Protein AF-A0A3B9GUR7-F1 (afdb_monomer_lite)

InterPro domains:
  IPR000014 PAS domain [PS50112] (629-669)
  IPR000014 PAS domain [SM00091] (631-698)
  IPR000014 PAS domain [cd00130] (640-742)
  IPR001734 Sodium/solute symporter [PS50283] (45-454)
  IPR003661 Signal transduction histidine kinase, dimerisation/phosphoacceptor domain [PF00512] (791-852)
  IPR003661 Signal transduction histidine kinase, dimerisation/phosphoacceptor domain [SM00388] (790-852)
  IPR003661 Signal transduction histidine kinase, dimerisation/phosphoacceptor domain [cd00082] (788-848)
  IPR035965 PAS domain superfamily [SSF55785] (627-743)
  IPR036097 Signal transduction histidine kinase, dimerisation/phosphoacceptor domain superfamily [SSF47384] (773-853)
  IPR038377 Sodium/glucose symporter superfamily [G3DSA:1.20.1730.10] (34-518)

Sequence (862 aa):
MPVWLIVGATGLYVFGLFAIAWRGDRRALDPSAKRSPYTYALALAVYCTSWTFFGAVGTSATSGWDYLAIYLGPALVFLFLPDLIRRIGDVAQRESISSLSDFLSARYGKSRGVGALAALAAVAGSLPYIALQLKSVGMSFQALAYGAENAGTRPASQTVLFTALAMGVFAILFGARQSDATRRNAGLMQVLALEAIIKLVALVAVAALSLSLITAPDIDIPAQATAPFANSGVSQRLVVMTILSMCAIICLPRQFHVAVIERRDRREVQTARIVFVAYLALTSAVVIPITIAGLSTLEAGVSPDLFVLDLPLARGDGLLALFVFLGGFSAATGMVIVSSVALSTMVTNDLIVPAVMQTGRFSSLSGNSGARLTMIRRAVIIVIVLGAYGYYRLAGTGEALAQIGLLSFAAAAQFAPALIGAVYWRSGRRAGVMWGLALGMGLWAYTLFLPAILQHDRMAAAVPGWLDPYALFGAPFDDSLIHGVVWSLGANIAAYVTLSLRSRERLRDKVQSSVFVGDPEPLGHTETGTSDPVASVTPNGLKTLASRFLNPEAVEHAFADFERVSGVPASGDGAADWQLVQRTERLLASALGASSARVVLASAIGGNQVALRDVLSMLDHKTQAERFDRHMLQSMLENISQGISVVDADQRLVAWNTAYLDLFHYPNELVTVGTPVAKLIEYNFKSGWIDGDPAEETQRRVAHMRAGHQHTYERRNPDGRYLRIVGNPTPGGGYVTTFTDITEDKLRERALIEANETLETRVRERTHDLEEMAQDLDLARRDAEGANASKTRFLAAASHDLLQPLNAARLFLGSIRADEQGQGLVLRADKAIQSADELIRGLLDISRLDHGSIAPKPVQLP

pLDDT: mean 80.62, std 14.64, range [26.64, 98.31]

Secondary structure (DSSP, 8-state):
--HHHHHHHHHHHHHHHHHHHHHHHHHTT-TT-PPPHHHHHHHGGGGS-HIIIIIHHHHHHHHGGGGGHHHHHHHHHHHH-HHHHHHHHHHHHHTT--SHHHHHHHHTTS-HHHHHHHHHHHHHHHHHHHHHHHHHHHHHHHHHHH-GGGTTSS-HHHHHHHHHHHHHHHHHHHHSS---TTS--HHHHHHHHHHHHHHHHHHHHHHHHHHHHHT-TT----HHHHGGGS--S--HHHHHHHHHHHHHHHHSHHHHIIIIIS---HHHHHHHHHHHHHHHHHHHHTHHHHHHHHHHHSPTTS-GGGHHHHHHHHTT-HHHHHHHHHHHHHHH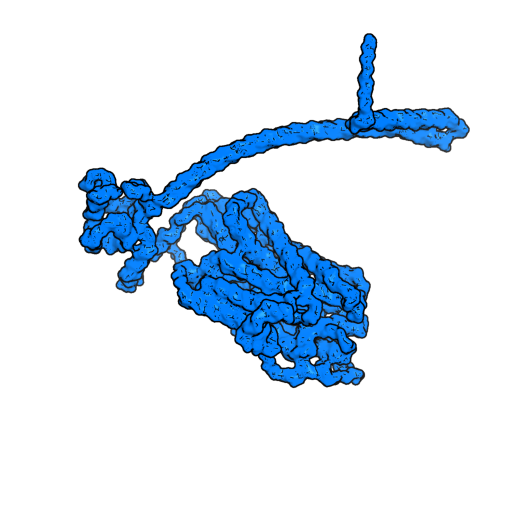HHHHHHHHHHHHHHHIIIIIHHHHHHTSGGGGG-S-HHHHHHHHHHHHHHHHHHHHHHHHHHS-S-S-HHHHHHHHHHHHHTTHHHHHHHHH-TT--HHHHHHHHHHHHHHHIIIIIHHHHH-HHHHHHHS-GGG-TTSGGG---S-HHHHHHHHHHHHHHHHHHHHHHHSPPPHHHHHHHHHHHS----------S-----TT--HHHHHHHHHHHS-HHHHHHHHHHHHHHH----SSSSPPPHHHHHHHHHHHHHHH-HHHHHHHHHHHH-SS-STTHHHHHTT-SSSS-TTS-HHHHHHHHHT-SSEEEEE-TT-BEEEE-HHHHHHHT--TTT--TT-BHHHHHHHHHHTTSS-S-HHHHHHHHHHHHHTT--EEEEEE-TTS-EEEEEEEE-TTS-EEEEEEE-HHHHHHHHHHHHHHHHHHHHHHHHHHHHHHHHHHHHHHHHHHHHHHHHHHHHHHHHHHHHHHHHHHHHHHHHHHTT-S--HHHHHHHHHHHHHHHHHHHHHHHHHHHHTT-S--------

Foldseek 3Di:
DALVVLVVVLVVLVVVLVVLLVVQLVLLVDPPDDDDLLLLLLLLCLLCFLCLQQVLLLCCLPQNPLSLLLLLLQLCCLQPVLVLLVLLQVLCVVLLPQFLLLSLCLLFLVDLLSLQLLLVLLLLLCLLVLLLLLLSLLQLSLCLNPNQVCSPPDDSLVSSVVVLVVLLVVLLVQQLPFLFLVRQSRSLSNSSSVLSVLLLVLLVVLLVLLVCQVPDPPFDQDPSLCVSNPDPDDDPSSVLSNLLSNLCCCQNGLNVCSSRVSDDDPVSSVVSSPSNSVSSVSSSVSSSSLSSSCVRPPDPPRRSSCSSQNSCVVVVNSVSNSSSSSSNNSSSSSNLSSNLNSSLQSCQQSPVLVVCVVVVCPVVLFDPVQVVSSVSSSVSSSVSSVSSSVLSVQLDDPDRSVLSNLLSSLSSSLSVLSSSCSQAPLLFHNQLSSQLNVQLSVLSCQQRVCCSRVPQVNVCVVDDVCSRSQQPNNNHDPDSSVSSSCRNNVSSNVSRVPVSVVDDDDPSSNVSSCSRHPDPPPPDPPPDDDPDFLPDADLVNLLVLLVSNGPNVSSVVLLVVCCVVVVAHSDDDDGHGVVNLVSSLSSQCSSNNNSSSCVSSCVSSDDDDPPPVVVVVVPPDDDDPPPVDPVVVQVVQQPDLWWKWKAALQQFTADTYVNVCVVQVDDPVQDDGRRRVLSVQLVCVVVQFDDDDSPVVSVVVVVCQQVQDWDWDWDQGPVRWIWIWTKGADDRRMIMIIIDGCRVVVVVVVVVVVVVVVVVVVVVVVVVVVVVVVVVVVVVVVVVVVVVVVVVVVVVVLVVVLVVLQVQLVVLVVCCVPDPPNPVSNVSSVVSVVVSVVSVVVVVVVVCVVVVVDDDDDDDDD

Organism: NCBI:txid81029

Radius of gyration: 38.37 Å; chains: 1; bounding box: 128×82×112 Å

Structure (mmCIF, N/CA/C/O backbone):
data_AF-A0A3B9GUR7-F1
#
_entry.id   AF-A0A3B9GUR7-F1
#
loop_
_atom_site.group_PDB
_atom_site.id
_atom_site.type_symbol
_atom_site.label_atom_id
_atom_site.label_alt_id
_atom_site.label_comp_id
_atom_site.label_asym_id
_atom_site.label_entity_id
_atom_site.label_seq_id
_atom_site.pdbx_PDB_ins_code
_atom_site.Cartn_x
_atom_site.Cartn_y
_atom_site.Cartn_z
_atom_site.occupancy
_atom_site.B_iso_or_equiv
_atom_site.auth_seq_id
_atom_site.auth_comp_id
_atom_site.auth_asym_id
_atom_site.auth_atom_id
_atom_site.pdbx_PDB_model_num
ATOM 1 N N . MET A 1 1 ? 28.828 8.031 -16.435 1.00 80.94 1 MET A N 1
ATOM 2 C CA . MET A 1 1 ? 28.854 9.440 -15.957 1.00 80.94 1 MET A CA 1
ATOM 3 C C . MET A 1 1 ? 29.557 9.534 -14.604 1.00 80.94 1 MET A C 1
ATOM 5 O O . MET A 1 1 ? 29.543 8.548 -13.875 1.00 80.94 1 MET A O 1
ATOM 9 N N . PRO A 1 2 ? 30.147 10.686 -14.223 1.00 84.94 2 PRO A N 1
ATOM 10 C CA . PRO A 1 2 ? 30.765 10.847 -12.906 1.00 84.94 2 PRO A CA 1
ATOM 11 C C . PRO A 1 2 ? 29.753 10.655 -11.766 1.00 84.94 2 PRO A C 1
ATOM 13 O O . PRO A 1 2 ? 28.699 11.287 -11.754 1.00 84.94 2 PRO A O 1
ATOM 16 N N . VAL A 1 3 ? 30.090 9.824 -10.775 1.00 84.06 3 VAL A N 1
ATOM 17 C CA . VAL A 1 3 ? 29.189 9.482 -9.654 1.00 84.06 3 VAL A CA 1
ATOM 18 C C . VAL A 1 3 ? 28.733 10.716 -8.866 1.00 84.06 3 VAL A C 1
ATOM 20 O O . VAL A 1 3 ? 27.566 10.807 -8.491 1.00 84.06 3 VAL A O 1
ATOM 23 N N . TRP A 1 4 ? 29.621 11.693 -8.652 1.00 85.00 4 TRP A N 1
ATOM 24 C CA . TRP A 1 4 ? 29.292 12.919 -7.915 1.00 85.00 4 TRP A CA 1
ATOM 25 C C . TRP A 1 4 ? 28.188 13.739 -8.597 1.00 85.00 4 TRP A C 1
ATOM 27 O O . TRP A 1 4 ? 27.375 14.348 -7.906 1.00 85.00 4 TRP A O 1
ATOM 37 N N . LEU A 1 5 ? 28.114 13.713 -9.934 1.00 89.00 5 LEU A N 1
ATOM 38 C CA . LEU A 1 5 ? 27.081 14.412 -10.696 1.00 89.00 5 LEU A CA 1
ATOM 39 C C . LEU A 1 5 ? 25.718 13.741 -10.494 1.00 89.00 5 LEU A C 1
ATOM 41 O O . LEU A 1 5 ? 24.729 14.424 -10.247 1.00 89.00 5 LEU A O 1
ATOM 45 N N . ILE A 1 6 ? 25.681 12.406 -10.535 1.00 87.25 6 ILE A N 1
ATOM 46 C CA . ILE A 1 6 ? 24.463 11.613 -10.309 1.00 87.25 6 ILE A CA 1
ATOM 47 C C . ILE A 1 6 ? 23.930 11.865 -8.894 1.00 87.25 6 ILE A C 1
ATOM 49 O O . ILE A 1 6 ? 22.749 12.167 -8.706 1.00 87.25 6 ILE A O 1
ATOM 53 N N . VAL A 1 7 ? 24.810 11.788 -7.890 1.00 85.50 7 VAL A N 1
ATOM 54 C CA . VAL A 1 7 ? 24.458 12.029 -6.483 1.00 85.50 7 VAL A CA 1
ATOM 55 C C . VAL A 1 7 ? 24.017 13.479 -6.269 1.00 85.50 7 VAL A C 1
ATOM 57 O O . VAL A 1 7 ? 22.994 13.707 -5.627 1.00 85.50 7 VAL A O 1
ATOM 60 N N . GLY A 1 8 ? 24.732 14.452 -6.841 1.00 88.62 8 GLY A N 1
ATOM 61 C CA . GLY A 1 8 ? 24.388 15.873 -6.755 1.00 88.62 8 GLY A CA 1
ATOM 62 C C . GLY A 1 8 ? 23.029 16.193 -7.380 1.00 88.62 8 GLY A C 1
ATOM 63 O O . GLY A 1 8 ? 22.201 16.845 -6.745 1.00 88.62 8 GLY A O 1
ATOM 64 N N . ALA A 1 9 ? 22.756 15.672 -8.580 1.00 90.81 9 ALA A N 1
ATOM 65 C CA . ALA A 1 9 ? 21.471 15.838 -9.259 1.00 90.81 9 ALA A CA 1
ATOM 66 C C . ALA A 1 9 ? 20.320 15.193 -8.474 1.00 90.81 9 ALA A C 1
ATOM 68 O O . ALA A 1 9 ? 19.271 15.811 -8.291 1.00 90.81 9 ALA A O 1
ATOM 69 N N . THR A 1 10 ? 20.532 13.984 -7.943 1.00 88.19 10 THR A N 1
ATOM 70 C CA . THR A 1 10 ? 19.542 13.288 -7.105 1.00 88.19 10 THR A CA 1
ATOM 71 C C . THR A 1 10 ? 19.272 14.055 -5.809 1.00 88.19 10 THR A C 1
ATOM 73 O O . THR A 1 10 ? 18.120 14.225 -5.416 1.00 88.19 10 THR A O 1
ATOM 76 N N . GLY A 1 11 ? 20.318 14.567 -5.154 1.00 86.62 11 GLY A N 1
ATOM 77 C CA . GLY A 1 11 ? 20.194 15.375 -3.941 1.00 86.62 11 GLY A CA 1
ATOM 78 C C . GLY A 1 11 ? 19.422 16.673 -4.180 1.00 86.62 11 GLY A C 1
ATOM 79 O O . GLY A 1 11 ? 18.498 16.982 -3.426 1.00 86.62 11 GLY A O 1
ATOM 80 N N . LEU A 1 12 ? 19.741 17.393 -5.261 1.00 91.00 12 LEU A N 1
ATOM 81 C CA . LEU A 1 12 ? 19.026 18.607 -5.665 1.00 91.00 12 LEU A CA 1
ATOM 82 C C . LEU A 1 12 ? 17.552 18.314 -5.970 1.00 91.00 12 LEU A C 1
ATOM 84 O O . LEU A 1 12 ? 16.667 19.043 -5.519 1.00 91.00 12 LEU A O 1
ATOM 88 N N . TYR A 1 13 ? 17.290 17.223 -6.689 1.00 90.19 13 TYR A N 1
ATOM 89 C CA . TYR A 1 13 ? 15.943 16.768 -7.005 1.00 90.19 13 TYR A CA 1
ATOM 90 C C . TYR A 1 13 ? 15.122 16.501 -5.736 1.00 90.19 13 TYR A C 1
ATOM 92 O O . TYR A 1 13 ? 14.041 17.068 -5.561 1.00 90.19 13 TYR A O 1
ATOM 100 N N . VAL A 1 14 ? 15.655 15.703 -4.807 1.00 85.12 14 VAL A N 1
ATOM 101 C CA . VAL A 1 14 ? 14.957 15.369 -3.558 1.00 85.12 14 VAL A CA 1
ATOM 102 C C . VAL A 1 14 ? 14.766 16.598 -2.667 1.00 85.12 14 VAL A C 1
ATOM 104 O O . VAL A 1 14 ? 13.697 16.766 -2.074 1.00 85.12 14 VAL A O 1
ATOM 107 N N . PHE A 1 15 ? 15.751 17.497 -2.602 1.00 86.56 15 PHE A N 1
ATOM 108 C CA . PHE A 1 15 ? 15.602 18.773 -1.900 1.00 86.56 15 PHE A CA 1
ATOM 109 C C . PHE A 1 15 ? 14.461 19.615 -2.492 1.00 86.56 15 PHE A C 1
ATOM 111 O O . PHE A 1 15 ? 13.651 20.170 -1.748 1.00 86.56 15 PHE A O 1
ATOM 118 N N . GLY A 1 16 ? 14.339 19.648 -3.822 1.00 88.50 16 GLY A N 1
ATOM 119 C CA . GLY A 1 16 ? 13.226 20.288 -4.522 1.00 88.50 16 GLY A CA 1
ATOM 120 C C . GLY A 1 16 ? 11.867 19.694 -4.142 1.00 88.50 16 GLY A C 1
ATOM 121 O O . GLY A 1 16 ? 10.950 20.440 -3.790 1.00 88.50 16 GLY A O 1
ATOM 122 N N . LEU A 1 17 ? 11.742 18.361 -4.123 1.00 86.12 17 LEU A N 1
ATOM 123 C CA . LEU A 1 17 ? 10.515 17.690 -3.669 1.00 86.12 17 LEU A CA 1
ATOM 124 C C . LEU A 1 17 ? 10.175 18.047 -2.217 1.00 86.12 17 LEU A C 1
ATOM 126 O O . LEU A 1 17 ? 9.017 18.317 -1.896 1.00 86.12 17 LEU A O 1
ATOM 130 N N . PHE A 1 18 ? 11.182 18.104 -1.342 1.00 82.81 18 PHE A N 1
ATOM 131 C CA . PHE A 1 18 ? 10.995 18.477 0.057 1.00 82.81 18 PHE A CA 1
ATOM 132 C C . PHE A 1 18 ? 10.510 19.928 0.208 1.00 82.81 18 PHE A C 1
ATOM 134 O O . PHE A 1 18 ? 9.570 20.196 0.961 1.00 82.81 18 PHE A O 1
ATOM 141 N N . ALA A 1 19 ? 11.093 20.862 -0.547 1.00 85.31 19 ALA A N 1
ATOM 142 C CA . ALA A 1 19 ? 10.666 22.259 -0.558 1.00 85.31 19 ALA A CA 1
ATOM 143 C C . ALA A 1 19 ? 9.209 22.415 -1.030 1.00 85.31 19 ALA A C 1
ATOM 145 O O . ALA A 1 19 ? 8.455 23.221 -0.476 1.00 85.31 19 ALA A O 1
ATOM 146 N N . ILE A 1 20 ? 8.791 21.620 -2.021 1.00 86.62 20 ILE A N 1
ATOM 147 C CA . ILE A 1 20 ? 7.409 21.594 -2.516 1.00 86.62 20 ILE A CA 1
ATOM 148 C C . ILE A 1 20 ? 6.466 21.025 -1.461 1.00 86.62 20 ILE A C 1
ATOM 150 O O . ILE A 1 20 ? 5.449 21.655 -1.175 1.00 86.62 20 ILE A O 1
ATOM 154 N N . ALA A 1 21 ? 6.814 19.896 -0.838 1.00 81.94 21 ALA A N 1
ATOM 155 C CA . ALA A 1 21 ? 6.000 19.311 0.222 1.00 81.94 21 ALA A CA 1
ATOM 156 C C . ALA A 1 21 ? 5.795 20.289 1.384 1.00 81.94 21 ALA A C 1
ATOM 158 O O . ALA A 1 21 ? 4.664 20.549 1.788 1.00 81.94 21 ALA A O 1
ATOM 159 N N . TRP A 1 22 ? 6.875 20.917 1.854 1.00 80.69 22 TRP A N 1
ATOM 160 C CA . TRP A 1 22 ? 6.820 21.909 2.926 1.00 80.69 22 TRP A CA 1
ATOM 161 C C . TRP A 1 22 ? 5.952 23.125 2.571 1.00 80.69 22 TRP A C 1
ATOM 163 O O . TRP A 1 22 ? 5.171 23.609 3.394 1.00 80.69 22 TRP A O 1
ATOM 173 N N . ARG A 1 23 ? 6.038 23.610 1.326 1.00 82.44 23 ARG A N 1
ATOM 174 C CA . ARG A 1 23 ? 5.194 24.710 0.837 1.00 82.44 23 ARG A CA 1
ATOM 175 C C . ARG A 1 23 ? 3.724 24.295 0.725 1.00 82.44 23 ARG A C 1
ATOM 177 O O . ARG A 1 23 ? 2.844 25.095 1.048 1.00 82.44 23 ARG A O 1
ATOM 184 N N . GLY A 1 24 ? 3.465 23.070 0.274 1.00 77.88 24 GLY A N 1
ATOM 185 C CA . GLY A 1 24 ? 2.130 22.487 0.172 1.00 77.88 24 GLY A CA 1
ATOM 186 C C . GLY A 1 24 ? 1.454 22.343 1.532 1.00 77.88 24 GLY A C 1
ATOM 187 O O . GLY A 1 24 ? 0.295 22.730 1.679 1.00 77.88 24 GLY A O 1
ATOM 188 N N . ASP A 1 25 ? 2.199 21.885 2.537 1.00 75.94 25 ASP A N 1
ATOM 189 C CA . ASP A 1 25 ? 1.722 21.760 3.917 1.00 75.94 25 ASP A CA 1
ATOM 190 C C . ASP A 1 25 ? 1.432 23.125 4.549 1.00 75.94 25 ASP A C 1
ATOM 192 O O . ASP A 1 25 ? 0.389 23.300 5.174 1.00 75.94 25 ASP A O 1
ATOM 196 N N . ARG A 1 26 ? 2.282 24.137 4.322 1.00 74.06 26 ARG A N 1
ATOM 197 C CA . ARG A 1 26 ? 2.011 25.508 4.793 1.00 74.06 26 ARG A CA 1
ATOM 198 C C . ARG A 1 26 ? 0.746 26.104 4.180 1.00 74.06 26 ARG A C 1
ATOM 200 O O . ARG A 1 26 ? -0.053 26.695 4.894 1.00 74.06 26 ARG A O 1
ATOM 207 N N . ARG A 1 27 ? 0.535 25.928 2.871 1.00 71.19 27 ARG A N 1
ATOM 208 C CA . ARG A 1 27 ? -0.689 26.393 2.189 1.00 71.19 27 ARG A CA 1
ATOM 209 C C . ARG A 1 27 ? -1.939 25.633 2.625 1.00 71.19 27 ARG A C 1
ATOM 211 O O . ARG A 1 27 ? -3.037 26.152 2.488 1.00 71.19 27 ARG A O 1
ATOM 218 N N . ALA A 1 28 ? -1.794 24.410 3.130 1.00 65.50 28 ALA A N 1
ATOM 219 C CA . ALA A 1 28 ? -2.912 23.616 3.628 1.00 65.50 28 ALA A CA 1
ATOM 220 C C . ALA A 1 28 ? -3.520 24.149 4.930 1.00 65.50 28 ALA A C 1
ATOM 222 O O . ALA A 1 28 ? -4.625 23.734 5.268 1.00 65.50 28 ALA A O 1
ATOM 223 N N . LEU A 1 29 ? -2.804 25.028 5.636 1.00 63.16 29 LEU A N 1
ATOM 224 C CA . LEU A 1 29 ? -3.285 25.706 6.839 1.00 63.16 29 LEU A CA 1
ATOM 225 C C . LEU A 1 29 ? -4.258 26.846 6.516 1.00 63.16 29 LEU A C 1
ATOM 227 O O . LEU A 1 29 ? -4.947 27.312 7.414 1.00 63.16 29 LEU A O 1
ATOM 231 N N . ASP A 1 30 ? -4.323 27.281 5.255 1.00 62.50 30 ASP A N 1
ATOM 232 C CA . ASP A 1 30 ? -5.261 28.300 4.796 1.00 62.50 30 ASP A CA 1
ATOM 233 C C . ASP A 1 30 ? -6.603 27.647 4.393 1.00 62.50 30 ASP A C 1
ATOM 235 O O . ASP A 1 30 ? -6.651 26.906 3.401 1.00 62.50 30 ASP A O 1
ATOM 239 N N . PRO A 1 31 ? -7.711 27.912 5.118 1.00 57.47 31 PRO A N 1
ATOM 240 C CA . PRO A 1 31 ? -9.028 27.347 4.815 1.00 57.47 31 PRO A CA 1
ATOM 241 C C . PRO A 1 31 ? -9.588 27.782 3.452 1.00 57.47 31 PRO A C 1
ATOM 243 O O . PRO A 1 31 ? -10.479 27.122 2.918 1.00 57.47 31 PRO A O 1
ATOM 246 N N . SER A 1 32 ? -9.088 28.885 2.882 1.00 56.00 32 SER A N 1
ATOM 247 C CA . SER A 1 32 ? -9.552 29.445 1.607 1.00 56.00 32 SER A CA 1
ATOM 248 C C . SER A 1 32 ? -8.882 28.813 0.378 1.00 56.00 32 SER A C 1
ATOM 250 O O . SER A 1 32 ? -9.346 28.989 -0.755 1.00 56.00 32 SER A O 1
ATOM 252 N N . ALA A 1 33 ? -7.816 28.029 0.579 1.00 60.00 33 ALA A N 1
ATOM 253 C CA . ALA A 1 33 ? -7.033 27.438 -0.497 1.00 60.00 33 ALA A CA 1
ATOM 254 C C . ALA A 1 33 ? -7.803 26.314 -1.220 1.00 60.00 33 ALA A C 1
ATOM 256 O O . ALA A 1 33 ? -7.748 25.135 -0.851 1.00 60.00 33 ALA A O 1
ATOM 257 N N . LYS A 1 34 ? -8.494 26.665 -2.312 1.00 63.50 34 LYS A N 1
ATOM 258 C CA . LYS A 1 34 ? -9.098 25.691 -3.235 1.00 63.50 34 LYS A CA 1
ATOM 259 C C . LYS A 1 34 ? -8.005 24.823 -3.862 1.00 63.50 34 LYS A C 1
ATOM 261 O O . LYS A 1 34 ? -7.084 25.332 -4.501 1.00 63.50 34 LYS A O 1
ATOM 266 N N . ARG A 1 35 ? -8.112 23.501 -3.708 1.00 69.12 35 ARG A N 1
ATOM 267 C CA . ARG A 1 35 ? -7.222 22.550 -4.388 1.00 69.12 35 ARG A CA 1
ATOM 268 C C . ARG A 1 35 ? -7.790 22.128 -5.727 1.00 69.12 35 ARG A C 1
ATOM 270 O O . ARG A 1 35 ? -8.990 21.928 -5.877 1.00 69.12 35 ARG A O 1
ATOM 277 N N . SER A 1 36 ? -6.887 21.982 -6.685 1.00 82.75 36 SER A N 1
ATOM 278 C CA . SER A 1 36 ? -7.204 21.528 -8.027 1.00 82.75 36 SER A CA 1
ATOM 279 C C . SER A 1 36 ? -7.484 20.016 -8.030 1.00 82.75 36 SER A C 1
ATOM 281 O O . SER A 1 36 ? -6.634 19.260 -7.550 1.00 82.75 36 SER A O 1
ATOM 283 N N . PRO A 1 37 ? -8.607 19.542 -8.604 1.00 88.31 37 PRO A N 1
ATOM 284 C CA . PRO A 1 37 ? -8.900 18.108 -8.712 1.00 88.31 37 PRO A CA 1
ATOM 285 C C . PRO A 1 37 ? -7.887 17.366 -9.603 1.00 88.31 37 PRO A C 1
ATOM 287 O O . PRO A 1 37 ? -7.710 16.156 -9.480 1.00 88.31 37 PRO A O 1
ATOM 290 N N . TYR A 1 38 ? -7.158 18.097 -10.453 1.00 92.06 38 TYR A N 1
ATOM 291 C CA . TYR A 1 38 ? -6.068 17.560 -11.265 1.00 92.06 38 TYR A CA 1
ATOM 292 C C . TYR A 1 38 ? -4.886 17.067 -10.421 1.00 92.06 38 TYR A C 1
ATOM 294 O O . TYR A 1 38 ? -4.224 16.112 -10.811 1.00 92.06 38 TYR A O 1
ATOM 302 N N . THR A 1 39 ? -4.630 17.668 -9.251 1.00 91.56 39 THR A N 1
ATOM 303 C CA . THR A 1 39 ? -3.558 17.204 -8.355 1.00 91.56 39 THR A CA 1
ATOM 304 C C . THR A 1 39 ? -3.851 15.797 -7.846 1.00 91.56 39 THR A C 1
ATOM 306 O O . THR A 1 39 ? -2.965 14.952 -7.872 1.00 91.56 39 THR A O 1
ATOM 309 N N . TYR A 1 40 ? -5.095 15.522 -7.443 1.00 92.31 40 TYR A N 1
ATOM 310 C CA . TYR A 1 40 ? -5.516 14.174 -7.057 1.00 92.31 40 TYR A CA 1
ATOM 311 C C . TYR A 1 40 ? -5.401 13.197 -8.234 1.00 92.31 40 TYR A C 1
ATOM 313 O O . TYR A 1 40 ? -4.798 12.135 -8.097 1.00 92.31 40 TYR A O 1
ATOM 321 N N . ALA A 1 41 ? -5.913 13.587 -9.407 1.00 94.75 41 ALA A N 1
ATOM 322 C CA . ALA A 1 41 ? -5.879 12.743 -10.598 1.00 94.75 41 ALA A CA 1
ATOM 323 C C . ALA A 1 41 ? -4.452 12.354 -11.025 1.00 94.75 41 ALA A C 1
ATOM 325 O O . ALA A 1 41 ? -4.213 11.205 -11.382 1.00 94.75 41 ALA A O 1
ATOM 326 N N . LEU A 1 42 ? -3.500 13.290 -10.955 1.00 95.56 42 LEU A N 1
ATOM 327 C CA . LEU A 1 42 ? -2.089 13.023 -11.244 1.00 95.56 42 LEU A CA 1
ATOM 328 C C . LEU A 1 42 ? -1.399 12.253 -10.114 1.00 95.56 42 LEU A C 1
ATOM 330 O O . LEU A 1 42 ? -0.563 11.401 -10.388 1.00 95.56 42 LEU A O 1
ATOM 334 N N . ALA A 1 43 ? -1.754 12.493 -8.851 1.00 93.56 43 ALA A N 1
ATOM 335 C CA . ALA A 1 43 ? -1.181 11.756 -7.725 1.00 93.56 43 ALA A CA 1
ATOM 336 C C . ALA A 1 43 ? -1.525 10.254 -7.757 1.00 93.56 43 ALA A C 1
ATOM 338 O O . ALA A 1 43 ? -0.720 9.442 -7.300 1.00 93.56 43 ALA A O 1
ATOM 339 N N . LEU A 1 44 ? -2.659 9.860 -8.356 1.00 95.31 44 LEU A N 1
ATOM 340 C CA . LEU A 1 44 ? -2.985 8.448 -8.624 1.00 95.31 44 LEU A CA 1
ATOM 341 C C . LEU A 1 44 ? -1.933 7.748 -9.502 1.00 95.31 44 LEU A C 1
ATOM 343 O O . LEU A 1 44 ? -1.746 6.537 -9.392 1.00 95.31 44 LEU A O 1
ATOM 347 N N . ALA A 1 45 ? -1.163 8.495 -10.301 1.00 95.19 45 ALA A N 1
ATOM 348 C CA . ALA A 1 45 ? -0.035 7.957 -11.057 1.00 95.19 45 ALA A CA 1
ATOM 349 C C . ALA A 1 45 ? 1.153 7.521 -10.185 1.00 95.19 45 ALA A C 1
ATOM 351 O O . ALA A 1 45 ? 2.122 6.983 -10.710 1.00 95.19 45 ALA A O 1
ATOM 352 N N . VAL A 1 46 ? 1.062 7.606 -8.852 1.00 93.62 46 VAL A N 1
ATOM 353 C CA . VAL A 1 46 ? 1.899 6.790 -7.953 1.00 93.62 46 VAL A CA 1
ATOM 354 C C . VAL A 1 46 ? 1.702 5.279 -8.182 1.00 93.62 46 VAL A C 1
ATOM 356 O O . VAL A 1 46 ? 2.523 4.473 -7.749 1.00 93.62 46 VAL A O 1
ATOM 359 N N . TYR A 1 47 ? 0.627 4.868 -8.869 1.00 95.19 47 TYR A N 1
ATOM 360 C CA . TYR A 1 47 ? 0.487 3.525 -9.442 1.00 95.19 47 TYR A CA 1
ATOM 361 C C . TYR A 1 47 ? 1.559 3.212 -10.491 1.00 95.19 47 TYR A C 1
ATOM 363 O O . TYR A 1 47 ? 2.037 2.082 -10.553 1.00 95.19 47 TYR A O 1
ATOM 371 N N . CYS A 1 48 ? 1.968 4.211 -11.276 1.00 94.12 48 CYS A N 1
ATOM 372 C CA . CYS A 1 48 ? 3.013 4.079 -12.279 1.00 94.12 48 CYS A CA 1
ATOM 373 C C . CYS A 1 48 ? 4.390 4.173 -11.604 1.00 94.12 48 CYS A C 1
ATOM 375 O O . CYS A 1 48 ? 4.975 5.250 -11.445 1.00 94.12 48 CYS A O 1
ATOM 377 N N . THR A 1 49 ? 4.868 3.025 -11.125 1.00 93.75 49 THR A N 1
ATOM 378 C CA . THR A 1 49 ? 6.130 2.899 -10.384 1.00 93.75 49 THR A CA 1
ATOM 379 C C . THR A 1 49 ? 7.302 2.600 -11.315 1.00 93.75 49 THR A C 1
ATOM 381 O O . THR A 1 49 ? 7.162 2.604 -12.541 1.00 93.75 49 THR A O 1
ATOM 384 N N . SER A 1 50 ? 8.479 2.304 -10.755 1.00 91.38 50 SER A N 1
ATOM 385 C CA . SER A 1 50 ? 9.644 1.937 -11.562 1.00 91.38 50 SER A CA 1
ATOM 386 C C . SER A 1 50 ? 9.393 0.705 -12.444 1.00 91.38 50 SER A C 1
ATOM 388 O O . SER A 1 50 ? 10.052 0.536 -13.462 1.00 91.38 50 SER A O 1
ATOM 390 N N . TRP A 1 51 ? 8.392 -0.120 -12.114 1.00 90.62 51 TRP A N 1
ATOM 391 C CA . TRP A 1 51 ? 7.957 -1.225 -12.964 1.00 90.62 51 TRP A CA 1
ATOM 392 C C . TRP A 1 51 ? 7.305 -0.732 -14.261 1.00 90.62 51 TRP A C 1
ATOM 394 O O . TRP A 1 51 ? 7.744 -1.125 -15.332 1.00 90.62 51 TRP A O 1
ATOM 404 N N . THR A 1 52 ? 6.331 0.180 -14.207 1.00 91.75 52 THR A N 1
ATOM 405 C CA . THR A 1 52 ? 5.745 0.767 -15.431 1.00 91.75 52 THR A CA 1
ATOM 406 C C . THR A 1 52 ? 6.737 1.625 -16.213 1.00 91.75 52 THR A C 1
ATOM 408 O O . THR A 1 52 ? 6.513 1.907 -17.381 1.00 91.75 52 THR A O 1
ATOM 411 N N . PHE A 1 53 ? 7.808 2.078 -15.557 1.00 92.94 53 PHE A N 1
ATOM 412 C CA . PHE A 1 53 ? 8.839 2.893 -16.185 1.00 92.94 53 PHE A CA 1
ATOM 413 C C . PHE A 1 53 ? 9.875 2.023 -16.912 1.00 92.94 53 PHE A C 1
ATOM 415 O O . PHE A 1 53 ? 10.116 2.238 -18.088 1.00 92.94 53 PHE A O 1
ATOM 422 N N . PHE A 1 54 ? 10.444 1.020 -16.235 1.00 91.75 54 PHE A N 1
ATOM 423 C CA . PHE A 1 54 ? 11.495 0.138 -16.761 1.00 91.75 54 PHE A CA 1
ATOM 424 C C . PHE A 1 54 ? 10.948 -1.225 -17.204 1.00 91.75 54 PHE A C 1
ATOM 426 O O . PHE A 1 54 ? 11.041 -1.605 -18.367 1.00 91.75 54 PHE A O 1
ATOM 433 N N . GLY A 1 55 ? 10.306 -1.956 -16.291 1.00 90.56 55 GLY A N 1
ATOM 434 C CA . GLY A 1 55 ? 9.885 -3.338 -16.546 1.00 90.56 55 GLY A CA 1
ATOM 435 C C . GLY A 1 55 ? 8.722 -3.508 -17.534 1.00 90.56 55 GLY A C 1
ATOM 436 O O . GLY A 1 55 ? 8.533 -4.606 -18.052 1.00 90.56 55 GLY A O 1
ATOM 437 N N . ALA A 1 56 ? 7.948 -2.461 -17.838 1.00 93.25 56 ALA A N 1
ATOM 438 C CA . ALA A 1 56 ? 6.962 -2.501 -18.922 1.00 93.25 56 ALA A CA 1
ATOM 439 C C . ALA A 1 56 ? 7.644 -2.673 -20.287 1.00 93.25 56 ALA A C 1
ATOM 441 O O . ALA A 1 56 ? 7.171 -3.455 -21.107 1.00 93.25 56 ALA A O 1
ATOM 442 N N . VAL A 1 57 ? 8.792 -2.018 -20.492 1.00 93.81 57 VAL A N 1
ATOM 443 C CA . VAL A 1 57 ? 9.597 -2.159 -21.713 1.00 93.81 57 VAL A CA 1
ATOM 444 C C . VAL A 1 57 ? 10.195 -3.558 -21.809 1.00 93.81 57 VAL A C 1
ATOM 446 O O . VAL A 1 57 ? 10.132 -4.160 -22.879 1.00 93.81 57 VAL A O 1
ATOM 449 N N . GLY A 1 58 ? 10.675 -4.128 -20.699 1.00 91.38 58 GLY A N 1
ATOM 450 C CA . GLY A 1 58 ? 11.178 -5.501 -20.705 1.00 91.38 58 GLY A CA 1
ATOM 451 C C . GLY A 1 58 ? 10.092 -6.566 -20.869 1.00 91.38 58 GLY A C 1
ATOM 452 O O . GLY A 1 58 ? 10.290 -7.546 -21.587 1.00 91.38 58 GLY A O 1
ATOM 453 N N . THR A 1 59 ? 8.901 -6.352 -20.300 1.00 91.25 59 THR A N 1
ATOM 454 C CA . THR A 1 59 ? 7.734 -7.224 -20.553 1.00 91.25 59 THR A CA 1
ATOM 455 C C . THR A 1 59 ? 7.313 -7.146 -22.019 1.00 91.25 59 THR A C 1
ATOM 457 O O . THR A 1 59 ? 7.053 -8.171 -22.634 1.00 91.25 59 THR A O 1
ATOM 460 N N . SER A 1 60 ? 7.309 -5.943 -22.594 1.00 93.44 60 SER A N 1
ATOM 461 C CA . SER A 1 60 ? 7.006 -5.702 -24.007 1.00 93.44 60 SER A CA 1
ATOM 462 C C . SER A 1 60 ? 8.016 -6.390 -24.938 1.00 93.44 60 SER A C 1
ATOM 464 O O . SER A 1 60 ? 7.635 -7.057 -25.895 1.00 93.44 60 SER A O 1
ATOM 466 N N . ALA A 1 61 ? 9.310 -6.326 -24.608 1.00 92.12 61 ALA A N 1
ATOM 467 C CA . ALA A 1 61 ? 10.369 -6.969 -25.385 1.00 92.12 61 ALA A CA 1
ATOM 468 C C . ALA A 1 61 ? 10.320 -8.506 -25.342 1.00 92.12 61 ALA A C 1
ATOM 470 O O . ALA A 1 61 ? 10.677 -9.158 -26.318 1.00 92.12 61 ALA A O 1
ATOM 471 N N . THR A 1 62 ? 9.899 -9.089 -24.216 1.00 88.50 62 THR A N 1
ATOM 472 C CA . THR A 1 62 ? 9.908 -10.550 -24.007 1.00 88.50 62 THR A CA 1
ATOM 473 C C . THR A 1 62 ? 8.575 -11.220 -24.329 1.00 88.50 62 THR A C 1
ATOM 475 O O . THR A 1 62 ? 8.560 -12.346 -24.812 1.00 88.50 62 THR A O 1
ATOM 478 N N . SER A 1 63 ? 7.461 -10.544 -24.045 1.00 87.75 63 SER A N 1
ATOM 479 C CA . SER A 1 63 ? 6.100 -11.103 -24.065 1.00 87.75 63 SER A CA 1
ATOM 480 C C . SER A 1 63 ? 5.123 -10.266 -24.904 1.00 87.75 63 SER A C 1
ATOM 482 O O . SER A 1 63 ? 3.911 -10.464 -24.822 1.00 87.75 63 SER A O 1
ATOM 484 N N . GLY A 1 64 ? 5.620 -9.311 -25.699 1.00 91.25 64 GLY A N 1
ATOM 485 C CA . GLY A 1 64 ? 4.797 -8.525 -26.615 1.00 91.25 64 GLY A CA 1
ATOM 486 C C . GLY A 1 64 ? 3.694 -7.765 -25.889 1.00 91.25 64 GLY A C 1
ATOM 487 O O . GLY A 1 64 ? 3.955 -7.043 -24.933 1.00 91.25 64 GLY A O 1
ATOM 488 N N . TRP A 1 65 ? 2.444 -7.957 -26.314 1.00 92.38 65 TRP A N 1
ATOM 489 C CA . TRP A 1 65 ? 1.265 -7.227 -25.827 1.00 92.38 65 TRP A CA 1
ATOM 490 C C . TRP A 1 65 ? 0.923 -7.425 -24.340 1.00 92.38 65 TRP A C 1
ATOM 492 O O . TRP A 1 65 ? 0.164 -6.622 -23.792 1.00 92.38 65 TRP A O 1
ATOM 502 N N . ASP A 1 66 ? 1.501 -8.417 -23.655 1.00 91.00 66 ASP A N 1
ATOM 503 C CA . ASP A 1 66 ? 1.233 -8.706 -22.236 1.00 91.00 66 ASP A CA 1
ATOM 504 C C . ASP A 1 66 ? 1.534 -7.517 -21.303 1.00 91.00 66 ASP A C 1
ATOM 506 O O . ASP A 1 66 ? 0.902 -7.366 -20.252 1.00 91.00 66 ASP A O 1
ATOM 510 N N . TYR A 1 67 ? 2.446 -6.619 -21.698 1.00 92.56 67 TYR A N 1
ATOM 511 C CA . TYR A 1 67 ? 2.754 -5.405 -20.934 1.00 92.56 67 TYR A CA 1
ATOM 512 C C . TYR A 1 67 ? 1.532 -4.487 -20.760 1.00 92.56 67 TYR A C 1
ATOM 514 O O . TYR A 1 67 ? 1.455 -3.746 -19.780 1.00 92.56 67 TYR A O 1
ATOM 522 N N . LEU A 1 68 ? 0.559 -4.537 -21.679 1.00 94.75 68 LEU A N 1
ATOM 523 C CA . LEU A 1 68 ? -0.604 -3.653 -21.672 1.00 94.75 68 LEU A CA 1
ATOM 524 C C . LEU A 1 68 ? -1.496 -3.882 -20.444 1.00 94.75 68 LEU A C 1
ATOM 526 O O . LEU A 1 68 ? -2.132 -2.939 -19.971 1.00 94.75 68 LEU A O 1
ATOM 530 N N . ALA A 1 69 ? -1.507 -5.098 -19.884 1.00 94.25 69 ALA A N 1
ATOM 531 C CA . ALA A 1 69 ? -2.343 -5.462 -18.739 1.00 94.25 69 ALA A CA 1
ATOM 532 C C . ALA A 1 69 ? -2.171 -4.527 -17.531 1.00 94.25 69 ALA A C 1
ATOM 534 O O . ALA A 1 69 ? -3.157 -4.213 -16.855 1.00 94.25 69 ALA A O 1
ATOM 535 N N . ILE A 1 70 ? -0.944 -4.048 -17.279 1.00 93.69 70 ILE A N 1
ATOM 536 C CA . ILE A 1 70 ? -0.651 -3.170 -16.137 1.00 93.69 70 ILE A CA 1
ATOM 537 C C . ILE A 1 70 ? -1.294 -1.784 -16.282 1.00 93.69 70 ILE A C 1
ATOM 539 O O . ILE A 1 70 ? -1.620 -1.151 -15.285 1.00 93.69 70 ILE A O 1
ATOM 543 N N . TYR A 1 71 ? -1.539 -1.321 -17.510 1.00 96.50 71 TYR A N 1
ATOM 544 C CA . TYR A 1 71 ? -2.231 -0.055 -17.779 1.00 96.50 71 TYR A CA 1
ATOM 545 C C . TYR A 1 71 ? -3.734 -0.267 -17.978 1.00 96.50 71 TYR A C 1
ATOM 547 O O . TYR A 1 71 ? -4.549 0.526 -17.500 1.00 96.50 71 TYR A O 1
ATOM 555 N N . LEU A 1 72 ? -4.104 -1.361 -18.650 1.00 96.12 72 LEU A N 1
ATOM 556 C CA . LEU A 1 72 ? -5.483 -1.684 -18.993 1.00 96.12 72 LEU A CA 1
ATOM 557 C C . LEU A 1 72 ? -6.335 -1.932 -17.748 1.00 96.12 72 LEU A C 1
ATOM 559 O O . LEU A 1 72 ? -7.424 -1.375 -17.647 1.00 96.12 72 LEU A O 1
ATOM 563 N N . GLY A 1 73 ? -5.848 -2.705 -16.773 1.00 96.56 73 GLY A N 1
ATOM 564 C CA . GLY A 1 73 ? -6.615 -3.013 -15.560 1.00 96.56 73 GLY A CA 1
ATOM 565 C C . GLY A 1 73 ? -7.092 -1.757 -14.808 1.00 96.56 73 GLY A C 1
ATOM 566 O O . GLY A 1 73 ? -8.298 -1.573 -14.629 1.00 96.56 73 GLY A O 1
ATOM 567 N N . PRO A 1 74 ? -6.190 -0.843 -14.410 1.00 96.88 74 PRO A N 1
ATOM 568 C CA . PRO A 1 74 ? -6.571 0.422 -13.793 1.00 96.88 74 PRO A CA 1
ATOM 569 C C . PRO A 1 74 ? -7.492 1.272 -14.675 1.00 96.88 74 PRO A C 1
ATOM 571 O O . PRO A 1 74 ? -8.467 1.831 -14.170 1.00 96.88 74 PRO A O 1
ATOM 574 N N . ALA A 1 75 ? -7.235 1.336 -15.986 1.00 97.50 75 ALA A N 1
ATOM 575 C CA . ALA A 1 75 ? -8.089 2.078 -16.908 1.00 97.50 75 ALA A CA 1
ATOM 576 C C . ALA A 1 75 ? -9.529 1.535 -16.914 1.00 97.50 75 ALA A C 1
ATOM 578 O O . ALA A 1 75 ? -10.478 2.312 -16.803 1.00 97.50 75 ALA A O 1
ATOM 579 N N . LEU A 1 76 ? -9.704 0.210 -16.943 1.00 97.31 76 LEU A N 1
ATOM 580 C CA . LEU A 1 76 ? -11.017 -0.435 -16.879 1.00 97.31 76 LEU A CA 1
ATOM 581 C C . LEU A 1 76 ? -11.753 -0.116 -15.573 1.00 97.31 76 LEU A C 1
ATOM 583 O O . LEU A 1 76 ? -12.948 0.181 -15.600 1.00 97.31 76 LEU A O 1
ATOM 587 N N . VAL A 1 77 ? -11.053 -0.113 -14.435 1.00 96.88 77 VAL A N 1
ATOM 588 C CA . VAL A 1 77 ? -11.656 0.231 -13.137 1.00 96.88 77 VAL A CA 1
ATOM 589 C C . VAL A 1 77 ? -12.200 1.662 -13.140 1.00 96.88 77 VAL A C 1
ATOM 591 O O . VAL A 1 77 ? -13.343 1.884 -12.744 1.00 96.88 77 VAL A O 1
ATOM 594 N N . PHE A 1 78 ? -11.427 2.640 -13.614 1.00 95.06 78 PHE A N 1
ATOM 595 C CA . PHE A 1 78 ? -11.873 4.037 -13.629 1.00 95.06 78 PHE A CA 1
ATOM 596 C C . PHE A 1 78 ? -12.945 4.316 -14.694 1.00 95.06 78 PHE A C 1
ATOM 598 O O . PHE A 1 78 ? -13.830 5.145 -14.470 1.00 95.06 78 PHE A O 1
ATOM 605 N N . LEU A 1 79 ? -12.903 3.623 -15.836 1.00 95.44 79 LEU A N 1
ATOM 606 C CA . LEU A 1 79 ? -13.879 3.797 -16.913 1.00 95.44 79 LEU A CA 1
ATOM 607 C C . LEU A 1 79 ? -15.227 3.133 -16.616 1.00 95.44 79 LEU A C 1
ATOM 609 O O . LEU A 1 79 ? -16.257 3.768 -16.870 1.00 95.44 79 LEU A O 1
ATOM 613 N N . PHE A 1 80 ? -15.213 1.902 -16.087 1.00 96.00 80 PHE A N 1
ATOM 614 C CA . PHE A 1 80 ? -16.389 1.027 -15.975 1.00 96.00 80 PHE A CA 1
ATOM 615 C C . PHE A 1 80 ? -16.823 0.712 -14.539 1.00 96.00 80 PHE A C 1
ATOM 617 O O . PHE A 1 80 ? -17.983 0.369 -14.328 1.00 96.00 80 PHE A O 1
ATOM 624 N N . LEU A 1 81 ? -15.948 0.867 -13.540 1.00 94.56 81 LEU A N 1
ATOM 625 C CA . LEU A 1 81 ? -16.269 0.646 -12.121 1.00 94.56 81 LEU A CA 1
ATOM 626 C C . LEU A 1 81 ? -16.148 1.922 -11.248 1.00 94.56 81 LEU A C 1
ATOM 628 O O . LEU A 1 81 ? -15.746 1.820 -10.082 1.00 94.56 81 LEU A O 1
ATOM 632 N N . PRO A 1 82 ? -16.520 3.134 -11.724 1.00 90.69 82 PRO A N 1
ATOM 633 C CA . PRO A 1 82 ? -16.357 4.356 -10.931 1.00 90.69 82 PRO A CA 1
ATOM 634 C C . PRO A 1 82 ? -17.219 4.355 -9.659 1.00 90.69 82 PRO A C 1
ATOM 636 O O . PRO A 1 82 ? -16.838 4.952 -8.650 1.00 90.69 82 PRO A O 1
ATOM 639 N N . ASP A 1 83 ? -18.358 3.656 -9.671 1.00 90.56 83 ASP A N 1
ATOM 640 C CA . ASP A 1 83 ? -19.231 3.536 -8.502 1.00 90.56 83 ASP A CA 1
ATOM 641 C C . ASP A 1 83 ? -18.598 2.752 -7.355 1.00 90.56 83 ASP A C 1
ATOM 643 O O . ASP A 1 83 ? -18.824 3.102 -6.196 1.00 90.56 83 ASP A O 1
ATOM 647 N N . LEU A 1 84 ? -17.772 1.743 -7.649 1.00 92.00 84 LEU A N 1
ATOM 648 C CA . LEU A 1 84 ? -17.051 0.989 -6.623 1.00 92.00 84 LEU A CA 1
ATOM 649 C C . LEU A 1 84 ? -16.088 1.919 -5.872 1.00 92.00 84 LEU A C 1
ATOM 651 O O . LEU A 1 84 ? -16.152 2.009 -4.646 1.00 92.00 84 LEU A O 1
ATOM 655 N N . ILE A 1 85 ? -15.259 2.678 -6.601 1.00 91.50 85 ILE A N 1
ATOM 656 C CA . ILE A 1 85 ? -14.320 3.649 -6.010 1.00 91.50 85 ILE A CA 1
ATOM 657 C C . ILE A 1 85 ? -15.084 4.717 -5.218 1.00 91.50 85 ILE A C 1
ATOM 659 O O . ILE A 1 85 ? -14.712 5.061 -4.091 1.00 91.50 85 ILE A O 1
ATOM 663 N N . ARG A 1 86 ? -16.184 5.232 -5.785 1.00 89.50 86 ARG A N 1
ATOM 664 C CA . ARG A 1 86 ? -17.018 6.248 -5.136 1.00 89.50 86 ARG A CA 1
ATOM 665 C C . ARG A 1 86 ? -17.580 5.746 -3.810 1.00 89.50 86 ARG A C 1
ATOM 667 O O . ARG A 1 86 ? -17.438 6.453 -2.814 1.00 89.50 86 ARG A O 1
ATOM 674 N N . ARG A 1 87 ? -18.179 4.550 -3.792 1.00 90.19 87 ARG A N 1
ATOM 675 C CA . ARG A 1 87 ? -18.785 3.944 -2.597 1.00 90.19 87 ARG A CA 1
ATOM 676 C C . ARG A 1 87 ? -17.742 3.634 -1.524 1.00 90.19 87 ARG A C 1
ATOM 678 O O . ARG A 1 87 ? -17.958 4.010 -0.377 1.00 90.19 87 ARG A O 1
ATOM 685 N N . ILE A 1 88 ? -16.600 3.036 -1.889 1.00 92.12 88 ILE A N 1
ATOM 686 C CA . ILE A 1 88 ? -15.501 2.782 -0.939 1.00 92.12 88 ILE A CA 1
ATOM 687 C C . ILE A 1 88 ? -15.052 4.097 -0.287 1.00 92.12 88 ILE A C 1
ATOM 689 O O . ILE A 1 88 ? -14.964 4.172 0.936 1.00 92.12 88 ILE A O 1
ATOM 693 N N . GLY A 1 89 ? -14.821 5.149 -1.081 1.00 87.88 89 GLY A N 1
ATOM 694 C CA . GLY A 1 89 ? -14.410 6.452 -0.551 1.00 87.88 89 GLY A CA 1
ATOM 695 C C . GLY A 1 89 ? -15.482 7.166 0.271 1.00 87.88 89 GLY A C 1
ATOM 696 O O . GLY A 1 89 ? -15.150 7.774 1.285 1.00 87.88 89 GLY A O 1
ATOM 697 N N . ASP A 1 90 ? -16.760 7.072 -0.115 1.00 85.69 90 ASP A N 1
ATOM 698 C CA . ASP A 1 90 ? -17.869 7.654 0.656 1.00 85.69 90 ASP A CA 1
ATOM 699 C C . ASP A 1 90 ? -17.947 6.995 2.043 1.00 85.69 90 ASP A C 1
ATOM 701 O O . ASP A 1 90 ? -18.060 7.688 3.054 1.00 85.69 90 ASP A O 1
ATOM 705 N N . VAL A 1 91 ? -17.825 5.666 2.106 1.00 84.56 91 VAL A N 1
ATOM 706 C CA . VAL A 1 91 ? -17.823 4.919 3.371 1.00 84.56 91 VAL A CA 1
ATOM 707 C C . VAL A 1 91 ? -16.578 5.226 4.199 1.00 84.56 91 VAL A C 1
ATOM 709 O O . VAL A 1 91 ? -16.698 5.496 5.392 1.00 84.56 91 VAL A O 1
ATOM 712 N N . ALA A 1 92 ? -15.393 5.243 3.583 1.00 84.44 92 ALA A N 1
ATOM 713 C CA . ALA A 1 92 ? -14.148 5.528 4.288 1.00 84.44 92 ALA A CA 1
ATOM 714 C C . ALA A 1 92 ? -14.163 6.911 4.959 1.00 84.44 92 ALA A C 1
ATOM 716 O O . ALA A 1 92 ? -13.751 7.043 6.110 1.00 84.44 92 ALA A O 1
ATOM 717 N N . GLN A 1 93 ? -14.706 7.926 4.279 1.00 78.62 93 GLN A N 1
ATOM 718 C CA . GLN A 1 93 ? -14.863 9.269 4.841 1.00 78.62 93 GLN A CA 1
ATOM 719 C C . GLN A 1 93 ? -15.904 9.312 5.972 1.00 78.62 93 GLN A C 1
ATOM 721 O O . GLN A 1 93 ? -15.655 9.952 6.994 1.00 78.62 93 GLN A O 1
ATOM 726 N N . ARG A 1 94 ? -17.050 8.633 5.816 1.00 76.56 94 ARG A N 1
ATOM 727 C CA . ARG A 1 94 ? -18.127 8.599 6.827 1.00 76.56 94 ARG A CA 1
ATOM 728 C C . ARG A 1 94 ? -17.696 7.897 8.115 1.00 76.56 94 ARG A C 1
ATOM 730 O O . ARG A 1 94 ? -17.912 8.428 9.200 1.00 76.56 94 ARG A O 1
ATOM 737 N N . GLU A 1 95 ? -17.036 6.749 7.989 1.00 73.75 95 GLU A N 1
ATOM 738 C CA . GLU A 1 95 ? -16.594 5.924 9.122 1.00 73.75 95 GLU A CA 1
ATOM 739 C C . GLU A 1 95 ? -15.207 6.319 9.655 1.00 73.75 95 GLU A C 1
ATOM 741 O O . GLU A 1 95 ? -14.701 5.680 10.573 1.00 73.75 95 GLU A O 1
ATOM 746 N N . SER A 1 96 ? -14.599 7.390 9.125 1.00 74.25 96 SER A N 1
ATOM 747 C CA . SER A 1 96 ? -13.259 7.862 9.524 1.00 74.25 96 SER A CA 1
ATOM 748 C C . SER A 1 96 ? -12.190 6.768 9.432 1.00 74.25 96 SER A C 1
ATOM 750 O O . SER A 1 96 ? -11.324 6.648 10.298 1.00 74.25 96 SER A O 1
ATOM 752 N N . ILE A 1 97 ? -12.268 5.968 8.372 1.00 82.44 97 ILE A N 1
ATOM 753 C CA . ILE A 1 97 ? -11.326 4.888 8.102 1.00 82.44 97 ILE A CA 1
ATOM 754 C C . ILE A 1 97 ? -9.958 5.480 7.783 1.00 82.44 97 ILE A C 1
ATOM 756 O O . ILE A 1 97 ? -9.850 6.415 6.991 1.00 82.44 97 ILE A O 1
ATOM 760 N N . SER A 1 98 ? -8.917 4.906 8.383 1.00 79.81 98 SER A N 1
ATOM 761 C CA . SER A 1 98 ? -7.528 5.359 8.232 1.00 79.81 98 SER A CA 1
ATOM 762 C C . SER A 1 98 ? -6.690 4.488 7.290 1.00 79.81 98 SER A C 1
ATOM 764 O O . SER A 1 98 ? -5.672 4.939 6.765 1.00 79.81 98 SER A O 1
ATOM 766 N N . SER A 1 99 ? -7.097 3.238 7.054 1.00 89.00 99 SER A N 1
ATOM 767 C CA . SER A 1 99 ? -6.327 2.264 6.277 1.00 89.00 99 SER A CA 1
ATOM 768 C C . SER A 1 99 ? -7.206 1.166 5.662 1.00 89.00 99 SER A C 1
ATOM 770 O O . SER A 1 99 ? -8.392 1.048 5.969 1.00 89.00 99 SER A O 1
ATOM 772 N N . LEU A 1 100 ? -6.620 0.329 4.797 1.00 93.00 100 LEU A N 1
ATOM 773 C CA . LEU A 1 100 ? -7.309 -0.827 4.209 1.00 93.00 100 LEU A CA 1
ATOM 774 C C . LEU A 1 100 ? -7.707 -1.873 5.269 1.00 93.00 100 LEU A C 1
ATOM 776 O O . LEU A 1 100 ? -8.807 -2.422 5.218 1.00 93.00 100 LEU A O 1
ATOM 780 N N . SER A 1 101 ? -6.826 -2.157 6.231 1.00 92.62 101 SER A N 1
ATOM 781 C CA . SER A 1 101 ? -7.093 -3.106 7.321 1.00 92.62 101 SER A CA 1
ATOM 782 C C . SER A 1 101 ? -8.189 -2.586 8.241 1.00 92.62 101 SER A C 1
ATOM 784 O O . SER A 1 101 ? -9.079 -3.348 8.619 1.00 92.62 101 SER A O 1
ATOM 786 N N . ASP A 1 102 ? -8.183 -1.282 8.510 1.00 87.69 102 ASP A N 1
ATOM 787 C CA . ASP A 1 102 ? -9.223 -0.597 9.269 1.00 87.69 102 ASP A CA 1
ATOM 788 C C . ASP A 1 102 ? -10.571 -0.674 8.535 1.00 87.69 102 ASP A C 1
ATOM 790 O O . ASP A 1 102 ? -11.564 -1.060 9.145 1.00 87.69 102 ASP A O 1
ATOM 794 N N . PHE A 1 103 ? -10.605 -0.463 7.209 1.00 91.44 103 PHE A N 1
ATOM 795 C CA . PHE A 1 103 ? -11.821 -0.610 6.390 1.00 91.44 103 PHE A CA 1
ATOM 796 C C . PHE A 1 103 ? -12.458 -2.000 6.534 1.00 91.44 103 PHE A C 1
ATOM 798 O O . PHE A 1 103 ? -13.662 -2.131 6.783 1.00 91.44 103 PHE A O 1
ATOM 805 N N . LEU A 1 104 ? -11.646 -3.052 6.387 1.00 92.38 104 LEU A N 1
ATOM 806 C CA . LEU A 1 104 ? -12.110 -4.432 6.511 1.00 92.38 104 LEU A CA 1
ATOM 807 C C . LEU A 1 104 ? -12.527 -4.740 7.953 1.00 92.38 104 LEU A C 1
ATOM 809 O O . LEU A 1 104 ? -13.595 -5.312 8.181 1.00 92.38 104 LEU A O 1
ATOM 813 N N . SER A 1 105 ? -11.728 -4.333 8.941 1.00 88.69 105 SER A N 1
ATOM 814 C CA . SER A 1 105 ? -12.069 -4.545 10.347 1.00 88.69 105 SER A CA 1
ATOM 815 C C . SER A 1 105 ? -13.399 -3.870 10.690 1.00 88.69 105 SER A C 1
ATOM 817 O O . SER A 1 105 ? -14.254 -4.508 11.310 1.00 88.69 105 SER A O 1
ATOM 819 N N . ALA A 1 106 ? -13.603 -2.636 10.214 1.00 83.00 106 ALA A N 1
ATOM 820 C CA . ALA A 1 106 ? -14.779 -1.827 10.461 1.00 83.00 106 ALA A CA 1
ATOM 821 C C . ALA A 1 106 ? -16.024 -2.533 9.946 1.00 83.00 106 ALA A C 1
ATOM 823 O O . ALA A 1 106 ? -16.918 -2.768 10.749 1.00 83.00 106 ALA A O 1
ATOM 824 N N . ARG A 1 107 ? -16.044 -2.968 8.676 1.00 85.50 107 ARG A N 1
ATOM 825 C CA . ARG A 1 107 ? -17.179 -3.685 8.064 1.00 85.50 107 ARG A CA 1
ATOM 826 C C . ARG A 1 107 ? -17.520 -5.000 8.761 1.00 85.50 107 ARG A C 1
ATOM 828 O O . ARG A 1 107 ? -18.700 -5.330 8.902 1.00 85.50 107 ARG A O 1
ATOM 835 N N . TYR A 1 108 ? -16.505 -5.782 9.121 1.00 85.19 108 TYR A N 1
ATOM 836 C CA . TYR A 1 108 ? -16.657 -7.173 9.553 1.00 85.19 108 TYR A CA 1
ATOM 837 C C . TYR A 1 108 ? -16.573 -7.307 11.081 1.00 85.19 108 TYR A C 1
ATOM 839 O O . TYR A 1 108 ? -15.772 -8.068 11.635 1.00 85.19 108 TYR A O 1
ATOM 847 N N . GLY A 1 109 ? -17.427 -6.538 11.764 1.00 66.56 109 GLY A N 1
ATOM 848 C CA . GLY A 1 109 ? -17.674 -6.654 13.203 1.00 66.56 109 GLY A CA 1
ATOM 849 C C . GLY A 1 109 ? -16.672 -5.925 14.102 1.00 66.56 109 GLY A C 1
ATOM 850 O O . GLY A 1 109 ? -16.574 -6.262 15.287 1.00 66.56 109 GLY A O 1
ATOM 851 N N . LYS A 1 110 ? -15.915 -4.949 13.573 1.00 71.62 110 LYS A N 1
ATOM 852 C CA . LYS A 1 110 ? -14.820 -4.239 14.278 1.00 71.62 110 LYS A CA 1
ATOM 853 C C . LYS A 1 110 ? -13.834 -5.219 14.912 1.00 71.62 110 LYS A C 1
ATOM 855 O O . LYS A 1 110 ? -13.432 -5.092 16.069 1.00 71.62 110 LYS A O 1
ATOM 860 N N . SER A 1 111 ? -13.519 -6.276 14.163 1.00 77.88 111 SER A N 1
ATOM 861 C CA . SER A 1 111 ? -12.690 -7.370 14.647 1.00 77.88 111 SER A CA 1
ATOM 862 C C . SER A 1 111 ? -11.208 -7.025 14.586 1.00 77.88 111 SER A C 1
ATOM 864 O O . SER A 1 111 ? -10.644 -6.894 13.502 1.00 77.88 111 SER A O 1
ATOM 866 N N . ARG A 1 112 ? -10.557 -7.050 15.755 1.00 81.25 112 ARG A N 1
ATOM 867 C CA . ARG A 1 112 ? -9.091 -6.968 15.870 1.00 81.25 112 ARG A CA 1
ATOM 868 C C . ARG A 1 112 ? -8.376 -8.029 15.023 1.00 81.25 112 ARG A C 1
ATOM 870 O O . ARG A 1 112 ? -7.369 -7.737 14.401 1.00 81.25 112 ARG A O 1
ATOM 877 N N . GLY A 1 113 ? -8.924 -9.247 14.959 1.00 87.69 113 GLY A N 1
ATOM 878 C CA . GLY A 1 113 ? -8.338 -10.346 14.185 1.00 87.69 113 GLY A CA 1
ATOM 879 C C . GLY A 1 113 ? -8.364 -10.112 12.671 1.00 87.69 113 GLY A C 1
ATOM 880 O O . GLY A 1 113 ? -7.389 -10.425 12.000 1.00 87.69 113 GLY A O 1
ATOM 881 N N . VAL A 1 114 ? -9.443 -9.523 12.136 1.00 90.94 114 VAL A N 1
ATOM 882 C CA . VAL A 1 114 ? -9.519 -9.165 10.705 1.00 90.94 114 VAL A CA 1
ATOM 883 C C . VAL A 1 114 ? -8.512 -8.066 10.375 1.00 90.94 114 VAL A C 1
ATOM 885 O O . VAL A 1 114 ? -7.782 -8.202 9.397 1.00 90.94 114 VAL A O 1
ATOM 888 N N . GLY A 1 115 ? -8.439 -7.017 11.205 1.00 90.94 115 GLY A N 1
ATOM 889 C CA . GLY A 1 115 ? -7.468 -5.931 11.035 1.00 90.94 115 GLY A CA 1
ATOM 890 C C . GLY A 1 115 ? -6.023 -6.434 11.066 1.00 90.94 115 GLY A C 1
ATOM 891 O O . GLY A 1 115 ? -5.262 -6.163 10.140 1.00 90.94 115 GLY A O 1
ATOM 892 N N . ALA A 1 116 ? -5.666 -7.249 12.065 1.00 93.12 116 ALA A N 1
ATOM 893 C CA . ALA A 1 116 ? -4.324 -7.816 12.202 1.00 93.12 116 ALA A CA 1
ATOM 894 C C . ALA A 1 116 ? -3.943 -8.738 11.031 1.00 93.12 116 ALA A C 1
ATOM 896 O O . ALA A 1 116 ? -2.851 -8.605 10.479 1.00 93.12 116 ALA A O 1
ATOM 897 N N . LEU A 1 117 ? -4.843 -9.637 10.610 1.00 95.75 117 LEU A N 1
ATOM 898 C CA . LEU A 1 117 ? -4.602 -10.515 9.460 1.00 95.75 117 LEU A CA 1
ATOM 899 C C . LEU A 1 117 ? -4.428 -9.702 8.172 1.00 95.75 117 LEU A C 1
ATOM 901 O O . LEU A 1 117 ? -3.516 -9.976 7.395 1.00 95.75 117 LEU A O 1
ATOM 905 N N . ALA A 1 118 ? -5.259 -8.676 7.967 1.00 96.25 118 ALA A N 1
ATOM 906 C CA . ALA A 1 118 ? -5.144 -7.791 6.816 1.00 96.25 118 ALA A CA 1
ATOM 907 C C . ALA A 1 118 ? -3.837 -6.986 6.826 1.00 96.25 118 ALA A C 1
ATOM 909 O O . ALA A 1 118 ? -3.199 -6.859 5.783 1.00 96.25 118 ALA A O 1
ATOM 910 N N . ALA A 1 119 ? -3.401 -6.495 7.989 1.00 95.50 119 ALA A N 1
ATOM 911 C CA . ALA A 1 119 ? -2.129 -5.793 8.138 1.00 95.50 119 ALA A CA 1
ATOM 912 C C . ALA A 1 119 ? -0.924 -6.705 7.855 1.00 95.50 119 ALA A C 1
ATOM 914 O O . ALA A 1 119 ? -0.040 -6.322 7.090 1.00 95.50 119 ALA A O 1
ATOM 915 N N . LEU A 1 120 ? -0.905 -7.927 8.400 1.00 96.50 120 LEU A N 1
ATOM 916 C CA . LEU A 1 120 ? 0.155 -8.908 8.134 1.00 96.50 120 LEU A CA 1
ATOM 917 C C . LEU A 1 120 ? 0.207 -9.303 6.655 1.00 96.50 120 LEU A C 1
ATOM 919 O O . LEU A 1 120 ? 1.281 -9.290 6.053 1.00 96.50 120 LEU A O 1
ATOM 923 N N . ALA A 1 121 ? -0.951 -9.589 6.054 1.00 96.69 121 ALA A N 1
ATOM 924 C CA . ALA A 1 121 ? -1.056 -9.904 4.633 1.00 96.69 121 ALA A CA 1
ATOM 925 C C . ALA A 1 121 ? -0.574 -8.739 3.753 1.00 96.69 121 ALA A C 1
ATOM 927 O O . ALA A 1 121 ? 0.136 -8.955 2.773 1.00 96.69 121 ALA A O 1
ATOM 928 N N . ALA A 1 122 ? -0.905 -7.500 4.126 1.00 96.75 122 ALA A N 1
ATOM 929 C CA . ALA A 1 122 ? -0.505 -6.303 3.396 1.00 96.75 122 ALA A CA 1
ATOM 930 C C . ALA A 1 122 ? 1.008 -6.065 3.464 1.00 96.75 122 ALA A C 1
ATOM 932 O O . ALA A 1 122 ? 1.607 -5.702 2.451 1.00 96.75 122 ALA A O 1
ATOM 933 N N . VAL A 1 123 ? 1.631 -6.294 4.625 1.00 96.56 123 VAL A N 1
ATOM 934 C CA . VAL A 1 123 ? 3.092 -6.233 4.775 1.00 96.56 123 VAL A CA 1
ATOM 935 C C . VAL A 1 123 ? 3.747 -7.313 3.920 1.00 96.56 123 VAL A C 1
ATOM 937 O O . VAL A 1 123 ? 4.554 -6.973 3.057 1.00 96.56 123 VAL A O 1
ATOM 940 N N . ALA A 1 124 ? 3.357 -8.581 4.089 1.00 94.75 124 ALA A N 1
ATOM 941 C CA . ALA A 1 124 ? 3.927 -9.703 3.341 1.00 94.75 124 ALA A CA 1
ATOM 942 C C . ALA A 1 124 ? 3.798 -9.509 1.821 1.00 94.75 124 ALA A C 1
ATOM 944 O O . ALA A 1 124 ? 4.781 -9.635 1.095 1.00 94.75 124 ALA A O 1
ATOM 945 N N . GLY A 1 125 ? 2.613 -9.112 1.350 1.00 94.38 125 GLY A N 1
ATOM 946 C CA . GLY A 1 125 ? 2.346 -8.852 -0.062 1.00 94.38 125 GLY A CA 1
ATOM 947 C C . GLY A 1 125 ? 3.047 -7.614 -0.625 1.00 94.38 125 GLY A C 1
ATOM 948 O O . GLY A 1 125 ? 3.246 -7.534 -1.830 1.00 94.38 125 GLY A O 1
ATOM 949 N N . SER A 1 126 ? 3.444 -6.648 0.210 1.00 94.50 126 SER A N 1
ATOM 950 C CA . SER A 1 126 ? 4.139 -5.435 -0.250 1.00 94.50 126 SER A CA 1
ATOM 951 C C . SER A 1 126 ? 5.663 -5.572 -0.269 1.00 94.50 126 SER A C 1
ATOM 953 O O . SER A 1 126 ? 6.324 -4.774 -0.936 1.00 94.50 126 SER A O 1
ATOM 955 N N . LEU A 1 127 ? 6.233 -6.558 0.439 1.00 93.00 127 LEU A N 1
ATOM 956 C CA . LEU A 1 127 ? 7.684 -6.767 0.521 1.00 93.00 127 LEU A CA 1
ATOM 957 C C . LEU A 1 127 ? 8.342 -6.989 -0.854 1.00 93.00 127 LEU A C 1
ATOM 959 O O . LEU A 1 127 ? 9.278 -6.239 -1.152 1.00 93.00 127 LEU A O 1
ATOM 963 N N . PRO A 1 128 ? 7.861 -7.909 -1.724 1.00 91.88 128 PRO A N 1
ATOM 964 C CA . PRO A 1 128 ? 8.455 -8.095 -3.050 1.00 91.88 128 PRO A CA 1
ATOM 965 C C . PRO A 1 128 ? 8.371 -6.816 -3.885 1.00 91.88 128 PRO A C 1
ATOM 967 O O . PRO A 1 128 ? 9.319 -6.441 -4.571 1.00 91.88 128 PRO A O 1
ATOM 970 N N . TYR A 1 129 ? 7.269 -6.075 -3.764 1.00 92.00 129 TYR A N 1
ATOM 971 C CA . TYR A 1 129 ? 7.079 -4.841 -4.513 1.00 92.00 129 TYR A CA 1
ATOM 972 C C . TYR A 1 129 ? 8.039 -3.722 -4.095 1.00 92.00 129 TYR A C 1
ATOM 974 O O . TYR A 1 129 ? 8.497 -2.955 -4.941 1.00 92.00 129 TYR A O 1
ATOM 982 N N . ILE A 1 130 ? 8.337 -3.590 -2.798 1.00 93.06 130 ILE A N 1
ATOM 983 C CA . ILE A 1 130 ? 9.344 -2.636 -2.308 1.00 93.06 130 ILE A CA 1
ATOM 984 C C . ILE A 1 130 ? 10.732 -3.092 -2.760 1.00 93.06 130 ILE A C 1
ATOM 986 O O . ILE A 1 130 ? 11.483 -2.280 -3.298 1.00 93.06 130 ILE A O 1
ATOM 990 N N . ALA A 1 131 ? 11.038 -4.387 -2.634 1.00 90.81 131 ALA A N 1
ATOM 991 C CA . ALA A 1 131 ? 12.298 -4.980 -3.081 1.00 90.81 131 ALA A CA 1
ATOM 992 C C . ALA A 1 131 ? 12.565 -4.708 -4.569 1.00 90.81 131 ALA A C 1
ATOM 994 O O . ALA A 1 131 ? 13.676 -4.337 -4.950 1.00 90.81 131 ALA A O 1
ATOM 995 N N . LEU A 1 132 ? 11.519 -4.793 -5.394 1.00 90.19 132 LEU A N 1
ATOM 996 C CA . LEU A 1 132 ? 11.557 -4.446 -6.808 1.00 90.19 132 LEU A CA 1
ATOM 997 C C . LEU A 1 132 ? 12.023 -3.006 -7.055 1.00 90.19 132 LEU A C 1
ATOM 999 O O . LEU A 1 132 ? 12.840 -2.768 -7.943 1.00 90.19 132 LEU A O 1
ATOM 1003 N N . GLN A 1 133 ? 11.532 -2.036 -6.276 1.00 92.56 133 GLN A N 1
ATOM 1004 C CA . GLN A 1 133 ? 11.944 -0.638 -6.453 1.00 92.56 133 GLN A CA 1
ATOM 1005 C C . GLN A 1 133 ? 13.401 -0.432 -6.045 1.00 92.56 133 GLN A C 1
ATOM 1007 O O . GLN A 1 133 ? 14.125 0.297 -6.719 1.00 92.56 133 GLN A O 1
ATOM 1012 N N . LEU A 1 134 ? 13.842 -1.107 -4.977 1.00 88.56 134 LEU A N 1
ATOM 1013 C CA . LEU A 1 134 ? 15.238 -1.080 -4.538 1.00 88.56 134 LEU A CA 1
ATOM 1014 C C . LEU A 1 134 ? 16.165 -1.641 -5.629 1.00 88.56 134 LEU A C 1
ATOM 1016 O O . LEU A 1 134 ? 17.160 -1.001 -5.972 1.00 88.56 134 LEU A O 1
ATOM 1020 N N . LYS A 1 135 ? 15.800 -2.787 -6.227 1.00 85.69 135 LYS A N 1
ATOM 1021 C CA . LYS A 1 135 ? 16.513 -3.399 -7.364 1.00 85.69 135 LYS A CA 1
ATOM 1022 C C . LYS A 1 135 ? 16.561 -2.442 -8.556 1.00 85.69 135 LYS A C 1
ATOM 1024 O O . LYS A 1 135 ? 17.631 -2.201 -9.104 1.00 85.69 135 LYS A O 1
ATOM 1029 N N . SER A 1 136 ? 15.422 -1.853 -8.919 1.00 87.94 136 SER A N 1
ATOM 1030 C CA . SER A 1 136 ? 15.295 -0.937 -10.055 1.00 87.94 136 SER A CA 1
ATOM 1031 C C . SER A 1 136 ? 16.210 0.282 -9.952 1.00 87.94 136 SER A C 1
ATOM 1033 O O . SER A 1 136 ? 16.924 0.582 -10.905 1.00 87.94 136 SER A O 1
ATOM 1035 N N . VAL A 1 137 ? 16.222 0.954 -8.798 1.00 88.31 137 VAL A N 1
ATOM 1036 C CA . VAL A 1 137 ? 17.081 2.124 -8.563 1.00 88.31 137 VAL A CA 1
ATOM 1037 C C . VAL A 1 137 ? 18.554 1.730 -8.513 1.00 88.31 137 VAL A C 1
ATOM 1039 O O . VAL A 1 137 ? 19.404 2.458 -9.021 1.00 88.31 137 VAL A O 1
ATOM 1042 N N . GLY A 1 138 ? 18.868 0.573 -7.922 1.00 84.38 138 GLY A N 1
ATOM 1043 C CA . GLY A 1 138 ? 20.232 0.048 -7.907 1.00 84.38 138 GLY A CA 1
ATOM 1044 C C . GLY A 1 138 ? 20.771 -0.192 -9.318 1.00 84.38 138 GLY A C 1
ATOM 1045 O O . GLY A 1 138 ? 21.866 0.267 -9.635 1.00 84.38 138 GLY A O 1
ATOM 1046 N N . MET A 1 139 ? 19.983 -0.847 -10.176 1.00 82.88 139 MET A N 1
ATOM 1047 C CA . MET A 1 139 ? 20.372 -1.138 -11.561 1.00 82.88 139 MET A CA 1
ATOM 1048 C C . MET A 1 139 ? 20.473 0.131 -12.412 1.00 82.88 139 MET A C 1
ATOM 1050 O O . MET A 1 139 ? 21.467 0.305 -13.113 1.00 82.88 139 MET A O 1
ATOM 1054 N N . SER A 1 140 ? 19.513 1.058 -12.308 1.00 87.50 140 SER A N 1
ATOM 1055 C CA . SER A 1 140 ? 19.567 2.315 -13.068 1.00 87.50 140 SER A CA 1
ATOM 1056 C C . SER A 1 140 ? 20.757 3.189 -12.657 1.00 87.50 140 SER A C 1
ATOM 1058 O O . SER A 1 140 ? 21.383 3.829 -13.500 1.00 87.50 140 SER A O 1
ATOM 1060 N N . PHE A 1 141 ? 21.121 3.186 -11.370 1.00 87.25 141 PHE A N 1
ATOM 1061 C CA . PHE A 1 141 ? 22.309 3.884 -10.883 1.00 87.25 141 PHE A CA 1
ATOM 1062 C C . PHE A 1 141 ? 23.595 3.257 -11.428 1.00 87.25 141 PHE A C 1
ATOM 1064 O O . PHE A 1 141 ? 24.493 3.977 -11.863 1.00 87.25 141 PHE A O 1
ATOM 1071 N N . GLN A 1 142 ? 23.692 1.924 -11.420 1.00 83.00 142 GLN A N 1
ATOM 1072 C CA . GLN A 1 142 ? 24.863 1.210 -11.931 1.00 83.00 142 GLN A CA 1
ATOM 1073 C C . GLN A 1 142 ? 25.061 1.424 -13.431 1.00 83.00 142 GLN A C 1
ATOM 1075 O O . GLN A 1 142 ? 26.178 1.739 -13.840 1.00 83.00 142 GLN A O 1
ATOM 1080 N N . ALA A 1 143 ? 23.985 1.343 -14.217 1.00 83.69 143 ALA A N 1
ATOM 1081 C CA . ALA A 1 143 ? 24.015 1.620 -15.650 1.00 83.69 143 ALA A CA 1
ATOM 1082 C C . ALA A 1 143 ? 24.529 3.043 -15.942 1.00 83.69 143 ALA A C 1
ATOM 1084 O O . ALA A 1 143 ? 25.421 3.228 -16.768 1.00 83.69 143 ALA A O 1
ATOM 1085 N N . LEU A 1 144 ? 24.072 4.048 -15.185 1.00 85.75 144 LEU A N 1
ATOM 1086 C CA . LEU A 1 144 ? 24.500 5.438 -15.373 1.00 85.75 144 LEU A CA 1
ATOM 1087 C C . LEU A 1 144 ? 25.942 5.710 -14.893 1.00 85.75 144 LEU A C 1
ATOM 1089 O O . LEU A 1 144 ? 26.671 6.514 -15.489 1.00 85.75 144 LEU A O 1
ATOM 1093 N N . ALA A 1 145 ? 26.363 5.069 -13.800 1.00 83.56 145 ALA A N 1
ATOM 1094 C CA . ALA A 1 145 ? 27.677 5.270 -13.192 1.00 83.56 145 ALA A CA 1
ATOM 1095 C C . ALA A 1 145 ? 28.801 4.546 -13.948 1.00 83.56 145 ALA A C 1
ATOM 1097 O O . ALA A 1 145 ? 29.868 5.131 -14.145 1.00 83.56 145 ALA A O 1
ATOM 1098 N N . TYR A 1 146 ? 28.567 3.301 -14.371 1.00 76.19 146 TYR A N 1
ATOM 1099 C CA . TYR A 1 146 ? 29.612 2.397 -14.866 1.00 76.19 146 TYR A CA 1
ATOM 1100 C C . TYR A 1 146 ? 29.407 1.921 -16.314 1.00 76.19 146 TYR A C 1
ATOM 1102 O O . TYR A 1 146 ? 30.335 1.344 -16.877 1.00 76.19 146 TYR A O 1
ATOM 1110 N N . GLY A 1 147 ? 28.252 2.201 -16.930 1.00 67.62 147 GLY A N 1
ATOM 1111 C CA . GLY A 1 147 ? 27.885 1.695 -18.257 1.00 67.62 147 GLY A CA 1
ATOM 1112 C C . GLY A 1 147 ? 27.300 0.276 -18.211 1.00 67.62 147 GLY A C 1
ATOM 1113 O O . GLY A 1 147 ? 27.547 -0.471 -17.261 1.00 67.62 147 GLY A O 1
ATOM 1114 N N . ALA A 1 148 ? 26.515 -0.087 -19.232 1.00 56.34 148 ALA A N 1
ATOM 1115 C CA . ALA A 1 148 ? 25.773 -1.352 -19.294 1.00 56.34 148 ALA A CA 1
ATOM 1116 C C . ALA A 1 148 ? 26.683 -2.599 -19.244 1.00 56.34 148 ALA A C 1
ATOM 1118 O O . ALA A 1 148 ? 26.368 -3.552 -18.533 1.00 56.34 148 ALA A O 1
ATOM 1119 N N . GLU A 1 149 ? 27.853 -2.564 -19.894 1.00 52.31 149 GLU A N 1
ATOM 1120 C CA . GLU A 1 149 ? 28.808 -3.689 -19.940 1.00 52.31 149 GLU A CA 1
ATOM 1121 C C . GLU A 1 149 ? 29.455 -4.013 -18.580 1.00 52.31 149 GLU A C 1
ATOM 1123 O O . GLU A 1 149 ? 29.727 -5.171 -18.269 1.00 52.31 149 GLU A O 1
ATOM 1128 N N . ASN A 1 150 ? 29.668 -3.007 -17.722 1.00 50.84 150 ASN A N 1
ATOM 1129 C CA . ASN A 1 150 ? 30.349 -3.173 -16.430 1.00 50.84 150 ASN A CA 1
ATOM 1130 C C . ASN A 1 150 ? 29.390 -3.318 -15.238 1.00 50.84 150 ASN A C 1
ATOM 1132 O O . ASN A 1 150 ? 29.838 -3.511 -14.105 1.00 50.84 150 ASN A O 1
ATOM 1136 N N . ALA A 1 151 ? 28.074 -3.240 -15.455 1.00 49.62 151 ALA A N 1
ATOM 1137 C CA . ALA A 1 151 ? 27.080 -3.366 -14.389 1.00 49.62 151 ALA A CA 1
ATOM 1138 C C . ALA A 1 151 ? 27.050 -4.778 -13.756 1.00 49.62 151 ALA A C 1
ATOM 1140 O O . ALA A 1 151 ? 26.673 -4.921 -12.593 1.00 49.62 151 ALA A O 1
ATOM 1141 N N . GLY A 1 152 ? 27.507 -5.812 -14.475 1.00 47.38 152 GLY A N 1
ATOM 1142 C CA . GLY A 1 152 ? 27.514 -7.206 -14.010 1.00 47.38 152 GLY A CA 1
ATOM 1143 C C . GLY A 1 152 ? 28.663 -7.608 -13.069 1.00 47.38 152 GLY A C 1
ATOM 1144 O O . GLY A 1 152 ? 28.594 -8.676 -12.465 1.00 47.38 152 GLY A O 1
ATOM 1145 N N . THR A 1 153 ? 29.716 -6.793 -12.910 1.00 42.59 153 THR A N 1
ATOM 1146 C CA . THR A 1 153 ? 30.976 -7.217 -12.251 1.00 42.59 153 THR A CA 1
ATOM 1147 C C . THR A 1 153 ? 31.115 -6.821 -10.772 1.00 42.59 153 THR A C 1
ATOM 1149 O O . THR A 1 153 ? 32.056 -7.262 -10.109 1.00 42.59 153 THR A O 1
ATOM 1152 N N . ARG A 1 154 ? 30.185 -6.039 -10.195 1.00 48.94 154 ARG A N 1
ATOM 1153 C CA . ARG A 1 154 ? 30.168 -5.689 -8.754 1.00 48.94 154 ARG A CA 1
ATOM 1154 C C . ARG A 1 154 ? 28.949 -6.269 -8.029 1.00 48.94 154 ARG A C 1
ATOM 1156 O O . ARG A 1 154 ? 27.880 -6.351 -8.628 1.00 48.94 154 ARG A O 1
ATOM 1163 N N . PRO A 1 155 ? 29.036 -6.594 -6.720 1.00 53.22 155 PRO A N 1
ATOM 1164 C CA . PRO A 1 155 ? 27.885 -7.097 -5.979 1.00 53.22 155 PRO A CA 1
ATOM 1165 C C . PRO A 1 155 ? 26.791 -6.023 -5.900 1.00 53.22 155 PRO A C 1
ATOM 1167 O O . PRO A 1 155 ? 26.868 -5.097 -5.087 1.00 53.22 155 PRO A O 1
ATOM 1170 N N . ALA A 1 156 ? 25.734 -6.173 -6.704 1.00 62.06 156 ALA A N 1
ATOM 1171 C CA . ALA A 1 156 ? 24.568 -5.285 -6.726 1.00 62.06 156 ALA A CA 1
ATOM 1172 C C . ALA A 1 156 ? 23.936 -5.068 -5.338 1.00 62.06 156 ALA A C 1
ATOM 1174 O O . ALA A 1 156 ? 23.244 -4.083 -5.098 1.00 62.06 156 ALA A O 1
ATOM 1175 N N . SER A 1 157 ? 24.214 -5.950 -4.376 1.00 66.31 157 SER A N 1
ATOM 1176 C CA . SER A 1 157 ? 23.714 -5.847 -3.010 1.00 66.31 157 SER A CA 1
ATOM 1177 C C . SER A 1 157 ? 24.184 -4.625 -2.228 1.00 66.31 157 SER A C 1
ATOM 1179 O O . SER A 1 157 ? 23.393 -4.101 -1.451 1.00 66.31 157 SER A O 1
ATOM 1181 N N . GLN A 1 158 ? 25.425 -4.154 -2.400 1.00 73.88 158 GLN A N 1
ATOM 1182 C CA . GLN A 1 158 ? 25.903 -3.005 -1.615 1.00 73.88 158 GLN A CA 1
ATOM 1183 C C . GLN A 1 158 ? 25.216 -1.710 -2.058 1.00 73.88 158 GLN A C 1
ATOM 1185 O O . GLN A 1 158 ? 24.703 -0.972 -1.221 1.00 73.88 158 GLN A O 1
ATOM 1190 N N . THR A 1 159 ? 25.121 -1.470 -3.371 1.00 76.88 159 THR A N 1
ATOM 1191 C CA . THR A 1 159 ? 24.394 -0.318 -3.928 1.00 76.88 159 THR A CA 1
ATOM 1192 C C . THR A 1 159 ? 22.925 -0.341 -3.508 1.00 76.88 159 THR A C 1
ATOM 1194 O O . THR A 1 159 ? 22.421 0.657 -3.003 1.00 76.88 159 THR A O 1
ATOM 1197 N N . VAL A 1 160 ? 22.261 -1.497 -3.625 1.00 80.69 160 VAL A N 1
ATOM 1198 C CA . VAL A 1 160 ? 20.848 -1.648 -3.246 1.00 80.69 160 VAL A CA 1
ATOM 1199 C C . VAL A 1 160 ? 20.631 -1.445 -1.739 1.00 80.69 160 VAL A C 1
ATOM 1201 O O . VAL A 1 160 ? 19.616 -0.870 -1.352 1.00 80.69 160 VAL A O 1
ATOM 1204 N N . LEU A 1 161 ? 21.583 -1.833 -0.880 1.00 84.50 161 LEU A N 1
ATOM 1205 C CA . LEU A 1 161 ? 21.522 -1.550 0.559 1.00 84.50 161 LEU A CA 1
ATOM 1206 C C . LEU A 1 161 ? 21.578 -0.044 0.848 1.00 84.50 161 LEU A C 1
ATOM 1208 O O . LEU A 1 161 ? 20.757 0.459 1.615 1.00 84.50 161 LEU A O 1
ATOM 1212 N N . PHE A 1 162 ? 22.511 0.687 0.229 1.00 81.69 162 PHE A N 1
ATOM 1213 C CA . PHE A 1 162 ? 22.586 2.144 0.388 1.00 81.69 162 PHE A CA 1
ATOM 1214 C C . PHE A 1 162 ? 21.314 2.829 -0.109 1.00 81.69 162 PHE A C 1
ATOM 1216 O O . PHE A 1 162 ? 20.788 3.712 0.569 1.00 81.69 162 PHE A O 1
ATOM 1223 N N . THR A 1 163 ? 20.772 2.382 -1.244 1.00 79.56 163 THR A N 1
ATOM 1224 C CA . THR A 1 163 ? 19.474 2.836 -1.747 1.00 79.56 163 THR A CA 1
ATOM 1225 C C . THR A 1 163 ? 18.358 2.563 -0.739 1.00 79.56 163 THR A C 1
ATOM 1227 O O . THR A 1 163 ? 17.579 3.467 -0.448 1.00 79.56 163 THR A O 1
ATOM 1230 N N . ALA A 1 164 ? 18.297 1.364 -0.154 1.00 86.12 164 ALA A N 1
ATOM 1231 C CA . ALA A 1 164 ? 17.298 1.012 0.853 1.00 86.12 164 ALA A CA 1
ATOM 1232 C C . ALA A 1 164 ? 17.385 1.920 2.085 1.00 86.12 164 ALA A C 1
ATOM 1234 O O . ALA A 1 164 ? 16.374 2.477 2.509 1.00 86.12 164 ALA A O 1
ATOM 1235 N N . LEU A 1 165 ? 18.588 2.140 2.621 1.00 87.75 165 LEU A N 1
ATOM 1236 C CA . LEU A 1 165 ? 18.802 3.037 3.760 1.00 87.75 165 LEU A CA 1
ATOM 1237 C C . LEU A 1 165 ? 18.402 4.479 3.428 1.00 87.75 165 LEU A C 1
ATOM 1239 O O . LEU A 1 165 ? 17.669 5.099 4.199 1.00 87.75 165 LEU A O 1
ATOM 1243 N N . ALA A 1 166 ? 18.810 4.995 2.266 1.00 83.38 166 ALA A N 1
ATOM 1244 C CA . ALA A 1 166 ? 18.441 6.335 1.818 1.00 83.38 166 ALA A CA 1
ATOM 1245 C C . ALA A 1 166 ? 16.918 6.483 1.666 1.00 83.38 166 ALA A C 1
ATOM 1247 O O . ALA A 1 166 ? 16.332 7.430 2.189 1.00 83.38 166 ALA A O 1
ATOM 1248 N N . MET A 1 167 ? 16.250 5.521 1.021 1.00 83.25 167 MET A N 1
ATOM 1249 C CA . MET A 1 167 ? 14.792 5.518 0.865 1.00 83.25 167 MET A CA 1
ATOM 1250 C C . MET A 1 167 ? 14.062 5.360 2.202 1.00 83.25 167 MET A C 1
ATOM 1252 O O . MET A 1 167 ? 13.024 5.988 2.392 1.00 83.25 167 MET A O 1
ATOM 1256 N N . GLY A 1 168 ? 14.606 4.587 3.146 1.00 85.31 168 GLY A N 1
ATOM 1257 C CA . GLY A 1 168 ? 14.085 4.474 4.509 1.00 85.31 168 GLY A CA 1
ATOM 1258 C C . GLY A 1 168 ? 14.170 5.798 5.270 1.00 85.31 168 GLY A C 1
ATOM 1259 O O . GLY A 1 168 ? 13.183 6.229 5.867 1.00 85.31 168 GLY A O 1
ATOM 1260 N N . VAL A 1 169 ? 15.308 6.496 5.183 1.00 86.44 169 VAL A N 1
ATOM 1261 C CA . VAL A 1 169 ? 15.465 7.850 5.737 1.00 86.44 169 VAL A CA 1
ATOM 1262 C C . VAL A 1 169 ? 14.461 8.805 5.093 1.00 86.44 169 VAL A C 1
ATOM 1264 O O . VAL A 1 169 ? 13.747 9.500 5.812 1.00 86.44 169 VAL A O 1
ATOM 1267 N N . PHE A 1 170 ? 14.318 8.804 3.766 1.00 78.81 170 PHE A N 1
ATOM 1268 C CA . PHE A 1 170 ? 13.321 9.644 3.098 1.00 78.81 170 PHE A CA 1
ATOM 1269 C C . PHE A 1 170 ? 11.888 9.303 3.515 1.00 78.81 170 PHE A C 1
ATOM 1271 O O . PHE A 1 170 ? 11.120 10.211 3.829 1.00 78.81 170 PHE A O 1
ATOM 1278 N N . ALA A 1 171 ? 11.533 8.023 3.614 1.00 81.31 171 ALA A N 1
ATOM 1279 C CA . ALA A 1 171 ? 10.225 7.594 4.098 1.00 81.31 171 ALA A CA 1
ATOM 1280 C C . ALA A 1 171 ? 9.958 8.062 5.538 1.00 81.31 171 ALA A C 1
ATOM 1282 O O . ALA A 1 171 ? 8.842 8.466 5.845 1.00 81.31 171 ALA A O 1
ATOM 1283 N N . ILE A 1 172 ? 10.969 8.100 6.412 1.00 83.88 172 ILE A N 1
ATOM 1284 C CA . ILE A 1 172 ? 10.849 8.673 7.762 1.00 83.88 172 ILE A CA 1
ATOM 1285 C C . ILE A 1 172 ? 10.657 10.193 7.707 1.00 83.88 172 ILE A C 1
ATOM 1287 O O . ILE A 1 172 ? 9.792 10.730 8.403 1.00 83.88 172 ILE A O 1
ATOM 1291 N N . LEU A 1 173 ? 11.452 10.890 6.889 1.00 75.56 173 LEU A N 1
ATOM 1292 C CA . LEU A 1 173 ? 11.404 12.348 6.769 1.00 75.56 173 LEU A CA 1
ATOM 1293 C C . LEU A 1 173 ? 10.084 12.836 6.157 1.00 75.56 173 LEU A C 1
ATOM 1295 O O . LEU A 1 173 ? 9.615 13.898 6.541 1.00 75.56 173 LEU A O 1
ATOM 1299 N N . PHE A 1 174 ? 9.469 12.088 5.244 1.00 68.94 174 PHE A N 1
ATOM 1300 C CA . PHE A 1 174 ? 8.168 12.445 4.669 1.00 68.94 174 PHE A CA 1
ATOM 1301 C C . PHE A 1 174 ? 6.995 11.866 5.465 1.00 68.94 174 PHE A C 1
ATOM 1303 O O . PHE A 1 174 ? 5.978 12.527 5.639 1.00 68.94 174 PHE A O 1
ATOM 1310 N N . GLY A 1 175 ? 7.138 10.640 5.962 1.00 64.19 175 GLY A N 1
ATOM 1311 C CA . GLY A 1 175 ? 6.034 9.831 6.463 1.00 64.19 175 GLY A CA 1
ATOM 1312 C C . GLY A 1 175 ? 5.819 9.828 7.971 1.00 64.19 175 GLY A C 1
ATOM 1313 O O . GLY A 1 175 ? 4.702 9.622 8.433 1.00 64.19 175 GLY A O 1
ATOM 1314 N N . ALA A 1 176 ? 6.874 10.063 8.754 1.00 60.16 176 ALA A N 1
ATOM 1315 C CA . ALA A 1 176 ? 6.834 10.001 10.218 1.00 60.16 176 ALA A CA 1
ATOM 1316 C C . ALA A 1 176 ? 7.127 11.359 10.880 1.00 60.16 176 ALA A C 1
ATOM 1318 O O . ALA A 1 176 ? 7.594 11.421 12.025 1.00 60.16 176 ALA A O 1
ATOM 1319 N N . ARG A 1 177 ? 6.913 12.457 10.142 1.00 55.91 177 ARG A N 1
ATOM 1320 C CA . ARG A 1 177 ? 7.075 13.829 10.645 1.00 55.91 177 ARG A CA 1
ATOM 1321 C C . ARG A 1 177 ? 5.817 14.425 11.269 1.00 55.91 177 ARG A C 1
ATOM 1323 O O . ARG A 1 177 ? 5.955 15.405 11.987 1.00 55.91 177 ARG A O 1
ATOM 1330 N N . GLN A 1 178 ? 4.631 13.862 11.044 1.00 52.59 178 GLN A N 1
ATOM 1331 C CA . GLN A 1 178 ? 3.388 14.401 11.601 1.00 52.59 178 GLN A CA 1
ATOM 1332 C C . GLN A 1 178 ? 2.583 13.259 12.237 1.00 52.59 178 GLN A C 1
ATOM 1334 O O . GLN A 1 178 ? 2.058 12.391 11.548 1.00 52.59 178 GLN A O 1
ATOM 1339 N N . SER A 1 179 ? 2.516 13.238 13.571 1.00 39.75 179 SER A N 1
ATOM 1340 C CA . SER A 1 179 ? 1.601 12.384 14.351 1.00 39.75 179 SER A CA 1
ATOM 1341 C C . SER A 1 179 ? 0.132 12.799 14.202 1.00 39.75 179 SER A C 1
ATOM 1343 O O . SER A 1 179 ? -0.760 12.125 14.712 1.00 39.75 179 SER A O 1
ATOM 1345 N N . ASP A 1 180 ? -0.114 13.902 13.498 1.00 45.12 180 ASP A N 1
ATOM 1346 C CA . ASP A 1 180 ? -1.426 14.486 13.277 1.00 45.12 180 ASP A CA 1
ATOM 1347 C C . ASP A 1 180 ? -2.108 13.854 12.073 1.00 45.12 180 ASP A C 1
ATOM 1349 O O . ASP A 1 180 ? -2.020 14.337 10.947 1.00 45.12 180 ASP A O 1
ATOM 1353 N N . ALA A 1 181 ? -2.878 12.803 12.329 1.00 42.62 181 ALA A N 1
ATOM 1354 C CA . ALA A 1 181 ? -3.809 12.248 11.351 1.00 42.62 181 ALA A CA 1
ATOM 1355 C C . ALA A 1 181 ? -4.962 13.220 10.979 1.00 42.62 181 ALA A C 1
ATOM 1357 O O . ALA A 1 181 ? -5.767 12.940 10.092 1.00 42.62 181 ALA A O 1
ATOM 1358 N N . THR A 1 182 ? -5.012 14.402 11.607 1.00 38.09 182 THR A N 1
ATOM 1359 C CA . THR A 1 182 ? -5.870 15.540 11.246 1.00 38.09 182 THR A CA 1
ATOM 1360 C C . THR A 1 182 ? -5.311 16.407 10.116 1.00 38.09 182 THR A C 1
ATOM 1362 O O . THR A 1 182 ? -6.096 17.010 9.377 1.00 38.09 182 THR A O 1
ATOM 1365 N N . ARG A 1 183 ? -3.986 16.457 9.912 1.00 47.72 183 ARG A N 1
ATOM 1366 C CA . ARG A 1 183 ? -3.373 17.172 8.780 1.00 47.72 183 ARG A CA 1
ATOM 1367 C C . ARG A 1 183 ? -3.268 16.229 7.580 1.00 47.72 183 ARG A C 1
ATOM 1369 O O . ARG A 1 183 ? -2.292 15.514 7.410 1.00 47.72 183 ARG A O 1
ATOM 1376 N N . ARG A 1 184 ? -4.295 16.225 6.723 1.00 55.22 184 ARG A N 1
ATOM 1377 C CA . ARG A 1 184 ? -4.285 15.481 5.441 1.00 55.22 184 ARG A CA 1
ATOM 1378 C C . ARG A 1 184 ? -3.068 15.895 4.593 1.00 55.22 184 ARG A C 1
ATOM 1380 O O . ARG A 1 184 ? -2.864 17.103 4.426 1.00 55.22 184 ARG A O 1
ATOM 1387 N N . ASN A 1 185 ? -2.318 14.932 4.034 1.00 65.62 185 ASN A N 1
ATOM 1388 C CA . ASN A 1 185 ? -0.957 15.088 3.482 1.00 65.62 185 ASN A CA 1
ATOM 1389 C C . ASN A 1 185 ? -0.902 15.922 2.188 1.00 65.62 185 ASN A C 1
ATOM 1391 O O . ASN A 1 185 ? -0.682 15.442 1.074 1.00 65.62 185 ASN A O 1
ATOM 1395 N N . ALA A 1 186 ? -1.103 17.223 2.338 1.00 72.75 186 ALA A N 1
ATOM 1396 C CA . ALA A 1 186 ? -1.164 18.187 1.258 1.00 72.75 186 ALA A CA 1
ATOM 1397 C C . ALA A 1 186 ? 0.083 18.241 0.389 1.00 72.75 186 ALA A C 1
ATOM 1399 O O . ALA A 1 186 ? -0.016 18.204 -0.840 1.00 72.75 186 ALA A O 1
ATOM 1400 N N . GLY A 1 187 ? 1.235 18.350 1.047 1.00 79.88 187 GLY A N 1
ATOM 1401 C CA . GLY A 1 187 ? 2.532 18.395 0.409 1.00 79.88 187 GLY A CA 1
ATOM 1402 C C . GLY A 1 187 ? 2.827 17.104 -0.336 1.00 79.88 187 GLY A C 1
ATOM 1403 O O . GLY A 1 187 ? 3.277 17.158 -1.477 1.00 79.88 187 GLY A O 1
ATOM 1404 N N . LEU A 1 188 ? 2.493 15.953 0.259 1.00 83.19 188 LEU A N 1
ATOM 1405 C CA . LEU A 1 188 ? 2.693 14.646 -0.366 1.00 83.19 188 LEU A CA 1
ATOM 1406 C C . LEU A 1 188 ? 1.918 14.528 -1.683 1.00 83.19 188 LEU A C 1
ATOM 1408 O O . LEU A 1 188 ? 2.497 14.150 -2.695 1.00 83.19 188 LEU A O 1
ATOM 1412 N N . MET A 1 189 ? 0.641 14.921 -1.707 1.00 87.31 189 MET A N 1
ATOM 1413 C CA . MET A 1 189 ? -0.173 14.863 -2.929 1.00 87.31 189 MET A CA 1
ATOM 1414 C C . MET A 1 189 ? 0.369 15.768 -4.047 1.00 87.31 189 MET A C 1
ATOM 1416 O O . MET A 1 189 ? 0.322 15.396 -5.217 1.00 87.31 189 MET A O 1
ATOM 1420 N N . GLN A 1 190 ? 0.919 16.939 -3.706 1.00 88.50 190 GLN A N 1
ATOM 1421 C CA . GLN A 1 190 ? 1.564 17.823 -4.687 1.00 88.50 190 GLN A CA 1
ATOM 1422 C C . GLN A 1 190 ? 2.872 17.239 -5.226 1.00 88.50 190 GLN A C 1
ATOM 1424 O O . GLN A 1 190 ? 3.119 17.325 -6.428 1.00 88.50 190 GLN A O 1
ATOM 1429 N N . VAL A 1 191 ? 3.681 16.624 -4.358 1.00 89.19 191 VAL A N 1
ATOM 1430 C CA . VAL A 1 191 ? 4.901 15.913 -4.760 1.00 89.19 191 VAL A CA 1
ATOM 1431 C C . VAL A 1 191 ? 4.558 14.790 -5.732 1.00 89.19 191 VAL A C 1
ATOM 1433 O O . VAL A 1 191 ? 5.095 14.779 -6.833 1.00 89.19 191 VAL A O 1
ATOM 1436 N N . LEU A 1 192 ? 3.604 13.918 -5.393 1.00 91.06 192 LEU A N 1
ATOM 1437 C CA . LEU A 1 192 ? 3.199 12.803 -6.257 1.00 91.06 192 LEU A CA 1
ATOM 1438 C C . LEU A 1 192 ? 2.680 13.272 -7.624 1.00 91.06 192 LEU A C 1
ATOM 1440 O O . LEU A 1 192 ? 2.996 12.664 -8.646 1.00 91.06 192 LEU A O 1
ATOM 1444 N N . ALA A 1 193 ? 1.921 14.371 -7.662 1.00 93.62 193 ALA A N 1
ATOM 1445 C CA . ALA A 1 193 ? 1.445 14.948 -8.916 1.00 93.62 193 ALA A CA 1
ATOM 1446 C C . ALA A 1 193 ? 2.591 15.493 -9.788 1.00 93.62 193 ALA A C 1
ATOM 1448 O O . ALA A 1 193 ? 2.585 15.293 -11.001 1.00 93.62 193 ALA A O 1
ATOM 1449 N N . LEU A 1 194 ? 3.590 16.155 -9.190 1.00 93.31 194 LEU A N 1
ATOM 1450 C CA . LEU A 1 194 ? 4.777 16.607 -9.921 1.00 93.31 194 LEU A CA 1
ATOM 1451 C C . LEU A 1 194 ? 5.609 15.420 -10.420 1.00 93.31 194 LEU A C 1
ATOM 1453 O O . LEU A 1 194 ? 6.025 15.402 -11.575 1.00 93.31 194 LEU A O 1
ATOM 1457 N N . GLU A 1 195 ? 5.830 14.421 -9.566 1.00 93.31 195 GLU A N 1
ATOM 1458 C CA . GLU A 1 195 ? 6.531 13.190 -9.927 1.00 93.31 195 GLU A CA 1
ATOM 1459 C C . GLU A 1 195 ? 5.878 12.506 -11.135 1.00 93.31 195 GLU A C 1
ATOM 1461 O O . GLU A 1 195 ? 6.578 12.060 -12.041 1.00 93.31 195 GLU A O 1
ATOM 1466 N N . ALA A 1 196 ? 4.543 12.456 -11.188 1.00 95.69 196 ALA A N 1
ATOM 1467 C CA . ALA A 1 196 ? 3.803 11.909 -12.323 1.00 95.69 196 ALA A CA 1
ATOM 1468 C C . ALA A 1 196 ? 4.134 12.623 -13.642 1.00 95.69 196 ALA A C 1
ATOM 1470 O O . ALA A 1 196 ? 4.366 11.960 -14.656 1.00 95.69 196 ALA A O 1
ATOM 1471 N N . ILE A 1 197 ? 4.192 13.959 -13.620 1.00 96.00 197 ILE A N 1
ATOM 1472 C CA . ILE A 1 197 ? 4.544 14.780 -14.787 1.00 96.00 197 ILE A CA 1
ATOM 1473 C C . ILE A 1 197 ? 5.989 14.506 -15.208 1.00 96.00 197 ILE A C 1
ATOM 1475 O O . ILE A 1 197 ? 6.239 14.265 -16.384 1.00 96.00 197 ILE A O 1
ATOM 1479 N N . ILE A 1 198 ? 6.929 14.490 -14.259 1.00 95.19 198 ILE A N 1
ATOM 1480 C CA . ILE A 1 198 ? 8.352 14.245 -14.545 1.00 95.19 198 ILE A CA 1
ATOM 1481 C C . ILE A 1 198 ? 8.547 12.877 -15.205 1.00 95.19 198 ILE A C 1
ATOM 1483 O O . ILE A 1 198 ? 9.236 12.787 -16.218 1.00 95.19 198 ILE A O 1
ATOM 1487 N N . LYS A 1 199 ? 7.891 11.829 -14.688 1.00 95.12 199 LYS A N 1
ATOM 1488 C CA . LYS A 1 199 ? 7.928 10.477 -15.275 1.00 95.12 199 LYS A CA 1
ATOM 1489 C C . LYS A 1 199 ? 7.423 10.475 -16.712 1.00 95.12 199 LYS A C 1
ATOM 1491 O O . LYS A 1 199 ? 8.065 9.910 -17.592 1.00 95.12 199 LYS A O 1
ATOM 1496 N N . LEU A 1 200 ? 6.284 11.121 -16.943 1.00 96.12 200 LEU A N 1
ATOM 1497 C CA . LEU A 1 200 ? 5.661 11.160 -18.258 1.00 96.12 200 LEU A CA 1
ATOM 1498 C C . LEU A 1 200 ? 6.535 11.902 -19.271 1.00 96.12 200 LEU A C 1
ATOM 1500 O O . LEU A 1 200 ? 6.770 11.391 -20.359 1.00 96.12 200 LEU A O 1
ATOM 1504 N N . VAL A 1 201 ? 7.056 13.075 -18.902 1.00 97.31 201 VAL A N 1
ATOM 1505 C CA . VAL A 1 201 ? 7.939 13.865 -19.770 1.00 97.31 201 VAL A CA 1
ATOM 1506 C C . VAL A 1 201 ? 9.231 13.103 -20.070 1.00 97.31 201 VAL A C 1
ATOM 1508 O O . VAL A 1 201 ? 9.666 13.097 -21.217 1.00 97.31 201 VAL A O 1
ATOM 1511 N N . ALA A 1 202 ? 9.813 12.412 -19.084 1.00 96.62 202 ALA A N 1
ATOM 1512 C CA . ALA A 1 202 ? 10.994 11.577 -19.295 1.00 96.62 202 ALA A CA 1
ATOM 1513 C C . ALA A 1 202 ? 10.728 10.432 -20.286 1.00 96.62 202 ALA A C 1
ATOM 1515 O O . ALA A 1 202 ? 11.500 10.256 -21.225 1.00 96.62 202 ALA A O 1
ATOM 1516 N N . LEU A 1 203 ? 9.618 9.700 -20.135 1.00 96.25 203 LEU A N 1
ATOM 1517 C CA . LEU A 1 203 ? 9.258 8.624 -21.066 1.00 96.25 203 LEU A CA 1
ATOM 1518 C C . LEU A 1 203 ? 8.956 9.144 -22.473 1.00 96.25 203 LEU A C 1
ATOM 1520 O O . LEU A 1 203 ? 9.396 8.545 -23.448 1.00 96.25 203 LEU A O 1
ATOM 1524 N N . VAL A 1 204 ? 8.240 10.264 -22.592 1.00 97.25 204 VAL A N 1
ATOM 1525 C CA . VAL A 1 204 ? 7.945 10.885 -23.892 1.00 97.25 204 VAL A CA 1
ATOM 1526 C C . VAL A 1 204 ? 9.230 11.352 -24.578 1.00 97.25 204 VAL A C 1
ATOM 1528 O O . VAL A 1 204 ? 9.372 11.153 -25.781 1.00 97.25 204 VAL A O 1
ATOM 1531 N N . ALA A 1 205 ? 10.185 11.921 -23.836 1.00 97.12 205 ALA A N 1
ATOM 1532 C CA . ALA A 1 205 ? 11.472 12.338 -24.388 1.00 97.12 205 ALA A CA 1
ATOM 1533 C C . ALA A 1 205 ? 12.273 11.147 -24.941 1.00 97.12 205 ALA A C 1
ATOM 1535 O O . ALA A 1 205 ? 12.801 11.226 -26.050 1.00 97.12 205 ALA A O 1
ATOM 1536 N N . VAL A 1 206 ? 12.304 10.020 -24.220 1.00 96.81 206 VAL A N 1
ATOM 1537 C CA . VAL A 1 206 ? 12.948 8.793 -24.719 1.00 96.81 206 VAL A CA 1
ATOM 1538 C C . VAL A 1 206 ? 12.187 8.213 -25.898 1.00 96.81 206 VAL A C 1
ATOM 1540 O O . VAL A 1 206 ? 12.814 7.848 -26.878 1.00 96.81 206 VAL A O 1
ATOM 1543 N N . ALA A 1 207 ? 10.857 8.179 -25.867 1.00 96.75 207 ALA A N 1
ATOM 1544 C CA . ALA A 1 207 ? 10.073 7.685 -26.994 1.00 96.75 207 ALA A CA 1
ATOM 1545 C C . ALA A 1 207 ? 10.259 8.533 -28.259 1.00 96.75 207 ALA A C 1
ATOM 1547 O O . ALA A 1 207 ? 10.309 7.979 -29.353 1.00 96.75 207 ALA A O 1
ATOM 1548 N N . ALA A 1 208 ? 10.412 9.854 -28.128 1.00 96.62 208 ALA A N 1
ATOM 1549 C CA . ALA A 1 208 ? 10.753 10.730 -29.246 1.00 96.62 208 ALA A CA 1
ATOM 1550 C C . ALA A 1 208 ? 12.147 10.407 -29.810 1.00 96.62 208 ALA A C 1
ATOM 1552 O O . ALA A 1 208 ? 12.311 10.304 -31.027 1.00 96.62 208 ALA A O 1
ATOM 1553 N N . LEU A 1 209 ? 13.134 10.173 -28.934 1.00 95.56 209 LEU A N 1
ATOM 1554 C CA . LEU A 1 209 ? 14.450 9.679 -29.336 1.00 95.56 209 LEU A CA 1
ATOM 1555 C C . LEU A 1 209 ? 14.339 8.323 -30.055 1.00 95.56 209 LEU A C 1
ATOM 1557 O O . LEU A 1 209 ? 14.886 8.167 -31.144 1.00 95.56 209 LEU A O 1
ATOM 1561 N N . SER A 1 210 ? 13.611 7.364 -29.487 1.00 95.44 210 SER A N 1
ATOM 1562 C CA . SER A 1 210 ? 13.393 6.035 -30.058 1.00 95.44 210 SER A CA 1
ATOM 1563 C C . SER A 1 210 ? 12.736 6.104 -31.430 1.00 95.44 210 SER A C 1
ATOM 1565 O O . SER A 1 210 ? 13.196 5.447 -32.357 1.00 95.44 210 SER A O 1
ATOM 1567 N N . LEU A 1 211 ? 11.714 6.947 -31.595 1.00 94.19 211 LEU A N 1
ATOM 1568 C CA . LEU A 1 211 ? 11.072 7.154 -32.888 1.00 94.19 211 LEU A CA 1
ATOM 1569 C C . LEU A 1 211 ? 12.071 7.708 -33.909 1.00 94.19 211 LEU A C 1
ATOM 1571 O O . LEU A 1 211 ? 12.133 7.194 -35.016 1.00 94.19 211 LEU A O 1
ATOM 1575 N N . SER A 1 212 ? 12.910 8.675 -33.514 1.00 92.81 212 SER A N 1
ATOM 1576 C CA . SER A 1 212 ? 13.950 9.219 -34.398 1.00 92.81 212 SER A CA 1
ATOM 1577 C C . SER A 1 212 ? 14.989 8.180 -34.835 1.00 92.81 212 SER A C 1
ATOM 1579 O O . SER A 1 212 ? 15.539 8.308 -35.924 1.00 92.81 212 SER A O 1
ATOM 1581 N N . LEU A 1 213 ? 15.265 7.173 -33.996 1.00 90.06 213 LEU A N 1
ATOM 1582 C CA . LEU A 1 213 ? 16.167 6.066 -34.323 1.00 90.06 213 LEU A CA 1
ATOM 1583 C C . LEU A 1 213 ? 15.500 5.099 -35.305 1.00 90.06 213 LEU A C 1
ATOM 1585 O O . LEU A 1 213 ? 16.099 4.747 -36.310 1.00 90.06 213 LEU A O 1
ATOM 1589 N N . ILE A 1 214 ? 14.245 4.724 -35.058 1.00 90.25 214 ILE A N 1
ATOM 1590 C CA . ILE A 1 214 ? 13.518 3.758 -35.896 1.00 90.25 214 ILE A CA 1
ATOM 1591 C C . ILE A 1 214 ? 13.184 4.335 -37.280 1.00 90.25 214 ILE A C 1
ATOM 1593 O O . ILE A 1 214 ? 13.135 3.599 -38.257 1.00 90.25 214 ILE A O 1
ATOM 1597 N N . THR A 1 215 ? 12.935 5.644 -37.386 1.00 88.19 215 THR A N 1
ATOM 1598 C CA . THR A 1 215 ? 12.641 6.300 -38.672 1.00 88.19 215 THR A CA 1
ATOM 1599 C C . THR A 1 215 ? 13.893 6.751 -39.426 1.00 88.19 215 THR A C 1
ATOM 1601 O O . THR A 1 215 ? 13.766 7.399 -40.466 1.00 88.19 215 THR A O 1
ATOM 1604 N N . ALA A 1 216 ? 15.093 6.506 -38.891 1.00 86.00 216 ALA A N 1
ATOM 1605 C CA . ALA A 1 216 ? 16.331 6.882 -39.561 1.00 86.00 216 ALA A CA 1
ATOM 1606 C C . ALA A 1 216 ? 16.524 6.024 -40.829 1.00 86.00 216 ALA A C 1
ATOM 1608 O O . ALA A 1 216 ? 16.352 4.809 -40.760 1.00 86.00 216 ALA A O 1
ATOM 1609 N N . PRO A 1 217 ? 16.903 6.622 -41.974 1.00 75.19 217 PRO A N 1
ATOM 1610 C CA . PRO A 1 217 ? 16.967 5.916 -43.258 1.00 75.19 217 PRO A CA 1
ATOM 1611 C C . PRO A 1 217 ? 18.014 4.791 -43.317 1.00 75.19 217 PRO A C 1
ATOM 1613 O O . PRO A 1 217 ? 17.915 3.939 -44.191 1.00 75.19 217 PRO A O 1
ATOM 1616 N N . ASP A 1 218 ? 18.980 4.775 -42.394 1.00 74.75 218 ASP A N 1
ATOM 1617 C CA . ASP A 1 218 ? 20.090 3.813 -42.368 1.00 74.75 218 ASP A CA 1
ATOM 1618 C C . ASP A 1 218 ? 19.852 2.605 -41.435 1.00 74.75 218 ASP A C 1
ATOM 1620 O O . ASP A 1 218 ? 20.726 1.746 -41.317 1.00 74.75 218 ASP A O 1
ATOM 1624 N N . ILE A 1 219 ? 18.708 2.531 -40.739 1.00 73.19 219 ILE A N 1
ATOM 1625 C CA . ILE A 1 219 ? 18.399 1.435 -39.804 1.00 73.19 219 ILE A CA 1
ATOM 1626 C C . ILE A 1 219 ? 17.293 0.556 -40.390 1.00 73.19 219 ILE A C 1
ATOM 1628 O O . ILE A 1 219 ? 16.118 0.917 -40.375 1.00 73.19 219 ILE A O 1
ATOM 1632 N N . ASP A 1 220 ? 17.667 -0.642 -40.842 1.00 80.00 220 ASP A N 1
ATOM 1633 C CA . ASP A 1 220 ? 16.699 -1.703 -41.116 1.00 80.00 220 ASP A CA 1
ATOM 1634 C C . ASP A 1 220 ? 16.172 -2.259 -39.791 1.00 80.00 220 ASP A C 1
ATOM 1636 O O . ASP A 1 220 ? 16.936 -2.737 -38.951 1.00 80.00 220 ASP A O 1
ATOM 1640 N N . ILE A 1 221 ? 14.852 -2.211 -39.597 1.00 83.69 221 ILE A N 1
ATOM 1641 C CA . ILE A 1 221 ? 14.210 -2.788 -38.413 1.00 83.69 221 ILE A CA 1
ATOM 1642 C C . ILE A 1 221 ? 14.222 -4.314 -38.573 1.00 83.69 221 ILE A C 1
ATOM 1644 O O . ILE A 1 221 ? 13.500 -4.839 -39.428 1.00 83.69 221 ILE A O 1
ATOM 1648 N N . PRO A 1 222 ? 14.987 -5.060 -37.757 1.00 82.94 222 PRO A N 1
ATOM 1649 C CA . PRO A 1 222 ? 15.040 -6.506 -37.889 1.00 82.94 222 PRO A CA 1
ATOM 1650 C C . PRO A 1 222 ? 13.675 -7.119 -37.554 1.00 82.94 222 PRO A C 1
ATOM 1652 O O . PRO A 1 222 ? 12.969 -6.656 -36.653 1.00 82.94 222 PRO A O 1
ATOM 1655 N N . ALA A 1 223 ? 13.306 -8.210 -38.232 1.00 82.81 223 ALA A N 1
ATOM 1656 C CA . ALA A 1 223 ? 12.053 -8.922 -37.959 1.00 82.81 223 ALA A CA 1
ATOM 1657 C C . ALA A 1 223 ? 11.949 -9.358 -36.483 1.00 82.81 223 ALA A C 1
ATOM 1659 O O . ALA A 1 223 ? 10.863 -9.364 -35.908 1.00 82.81 223 ALA A O 1
ATOM 1660 N N . GLN A 1 224 ? 13.084 -9.637 -35.832 1.00 83.50 224 GLN A N 1
ATOM 1661 C CA . GLN A 1 224 ? 13.163 -9.949 -34.404 1.00 83.50 224 GLN A CA 1
ATOM 1662 C C . GLN A 1 224 ? 12.681 -8.800 -33.502 1.00 83.50 224 GLN A C 1
ATOM 1664 O O . GLN A 1 224 ? 12.119 -9.072 -32.445 1.00 83.50 224 GLN A O 1
ATOM 1669 N N . ALA A 1 225 ? 12.842 -7.533 -33.907 1.00 86.31 225 ALA A N 1
ATOM 1670 C CA . ALA A 1 225 ? 12.399 -6.383 -33.113 1.00 86.31 225 ALA A CA 1
ATOM 1671 C C . ALA A 1 225 ? 10.869 -6.221 -33.093 1.00 86.31 225 ALA A C 1
ATOM 1673 O O . ALA A 1 225 ? 10.320 -5.628 -32.165 1.00 86.31 225 ALA A O 1
ATOM 1674 N N . THR A 1 226 ? 10.171 -6.765 -34.095 1.00 88.38 226 THR A N 1
ATOM 1675 C CA . THR A 1 226 ? 8.701 -6.734 -34.185 1.00 88.38 226 THR A CA 1
ATOM 1676 C C . THR A 1 226 ? 8.049 -8.077 -33.854 1.00 88.38 226 THR A C 1
ATOM 1678 O O . THR A 1 226 ? 6.861 -8.111 -33.534 1.00 88.38 226 THR A O 1
ATOM 1681 N N . ALA A 1 227 ? 8.821 -9.169 -33.845 1.00 88.12 227 ALA A N 1
ATOM 1682 C CA . ALA A 1 227 ? 8.358 -10.522 -33.546 1.00 88.12 227 ALA A CA 1
ATOM 1683 C C . ALA A 1 227 ? 7.530 -10.653 -32.250 1.00 88.12 227 ALA A C 1
ATOM 1685 O O . ALA A 1 227 ? 6.504 -11.337 -32.303 1.00 88.12 227 ALA A O 1
ATOM 1686 N N . PRO A 1 228 ? 7.863 -9.984 -31.121 1.00 88.06 228 PRO A N 1
ATOM 1687 C CA . PRO A 1 228 ? 7.040 -10.057 -29.910 1.00 88.06 228 PRO A CA 1
ATOM 1688 C C . PRO A 1 228 ? 5.589 -9.601 -30.128 1.00 88.06 228 PRO A C 1
ATOM 1690 O O . PRO A 1 228 ? 4.678 -10.092 -29.468 1.00 88.06 228 PRO A O 1
ATOM 1693 N N . PHE A 1 229 ? 5.349 -8.695 -31.079 1.00 89.25 229 PHE A N 1
ATOM 1694 C CA . PHE A 1 229 ? 4.025 -8.138 -31.365 1.00 89.25 229 PHE A CA 1
ATOM 1695 C C . PHE A 1 229 ? 3.271 -8.877 -32.477 1.00 89.25 229 PHE A C 1
ATOM 1697 O O . PHE A 1 229 ? 2.123 -8.525 -32.756 1.00 89.25 229 PHE A O 1
ATOM 1704 N N . ALA A 1 230 ? 3.883 -9.889 -33.103 1.00 85.06 230 ALA A N 1
ATOM 1705 C CA . ALA A 1 230 ? 3.301 -10.613 -34.234 1.00 85.06 230 ALA A CA 1
ATOM 1706 C C . ALA A 1 230 ? 2.028 -11.391 -33.854 1.00 85.06 230 ALA A C 1
ATOM 1708 O O . ALA A 1 230 ? 1.103 -11.504 -34.657 1.00 85.06 230 ALA A O 1
ATOM 1709 N N . ASN A 1 231 ? 1.952 -11.887 -32.616 1.00 76.75 231 ASN A N 1
ATOM 1710 C CA . ASN A 1 231 ? 0.764 -12.551 -32.089 1.00 76.75 231 ASN A CA 1
ATOM 1711 C C . ASN A 1 231 ? -0.183 -11.519 -31.465 1.00 76.75 231 ASN A C 1
ATOM 1713 O O . ASN A 1 231 ? 0.077 -11.010 -30.380 1.00 76.75 231 ASN A O 1
ATOM 1717 N N . SER A 1 232 ? -1.307 -11.236 -32.127 1.00 70.75 232 SER A N 1
ATOM 1718 C CA . SER A 1 232 ? -2.337 -10.296 -31.650 1.00 70.75 232 SER A CA 1
ATOM 1719 C C . SER A 1 232 ? -3.434 -10.941 -30.788 1.00 70.75 232 SER A C 1
ATOM 1721 O O . SER A 1 232 ? -4.395 -10.276 -30.398 1.00 70.75 232 SER A O 1
ATOM 1723 N N . GLY A 1 233 ? -3.320 -12.240 -30.493 1.00 77.00 233 GLY A N 1
ATOM 1724 C CA . GLY A 1 233 ? -4.283 -12.966 -29.665 1.00 77.00 233 GLY A CA 1
ATOM 1725 C C . GLY A 1 233 ? -4.249 -12.534 -28.196 1.00 77.00 233 GLY A C 1
ATOM 1726 O O . GLY A 1 233 ? -3.193 -12.239 -27.643 1.00 77.00 233 GLY A O 1
ATOM 1727 N N . VAL A 1 234 ? -5.412 -12.541 -27.541 1.00 83.31 234 VAL A N 1
ATOM 1728 C CA . VAL A 1 234 ? -5.517 -12.304 -26.093 1.00 83.31 234 VAL A CA 1
ATOM 1729 C C . VAL A 1 234 ? -4.965 -13.524 -25.352 1.00 83.31 234 VAL A C 1
ATOM 1731 O O . VAL A 1 234 ? -5.602 -14.578 -25.328 1.00 83.31 234 VAL A O 1
ATOM 1734 N N . SER A 1 235 ? -3.778 -13.391 -24.757 1.00 87.88 235 SER A N 1
ATOM 1735 C CA . SER A 1 235 ? -3.150 -14.462 -23.977 1.00 87.88 235 SER A CA 1
ATOM 1736 C C . SER A 1 235 ? -3.877 -14.674 -22.637 1.00 87.88 235 SER A C 1
ATOM 1738 O O . SER A 1 235 ? -4.448 -13.745 -22.057 1.00 87.88 235 SER A O 1
ATOM 1740 N N . GLN A 1 236 ? -3.847 -15.900 -22.098 1.00 90.44 236 GLN A N 1
ATOM 1741 C CA . GLN A 1 236 ? -4.394 -16.174 -20.759 1.00 90.44 236 GLN A CA 1
ATOM 1742 C C . GLN A 1 236 ? -3.678 -15.341 -19.684 1.00 90.44 236 GLN A C 1
ATOM 1744 O O . GLN A 1 236 ? -4.311 -14.823 -18.760 1.00 90.44 236 GLN A O 1
ATOM 1749 N N . ARG A 1 237 ? -2.362 -15.159 -19.847 1.00 90.88 237 ARG A N 1
ATOM 1750 C CA . ARG A 1 237 ? -1.524 -14.341 -18.970 1.00 90.88 237 ARG A CA 1
ATOM 1751 C C . ARG A 1 237 ? -1.966 -12.878 -18.972 1.00 90.88 237 ARG A C 1
ATOM 1753 O O . ARG A 1 237 ? -2.138 -12.313 -17.893 1.00 90.88 237 ARG A O 1
ATOM 1760 N N . LEU A 1 238 ? -2.251 -12.295 -20.139 1.00 92.75 238 LEU A N 1
ATOM 1761 C CA . LEU A 1 238 ? -2.774 -10.932 -20.272 1.00 92.75 238 LEU A CA 1
ATOM 1762 C C . LEU A 1 238 ? -4.092 -10.758 -19.504 1.00 92.75 238 LEU A C 1
ATOM 1764 O O . LEU A 1 238 ? -4.262 -9.763 -18.795 1.00 92.75 238 LEU A O 1
ATOM 1768 N N . VAL A 1 239 ? -5.009 -11.729 -19.587 1.00 94.31 239 VAL A N 1
ATOM 1769 C CA . VAL A 1 239 ? -6.289 -11.691 -18.853 1.00 94.31 239 VAL A CA 1
ATOM 1770 C C . VAL A 1 239 ? -6.055 -11.713 -17.343 1.00 94.31 239 VAL A C 1
ATOM 1772 O O . VAL A 1 239 ? -6.566 -10.846 -16.628 1.00 94.31 239 VAL A O 1
ATOM 1775 N N . VAL A 1 240 ? -5.246 -12.655 -16.849 1.00 95.00 240 VAL A N 1
ATOM 1776 C CA . VAL A 1 240 ? -4.939 -12.771 -15.414 1.00 95.00 240 VAL A CA 1
ATOM 1777 C C . VAL A 1 240 ? -4.224 -11.518 -14.905 1.00 95.00 240 VAL A C 1
ATOM 1779 O O . VAL A 1 240 ? -4.636 -10.951 -13.893 1.00 95.00 240 VAL A O 1
ATOM 1782 N N . MET A 1 241 ? -3.214 -11.018 -15.624 1.00 95.00 241 MET A N 1
ATOM 1783 C CA . MET A 1 241 ? -2.509 -9.779 -15.274 1.00 95.00 241 MET A CA 1
ATOM 1784 C C . MET A 1 241 ? -3.443 -8.563 -15.275 1.00 95.00 241 MET A C 1
ATOM 1786 O O . MET A 1 241 ? -3.296 -7.685 -14.422 1.00 95.00 241 MET A O 1
ATOM 1790 N N . THR A 1 242 ? -4.420 -8.509 -16.185 1.00 96.62 242 THR A N 1
ATOM 1791 C CA . THR A 1 242 ? -5.411 -7.424 -16.229 1.00 96.62 242 THR A CA 1
ATOM 1792 C C . THR A 1 242 ? -6.295 -7.463 -14.985 1.00 96.62 242 THR A C 1
ATOM 1794 O O . THR A 1 242 ? -6.427 -6.442 -14.312 1.00 96.62 242 THR A O 1
ATOM 1797 N N . ILE A 1 243 ? -6.823 -8.636 -14.611 1.00 96.88 243 ILE A N 1
ATOM 1798 C CA . ILE A 1 243 ? -7.628 -8.817 -13.388 1.00 96.88 243 ILE A CA 1
ATOM 1799 C C . ILE A 1 243 ? -6.812 -8.445 -12.145 1.00 96.88 243 ILE A C 1
ATOM 1801 O O . ILE A 1 243 ? -7.273 -7.669 -11.305 1.00 96.88 243 ILE A O 1
ATOM 1805 N N . LEU A 1 244 ? -5.576 -8.938 -12.043 1.00 97.19 244 LEU A N 1
ATOM 1806 C CA . LEU A 1 244 ? -4.678 -8.590 -10.945 1.00 97.19 244 LEU A CA 1
ATOM 1807 C C . LEU A 1 244 ? -4.432 -7.080 -10.866 1.00 97.19 244 LEU A C 1
ATOM 1809 O O . LEU A 1 244 ? -4.448 -6.514 -9.774 1.00 97.19 244 LEU A O 1
ATOM 1813 N N . SER A 1 245 ? -4.255 -6.414 -12.007 1.00 97.06 245 SER A N 1
ATOM 1814 C CA . SER A 1 245 ? -4.027 -4.968 -12.068 1.00 97.06 245 SER A CA 1
ATOM 1815 C C . SER A 1 245 ? -5.285 -4.167 -11.705 1.00 97.06 245 SER A C 1
ATOM 1817 O O . SER A 1 245 ? -5.169 -3.155 -11.010 1.00 97.06 245 SER A O 1
ATOM 1819 N N . MET A 1 246 ? -6.483 -4.649 -12.072 1.00 97.94 246 MET A N 1
ATOM 1820 C CA . MET A 1 246 ? -7.771 -4.105 -11.605 1.00 97.94 246 MET A CA 1
ATOM 1821 C C . MET A 1 246 ? -7.900 -4.205 -10.080 1.00 97.94 246 MET A C 1
ATOM 1823 O O . MET A 1 246 ? -8.312 -3.251 -9.420 1.00 97.94 246 MET A O 1
ATOM 1827 N N . CYS A 1 247 ? -7.521 -5.342 -9.494 1.00 97.38 247 CYS A N 1
ATOM 1828 C CA . CYS A 1 247 ? -7.521 -5.495 -8.043 1.00 97.38 247 CYS A CA 1
ATOM 1829 C C . CYS A 1 247 ? -6.465 -4.598 -7.384 1.00 97.38 247 CYS A C 1
ATOM 1831 O O . CYS A 1 247 ? -6.757 -3.941 -6.385 1.00 97.38 247 CYS A O 1
ATOM 1833 N N . ALA A 1 248 ? -5.255 -4.537 -7.941 1.00 95.56 248 ALA A N 1
ATOM 1834 C CA . ALA A 1 248 ? -4.118 -3.822 -7.371 1.00 95.56 248 ALA A CA 1
ATOM 1835 C C . ALA A 1 248 ? -4.355 -2.309 -7.261 1.00 95.56 248 ALA A C 1
ATOM 1837 O O . ALA A 1 248 ? -3.997 -1.723 -6.237 1.00 95.56 248 ALA A O 1
ATOM 1838 N N . ILE A 1 249 ? -4.995 -1.678 -8.256 1.00 95.81 249 ILE A N 1
ATOM 1839 C CA . ILE A 1 249 ? -5.291 -0.233 -8.216 1.00 95.81 249 ILE A CA 1
ATOM 1840 C C . ILE A 1 249 ? -6.233 0.151 -7.060 1.00 95.81 249 ILE A C 1
ATOM 1842 O O . ILE A 1 249 ? -6.236 1.297 -6.627 1.00 95.81 249 ILE A O 1
ATOM 1846 N N . ILE A 1 250 ? -6.991 -0.803 -6.509 1.00 94.88 250 ILE A N 1
ATOM 1847 C CA . ILE A 1 250 ? -7.873 -0.570 -5.357 1.00 94.88 250 ILE A CA 1
ATOM 1848 C C . ILE A 1 250 ? -7.243 -1.107 -4.060 1.00 94.88 250 ILE A C 1
ATOM 1850 O O . ILE A 1 250 ? -7.291 -0.449 -3.024 1.00 94.88 250 ILE A O 1
ATOM 1854 N N . CYS A 1 251 ? -6.672 -2.312 -4.103 1.00 96.56 251 CYS A N 1
ATOM 1855 C CA . CYS A 1 251 ? -6.344 -3.102 -2.914 1.00 96.56 251 CYS A CA 1
ATOM 1856 C C . CYS A 1 251 ? -4.909 -2.924 -2.415 1.00 96.56 251 CYS A C 1
ATOM 1858 O O . CYS A 1 251 ? -4.604 -3.327 -1.295 1.00 96.56 251 CYS A O 1
ATOM 1860 N N . LEU A 1 252 ? -4.002 -2.350 -3.209 1.00 95.00 252 LEU A N 1
ATOM 1861 C CA . LEU A 1 252 ? -2.658 -2.067 -2.709 1.00 95.00 252 LEU A CA 1
ATOM 1862 C C . LEU A 1 252 ? -2.738 -1.018 -1.593 1.00 95.00 252 LEU A C 1
ATOM 1864 O O . LEU A 1 252 ? -3.316 0.042 -1.832 1.00 95.00 252 LEU A O 1
ATOM 1868 N N . PRO A 1 253 ? -2.100 -1.219 -0.425 1.00 93.94 253 PRO A N 1
ATOM 1869 C CA . PRO A 1 253 ? -2.181 -0.280 0.697 1.00 93.94 253 PRO A CA 1
ATOM 1870 C C . PRO A 1 253 ? -1.866 1.173 0.320 1.00 93.94 253 PRO A C 1
ATOM 1872 O O . PRO A 1 253 ? -2.586 2.087 0.716 1.00 93.94 253 PRO A O 1
ATOM 1875 N N . ARG A 1 254 ? -0.838 1.389 -0.514 1.00 92.38 254 ARG A N 1
ATOM 1876 C CA . ARG A 1 254 ? -0.506 2.723 -1.043 1.00 92.38 254 ARG A CA 1
ATOM 1877 C C . ARG A 1 254 ? -1.598 3.310 -1.939 1.00 92.38 254 ARG A C 1
ATOM 1879 O O . ARG A 1 254 ? -1.858 4.505 -1.864 1.00 92.38 254 ARG A O 1
ATOM 1886 N N . GLN A 1 255 ? -2.222 2.484 -2.781 1.00 94.94 255 GLN A N 1
ATOM 1887 C CA . GLN A 1 255 ? -3.260 2.932 -3.706 1.00 94.94 255 GLN A CA 1
ATOM 1888 C C . GLN A 1 255 ? -4.547 3.212 -2.955 1.00 94.94 255 GLN A C 1
ATOM 1890 O O . GLN A 1 255 ? -5.146 4.255 -3.162 1.00 94.94 255 GLN A O 1
ATOM 1895 N N . PHE A 1 256 ? -4.910 2.355 -2.003 1.00 94.56 256 PHE A N 1
ATOM 1896 C CA . PHE A 1 256 ? -6.022 2.605 -1.101 1.00 94.56 256 PHE A CA 1
ATOM 1897 C C . PHE A 1 256 ? -5.825 3.926 -0.345 1.00 94.56 256 PHE A C 1
ATOM 1899 O O . PHE A 1 256 ? -6.724 4.760 -0.311 1.00 94.56 256 PHE A O 1
ATOM 1906 N N . HIS A 1 257 ? -4.627 4.178 0.188 1.00 91.25 257 HIS A N 1
ATOM 1907 C CA . HIS A 1 257 ? -4.318 5.444 0.852 1.00 91.25 257 HIS A CA 1
ATOM 1908 C C . HIS A 1 257 ? -4.535 6.660 -0.071 1.00 91.25 257 HIS A C 1
ATOM 1910 O O . HIS A 1 257 ? -5.264 7.584 0.279 1.00 91.25 257 HIS A O 1
ATOM 1916 N N . VAL A 1 258 ? -3.961 6.660 -1.277 1.00 91.06 258 VAL A N 1
ATOM 1917 C CA . VAL A 1 258 ? -4.051 7.815 -2.191 1.00 91.06 258 VAL A CA 1
ATOM 1918 C C . VAL A 1 258 ? -5.437 7.955 -2.832 1.00 91.06 258 VAL A C 1
ATOM 1920 O O . VAL A 1 258 ? -5.969 9.059 -2.903 1.00 91.06 258 VAL A O 1
ATOM 1923 N N . ALA A 1 259 ? -6.055 6.857 -3.267 1.00 92.00 259 ALA A N 1
ATOM 1924 C CA . ALA A 1 259 ? -7.339 6.873 -3.962 1.00 92.00 259 ALA A CA 1
ATOM 1925 C C . ALA A 1 259 ? -8.533 7.076 -3.018 1.00 92.00 259 ALA A C 1
ATOM 1927 O O . ALA A 1 259 ? -9.512 7.714 -3.410 1.00 92.00 259 ALA A O 1
ATOM 1928 N N . VAL A 1 260 ? -8.464 6.546 -1.792 1.00 90.50 260 VAL A N 1
ATOM 1929 C CA . VAL A 1 260 ? -9.591 6.507 -0.847 1.00 90.50 260 VAL A CA 1
ATOM 1930 C C . VAL A 1 260 ? -9.395 7.493 0.303 1.00 90.50 260 VAL A C 1
ATOM 1932 O O . VAL A 1 260 ? -10.271 8.325 0.533 1.00 90.50 260 VAL A O 1
ATOM 1935 N N . ILE A 1 261 ? -8.262 7.423 1.010 1.00 86.31 261 ILE A N 1
ATOM 1936 C CA . ILE A 1 261 ? -8.037 8.186 2.254 1.00 86.31 261 ILE A CA 1
ATOM 1937 C C . ILE A 1 261 ? -7.761 9.668 1.969 1.00 86.31 261 ILE A C 1
ATOM 1939 O O . ILE A 1 261 ? -8.321 10.542 2.629 1.00 86.31 261 ILE A O 1
ATOM 1943 N N . GLU A 1 262 ? -6.946 9.968 0.955 1.00 85.56 262 GLU A N 1
ATOM 1944 C CA . GLU A 1 262 ? -6.591 11.350 0.586 1.00 85.56 262 GLU A CA 1
ATOM 1945 C C . GLU A 1 262 ? -7.673 12.068 -0.240 1.00 85.56 262 GLU A C 1
ATOM 1947 O O . GLU A 1 262 ? -7.572 13.273 -0.495 1.00 85.56 262 GLU A O 1
ATOM 1952 N N . ARG A 1 263 ? -8.740 11.355 -0.623 1.00 86.50 263 ARG A N 1
ATOM 1953 C CA . ARG A 1 263 ? -9.881 11.919 -1.350 1.00 86.50 263 ARG A CA 1
ATOM 1954 C C . ARG A 1 263 ? -10.601 12.958 -0.489 1.00 86.50 263 ARG A C 1
ATOM 1956 O O . ARG A 1 263 ? -10.888 12.727 0.689 1.00 86.50 263 ARG A O 1
ATOM 1963 N N . ARG A 1 264 ? -10.974 14.088 -1.084 1.00 76.88 264 ARG A N 1
ATOM 1964 C CA . ARG A 1 264 ? -11.696 15.189 -0.427 1.00 76.88 264 ARG A CA 1
ATOM 1965 C C . ARG A 1 264 ? -13.093 15.376 -0.979 1.00 76.88 264 ARG A C 1
ATOM 1967 O O . ARG A 1 264 ? -14.025 15.493 -0.191 1.00 76.88 264 ARG A O 1
ATOM 1974 N N . ASP A 1 265 ? -13.229 15.381 -2.298 1.00 77.94 265 ASP A N 1
ATOM 1975 C CA . ASP A 1 265 ? -14.479 15.725 -2.975 1.00 77.94 265 ASP A CA 1
ATOM 1976 C C . ASP A 1 265 ? -14.856 14.666 -4.022 1.00 77.94 265 ASP A C 1
ATOM 1978 O O . ASP A 1 265 ? -14.013 13.978 -4.598 1.00 77.94 265 ASP A O 1
ATOM 1982 N N . ARG A 1 266 ? -16.153 14.551 -4.305 1.00 78.44 266 ARG A N 1
ATOM 1983 C CA . ARG A 1 266 ? -16.700 13.679 -5.349 1.00 78.44 266 ARG A CA 1
ATOM 1984 C C . ARG A 1 266 ? -16.218 14.079 -6.745 1.00 78.44 266 ARG A C 1
ATOM 1986 O O . ARG A 1 266 ? -16.051 13.205 -7.596 1.00 78.44 266 ARG A O 1
ATOM 1993 N N . ARG A 1 267 ? -15.953 15.372 -6.975 1.00 85.38 267 ARG A N 1
ATOM 1994 C CA . ARG A 1 267 ? -15.427 15.888 -8.254 1.00 85.38 267 ARG A CA 1
ATOM 1995 C C . ARG A 1 267 ? -14.052 15.316 -8.604 1.00 85.38 267 ARG A C 1
ATOM 1997 O O . ARG A 1 267 ? -13.769 15.106 -9.777 1.00 85.38 267 ARG A O 1
ATOM 2004 N N . GLU A 1 268 ? -13.226 15.010 -7.604 1.00 88.62 268 GLU A N 1
ATOM 2005 C CA . GLU A 1 268 ? -11.874 14.480 -7.818 1.00 88.62 268 GLU A CA 1
ATOM 2006 C C . GLU A 1 268 ? -11.896 13.121 -8.532 1.00 88.62 268 GLU A C 1
ATOM 2008 O O . GLU A 1 268 ? -11.095 12.894 -9.436 1.00 88.62 268 GLU A O 1
ATOM 2013 N N . VAL A 1 269 ? -12.868 12.254 -8.217 1.00 88.00 269 VAL A N 1
ATOM 2014 C CA . VAL A 1 269 ? -13.039 10.950 -8.887 1.00 88.00 269 VAL A CA 1
ATOM 2015 C C . VAL A 1 269 ? -13.484 11.127 -10.341 1.00 88.00 269 VAL A C 1
ATOM 2017 O O . VAL A 1 269 ? -13.011 10.417 -11.227 1.00 88.00 269 VAL A O 1
ATOM 2020 N N . GLN A 1 270 ? -14.364 12.098 -10.608 1.00 89.88 270 GLN A N 1
ATOM 2021 C CA . GLN A 1 270 ? -14.830 12.394 -11.967 1.00 89.88 270 GLN A CA 1
ATOM 2022 C C . GLN A 1 270 ? -13.698 12.933 -12.846 1.00 89.88 270 GLN A C 1
ATOM 2024 O O . GLN A 1 270 ? -13.548 12.497 -13.985 1.00 89.88 270 GLN A O 1
ATOM 2029 N N . THR A 1 271 ? -12.869 13.836 -12.318 1.00 92.56 271 THR A N 1
ATOM 2030 C CA . THR A 1 271 ? -11.681 14.326 -13.032 1.00 92.56 271 THR A CA 1
ATOM 2031 C C . THR A 1 271 ? -10.650 13.214 -13.222 1.00 92.56 271 THR A C 1
ATOM 2033 O O . THR A 1 271 ? -10.116 13.059 -14.321 1.00 92.56 271 THR A O 1
ATOM 2036 N N . ALA A 1 272 ? -10.404 12.400 -12.188 1.00 93.00 272 ALA A N 1
ATOM 2037 C CA . ALA A 1 272 ? -9.483 11.269 -12.261 1.00 93.00 272 ALA A CA 1
ATOM 2038 C C . ALA A 1 272 ? -9.870 10.269 -13.352 1.00 93.00 272 ALA A C 1
ATOM 2040 O O . ALA A 1 272 ? -8.993 9.826 -14.086 1.00 93.00 272 ALA A O 1
ATOM 2041 N N . ARG A 1 273 ? -11.166 9.984 -13.537 1.00 93.94 273 ARG A N 1
ATOM 2042 C CA . ARG A 1 273 ? -11.653 9.084 -14.596 1.00 93.94 273 ARG A CA 1
ATOM 2043 C C . ARG A 1 273 ? -11.110 9.422 -15.984 1.00 93.94 273 ARG A C 1
ATOM 2045 O O . ARG A 1 273 ? -10.845 8.508 -16.750 1.00 93.94 273 ARG A O 1
ATOM 2052 N N . ILE A 1 274 ? -10.956 10.702 -16.314 1.00 94.75 274 ILE A N 1
ATOM 2053 C CA . ILE A 1 274 ? -10.453 11.122 -17.628 1.00 94.75 274 ILE A CA 1
ATOM 2054 C C . ILE A 1 274 ? -8.937 11.300 -17.578 1.00 94.75 274 ILE A C 1
ATOM 2056 O O . ILE A 1 274 ? -8.214 10.712 -18.376 1.00 94.75 274 ILE A O 1
ATOM 2060 N N . VAL A 1 275 ? -8.445 12.093 -16.625 1.00 96.81 275 VAL A N 1
ATOM 2061 C CA . VAL A 1 275 ? -7.037 12.512 -16.585 1.00 96.81 275 VAL A CA 1
ATOM 2062 C C . VAL A 1 275 ? -6.104 11.337 -16.297 1.00 96.81 275 VAL A C 1
ATOM 2064 O O . VAL A 1 275 ? -5.076 11.204 -16.954 1.00 96.81 275 VAL A O 1
ATOM 2067 N N . PHE A 1 276 ? -6.461 10.460 -15.355 1.00 96.75 276 PHE A N 1
ATOM 2068 C CA . PHE A 1 276 ? -5.634 9.301 -15.019 1.00 96.75 276 PHE A CA 1
ATOM 2069 C C . PHE A 1 276 ? -5.646 8.256 -16.141 1.00 96.75 276 PHE A C 1
ATOM 2071 O O . PHE A 1 276 ? -4.609 7.694 -16.470 1.00 96.75 276 PHE A O 1
ATOM 2078 N N . VAL A 1 277 ? -6.791 8.042 -16.795 1.00 97.25 277 VAL A N 1
ATOM 2079 C CA . VAL A 1 277 ? -6.882 7.128 -17.946 1.00 97.25 277 VAL A CA 1
ATOM 2080 C C . VAL A 1 277 ? -6.086 7.660 -19.137 1.00 97.25 277 VAL A C 1
ATOM 2082 O O . VAL A 1 277 ? -5.349 6.900 -19.759 1.00 97.25 277 VAL A O 1
ATOM 2085 N N . ALA A 1 278 ? -6.166 8.963 -19.422 1.00 97.44 278 ALA A N 1
ATOM 2086 C CA . ALA A 1 278 ? -5.352 9.596 -20.457 1.00 97.44 278 ALA A CA 1
ATOM 2087 C C . ALA A 1 278 ? -3.850 9.483 -20.149 1.00 97.44 278 ALA A C 1
ATOM 2089 O O . ALA A 1 278 ? -3.061 9.187 -21.045 1.00 97.44 278 ALA A O 1
ATOM 2090 N N . TYR A 1 279 ? -3.464 9.652 -18.879 1.00 97.75 279 TYR A N 1
ATOM 2091 C CA . TYR A 1 279 ? -2.093 9.427 -18.423 1.00 97.75 279 TYR A CA 1
ATOM 2092 C C . TYR A 1 279 ? -1.636 7.992 -18.720 1.00 97.75 279 TYR A C 1
ATOM 2094 O O . TYR A 1 279 ? -0.604 7.810 -19.361 1.00 97.75 279 TYR A O 1
ATOM 2102 N N . LEU A 1 280 ? -2.424 6.985 -18.322 1.00 97.50 280 LEU A N 1
ATOM 2103 C CA . LEU A 1 280 ? -2.110 5.570 -18.557 1.00 97.50 280 LEU A CA 1
ATOM 2104 C C . LEU A 1 280 ? -2.002 5.239 -20.049 1.00 97.50 280 LEU A C 1
ATOM 2106 O O . LEU A 1 280 ? -1.059 4.562 -20.459 1.00 97.50 280 LEU A O 1
ATOM 2110 N N . ALA A 1 281 ? -2.932 5.747 -20.861 1.00 97.25 281 ALA A N 1
ATOM 2111 C CA . ALA A 1 281 ? -2.919 5.563 -22.307 1.00 97.25 281 ALA A CA 1
ATOM 2112 C C . ALA A 1 281 ? -1.628 6.121 -22.918 1.00 97.25 281 ALA A C 1
ATOM 2114 O O . ALA A 1 281 ? -0.933 5.409 -23.644 1.00 97.25 281 ALA A O 1
ATOM 2115 N N . LEU A 1 282 ? -1.247 7.348 -22.550 1.00 96.69 282 LEU A N 1
ATOM 2116 C CA . LEU A 1 282 ? -0.026 7.972 -23.049 1.00 96.69 282 LEU A CA 1
ATOM 2117 C C . LEU A 1 282 ? 1.228 7.213 -22.593 1.00 96.69 282 LEU A C 1
ATOM 2119 O O . LEU A 1 282 ? 2.096 6.939 -23.418 1.00 96.69 282 LEU A O 1
ATOM 2123 N N . THR A 1 283 ? 1.303 6.797 -21.322 1.00 95.81 283 THR A N 1
ATOM 2124 C CA . THR A 1 283 ? 2.421 5.971 -20.832 1.00 95.81 283 THR A CA 1
ATOM 2125 C C . THR A 1 283 ? 2.489 4.597 -21.496 1.00 95.81 283 THR A C 1
ATOM 2127 O O . THR A 1 283 ? 3.578 4.071 -21.679 1.00 95.81 283 THR A O 1
ATOM 2130 N N . SER A 1 284 ? 1.354 4.006 -21.876 1.00 96.06 284 SER A N 1
ATOM 2131 C CA . SER A 1 284 ? 1.335 2.704 -22.554 1.00 96.06 284 SER A CA 1
ATOM 2132 C C . SER A 1 284 ? 1.778 2.800 -24.017 1.00 96.06 284 SER A C 1
ATOM 2134 O O . SER A 1 284 ? 2.444 1.895 -24.519 1.00 96.06 284 SER A O 1
ATOM 2136 N N . ALA A 1 285 ? 1.458 3.914 -24.684 1.00 95.94 285 ALA A N 1
ATOM 2137 C CA . ALA A 1 285 ? 1.784 4.148 -26.087 1.00 95.94 285 ALA A CA 1
ATOM 2138 C C . ALA A 1 285 ? 3.289 4.365 -26.306 1.00 95.94 285 ALA A C 1
ATOM 2140 O O . ALA A 1 285 ? 3.840 3.893 -27.296 1.00 95.94 285 ALA A O 1
ATOM 2141 N N . VAL A 1 286 ? 3.968 5.034 -25.367 1.00 96.38 286 VAL A N 1
ATOM 2142 C CA . VAL A 1 286 ? 5.416 5.305 -25.453 1.00 96.38 286 VAL A CA 1
ATOM 2143 C C . VAL A 1 286 ? 6.287 4.056 -25.289 1.00 96.38 286 VAL A C 1
ATOM 2145 O O . VAL A 1 286 ? 7.432 4.071 -25.721 1.00 96.38 286 VAL A O 1
ATOM 2148 N N . VAL A 1 287 ? 5.772 2.962 -24.718 1.00 96.50 287 VAL A N 1
ATOM 2149 C CA . VAL A 1 287 ? 6.548 1.725 -24.504 1.00 96.50 287 VAL A CA 1
ATOM 2150 C C . VAL A 1 287 ? 6.947 1.060 -25.824 1.00 96.50 287 VAL A C 1
ATOM 2152 O O . VAL A 1 287 ? 8.094 0.650 -25.969 1.00 96.50 287 VAL A O 1
ATOM 2155 N N . ILE A 1 288 ? 6.037 0.995 -26.800 1.00 94.38 288 ILE A N 1
ATOM 2156 C CA . ILE A 1 288 ? 6.256 0.305 -28.083 1.00 94.38 288 ILE A CA 1
ATOM 2157 C C . ILE A 1 288 ? 7.469 0.856 -28.850 1.00 94.38 288 ILE A C 1
ATOM 2159 O O . ILE A 1 288 ? 8.366 0.066 -29.157 1.00 94.38 288 ILE A O 1
ATOM 2163 N N . PRO A 1 289 ? 7.561 2.170 -29.153 1.00 95.56 289 PRO A N 1
ATOM 2164 C CA . PRO A 1 289 ? 8.717 2.693 -29.873 1.00 95.56 289 PRO A CA 1
ATOM 2165 C C . PRO A 1 289 ? 10.015 2.490 -29.085 1.00 95.56 289 PRO A C 1
ATOM 2167 O O . PRO A 1 289 ? 11.041 2.201 -29.687 1.00 95.56 289 PRO A O 1
ATOM 2170 N N . ILE A 1 290 ? 9.988 2.567 -27.751 1.00 96.25 290 ILE A N 1
ATOM 2171 C CA . ILE A 1 290 ? 11.181 2.310 -26.932 1.00 96.25 290 ILE A CA 1
ATOM 2172 C C . ILE A 1 290 ? 11.632 0.850 -27.063 1.00 96.25 290 ILE A C 1
ATOM 2174 O O . ILE A 1 290 ? 12.820 0.596 -27.260 1.00 96.25 290 ILE A O 1
ATOM 2178 N N . THR A 1 291 ? 10.699 -0.105 -26.998 1.00 95.31 291 THR A N 1
ATOM 2179 C CA . THR A 1 291 ? 10.992 -1.536 -27.162 1.00 95.31 291 THR A CA 1
ATOM 2180 C C . THR A 1 291 ? 11.586 -1.836 -28.535 1.00 95.31 291 THR A C 1
ATOM 2182 O O . THR A 1 291 ? 12.633 -2.475 -28.609 1.00 95.31 291 THR A O 1
ATOM 2185 N N . ILE A 1 292 ? 10.947 -1.365 -29.611 1.00 94.19 292 ILE A N 1
ATOM 2186 C CA . ILE A 1 292 ? 11.408 -1.628 -30.983 1.00 94.19 292 ILE A CA 1
ATOM 2187 C C . ILE A 1 292 ? 12.795 -1.016 -31.199 1.00 94.19 292 ILE A C 1
ATOM 2189 O O . ILE A 1 292 ? 13.680 -1.698 -31.709 1.00 94.19 292 ILE A O 1
ATOM 2193 N N . ALA A 1 293 ? 13.014 0.225 -30.747 1.00 94.25 293 ALA A N 1
ATOM 2194 C CA . ALA A 1 293 ? 14.311 0.884 -30.859 1.00 94.25 293 ALA A CA 1
ATOM 2195 C C . ALA A 1 293 ? 15.386 0.087 -30.115 1.00 94.25 293 ALA A C 1
ATOM 2197 O O . ALA A 1 293 ? 16.405 -0.250 -30.708 1.00 94.25 293 ALA A O 1
ATOM 2198 N N . GLY A 1 294 ? 15.125 -0.294 -28.859 1.00 93.44 294 GLY A N 1
ATOM 2199 C CA . GLY A 1 294 ? 16.055 -1.084 -28.051 1.00 93.44 294 GLY A CA 1
ATOM 2200 C C . GLY A 1 294 ? 16.445 -2.407 -28.709 1.00 93.44 294 GLY A C 1
ATOM 2201 O O . GLY A 1 294 ? 17.632 -2.694 -28.816 1.00 93.44 294 GLY A O 1
ATOM 2202 N N . LEU A 1 295 ? 15.473 -3.163 -29.231 1.00 92.38 295 LEU A N 1
ATOM 2203 C CA . LEU A 1 295 ? 15.731 -4.426 -29.939 1.00 92.38 295 LEU A CA 1
ATOM 2204 C C . LEU A 1 295 ? 16.442 -4.245 -31.289 1.00 92.38 295 LEU A C 1
ATOM 2206 O O . LEU A 1 295 ? 17.044 -5.193 -31.783 1.00 92.38 295 LEU A O 1
ATOM 2210 N N . SER A 1 296 ? 16.344 -3.062 -31.900 1.00 90.38 296 SER A N 1
ATOM 2211 C CA . SER A 1 296 ? 16.980 -2.767 -33.190 1.00 90.38 296 SER A CA 1
ATOM 2212 C C . SER A 1 296 ? 18.402 -2.212 -33.067 1.00 90.38 296 SER A C 1
ATOM 2214 O O . SER A 1 296 ? 19.228 -2.499 -33.926 1.00 90.38 296 SER A O 1
ATOM 2216 N N . THR A 1 297 ? 18.698 -1.423 -32.026 1.00 88.81 297 THR A N 1
ATOM 2217 C CA . THR A 1 297 ? 19.956 -0.660 -31.937 1.00 88.81 297 THR A CA 1
ATOM 2218 C C . THR A 1 297 ? 20.912 -1.133 -30.850 1.00 88.81 297 THR A C 1
ATOM 2220 O O . THR A 1 297 ? 22.096 -0.822 -30.930 1.00 88.81 297 THR A O 1
ATOM 2223 N N . LEU A 1 298 ? 20.421 -1.791 -29.795 1.00 88.62 298 LEU A N 1
ATOM 2224 C CA . LEU A 1 298 ? 21.264 -2.242 -28.684 1.00 88.62 298 LEU A CA 1
ATOM 2225 C C . LEU A 1 298 ? 21.763 -3.672 -28.928 1.00 88.62 298 LEU A C 1
ATOM 2227 O O . LEU A 1 298 ? 21.109 -4.471 -29.595 1.00 88.62 298 LEU A O 1
ATOM 2231 N N . GLU A 1 299 ? 22.932 -3.993 -28.375 1.00 81.25 299 GLU A N 1
ATOM 2232 C CA . GLU A 1 299 ? 23.561 -5.304 -28.543 1.00 81.25 299 GLU A CA 1
ATOM 2233 C C . GLU A 1 299 ? 22.798 -6.435 -27.831 1.00 81.25 299 GLU A C 1
ATOM 2235 O O . GLU A 1 299 ? 22.126 -6.244 -26.810 1.00 81.25 299 GLU A O 1
ATOM 2240 N N . ALA A 1 300 ? 22.953 -7.656 -28.351 1.00 74.06 300 ALA A N 1
ATOM 2241 C CA . ALA A 1 300 ? 22.393 -8.855 -27.742 1.00 74.06 300 ALA A CA 1
ATOM 2242 C C . ALA A 1 300 ? 23.031 -9.110 -26.363 1.00 74.06 300 ALA A C 1
ATOM 2244 O O . ALA A 1 300 ? 24.229 -9.354 -26.259 1.00 74.06 300 ALA A O 1
ATOM 2245 N N . GLY A 1 301 ? 22.219 -9.078 -25.301 1.00 72.19 301 GLY A N 1
ATOM 2246 C CA . GLY A 1 301 ? 22.662 -9.291 -23.914 1.00 72.19 301 GLY A CA 1
ATOM 2247 C C . GLY A 1 301 ? 22.372 -8.119 -22.973 1.00 72.19 301 GLY A C 1
ATOM 2248 O O . GLY A 1 301 ? 22.390 -8.304 -21.755 1.00 72.19 301 GLY A O 1
ATOM 2249 N N . VAL A 1 302 ? 22.030 -6.942 -23.508 1.00 82.38 302 VAL A N 1
ATOM 2250 C CA . VAL A 1 302 ? 21.509 -5.828 -22.702 1.00 82.38 302 VAL A CA 1
ATOM 2251 C C . VAL A 1 302 ? 20.144 -6.207 -22.131 1.00 82.38 302 VAL A C 1
ATOM 2253 O O . VAL A 1 302 ? 19.271 -6.697 -22.849 1.00 82.38 302 VAL A O 1
ATOM 2256 N N . SER A 1 303 ? 19.946 -5.977 -20.830 1.00 85.75 303 SER A N 1
ATOM 2257 C CA . SER A 1 303 ? 18.662 -6.247 -20.183 1.00 85.75 303 SER A CA 1
ATOM 2258 C C . SER A 1 303 ? 17.566 -5.359 -20.785 1.00 85.75 303 SER A C 1
ATOM 2260 O O . SER A 1 303 ? 17.672 -4.132 -20.694 1.00 85.75 303 SER A O 1
ATOM 2262 N N . PRO A 1 304 ? 16.472 -5.935 -21.319 1.00 89.50 304 PRO A N 1
ATOM 2263 C CA . PRO A 1 304 ? 15.372 -5.156 -21.891 1.00 89.50 304 PRO A CA 1
ATOM 2264 C C . PRO A 1 304 ? 14.706 -4.176 -20.917 1.00 89.50 304 PRO A C 1
ATOM 2266 O O . PRO A 1 304 ? 14.135 -3.167 -21.328 1.00 89.50 304 PRO A O 1
ATOM 2269 N N . ASP A 1 305 ? 14.812 -4.443 -19.614 1.00 90.25 305 ASP A N 1
ATOM 2270 C CA . ASP A 1 305 ? 14.321 -3.558 -18.558 1.00 90.25 305 ASP A CA 1
ATOM 2271 C C . ASP A 1 305 ? 15.058 -2.199 -18.530 1.00 90.25 305 ASP A C 1
ATOM 2273 O O . ASP A 1 305 ? 14.525 -1.218 -18.010 1.00 90.25 305 ASP A O 1
ATOM 2277 N N . LEU A 1 306 ? 16.276 -2.111 -19.081 1.00 90.38 306 LEU A N 1
ATOM 2278 C CA . LEU A 1 306 ? 17.110 -0.904 -19.067 1.00 90.38 306 LEU A CA 1
ATOM 2279 C C . LEU A 1 306 ? 17.095 -0.114 -20.380 1.00 90.38 306 LEU A C 1
ATOM 2281 O O . LEU A 1 306 ? 17.664 0.973 -20.415 1.00 90.38 306 LEU A O 1
ATOM 2285 N N . PHE A 1 307 ? 16.378 -0.555 -21.420 1.00 93.75 307 PHE A N 1
ATOM 2286 C CA . PHE A 1 307 ? 16.339 0.129 -22.726 1.00 93.75 307 PHE A CA 1
ATOM 2287 C C . PHE A 1 307 ? 15.985 1.619 -22.643 1.00 93.75 307 PHE A C 1
ATOM 2289 O O . PHE A 1 307 ? 16.553 2.429 -23.371 1.00 93.75 307 PHE A O 1
ATOM 2296 N N . VAL A 1 308 ? 15.096 2.003 -21.720 1.00 94.38 308 VAL A N 1
ATOM 2297 C CA . VAL A 1 308 ? 14.725 3.413 -21.497 1.00 94.38 308 VAL A CA 1
ATOM 2298 C C . VAL A 1 308 ? 15.949 4.272 -21.151 1.00 94.38 308 VAL A C 1
ATOM 2300 O O . VAL A 1 308 ? 16.014 5.440 -21.525 1.00 94.38 308 VAL A O 1
ATOM 2303 N N . LEU A 1 309 ? 16.914 3.697 -20.431 1.00 93.06 309 LEU A N 1
ATOM 2304 C CA . LEU A 1 309 ? 18.142 4.349 -19.989 1.00 93.06 309 LEU A CA 1
ATOM 2305 C C . LEU A 1 309 ? 19.309 4.119 -20.960 1.00 93.06 309 LEU A C 1
ATOM 2307 O O . LEU A 1 309 ? 20.091 5.037 -21.193 1.00 93.06 309 LEU A O 1
ATOM 2311 N N . ASP A 1 310 ? 19.417 2.925 -21.538 1.00 92.12 310 ASP A N 1
ATOM 2312 C CA . ASP A 1 310 ? 20.557 2.549 -22.375 1.00 92.12 310 ASP A CA 1
ATOM 2313 C C . ASP A 1 310 ? 20.495 3.168 -23.776 1.00 92.12 310 ASP A C 1
ATOM 2315 O O . ASP A 1 310 ? 21.535 3.510 -24.329 1.00 92.12 310 ASP A O 1
ATOM 2319 N N . LEU A 1 311 ? 19.303 3.420 -24.330 1.00 93.44 311 LEU A N 1
ATOM 2320 C CA . LEU A 1 311 ? 19.150 4.118 -25.614 1.00 93.44 311 LEU A CA 1
ATOM 2321 C C . LEU A 1 311 ? 19.788 5.523 -25.639 1.00 93.44 311 LEU A C 1
ATOM 2323 O O . LEU A 1 311 ? 20.596 5.792 -26.534 1.00 93.44 311 LEU A O 1
ATOM 2327 N N . PRO A 1 312 ? 19.485 6.443 -24.698 1.00 94.56 312 PRO A N 1
ATOM 2328 C CA . PRO A 1 312 ? 20.150 7.745 -24.675 1.00 94.56 312 PRO A CA 1
ATOM 2329 C C . PRO A 1 312 ? 21.647 7.634 -24.357 1.00 94.56 312 PRO A C 1
ATOM 2331 O O . PRO A 1 312 ? 22.434 8.401 -24.911 1.00 94.56 312 PRO A O 1
ATOM 2334 N N . LEU A 1 313 ? 22.066 6.660 -23.536 1.00 90.81 313 LEU A N 1
ATOM 2335 C CA . LEU A 1 313 ? 23.486 6.414 -23.257 1.00 90.81 313 LEU A CA 1
ATOM 2336 C C . LEU A 1 313 ? 24.253 5.953 -24.500 1.00 90.81 313 LEU A C 1
ATOM 2338 O O . LEU A 1 313 ? 25.334 6.478 -24.761 1.00 90.81 313 LEU A O 1
ATOM 2342 N N . ALA A 1 314 ? 23.680 5.044 -25.290 1.00 88.81 314 ALA A N 1
ATOM 2343 C CA . ALA A 1 314 ? 24.264 4.558 -26.538 1.00 88.81 314 ALA A CA 1
ATOM 2344 C C . ALA A 1 314 ? 24.425 5.679 -27.578 1.00 88.81 314 ALA A C 1
ATOM 2346 O O . ALA A 1 314 ? 25.384 5.684 -28.344 1.00 88.81 314 ALA A O 1
ATOM 2347 N N . ARG A 1 315 ? 23.537 6.683 -27.562 1.00 89.25 315 ARG A N 1
ATOM 2348 C CA . ARG A 1 315 ? 23.644 7.883 -28.412 1.00 89.25 315 ARG A CA 1
ATOM 2349 C C . ARG A 1 315 ? 24.589 8.959 -27.854 1.00 89.25 315 ARG A C 1
ATOM 2351 O O . ARG A 1 315 ? 24.792 9.987 -28.495 1.00 89.25 315 ARG A O 1
ATOM 2358 N N . GLY A 1 316 ? 25.145 8.758 -26.660 1.00 88.19 316 GLY A N 1
ATOM 2359 C CA . GLY A 1 316 ? 25.983 9.743 -25.975 1.00 88.19 316 GLY A CA 1
ATOM 2360 C C . GLY A 1 316 ? 25.213 10.923 -25.365 1.00 88.19 316 GLY A C 1
ATOM 2361 O O . GLY A 1 316 ? 25.839 11.881 -24.908 1.00 88.19 316 GLY A O 1
ATOM 2362 N N . ASP A 1 317 ? 23.877 10.871 -25.305 1.00 90.75 317 ASP A N 1
ATOM 2363 C CA . ASP A 1 317 ? 23.047 11.909 -24.682 1.00 90.75 317 ASP A CA 1
ATOM 2364 C C . ASP A 1 317 ? 22.953 11.696 -23.165 1.00 90.75 317 ASP A C 1
ATOM 2366 O O . ASP A 1 317 ? 21.975 11.194 -22.600 1.00 90.75 317 ASP A O 1
ATOM 2370 N N . GLY A 1 318 ? 24.027 12.088 -22.484 1.00 90.12 318 GLY A N 1
ATOM 2371 C CA . GLY A 1 318 ? 24.125 11.972 -21.036 1.00 90.12 318 GLY A CA 1
ATOM 2372 C C . GLY A 1 318 ? 23.080 12.799 -20.273 1.00 90.12 318 GLY A C 1
ATOM 2373 O O . GLY A 1 318 ? 22.682 12.405 -19.177 1.00 90.12 318 GLY A O 1
ATOM 2374 N N . LEU A 1 319 ? 22.616 13.926 -20.826 1.00 93.62 319 LEU A N 1
ATOM 2375 C CA . LEU A 1 319 ? 21.614 14.772 -20.168 1.00 93.62 319 LEU A CA 1
ATOM 2376 C C . LEU A 1 319 ? 20.243 14.099 -20.175 1.00 93.62 319 LEU A C 1
ATOM 2378 O O . LEU A 1 319 ? 19.592 14.043 -19.128 1.00 93.62 319 LEU A O 1
ATOM 2382 N N . LEU A 1 320 ? 19.833 13.542 -21.318 1.00 95.25 320 LEU A N 1
ATOM 2383 C CA . LEU A 1 320 ? 18.602 12.765 -21.401 1.00 95.25 320 LEU A CA 1
ATOM 2384 C C . LEU A 1 320 ? 18.686 11.513 -20.524 1.00 95.25 320 LEU A C 1
ATOM 2386 O O . LEU A 1 320 ? 17.758 11.254 -19.762 1.00 95.25 320 LEU A O 1
ATOM 2390 N N . ALA A 1 321 ? 19.813 10.792 -20.532 1.00 94.38 321 ALA A N 1
ATOM 2391 C CA . ALA A 1 321 ? 20.012 9.634 -19.657 1.00 94.38 321 ALA A CA 1
ATOM 2392 C C . ALA A 1 321 ? 19.893 9.993 -18.162 1.00 94.38 321 ALA A C 1
ATOM 2394 O O . ALA A 1 321 ? 19.229 9.287 -17.400 1.00 94.38 321 ALA A O 1
ATOM 2395 N N . LEU A 1 322 ? 20.472 11.121 -17.732 1.00 94.00 322 LEU A N 1
ATOM 2396 C CA . LEU A 1 322 ? 20.337 11.614 -16.358 1.00 94.00 322 LEU A CA 1
ATOM 2397 C C . LEU A 1 322 ? 18.885 11.996 -16.028 1.00 94.00 322 LEU A C 1
ATOM 2399 O O . LEU A 1 322 ? 18.398 11.689 -14.939 1.00 94.00 322 LEU A O 1
ATOM 2403 N N . PHE A 1 323 ? 18.177 12.639 -16.958 1.00 95.31 323 PHE A N 1
ATOM 2404 C CA . PHE A 1 323 ? 16.772 13.007 -16.776 1.00 95.31 323 PHE A CA 1
ATOM 2405 C C . PHE A 1 323 ? 15.858 11.777 -16.668 1.00 95.31 323 PHE A C 1
ATOM 2407 O O . PHE A 1 323 ? 14.996 11.711 -15.791 1.00 95.31 323 PHE A O 1
ATOM 2414 N N . VAL A 1 324 ? 16.099 10.760 -17.493 1.00 94.94 324 VAL A N 1
ATOM 2415 C CA . VAL A 1 324 ? 15.421 9.458 -17.437 1.00 94.94 324 VAL A CA 1
ATOM 2416 C C . VAL A 1 324 ? 15.698 8.742 -16.128 1.00 94.94 324 VAL A C 1
ATOM 2418 O O . VAL A 1 324 ? 14.770 8.236 -15.496 1.00 94.94 324 VAL A O 1
ATOM 2421 N N . PHE A 1 325 ? 16.957 8.733 -15.686 1.00 93.94 325 PHE A N 1
ATOM 2422 C CA . PHE A 1 325 ? 17.329 8.191 -14.387 1.00 93.94 325 PHE A CA 1
ATOM 2423 C C . PHE A 1 325 ? 16.560 8.883 -13.255 1.00 93.94 325 PHE A C 1
ATOM 2425 O O . PHE A 1 325 ? 16.017 8.192 -12.395 1.00 93.94 325 PHE A O 1
ATOM 2432 N N . LEU A 1 326 ? 16.438 10.216 -13.276 1.00 93.25 326 LEU A N 1
ATOM 2433 C CA . LEU A 1 326 ? 15.630 10.961 -12.301 1.00 93.25 326 LEU A CA 1
ATOM 2434 C C . LEU A 1 326 ? 14.138 10.595 -12.385 1.00 93.25 326 LEU A C 1
ATOM 2436 O O . LEU A 1 326 ? 13.491 10.460 -11.347 1.00 93.25 326 LEU A O 1
ATOM 2440 N N . GLY A 1 327 ? 13.596 10.375 -13.588 1.00 93.50 327 GLY A N 1
ATOM 2441 C CA . GLY A 1 327 ? 12.229 9.881 -13.794 1.00 93.50 327 GLY A CA 1
ATOM 2442 C C . GLY A 1 327 ? 11.998 8.490 -13.190 1.00 93.50 327 GLY A C 1
ATOM 2443 O O . GLY A 1 327 ? 11.042 8.286 -12.439 1.00 93.50 327 GLY A O 1
ATOM 2444 N N . GLY A 1 328 ? 12.911 7.550 -13.434 1.00 91.81 328 GLY A N 1
ATOM 2445 C CA . GLY A 1 328 ? 12.869 6.205 -12.856 1.00 91.81 328 GLY A CA 1
ATOM 2446 C C . GLY A 1 328 ? 13.085 6.191 -11.338 1.00 91.81 328 GLY A C 1
ATOM 2447 O O . GLY A 1 328 ? 12.372 5.493 -10.613 1.00 91.81 328 GLY A O 1
ATOM 2448 N N . PHE A 1 329 ? 14.012 7.015 -10.842 1.00 90.69 329 PHE A N 1
ATOM 2449 C CA . PHE A 1 329 ? 14.252 7.226 -9.413 1.00 90.69 329 PHE A CA 1
ATOM 2450 C C . PHE A 1 329 ? 12.995 7.765 -8.724 1.00 90.69 329 PHE A C 1
ATOM 2452 O O . PHE A 1 329 ? 12.544 7.182 -7.741 1.00 90.69 329 PHE A O 1
ATOM 2459 N N . SER A 1 330 ? 12.367 8.794 -9.300 1.00 90.25 330 SER A N 1
ATOM 2460 C CA . SER A 1 330 ? 11.079 9.341 -8.858 1.00 90.25 330 SER A CA 1
ATOM 2461 C C . SER A 1 330 ? 9.975 8.278 -8.806 1.00 90.25 330 SER A C 1
ATOM 2463 O O . SER A 1 330 ? 9.174 8.221 -7.869 1.00 90.25 330 SER A O 1
ATOM 2465 N N . ALA A 1 331 ? 9.928 7.389 -9.804 1.00 90.62 331 ALA A N 1
ATOM 2466 C CA . ALA A 1 331 ? 8.940 6.314 -9.872 1.00 90.62 331 ALA A CA 1
ATOM 2467 C C . ALA A 1 331 ? 9.096 5.292 -8.736 1.00 90.62 331 ALA A C 1
ATOM 2469 O O . ALA A 1 331 ? 8.096 4.763 -8.243 1.00 90.62 331 ALA A O 1
ATOM 2470 N N . ALA A 1 332 ? 10.326 5.061 -8.281 1.00 90.81 332 ALA A N 1
ATOM 2471 C CA . ALA A 1 332 ? 10.629 4.215 -7.135 1.00 90.81 332 ALA A CA 1
ATOM 2472 C C . ALA A 1 332 ? 10.418 4.928 -5.787 1.00 90.81 332 ALA A C 1
ATOM 2474 O O . ALA A 1 332 ? 9.816 4.353 -4.875 1.00 90.81 332 ALA A O 1
ATOM 2475 N N . THR A 1 333 ? 10.889 6.170 -5.633 1.00 87.62 333 THR A N 1
ATOM 2476 C CA . THR A 1 333 ? 10.858 6.891 -4.348 1.00 87.62 333 THR A CA 1
ATOM 2477 C C . THR A 1 333 ? 9.451 7.184 -3.868 1.00 87.62 333 THR A C 1
ATOM 2479 O O . THR A 1 333 ? 9.130 6.830 -2.731 1.00 87.62 333 THR A O 1
ATOM 2482 N N . GLY A 1 334 ? 8.588 7.748 -4.720 1.00 85.06 334 GLY A N 1
ATOM 2483 C CA . GLY A 1 334 ? 7.201 8.044 -4.349 1.00 85.06 334 GLY A CA 1
ATOM 2484 C C . GLY A 1 334 ? 6.451 6.790 -3.895 1.00 85.06 334 GLY A C 1
ATOM 2485 O O . GLY A 1 334 ? 5.753 6.799 -2.881 1.00 85.06 334 GLY A O 1
ATOM 2486 N N . MET A 1 335 ? 6.684 5.666 -4.583 1.00 89.31 335 MET A N 1
ATOM 2487 C CA . MET A 1 335 ? 6.115 4.362 -4.239 1.00 89.31 335 MET A CA 1
ATOM 2488 C C . MET A 1 335 ? 6.522 3.913 -2.829 1.00 89.31 335 MET A C 1
ATOM 2490 O O . MET A 1 335 ? 5.655 3.578 -2.012 1.00 89.31 335 MET A O 1
ATOM 2494 N N . VAL A 1 336 ? 7.827 3.895 -2.537 1.00 89.81 336 VAL A N 1
ATOM 2495 C CA . VAL A 1 336 ? 8.355 3.405 -1.253 1.00 89.81 336 VAL A CA 1
ATOM 2496 C C . VAL A 1 336 ? 7.933 4.310 -0.103 1.00 89.81 336 VAL A C 1
ATOM 2498 O O . VAL A 1 336 ? 7.549 3.792 0.945 1.00 89.81 336 VAL A O 1
ATOM 2501 N N . ILE A 1 337 ? 7.929 5.633 -0.297 1.00 85.50 337 ILE A N 1
ATOM 2502 C CA . ILE A 1 337 ? 7.487 6.593 0.724 1.00 85.50 337 ILE A CA 1
ATOM 2503 C C . ILE A 1 337 ? 6.023 6.329 1.094 1.00 85.50 337 ILE A C 1
ATOM 2505 O O . ILE A 1 337 ? 5.725 6.051 2.256 1.00 85.50 337 ILE A O 1
ATOM 2509 N N . VAL A 1 338 ? 5.112 6.340 0.116 1.00 88.31 338 VAL A N 1
ATOM 2510 C CA . VAL A 1 338 ? 3.670 6.181 0.375 1.00 88.31 338 VAL A CA 1
ATOM 2511 C C . VAL A 1 338 ? 3.350 4.786 0.917 1.00 88.31 338 VAL A C 1
ATOM 2513 O O . VAL A 1 338 ? 2.554 4.656 1.846 1.00 88.31 338 VAL A O 1
ATOM 2516 N N . SER A 1 339 ? 3.992 3.736 0.392 1.00 91.38 339 SER A N 1
ATOM 2517 C CA . SER A 1 339 ? 3.784 2.369 0.893 1.00 91.38 339 SER A CA 1
ATOM 2518 C C . SER A 1 339 ? 4.255 2.219 2.334 1.00 91.38 339 SER A C 1
ATOM 2520 O O . SER A 1 339 ? 3.544 1.632 3.142 1.00 91.38 339 SER A O 1
ATOM 2522 N N . SER A 1 340 ? 5.410 2.788 2.682 1.00 89.94 340 SER A N 1
ATOM 2523 C CA . SER A 1 340 ? 5.936 2.735 4.050 1.00 89.94 340 SER A CA 1
ATOM 2524 C C . SER A 1 340 ? 5.036 3.488 5.032 1.00 89.94 340 SER A C 1
ATOM 2526 O O . SER A 1 340 ? 4.814 3.019 6.148 1.00 89.94 340 SER A O 1
ATOM 2528 N N . VAL A 1 341 ? 4.452 4.618 4.620 1.00 84.69 341 VAL A N 1
ATOM 2529 C CA . VAL A 1 341 ? 3.468 5.366 5.425 1.00 84.69 341 VAL A CA 1
ATOM 2530 C C . VAL A 1 341 ? 2.189 4.565 5.637 1.00 84.69 341 VAL A C 1
ATOM 2532 O O . VAL A 1 341 ? 1.757 4.389 6.779 1.00 84.69 341 VAL A O 1
ATOM 2535 N N . ALA A 1 342 ? 1.607 4.037 4.559 1.00 89.12 342 ALA A N 1
ATOM 2536 C CA . ALA A 1 342 ? 0.378 3.256 4.634 1.00 89.12 342 ALA A CA 1
ATOM 2537 C C . ALA A 1 342 ? 0.570 2.004 5.507 1.00 89.12 342 ALA A C 1
ATOM 2539 O O . ALA A 1 342 ? -0.193 1.777 6.444 1.00 89.12 342 ALA A O 1
ATOM 2540 N N . LEU A 1 343 ? 1.636 1.236 5.263 1.00 92.81 343 LEU A N 1
ATOM 2541 C CA . LEU A 1 343 ? 1.933 0.015 6.013 1.00 92.81 343 LEU A CA 1
ATOM 2542 C C . LEU A 1 343 ? 2.304 0.298 7.469 1.00 92.81 343 LEU A C 1
ATOM 2544 O O . LEU A 1 343 ? 1.834 -0.412 8.353 1.00 92.81 343 LEU A O 1
ATOM 2548 N N . SER A 1 344 ? 3.103 1.331 7.753 1.00 90.31 344 SER A N 1
ATOM 2549 C CA . SER A 1 344 ? 3.441 1.669 9.143 1.00 90.31 344 SER A CA 1
ATOM 2550 C C . SER A 1 344 ? 2.213 2.093 9.939 1.00 90.31 344 SER A C 1
ATOM 2552 O O . SER A 1 344 ? 2.099 1.724 11.107 1.00 90.31 344 SER A O 1
ATOM 2554 N N . THR A 1 345 ? 1.261 2.782 9.306 1.00 84.50 345 THR A N 1
ATOM 2555 C CA . THR A 1 345 ? -0.029 3.120 9.919 1.00 84.50 345 THR A CA 1
ATOM 2556 C C . THR A 1 345 ? -0.847 1.861 10.206 1.00 84.50 345 THR A C 1
ATOM 2558 O O . THR A 1 345 ? -1.294 1.685 11.336 1.00 84.50 345 THR A O 1
ATOM 2561 N N . MET A 1 346 ? -0.967 0.944 9.238 1.00 89.94 346 MET A N 1
ATOM 2562 C CA . MET A 1 346 ? -1.666 -0.341 9.417 1.00 89.94 346 MET A CA 1
ATOM 2563 C C . MET A 1 346 ? -1.048 -1.177 10.543 1.00 89.94 346 MET A C 1
ATOM 2565 O O . MET A 1 346 ? -1.734 -1.591 11.469 1.00 89.94 346 MET A O 1
ATOM 2569 N N . VAL A 1 347 ? 0.270 -1.384 10.520 1.00 92.06 347 VAL A N 1
ATOM 2570 C CA . VAL A 1 347 ? 0.979 -2.170 11.543 1.00 92.06 347 VAL A CA 1
ATOM 2571 C C . VAL A 1 347 ? 0.855 -1.518 12.919 1.00 92.06 347 VAL A C 1
ATOM 2573 O O . VAL A 1 347 ? 0.630 -2.203 13.915 1.00 92.06 347 VAL A O 1
ATOM 2576 N N . THR A 1 348 ? 0.963 -0.193 12.999 1.00 86.50 348 THR A N 1
ATOM 2577 C CA . THR A 1 348 ? 0.842 0.506 14.281 1.00 86.50 348 THR A CA 1
ATOM 2578 C C . THR A 1 348 ? -0.571 0.373 14.850 1.00 86.50 348 THR A C 1
ATOM 2580 O O . THR A 1 348 ? -0.715 -0.003 16.013 1.00 86.50 348 THR A O 1
ATOM 2583 N N . ASN A 1 349 ? -1.601 0.627 14.040 1.00 82.75 349 ASN A N 1
ATOM 2584 C CA . ASN A 1 349 ? -2.991 0.703 14.497 1.00 82.75 349 ASN A CA 1
ATOM 2585 C C . ASN A 1 349 ? -3.631 -0.677 14.713 1.00 82.75 349 ASN A C 1
ATOM 2587 O O . ASN A 1 349 ? -4.415 -0.841 15.647 1.00 82.75 349 ASN A O 1
ATOM 2591 N N . ASP A 1 350 ? -3.287 -1.670 13.890 1.00 86.94 350 ASP A N 1
ATOM 2592 C CA . ASP A 1 350 ? -3.949 -2.980 13.891 1.00 86.94 350 ASP A CA 1
ATOM 2593 C C . ASP A 1 350 ? -3.141 -4.089 14.581 1.00 86.94 350 ASP A C 1
ATOM 2595 O O . ASP A 1 350 ? -3.719 -5.104 14.975 1.00 86.94 350 ASP A O 1
ATOM 2599 N N . LEU A 1 351 ? -1.826 -3.907 14.764 1.00 89.69 351 LEU A N 1
ATOM 2600 C CA . LEU A 1 351 ? -0.952 -4.903 15.396 1.00 89.69 351 LEU A CA 1
ATOM 2601 C C . LEU A 1 351 ? -0.341 -4.390 16.706 1.00 89.69 351 LEU A C 1
ATOM 2603 O O . LEU A 1 351 ? -0.555 -4.990 17.758 1.00 89.69 351 LEU A O 1
ATOM 2607 N N . ILE A 1 352 ? 0.388 -3.270 16.668 1.00 88.50 352 ILE A N 1
ATOM 2608 C CA . ILE A 1 352 ? 1.199 -2.817 17.810 1.00 88.50 352 ILE A CA 1
ATOM 2609 C C . ILE A 1 352 ? 0.333 -2.229 18.927 1.00 88.50 352 ILE A C 1
ATOM 2611 O O . ILE A 1 352 ? 0.428 -2.677 20.069 1.00 88.50 352 ILE A O 1
ATOM 2615 N N . VAL A 1 353 ? -0.520 -1.245 18.625 1.00 82.06 353 VAL A N 1
ATOM 2616 C CA . VAL A 1 353 ? -1.360 -0.582 19.639 1.00 82.06 353 VAL A CA 1
ATOM 2617 C C . VAL A 1 353 ? -2.274 -1.591 20.353 1.00 82.06 353 VAL A C 1
ATOM 2619 O O . VAL A 1 353 ? -2.237 -1.633 21.587 1.00 82.06 353 VAL A O 1
ATOM 2622 N N . PRO A 1 354 ? -3.020 -2.473 19.653 1.00 79.56 354 PRO A N 1
ATOM 2623 C CA . PRO A 1 354 ? -3.848 -3.480 20.314 1.00 79.56 354 PRO A CA 1
ATOM 2624 C C . PRO A 1 354 ? -3.052 -4.478 21.163 1.00 79.56 354 PRO A C 1
ATOM 2626 O O . PRO A 1 354 ? -3.557 -4.913 22.200 1.00 79.56 354 PRO A O 1
ATOM 2629 N N . ALA A 1 355 ? -1.832 -4.845 20.755 1.00 83.88 355 ALA A N 1
ATOM 2630 C CA . ALA A 1 355 ? -0.969 -5.739 21.528 1.00 83.88 355 ALA A CA 1
ATOM 2631 C C . ALA A 1 355 ? -0.477 -5.074 22.824 1.00 83.88 355 ALA A C 1
ATOM 2633 O O . ALA A 1 355 ? -0.550 -5.674 23.896 1.00 83.88 355 ALA A O 1
ATOM 2634 N N . VAL A 1 356 ? -0.058 -3.806 22.761 1.00 78.56 356 VAL A N 1
ATOM 2635 C CA . VAL A 1 356 ? 0.359 -3.040 23.950 1.00 78.56 356 VAL A CA 1
ATOM 2636 C C . VAL A 1 356 ? -0.808 -2.871 24.926 1.00 78.56 356 VAL A C 1
ATOM 2638 O O . VAL A 1 356 ? -0.626 -3.063 26.130 1.00 78.56 356 VAL A O 1
ATOM 2641 N N . MET A 1 357 ? -2.017 -2.598 24.423 1.00 71.62 357 MET A N 1
ATOM 2642 C CA . MET A 1 357 ? -3.224 -2.473 25.252 1.00 71.62 357 MET A CA 1
ATOM 2643 C C . MET A 1 357 ? -3.578 -3.757 26.014 1.00 71.62 357 MET A C 1
ATOM 2645 O O . MET A 1 357 ? -4.042 -3.673 27.147 1.00 71.62 357 MET A O 1
ATOM 2649 N N . GLN A 1 358 ? -3.337 -4.939 25.437 1.00 70.94 358 GLN A N 1
ATOM 2650 C CA . GLN A 1 358 ? -3.627 -6.222 26.097 1.00 70.94 358 GLN A CA 1
ATOM 2651 C C . GLN A 1 358 ? -2.700 -6.520 27.278 1.00 70.94 358 GLN A C 1
ATOM 2653 O O . GLN A 1 358 ? -3.099 -7.202 28.212 1.00 70.94 358 GLN A O 1
ATOM 2658 N N . THR A 1 359 ? -1.478 -5.988 27.265 1.00 68.69 359 THR A N 1
ATOM 2659 C CA . THR A 1 359 ? -0.480 -6.254 28.317 1.00 68.69 359 THR A CA 1
ATOM 2660 C C . THR A 1 359 ? -0.640 -5.386 29.571 1.00 68.69 359 THR A C 1
ATOM 2662 O O . THR A 1 359 ? 0.239 -5.397 30.427 1.00 68.69 359 THR A O 1
ATOM 2665 N N . GLY A 1 360 ? -1.698 -4.569 29.679 1.00 61.41 360 GLY A N 1
ATOM 2666 C CA . GLY A 1 360 ? -1.914 -3.650 30.812 1.00 61.41 360 GLY A CA 1
ATOM 2667 C C . GLY A 1 360 ? -0.916 -2.482 30.889 1.00 61.41 360 GLY A C 1
ATOM 2668 O O . GLY A 1 360 ? -1.148 -1.508 31.596 1.00 61.41 360 GLY A O 1
ATOM 2669 N N . ARG A 1 361 ? 0.155 -2.508 30.083 1.00 58.59 361 ARG A N 1
ATOM 2670 C CA . ARG A 1 361 ? 1.188 -1.464 29.971 1.00 58.59 361 ARG A CA 1
ATOM 2671 C C . ARG A 1 361 ? 0.697 -0.171 29.320 1.00 58.59 361 ARG A C 1
ATOM 2673 O O . ARG A 1 361 ? 1.477 0.767 29.179 1.00 58.59 361 ARG A O 1
ATOM 2680 N N . PHE A 1 362 ? -0.572 -0.080 28.932 1.00 58.19 362 PHE A N 1
ATOM 2681 C CA . PHE A 1 362 ? -1.117 1.135 28.330 1.00 58.19 362 PHE A CA 1
ATOM 2682 C C . PHE A 1 362 ? -1.173 2.311 29.319 1.00 58.19 362 PHE A C 1
ATOM 2684 O O . PHE A 1 362 ? -0.992 3.450 28.904 1.00 58.19 362 PHE A O 1
ATOM 2691 N N . SER A 1 363 ? -1.308 2.055 30.627 1.00 53.12 363 SER A N 1
ATOM 2692 C CA . SER A 1 363 ? -1.187 3.099 31.660 1.00 53.12 363 SER A CA 1
ATOM 2693 C C . SER A 1 363 ? 0.208 3.746 31.687 1.00 53.12 363 SER A C 1
ATOM 2695 O O . SER A 1 363 ? 0.316 4.936 31.960 1.00 53.12 363 SER A O 1
ATOM 2697 N N . SER A 1 364 ? 1.263 3.021 31.282 1.00 50.09 364 SER A N 1
ATOM 2698 C CA . SER A 1 364 ? 2.638 3.550 31.165 1.00 50.09 364 SER A CA 1
ATOM 2699 C C . SER A 1 364 ? 2.844 4.517 29.988 1.00 50.09 364 SER A C 1
ATOM 2701 O O . SER A 1 364 ? 3.911 5.126 29.854 1.00 50.09 364 SER A O 1
ATOM 2703 N N . LEU A 1 365 ? 1.840 4.676 29.114 1.00 51.31 365 LEU A N 1
ATOM 2704 C CA . LEU A 1 365 ? 1.838 5.696 28.064 1.00 51.31 365 LEU A CA 1
ATOM 2705 C C . LEU A 1 365 ? 1.458 7.085 28.598 1.00 51.31 365 LEU A C 1
ATOM 2707 O O . LEU A 1 365 ? 1.436 8.021 27.806 1.00 51.31 365 LEU A O 1
ATOM 2711 N N . SER A 1 366 ? 1.215 7.271 29.901 1.00 47.72 366 SER A N 1
ATOM 2712 C CA . SER A 1 366 ? 1.048 8.603 30.489 1.00 47.72 366 SER A CA 1
ATOM 2713 C C . SER A 1 366 ? 2.322 9.449 30.328 1.00 47.72 366 SER A C 1
ATOM 2715 O O . SER A 1 366 ? 3.376 9.120 30.871 1.00 47.72 366 SER A O 1
ATOM 2717 N N . GLY A 1 367 ? 2.210 10.535 29.558 1.00 52.88 367 GLY A N 1
ATOM 2718 C CA . GLY A 1 367 ? 3.298 11.463 29.235 1.00 52.88 367 GLY A CA 1
ATOM 2719 C C . GLY A 1 367 ? 3.989 11.144 27.902 1.00 52.88 367 GLY A C 1
ATOM 2720 O O . GLY A 1 367 ? 4.738 10.172 27.777 1.00 52.88 367 GLY A O 1
ATOM 2721 N N . ASN A 1 368 ? 3.764 12.014 26.908 1.00 62.44 368 ASN A N 1
ATOM 2722 C CA . ASN A 1 368 ? 4.393 12.004 25.580 1.00 62.44 368 ASN A CA 1
ATOM 2723 C C . ASN A 1 368 ? 4.038 10.798 24.667 1.00 62.44 368 ASN A C 1
ATOM 2725 O O . ASN A 1 368 ? 4.871 10.324 23.885 1.00 62.44 368 ASN A O 1
ATOM 2729 N N . SER A 1 369 ? 2.802 10.282 24.740 1.00 66.00 369 SER A N 1
ATOM 2730 C CA . SER A 1 369 ? 2.357 9.097 23.981 1.00 66.00 369 SER A CA 1
ATOM 2731 C C . SER A 1 369 ? 2.426 9.299 22.463 1.00 66.00 369 SER A C 1
ATOM 2733 O O . SER A 1 369 ? 2.833 8.386 21.743 1.00 66.00 369 SER A O 1
ATOM 2735 N N . GLY A 1 370 ? 2.114 10.505 21.974 1.00 66.50 370 GLY A N 1
ATOM 2736 C CA . GLY A 1 370 ? 2.240 10.862 20.553 1.00 66.50 370 GLY A CA 1
ATOM 2737 C C . GLY A 1 370 ? 3.679 10.759 20.020 1.00 66.50 370 GLY A C 1
ATOM 2738 O O . GLY A 1 370 ? 3.909 10.241 18.921 1.00 66.50 370 GLY A O 1
ATOM 2739 N N . ALA A 1 371 ? 4.677 11.152 20.822 1.00 72.31 371 ALA A N 1
ATOM 2740 C CA . ALA A 1 371 ? 6.090 11.030 20.454 1.00 72.31 371 ALA A CA 1
ATOM 2741 C C . ALA A 1 371 ? 6.538 9.559 20.381 1.00 72.31 371 ALA A C 1
ATOM 2743 O O . ALA A 1 371 ? 7.217 9.164 19.428 1.00 72.31 371 ALA A O 1
ATOM 2744 N N . ARG A 1 372 ? 6.101 8.716 21.331 1.00 76.62 372 ARG A N 1
ATOM 2745 C CA . ARG A 1 372 ? 6.378 7.267 21.291 1.00 76.62 372 ARG A CA 1
ATOM 2746 C C . ARG A 1 372 ? 5.711 6.593 20.094 1.00 76.62 372 ARG A C 1
ATOM 2748 O O . ARG A 1 372 ? 6.360 5.795 19.424 1.00 76.62 372 ARG A O 1
ATOM 2755 N N . LEU A 1 373 ? 4.465 6.948 19.776 1.00 76.44 373 LEU A N 1
ATOM 2756 C CA . LEU A 1 373 ? 3.763 6.422 18.601 1.00 76.44 373 LEU A CA 1
ATOM 2757 C C . LEU A 1 373 ? 4.496 6.779 17.300 1.00 76.44 373 LEU A C 1
ATOM 2759 O O . LEU A 1 373 ? 4.632 5.949 16.402 1.00 76.44 373 LEU A O 1
ATOM 2763 N N . THR A 1 374 ? 5.047 7.991 17.230 1.00 78.31 374 THR A N 1
ATOM 2764 C CA . THR A 1 374 ? 5.872 8.431 16.098 1.00 78.31 374 THR A CA 1
ATOM 2765 C C . THR A 1 374 ? 7.165 7.623 15.993 1.00 78.31 374 THR A C 1
ATOM 2767 O O . THR A 1 374 ? 7.519 7.176 14.903 1.00 78.31 374 THR A O 1
ATOM 2770 N N . MET A 1 375 ? 7.857 7.381 17.110 1.00 83.25 375 MET A N 1
ATOM 2771 C CA . MET A 1 375 ? 9.059 6.536 17.135 1.00 83.25 375 MET A CA 1
ATOM 2772 C C . MET A 1 375 ? 8.763 5.094 16.711 1.00 83.25 375 MET A C 1
ATOM 2774 O O . MET A 1 375 ? 9.524 4.525 15.930 1.00 83.25 375 MET A O 1
ATOM 2778 N N . ILE A 1 376 ? 7.629 4.535 17.145 1.00 85.56 376 ILE A N 1
ATOM 2779 C CA . ILE A 1 376 ? 7.159 3.214 16.709 1.00 85.56 376 ILE A CA 1
ATOM 2780 C C . ILE A 1 376 ? 6.961 3.196 15.191 1.00 85.56 376 ILE A C 1
ATOM 2782 O O . ILE A 1 376 ? 7.510 2.323 14.523 1.00 85.56 376 ILE A O 1
ATOM 2786 N N . ARG A 1 377 ? 6.259 4.184 14.619 1.00 86.44 377 ARG A N 1
ATOM 2787 C CA . ARG A 1 377 ? 6.067 4.270 13.160 1.00 86.44 377 ARG A CA 1
ATOM 2788 C C . ARG A 1 377 ? 7.402 4.337 12.411 1.00 86.44 377 ARG A C 1
ATOM 2790 O O . ARG A 1 377 ? 7.568 3.636 11.417 1.00 86.44 377 ARG A O 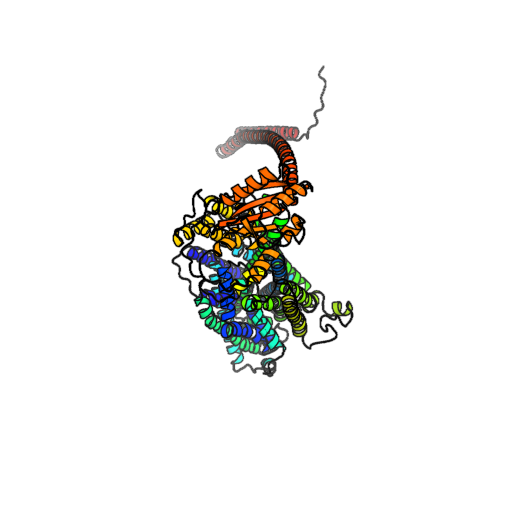1
ATOM 2797 N N . ARG A 1 378 ? 8.379 5.109 12.906 1.00 89.88 378 ARG A N 1
ATOM 2798 C CA . ARG A 1 378 ? 9.736 5.177 12.323 1.00 89.88 378 ARG A CA 1
ATOM 2799 C C . ARG A 1 378 ? 10.443 3.826 12.349 1.00 89.88 378 ARG A C 1
ATOM 2801 O O . ARG A 1 378 ? 10.992 3.417 11.331 1.00 89.88 378 ARG A O 1
ATOM 2808 N N . ALA A 1 379 ? 10.395 3.126 13.482 1.00 91.12 379 ALA A N 1
ATOM 2809 C CA . ALA A 1 379 ? 10.984 1.797 13.613 1.00 91.12 379 ALA A CA 1
ATOM 2810 C C . ALA A 1 379 ? 10.328 0.794 12.651 1.00 91.12 379 ALA A C 1
ATOM 2812 O O . ALA A 1 379 ? 11.029 0.055 11.964 1.00 91.12 379 ALA A O 1
ATOM 2813 N N . VAL A 1 380 ? 8.997 0.824 12.527 1.00 92.19 380 VAL A N 1
ATOM 2814 C CA . VAL A 1 380 ? 8.256 -0.035 11.591 1.00 92.19 380 VAL A CA 1
ATOM 2815 C C . VAL A 1 380 ? 8.660 0.228 10.138 1.00 92.19 380 VAL A C 1
ATOM 2817 O O . VAL A 1 380 ? 8.878 -0.728 9.399 1.00 92.19 380 VAL A O 1
ATOM 2820 N N . ILE A 1 381 ? 8.819 1.492 9.726 1.00 91.50 381 ILE A N 1
ATOM 2821 C CA . ILE A 1 381 ? 9.302 1.836 8.375 1.00 91.50 381 ILE A CA 1
ATOM 2822 C C . ILE A 1 381 ? 10.671 1.195 8.110 1.00 91.50 381 ILE A C 1
ATOM 2824 O O . ILE A 1 381 ? 10.857 0.564 7.071 1.00 91.50 381 ILE A O 1
ATOM 2828 N N . ILE A 1 382 ? 11.610 1.308 9.056 1.00 92.38 382 ILE A N 1
ATOM 2829 C CA . ILE A 1 382 ? 12.951 0.715 8.927 1.00 92.38 382 ILE A CA 1
ATOM 2830 C C . ILE A 1 382 ? 12.854 -0.805 8.784 1.00 92.38 382 ILE A C 1
ATOM 2832 O O . ILE A 1 382 ? 13.465 -1.370 7.881 1.00 92.38 382 ILE A O 1
ATOM 2836 N N . VAL A 1 383 ? 12.055 -1.463 9.628 1.00 94.25 383 VAL A N 1
ATOM 2837 C CA . VAL A 1 383 ? 11.864 -2.921 9.581 1.00 94.25 383 VAL A CA 1
ATOM 2838 C C . VAL A 1 383 ? 11.277 -3.366 8.241 1.00 94.25 383 VAL A C 1
ATOM 2840 O O . VAL A 1 383 ? 11.759 -4.340 7.669 1.00 94.25 383 VAL A O 1
ATOM 2843 N N . ILE A 1 384 ? 10.289 -2.649 7.698 1.00 94.00 384 ILE A N 1
ATOM 2844 C CA . ILE A 1 384 ? 9.688 -2.971 6.393 1.00 94.00 384 ILE A CA 1
ATOM 2845 C C . ILE A 1 384 ? 10.717 -2.830 5.265 1.00 94.00 384 ILE A C 1
ATOM 2847 O O . ILE A 1 384 ? 10.837 -3.723 4.427 1.00 94.00 384 ILE A O 1
ATOM 2851 N N . VAL A 1 385 ? 11.479 -1.732 5.242 1.00 92.00 385 VAL A N 1
ATOM 2852 C CA . VAL A 1 385 ? 12.488 -1.481 4.200 1.00 92.00 385 VAL A CA 1
ATOM 2853 C C . VAL A 1 385 ? 13.638 -2.491 4.280 1.00 92.00 385 VAL A C 1
ATOM 2855 O O . VAL A 1 385 ? 14.061 -3.019 3.251 1.00 92.00 385 VAL A O 1
ATOM 2858 N N . LEU A 1 386 ? 14.107 -2.824 5.487 1.00 92.25 386 LEU A N 1
ATOM 2859 C CA . LEU A 1 386 ? 15.111 -3.873 5.693 1.00 92.25 386 LEU A CA 1
ATOM 2860 C C . LEU A 1 386 ? 14.572 -5.261 5.336 1.00 92.25 386 LEU A C 1
ATOM 2862 O O . LEU A 1 386 ? 15.296 -6.051 4.735 1.00 92.25 386 LEU A O 1
ATOM 2866 N N . GLY A 1 387 ? 13.305 -5.549 5.639 1.00 93.38 387 GLY A N 1
ATOM 2867 C CA . GLY A 1 387 ? 12.636 -6.779 5.218 1.00 93.38 387 GLY A CA 1
ATOM 2868 C C . GLY A 1 387 ? 12.572 -6.904 3.695 1.00 93.38 387 GLY A C 1
ATOM 2869 O O . GLY A 1 387 ? 12.831 -7.977 3.156 1.00 93.38 387 GLY A O 1
ATOM 2870 N N . ALA A 1 388 ? 12.305 -5.804 2.986 1.00 92.06 388 ALA A N 1
ATOM 2871 C CA . ALA A 1 388 ? 12.296 -5.781 1.524 1.00 92.06 388 ALA A CA 1
ATOM 2872 C C . ALA A 1 388 ? 13.703 -5.991 0.940 1.00 92.06 388 ALA A C 1
ATOM 2874 O O . ALA A 1 388 ? 13.871 -6.724 -0.034 1.00 92.06 388 ALA A O 1
ATOM 2875 N N . TYR A 1 389 ? 14.734 -5.414 1.564 1.00 90.25 389 TYR A N 1
ATOM 2876 C CA . TYR A 1 389 ? 16.125 -5.714 1.216 1.00 90.25 389 TYR A CA 1
ATOM 2877 C C . TYR A 1 389 ? 16.487 -7.185 1.490 1.00 90.25 389 TYR A C 1
ATOM 2879 O O . TYR A 1 389 ? 17.154 -7.821 0.674 1.00 90.25 389 TYR A O 1
ATOM 2887 N N . GLY A 1 390 ? 16.011 -7.750 2.604 1.00 90.50 390 GLY A N 1
ATOM 2888 C CA . GLY A 1 390 ? 16.149 -9.170 2.925 1.00 90.50 390 GLY A CA 1
ATOM 2889 C C . GLY A 1 390 ? 15.514 -10.062 1.858 1.00 90.50 390 GLY A C 1
ATOM 2890 O O . GLY A 1 390 ? 16.166 -10.981 1.371 1.00 90.50 390 GLY A O 1
ATOM 2891 N N . TYR A 1 391 ? 14.297 -9.736 1.416 1.00 89.12 391 TYR A N 1
ATOM 2892 C CA . TYR A 1 391 ? 13.645 -10.418 0.297 1.00 89.12 391 TYR A CA 1
ATOM 2893 C C . TYR A 1 391 ? 14.482 -10.331 -0.986 1.00 89.12 391 TYR A C 1
ATOM 2895 O O . TYR A 1 391 ? 14.762 -11.356 -1.595 1.00 89.12 391 TYR A O 1
ATOM 2903 N N . TYR A 1 392 ? 14.953 -9.134 -1.360 1.00 85.81 392 TYR A N 1
ATOM 2904 C CA . TYR A 1 392 ? 15.826 -8.942 -2.527 1.00 85.81 392 TYR A CA 1
ATOM 2905 C C . TYR A 1 392 ? 17.083 -9.828 -2.480 1.00 85.81 392 TYR A C 1
ATOM 2907 O O . TYR A 1 392 ? 17.521 -10.348 -3.503 1.00 85.81 392 TYR A O 1
ATOM 2915 N N . ARG A 1 393 ? 17.666 -10.019 -1.291 1.00 85.69 393 ARG A N 1
ATOM 2916 C CA . ARG A 1 393 ? 18.842 -10.877 -1.097 1.00 85.69 393 ARG A CA 1
ATOM 2917 C C . ARG A 1 393 ? 18.529 -12.363 -1.242 1.00 85.69 393 ARG A C 1
ATOM 2919 O O . ARG A 1 393 ? 19.404 -13.104 -1.677 1.00 85.69 393 ARG A O 1
ATOM 2926 N N . LEU A 1 394 ? 17.333 -12.784 -0.841 1.00 83.75 394 LEU A N 1
ATOM 2927 C CA . LEU A 1 394 ? 16.922 -14.186 -0.820 1.00 83.75 394 LEU A CA 1
ATOM 2928 C C . LEU A 1 394 ? 16.332 -14.656 -2.157 1.00 83.75 394 LEU A C 1
ATOM 2930 O O . LEU A 1 394 ? 16.640 -15.762 -2.579 1.00 83.75 394 LEU A O 1
ATOM 2934 N N . ALA A 1 395 ? 15.549 -13.818 -2.842 1.00 73.88 395 ALA A N 1
ATOM 2935 C CA . ALA A 1 395 ? 14.849 -14.167 -4.085 1.00 73.88 395 ALA A CA 1
ATOM 2936 C C . ALA A 1 395 ? 15.760 -14.279 -5.331 1.00 73.88 395 ALA A C 1
ATOM 2938 O O . ALA A 1 395 ? 15.300 -14.594 -6.423 1.00 73.88 395 ALA A O 1
ATOM 2939 N N . GLY A 1 396 ? 17.066 -14.026 -5.192 1.00 63.91 396 GLY A N 1
ATOM 2940 C CA . GLY A 1 396 ? 18.025 -14.114 -6.296 1.00 63.91 396 GLY A CA 1
ATOM 2941 C C . GLY A 1 396 ? 17.935 -12.961 -7.309 1.00 63.91 396 GLY A C 1
ATOM 2942 O O . GLY A 1 396 ? 17.039 -12.118 -7.290 1.00 63.91 396 GLY A O 1
ATOM 2943 N N . THR A 1 397 ? 18.930 -12.870 -8.194 1.00 57.38 397 THR A N 1
ATOM 2944 C CA . THR A 1 397 ? 19.099 -11.733 -9.120 1.00 57.38 397 THR A CA 1
ATOM 2945 C C . THR A 1 397 ? 18.482 -11.948 -10.506 1.00 57.38 397 THR A C 1
ATOM 2947 O O . THR A 1 397 ? 18.279 -10.957 -11.210 1.00 57.38 397 THR A O 1
ATOM 2950 N N . GLY A 1 398 ? 18.156 -13.191 -10.882 1.00 55.97 398 GLY A N 1
ATOM 2951 C CA . GLY A 1 398 ? 17.823 -13.590 -12.258 1.00 55.97 398 GLY A CA 1
ATOM 2952 C C . GLY A 1 398 ? 16.391 -13.325 -12.739 1.00 55.97 398 GLY A C 1
ATOM 2953 O O . GLY A 1 398 ? 16.161 -13.350 -13.941 1.00 55.97 398 GLY A O 1
ATOM 2954 N N . GLU A 1 399 ? 15.432 -13.047 -11.851 1.00 62.53 399 GLU A N 1
ATOM 2955 C CA . GLU A 1 399 ? 14.050 -12.769 -12.273 1.00 62.53 399 GLU A CA 1
ATOM 2956 C C . GLU A 1 399 ? 13.891 -11.350 -12.850 1.00 62.53 399 GLU A C 1
ATOM 2958 O O . GLU A 1 399 ? 14.407 -10.365 -12.291 1.00 62.53 399 GLU A O 1
ATOM 2963 N N . ALA A 1 400 ? 13.132 -11.246 -13.949 1.00 62.66 400 ALA A N 1
ATOM 2964 C CA . ALA A 1 400 ? 12.736 -9.977 -14.560 1.00 62.66 400 ALA A CA 1
ATOM 2965 C C . ALA A 1 400 ? 11.959 -9.111 -13.554 1.00 62.66 400 ALA A C 1
ATOM 2967 O O . ALA A 1 400 ? 11.186 -9.636 -12.744 1.00 62.66 400 ALA A O 1
ATOM 2968 N N . LEU A 1 401 ? 12.106 -7.777 -13.622 1.00 70.25 401 LEU A N 1
ATOM 2969 C CA . LEU A 1 401 ? 11.415 -6.853 -12.702 1.00 70.25 401 LEU A CA 1
ATOM 2970 C C . LEU A 1 401 ? 9.902 -7.138 -12.614 1.00 70.25 401 LEU A C 1
ATOM 2972 O O . LEU A 1 401 ? 9.297 -7.043 -11.543 1.00 70.25 401 LEU A O 1
ATOM 2976 N N . ALA A 1 402 ? 9.295 -7.516 -13.737 1.00 69.44 402 ALA A N 1
ATOM 2977 C CA . ALA A 1 402 ? 7.864 -7.754 -13.826 1.00 69.44 402 ALA A CA 1
ATOM 2978 C C . ALA A 1 402 ? 7.365 -8.940 -12.989 1.00 69.44 402 ALA A C 1
ATOM 2980 O O . ALA A 1 402 ? 6.299 -8.846 -12.380 1.00 69.44 402 ALA A O 1
ATOM 2981 N N . GLN A 1 403 ? 8.130 -10.029 -12.900 1.00 81.00 403 GLN A N 1
ATOM 2982 C CA . GLN A 1 403 ? 7.716 -11.220 -12.149 1.00 81.00 403 GLN A CA 1
ATOM 2983 C C . GLN A 1 403 ? 7.620 -10.924 -10.646 1.00 81.00 403 GLN A C 1
ATOM 2985 O O . GLN A 1 403 ? 6.613 -11.241 -10.010 1.00 81.00 403 GLN A O 1
ATOM 2990 N N . ILE A 1 404 ? 8.590 -10.177 -10.109 1.00 82.44 404 ILE A N 1
ATOM 2991 C CA . ILE A 1 404 ? 8.599 -9.745 -8.704 1.00 82.44 404 ILE A CA 1
ATOM 2992 C C . ILE A 1 404 ? 7.387 -8.844 -8.393 1.00 82.44 404 ILE A C 1
ATOM 2994 O O . ILE A 1 404 ? 6.778 -8.934 -7.322 1.00 82.44 404 ILE A O 1
ATOM 2998 N N . GLY A 1 405 ? 7.009 -7.970 -9.333 1.00 85.19 405 GLY A N 1
ATOM 2999 C CA . GLY A 1 405 ? 5.843 -7.095 -9.196 1.00 85.19 405 GLY A CA 1
ATOM 3000 C C . GLY A 1 405 ? 4.521 -7.868 -9.129 1.00 85.19 405 GLY A C 1
ATOM 3001 O O . GLY A 1 405 ? 3.666 -7.569 -8.287 1.00 85.19 405 GLY A O 1
ATOM 3002 N N . LEU A 1 406 ? 4.379 -8.903 -9.962 1.00 90.31 406 LEU A N 1
ATOM 3003 C CA . LEU A 1 406 ? 3.168 -9.725 -10.073 1.00 90.31 406 LEU A CA 1
ATOM 3004 C C . LEU A 1 406 ? 2.863 -10.522 -8.802 1.00 90.31 406 LEU A C 1
ATOM 3006 O O . LEU A 1 406 ? 1.693 -10.627 -8.429 1.00 90.31 406 LEU A O 1
ATOM 3010 N N . LEU A 1 407 ? 3.890 -10.972 -8.070 1.00 92.19 407 LEU A N 1
ATOM 3011 C CA . LEU A 1 407 ? 3.738 -11.592 -6.745 1.00 92.19 407 LEU A CA 1
ATOM 3012 C C . LEU A 1 407 ? 2.931 -10.705 -5.793 1.00 92.19 407 LEU A C 1
ATOM 3014 O O . LEU A 1 407 ? 2.041 -11.167 -5.080 1.00 92.19 407 LEU A O 1
ATOM 3018 N N . SER A 1 408 ? 3.211 -9.405 -5.818 1.00 94.00 408 SER A N 1
ATOM 3019 C CA . SER A 1 408 ? 2.573 -8.440 -4.923 1.00 94.00 408 SER A CA 1
ATOM 3020 C C . SER A 1 408 ? 1.156 -8.086 -5.367 1.00 94.00 408 SER A C 1
ATOM 3022 O O . SER A 1 408 ? 0.290 -7.831 -4.532 1.00 94.00 408 SER A O 1
ATOM 3024 N N . PHE A 1 409 ? 0.890 -8.089 -6.678 1.00 96.00 409 PHE A N 1
ATOM 3025 C CA . PHE A 1 409 ? -0.465 -7.899 -7.200 1.00 96.00 409 PHE A CA 1
ATOM 3026 C C . PHE A 1 409 ? -1.355 -9.102 -6.872 1.00 96.00 409 PHE A C 1
ATOM 3028 O O . PHE A 1 409 ? -2.497 -8.906 -6.460 1.00 96.00 409 PHE A O 1
ATOM 3035 N N . ALA A 1 410 ? -0.824 -10.325 -6.965 1.00 97.00 410 ALA A N 1
ATOM 3036 C CA . ALA A 1 410 ? -1.524 -11.539 -6.548 1.00 97.00 410 ALA A CA 1
ATOM 3037 C C . ALA A 1 410 ? -1.867 -11.526 -5.047 1.00 97.00 410 ALA A C 1
ATOM 3039 O O . ALA A 1 410 ? -2.982 -11.894 -4.674 1.00 97.00 410 ALA A O 1
ATOM 3040 N N . ALA A 1 411 ? -0.961 -11.029 -4.196 1.00 97.31 411 ALA A N 1
ATOM 3041 C CA . ALA A 1 411 ? -1.235 -10.821 -2.773 1.00 97.31 411 ALA A CA 1
ATOM 3042 C C . ALA A 1 411 ? -2.306 -9.743 -2.540 1.00 97.31 411 ALA A C 1
ATOM 3044 O O . ALA A 1 411 ? -3.250 -9.947 -1.781 1.00 97.31 411 ALA A O 1
ATOM 3045 N N . ALA A 1 412 ? -2.199 -8.597 -3.221 1.00 97.00 412 ALA A N 1
ATOM 3046 C CA . ALA A 1 412 ? -3.171 -7.512 -3.097 1.00 97.00 412 ALA A CA 1
ATOM 3047 C C . ALA A 1 412 ? -4.575 -7.937 -3.561 1.00 97.00 412 ALA A C 1
ATOM 3049 O O . ALA A 1 412 ? -5.573 -7.539 -2.960 1.00 97.00 412 ALA A O 1
ATOM 3050 N N . ALA A 1 413 ? -4.665 -8.784 -4.590 1.00 97.88 413 ALA A N 1
ATOM 3051 C CA . ALA A 1 413 ? -5.929 -9.330 -5.070 1.00 97.88 413 ALA A CA 1
ATOM 3052 C C . ALA A 1 413 ? -6.674 -10.150 -4.006 1.00 97.88 413 ALA A C 1
ATOM 3054 O O . ALA A 1 413 ? -7.902 -10.201 -4.042 1.00 97.88 413 ALA A O 1
ATOM 3055 N N . GLN A 1 414 ? -5.980 -10.693 -2.998 1.00 98.31 414 GLN A N 1
ATOM 3056 C CA . GLN A 1 414 ? -6.621 -11.422 -1.898 1.00 98.31 414 GLN A CA 1
ATOM 3057 C C . GLN A 1 414 ? -7.537 -10.538 -1.036 1.00 98.31 414 GLN A C 1
ATOM 3059 O O . GLN A 1 414 ? -8.448 -11.048 -0.382 1.00 98.31 414 GLN A O 1
ATOM 3064 N N . PHE A 1 415 ? -7.360 -9.213 -1.050 1.00 98.12 415 PHE A N 1
ATOM 3065 C CA . PHE A 1 415 ? -8.273 -8.291 -0.367 1.00 98.12 415 PHE A CA 1
ATOM 3066 C C . PHE A 1 415 ? -9.545 -7.998 -1.172 1.00 98.12 415 PHE A C 1
ATOM 3068 O O . PHE A 1 415 ? -10.549 -7.585 -0.588 1.00 98.12 415 PHE A O 1
ATOM 3075 N N . ALA A 1 416 ? -9.529 -8.214 -2.492 1.00 97.19 416 ALA A N 1
ATOM 3076 C CA . ALA A 1 416 ? -10.609 -7.802 -3.383 1.00 97.19 416 ALA A CA 1
ATOM 3077 C C . ALA A 1 416 ? -11.969 -8.446 -3.045 1.00 97.19 416 ALA A C 1
ATOM 3079 O O . ALA A 1 416 ? -12.944 -7.695 -2.968 1.00 97.19 416 ALA A O 1
ATOM 3080 N N . PRO A 1 417 ? -12.081 -9.765 -2.758 1.00 97.31 417 PRO A N 1
ATOM 3081 C CA . PRO A 1 417 ? -13.369 -10.374 -2.418 1.00 97.31 417 PRO A CA 1
ATOM 3082 C C . PRO A 1 417 ? -14.012 -9.727 -1.187 1.00 97.31 417 PRO A C 1
ATOM 3084 O O . PRO A 1 417 ? -15.185 -9.351 -1.210 1.00 97.31 417 PRO A O 1
ATOM 3087 N N . ALA A 1 418 ? -13.223 -9.522 -0.129 1.00 95.94 418 ALA A N 1
ATOM 3088 C CA . ALA A 1 418 ? -13.694 -8.914 1.108 1.00 95.94 418 ALA A CA 1
ATOM 3089 C C . ALA A 1 418 ? -14.010 -7.419 0.940 1.00 95.94 418 ALA A C 1
ATOM 3091 O O . ALA A 1 418 ? -14.968 -6.933 1.541 1.00 95.94 418 ALA A O 1
ATOM 3092 N N . LEU A 1 419 ? -13.241 -6.691 0.125 1.00 95.56 419 LEU A N 1
ATOM 3093 C CA . LEU A 1 419 ? -13.440 -5.262 -0.112 1.00 95.56 419 LEU A CA 1
ATOM 3094 C C . LEU A 1 419 ? -14.673 -4.980 -0.984 1.00 95.56 419 LEU A C 1
ATOM 3096 O O . LEU A 1 419 ? -15.489 -4.128 -0.642 1.00 95.56 419 LEU A O 1
ATOM 3100 N N . ILE A 1 420 ? -14.845 -5.723 -2.079 1.00 95.06 420 ILE A N 1
ATOM 3101 C CA . ILE A 1 420 ? -16.020 -5.614 -2.957 1.00 95.06 420 ILE A CA 1
ATOM 3102 C C . ILE A 1 420 ? -17.266 -6.084 -2.201 1.00 95.06 420 ILE A C 1
ATOM 3104 O O . ILE A 1 420 ? -18.289 -5.394 -2.181 1.00 95.06 420 ILE A O 1
ATOM 3108 N N . GLY A 1 421 ? -17.164 -7.221 -1.505 1.00 93.00 421 GLY A N 1
ATOM 3109 C CA . GLY A 1 421 ? -18.240 -7.749 -0.674 1.00 93.00 421 GLY A CA 1
ATOM 3110 C C . GLY A 1 421 ? -18.636 -6.807 0.465 1.00 93.00 421 GLY A C 1
ATOM 3111 O O . GLY A 1 421 ? -19.813 -6.730 0.805 1.00 93.00 421 GLY A O 1
ATOM 3112 N N . ALA A 1 422 ? -17.706 -6.004 0.993 1.00 90.75 422 ALA A N 1
ATOM 3113 C CA . ALA A 1 422 ? -18.020 -5.026 2.032 1.00 90.75 422 ALA A CA 1
ATOM 3114 C C . ALA A 1 422 ? -19.063 -4.000 1.572 1.00 90.75 422 ALA A C 1
ATOM 3116 O O . ALA A 1 422 ? -19.908 -3.611 2.376 1.00 90.75 422 ALA A O 1
ATOM 3117 N N . VAL A 1 423 ? -19.008 -3.599 0.299 1.00 90.81 423 VAL A N 1
ATOM 3118 C CA . VAL A 1 423 ? -19.826 -2.526 -0.285 1.00 90.81 423 VAL A CA 1
ATOM 3119 C C . VAL A 1 423 ? -21.077 -3.053 -0.989 1.00 90.81 423 VAL A C 1
ATOM 3121 O O . VAL A 1 423 ? -22.114 -2.394 -0.961 1.00 90.81 423 VAL A O 1
ATOM 3124 N N . TYR A 1 424 ? -21.001 -4.226 -1.620 1.00 90.25 424 TYR A N 1
ATOM 3125 C CA . TYR A 1 424 ? -22.101 -4.762 -2.431 1.00 90.25 424 TYR A CA 1
ATOM 3126 C C . TYR A 1 424 ? -22.841 -5.936 -1.789 1.00 90.25 424 TYR A C 1
ATOM 3128 O O . TYR A 1 424 ? -23.983 -6.204 -2.157 1.00 90.25 424 TYR A O 1
ATOM 3136 N N . TRP A 1 425 ? -22.242 -6.633 -0.819 1.00 90.38 425 TRP A N 1
ATOM 3137 C CA . TRP A 1 425 ? -22.820 -7.853 -0.262 1.00 90.38 425 TRP A CA 1
ATOM 3138 C C . TRP A 1 425 ? -23.181 -7.701 1.218 1.00 90.38 425 TRP A C 1
ATOM 3140 O O . TRP A 1 425 ? -22.330 -7.679 2.110 1.00 90.38 425 TRP A O 1
ATOM 3150 N N . ARG A 1 426 ? -24.488 -7.626 1.506 1.00 82.38 426 ARG A N 1
ATOM 3151 C CA . ARG A 1 426 ? -25.002 -7.504 2.884 1.00 82.38 426 ARG A CA 1
ATOM 3152 C C . ARG A 1 426 ? -24.627 -8.713 3.742 1.00 82.38 426 ARG A C 1
ATOM 3154 O O . ARG A 1 426 ? -24.153 -8.537 4.861 1.00 82.38 426 ARG A O 1
ATOM 3161 N N . SER A 1 427 ? -24.749 -9.917 3.182 1.00 83.50 427 SER A N 1
ATOM 3162 C CA . SER A 1 427 ? -24.554 -11.190 3.889 1.00 83.50 427 SER A CA 1
ATOM 3163 C C . SER A 1 427 ? -23.091 -11.613 4.074 1.00 83.50 427 SER A C 1
ATOM 3165 O O . SER A 1 427 ? -22.850 -12.708 4.578 1.00 83.50 427 SER A O 1
ATOM 3167 N N . GLY A 1 428 ? -22.110 -10.788 3.690 1.00 86.31 428 GLY A N 1
ATOM 3168 C CA . GLY A 1 428 ? -20.698 -11.053 3.975 1.00 86.31 428 GLY A CA 1
ATOM 3169 C C . GLY A 1 428 ? -20.413 -10.991 5.480 1.00 86.31 428 GLY A C 1
ATOM 3170 O O . GLY A 1 428 ? -20.721 -9.987 6.129 1.00 86.31 428 GLY A O 1
ATOM 3171 N N . ARG A 1 429 ? -19.809 -12.048 6.044 1.00 88.19 429 ARG A N 1
ATOM 3172 C CA . ARG A 1 429 ? -19.571 -12.182 7.497 1.00 88.19 429 ARG A CA 1
ATOM 3173 C C . ARG A 1 429 ? -18.085 -12.296 7.828 1.00 88.19 429 ARG A C 1
ATOM 3175 O O . ARG A 1 429 ? -17.269 -12.731 7.016 1.00 88.19 429 ARG A O 1
ATOM 3182 N N . ARG A 1 430 ? -17.733 -11.956 9.075 1.00 89.56 430 ARG A N 1
ATOM 3183 C CA . ARG A 1 430 ? -16.348 -11.973 9.585 1.00 89.56 430 ARG A CA 1
ATOM 3184 C C . ARG A 1 430 ? -15.639 -13.312 9.370 1.00 89.56 430 ARG A C 1
ATOM 3186 O O . ARG A 1 430 ? -14.471 -13.321 8.995 1.00 89.56 430 ARG A O 1
ATOM 3193 N N . ALA A 1 431 ? -16.318 -14.428 9.643 1.00 90.88 431 ALA A N 1
ATOM 3194 C CA . ALA A 1 431 ? -15.722 -15.760 9.532 1.00 90.88 431 ALA A CA 1
ATOM 3195 C C . ALA A 1 431 ? -15.256 -16.057 8.100 1.00 90.88 431 ALA A C 1
ATOM 3197 O O . ALA A 1 431 ? -14.145 -16.548 7.921 1.00 90.88 431 ALA A O 1
ATOM 3198 N N . GLY A 1 432 ? -16.063 -15.684 7.100 1.00 93.44 432 GLY A N 1
ATOM 3199 C CA . GLY A 1 432 ? -15.693 -15.812 5.695 1.00 93.44 432 GLY A CA 1
ATOM 3200 C C . GLY A 1 432 ? -14.455 -15.004 5.344 1.00 93.44 432 GLY A C 1
ATOM 3201 O O . GLY A 1 432 ? -13.564 -15.525 4.689 1.00 93.44 432 GLY A O 1
ATOM 3202 N N . VAL A 1 433 ? -14.347 -13.764 5.823 1.00 94.88 433 VAL A N 1
ATOM 3203 C CA . VAL A 1 433 ? -13.172 -12.924 5.536 1.00 94.88 433 VAL A CA 1
ATOM 3204 C C . VAL A 1 433 ? -11.907 -13.482 6.173 1.00 94.88 433 VAL A C 1
ATOM 3206 O O . VAL A 1 433 ? -10.883 -13.548 5.505 1.00 94.88 433 VAL A O 1
ATOM 3209 N N . MET A 1 434 ? -11.960 -13.895 7.445 1.00 95.00 434 MET A N 1
ATOM 3210 C CA . MET A 1 434 ? -10.772 -14.421 8.130 1.00 95.00 434 MET A CA 1
ATOM 3211 C C . MET A 1 434 ? -10.239 -15.676 7.439 1.00 95.00 434 MET A C 1
ATOM 3213 O O . MET A 1 434 ? -9.050 -15.749 7.151 1.00 95.00 434 MET A O 1
ATOM 3217 N N . TRP A 1 435 ? -11.111 -16.643 7.150 1.00 95.81 435 TRP A N 1
ATOM 3218 C CA . TRP A 1 435 ? -10.702 -17.891 6.508 1.00 95.81 435 TRP A CA 1
ATOM 3219 C C . TRP A 1 435 ? -10.372 -17.715 5.028 1.00 95.81 435 TRP A C 1
ATOM 3221 O O . TRP A 1 435 ? -9.389 -18.287 4.575 1.00 95.81 435 TRP A O 1
ATOM 3231 N N . GLY A 1 436 ? -11.134 -16.898 4.295 1.00 97.12 436 GLY A N 1
ATOM 3232 C CA . GLY A 1 436 ? -10.841 -16.573 2.899 1.00 97.12 436 GLY A CA 1
ATOM 3233 C C . GLY A 1 436 ? -9.474 -15.922 2.744 1.00 97.12 436 GLY A C 1
ATOM 3234 O O . GLY A 1 436 ? -8.641 -16.414 1.986 1.00 97.12 436 GLY A O 1
ATOM 3235 N N . LEU A 1 437 ? -9.194 -14.886 3.539 1.00 96.94 437 LEU A N 1
ATOM 3236 C CA . LEU A 1 437 ? -7.908 -14.201 3.495 1.00 96.94 437 LEU A CA 1
ATOM 3237 C C . LEU A 1 437 ? -6.761 -15.095 3.987 1.00 96.94 437 LEU A C 1
ATOM 3239 O O . LEU A 1 437 ? -5.709 -15.107 3.359 1.00 96.94 437 LEU A O 1
ATOM 3243 N N . ALA A 1 438 ? -6.946 -15.858 5.071 1.00 97.50 438 ALA A N 1
ATOM 3244 C CA . ALA A 1 438 ? -5.903 -16.746 5.589 1.00 97.50 438 ALA A CA 1
ATOM 3245 C C . ALA A 1 438 ? -5.552 -17.862 4.597 1.00 97.50 438 ALA A C 1
ATOM 3247 O O . ALA A 1 438 ? -4.376 -18.111 4.343 1.00 97.50 438 ALA A O 1
ATOM 3248 N N . LEU A 1 439 ? -6.562 -18.506 4.009 1.00 97.81 439 LEU A N 1
ATOM 3249 C CA . LEU A 1 439 ? -6.365 -19.600 3.065 1.00 97.81 439 LEU A CA 1
ATOM 3250 C C . LEU A 1 439 ? -5.818 -19.092 1.724 1.00 97.81 439 LEU A C 1
ATOM 3252 O O . LEU A 1 439 ? -4.876 -19.676 1.194 1.00 97.81 439 LEU A O 1
ATOM 3256 N N . GLY A 1 440 ? -6.331 -17.965 1.222 1.00 97.81 440 GLY A N 1
ATOM 3257 C CA . GLY A 1 440 ? -5.815 -17.316 0.017 1.00 97.81 440 GLY A CA 1
ATOM 3258 C C . GLY A 1 440 ? -4.363 -16.872 0.161 1.00 97.81 440 GLY A C 1
ATOM 3259 O O . GLY A 1 440 ? -3.529 -17.209 -0.675 1.00 97.81 440 GLY A O 1
ATOM 3260 N N . MET A 1 441 ? -4.029 -16.178 1.253 1.00 97.81 441 MET A N 1
ATOM 3261 C CA . MET A 1 441 ? -2.647 -15.773 1.532 1.00 97.81 441 MET A CA 1
ATOM 3262 C C . MET A 1 441 ? -1.731 -16.970 1.797 1.00 97.81 441 MET A C 1
ATOM 3264 O O . MET A 1 441 ? -0.574 -16.928 1.397 1.00 97.81 441 MET A O 1
ATOM 3268 N N . GLY A 1 442 ? -2.229 -18.037 2.429 1.00 97.69 442 GLY A N 1
ATOM 3269 C CA . GLY A 1 442 ? -1.474 -19.272 2.641 1.00 97.69 442 GLY A CA 1
ATOM 3270 C C . GLY A 1 442 ? -1.118 -19.968 1.326 1.00 97.69 442 GLY A C 1
ATOM 3271 O O . GLY A 1 442 ? 0.044 -20.297 1.101 1.00 97.69 442 GLY A O 1
ATOM 3272 N N . LEU A 1 443 ? -2.089 -20.121 0.422 1.00 96.94 443 LEU A N 1
ATOM 3273 C CA . LEU A 1 443 ? -1.853 -20.698 -0.905 1.00 96.94 443 LEU A CA 1
ATOM 3274 C C . LEU A 1 443 ? -0.983 -19.798 -1.781 1.00 96.94 443 LEU A C 1
ATOM 3276 O O . LEU A 1 443 ? -0.092 -20.302 -2.455 1.00 96.94 443 LEU A O 1
ATOM 3280 N N . TRP A 1 444 ? -1.177 -18.477 -1.744 1.00 97.12 444 TRP A N 1
ATOM 3281 C CA . TRP A 1 444 ? -0.282 -17.526 -2.412 1.00 97.12 444 TRP A CA 1
ATOM 3282 C C . TRP A 1 444 ? 1.151 -17.652 -1.881 1.00 97.12 444 TRP A C 1
ATOM 3284 O O . TRP A 1 444 ? 2.105 -17.698 -2.657 1.00 97.12 444 TRP A O 1
ATOM 3294 N N . ALA A 1 445 ? 1.310 -17.760 -0.559 1.00 95.75 445 ALA A N 1
ATOM 3295 C CA . ALA A 1 445 ? 2.623 -17.908 0.043 1.00 95.75 445 ALA A CA 1
ATOM 3296 C C . ALA A 1 445 ? 3.294 -19.208 -0.421 1.00 95.75 445 ALA A C 1
ATOM 3298 O O . ALA A 1 445 ? 4.475 -19.209 -0.747 1.00 95.75 445 ALA A O 1
ATOM 3299 N N . TYR A 1 446 ? 2.527 -20.293 -0.495 1.00 95.19 446 TYR A N 1
ATOM 3300 C CA . TYR A 1 446 ? 3.016 -21.610 -0.879 1.00 95.19 446 TYR A CA 1
ATOM 3301 C C . TYR A 1 446 ? 3.351 -21.751 -2.368 1.00 95.19 446 TYR A C 1
ATOM 3303 O O . TYR A 1 446 ? 4.389 -22.305 -2.705 1.00 95.19 446 TYR A O 1
ATOM 3311 N N . THR A 1 447 ? 2.481 -21.252 -3.246 1.00 93.50 447 THR A N 1
ATOM 3312 C CA . THR A 1 447 ? 2.578 -21.456 -4.704 1.00 93.50 447 THR A CA 1
ATOM 3313 C C . THR A 1 447 ? 3.401 -20.384 -5.412 1.00 93.50 447 THR A C 1
ATOM 3315 O O . THR A 1 447 ? 3.911 -20.632 -6.498 1.00 93.50 447 THR A O 1
ATOM 3318 N N . LEU A 1 448 ? 3.547 -19.195 -4.815 1.00 92.06 448 LEU A N 1
ATOM 3319 C CA . LEU A 1 448 ? 4.182 -18.047 -5.468 1.00 92.06 448 LEU A CA 1
ATOM 3320 C C . LEU A 1 448 ? 5.329 -17.448 -4.644 1.00 92.06 448 LEU A C 1
ATOM 3322 O O . LEU A 1 448 ? 6.448 -17.336 -5.135 1.00 92.06 448 LEU A O 1
ATOM 3326 N N . PHE A 1 449 ? 5.088 -17.079 -3.383 1.00 91.88 449 PHE A N 1
ATOM 3327 C CA . PHE A 1 449 ? 6.089 -16.361 -2.578 1.00 91.88 449 PHE A CA 1
ATOM 3328 C C . PHE A 1 449 ? 7.281 -17.235 -2.155 1.00 91.88 449 PHE A C 1
ATOM 3330 O O . PHE A 1 449 ? 8.430 -16.815 -2.267 1.00 91.88 449 PHE A O 1
ATOM 3337 N N . LEU A 1 450 ? 7.021 -18.440 -1.640 1.00 91.00 450 LEU A N 1
ATOM 3338 C CA . LEU A 1 450 ? 8.059 -19.356 -1.170 1.00 91.00 450 LEU A CA 1
ATOM 3339 C C . LEU A 1 450 ? 8.896 -19.936 -2.317 1.00 91.00 450 LEU A C 1
ATOM 3341 O O . LEU A 1 450 ? 10.115 -19.925 -2.161 1.00 91.00 450 LEU A O 1
ATOM 3345 N N . PRO A 1 451 ? 8.329 -20.367 -3.464 1.00 89.56 451 PRO A N 1
ATOM 3346 C CA . PRO A 1 451 ? 9.125 -20.847 -4.594 1.00 89.56 451 PRO A CA 1
ATOM 3347 C C . PRO A 1 451 ? 10.101 -19.798 -5.131 1.00 89.56 451 PRO A C 1
ATOM 3349 O O . PRO A 1 451 ? 11.225 -20.151 -5.480 1.00 89.56 451 PRO A O 1
ATOM 3352 N N . ALA A 1 452 ? 9.726 -18.513 -5.103 1.00 86.38 452 ALA A N 1
ATOM 3353 C CA . ALA A 1 452 ? 10.614 -17.411 -5.482 1.00 86.38 452 ALA A CA 1
ATOM 3354 C C . ALA A 1 452 ? 11.825 -17.253 -4.535 1.00 86.38 452 ALA A C 1
ATOM 3356 O O . ALA A 1 452 ? 12.881 -16.788 -4.946 1.00 86.38 452 ALA A O 1
ATOM 3357 N N . ILE A 1 453 ? 11.700 -17.649 -3.262 1.00 87.50 453 ILE A N 1
ATOM 3358 C CA . ILE A 1 453 ? 12.768 -17.536 -2.249 1.00 87.50 453 ILE A CA 1
ATOM 3359 C C . ILE A 1 453 ? 13.580 -18.831 -2.121 1.00 87.50 453 ILE A C 1
ATOM 3361 O O . ILE A 1 453 ? 14.806 -18.807 -2.039 1.00 87.50 453 ILE A O 1
ATOM 3365 N N . LEU A 1 454 ? 12.894 -19.970 -2.038 1.00 87.19 454 LEU A N 1
ATOM 3366 C CA . LEU A 1 454 ? 13.482 -21.277 -1.747 1.00 87.19 454 LEU A CA 1
ATOM 3367 C C . LEU A 1 454 ? 13.892 -22.045 -3.005 1.00 87.19 454 LEU A C 1
ATOM 3369 O O . LEU A 1 454 ? 14.562 -23.067 -2.868 1.00 87.19 454 LEU A O 1
ATOM 3373 N N . GLN A 1 455 ? 13.558 -21.523 -4.189 1.00 85.69 455 GLN A N 1
ATOM 3374 C CA . GLN A 1 455 ? 13.630 -22.185 -5.492 1.00 85.69 455 GLN A CA 1
ATOM 3375 C C . GLN A 1 455 ? 12.637 -23.348 -5.603 1.00 85.69 455 GLN A C 1
ATOM 3377 O O . GLN A 1 455 ? 12.587 -24.240 -4.754 1.00 85.69 455 GLN A O 1
ATOM 3382 N N . HIS A 1 456 ? 11.861 -23.343 -6.688 1.00 86.81 456 HIS A N 1
ATOM 3383 C CA . HIS A 1 456 ? 10.837 -24.351 -6.964 1.00 86.81 456 HIS A CA 1
ATOM 3384 C C . HIS A 1 456 ? 11.388 -25.783 -6.891 1.00 86.81 456 HIS A C 1
ATOM 3386 O O . HIS A 1 456 ? 10.836 -26.596 -6.156 1.00 86.81 456 HIS A O 1
ATOM 3392 N N . ASP A 1 457 ? 12.521 -26.061 -7.544 1.00 85.81 457 ASP A N 1
ATOM 3393 C CA . ASP A 1 457 ? 13.100 -27.411 -7.623 1.00 85.81 457 ASP A CA 1
ATOM 3394 C C . ASP A 1 457 ? 13.380 -28.020 -6.241 1.00 85.81 457 ASP A C 1
ATOM 3396 O O . ASP A 1 457 ? 13.148 -29.205 -5.999 1.00 85.81 457 ASP A O 1
ATOM 3400 N N . ARG A 1 458 ? 13.841 -27.194 -5.292 1.00 87.56 458 ARG A N 1
ATOM 3401 C CA . ARG A 1 458 ? 14.110 -27.630 -3.914 1.00 87.56 458 ARG A CA 1
ATOM 3402 C C . ARG A 1 458 ? 12.828 -27.914 -3.147 1.00 87.56 458 ARG A C 1
ATOM 3404 O O . ARG A 1 458 ? 12.796 -28.841 -2.343 1.00 87.56 458 ARG A O 1
ATOM 3411 N N . MET A 1 459 ? 11.790 -27.112 -3.373 1.00 88.88 459 MET A N 1
ATOM 3412 C CA . MET A 1 459 ? 10.489 -27.327 -2.746 1.00 88.88 459 MET A CA 1
ATOM 3413 C C . MET A 1 459 ? 9.806 -28.572 -3.306 1.00 88.88 459 MET A C 1
ATOM 3415 O O . MET A 1 459 ? 9.363 -29.400 -2.516 1.00 88.88 459 MET A O 1
ATOM 3419 N N . ALA A 1 460 ? 9.777 -28.732 -4.632 1.00 88.31 460 ALA A N 1
ATOM 3420 C CA . ALA A 1 460 ? 9.175 -29.877 -5.312 1.00 88.31 460 ALA A CA 1
ATOM 3421 C C . ALA A 1 460 ? 9.837 -31.203 -4.901 1.00 88.31 460 ALA A C 1
ATOM 3423 O O . ALA A 1 460 ? 9.147 -32.193 -4.691 1.00 88.31 460 ALA A O 1
ATOM 3424 N N . ALA A 1 461 ? 11.157 -31.213 -4.681 1.00 89.69 461 ALA A N 1
ATOM 3425 C CA . ALA A 1 461 ? 11.867 -32.388 -4.172 1.00 89.69 461 ALA A CA 1
ATOM 3426 C C . ALA A 1 461 ? 11.556 -32.725 -2.697 1.00 89.69 461 ALA A C 1
ATOM 3428 O O . ALA A 1 461 ? 11.739 -33.867 -2.277 1.00 89.69 461 ALA A O 1
ATOM 3429 N N . ALA A 1 462 ? 11.119 -31.747 -1.896 1.00 90.31 462 ALA A N 1
ATOM 3430 C CA . ALA A 1 462 ? 10.868 -31.912 -0.463 1.00 90.31 462 ALA A CA 1
ATOM 3431 C C . ALA A 1 462 ? 9.425 -32.325 -0.128 1.00 90.31 462 ALA A C 1
ATOM 3433 O O . ALA A 1 462 ? 9.154 -32.740 1.002 1.00 90.31 462 ALA A O 1
ATOM 3434 N N . VAL A 1 463 ? 8.494 -32.196 -1.076 1.00 89.88 463 VAL A N 1
ATOM 3435 C CA . VAL A 1 463 ? 7.069 -32.489 -0.877 1.00 89.88 463 VAL A CA 1
ATOM 3436 C C . VAL A 1 463 ? 6.599 -33.611 -1.805 1.00 89.88 463 VAL A C 1
ATOM 3438 O O . VAL A 1 463 ? 7.169 -33.815 -2.873 1.00 89.88 463 VAL A O 1
ATOM 3441 N N . PRO A 1 464 ? 5.551 -34.366 -1.430 1.00 88.69 464 PRO A N 1
ATOM 3442 C CA . PRO A 1 464 ? 4.912 -35.300 -2.352 1.00 88.69 464 PRO A CA 1
ATOM 3443 C C . PRO A 1 464 ? 4.451 -34.590 -3.634 1.00 88.69 464 PRO A C 1
ATOM 3445 O O . PRO A 1 464 ? 3.957 -33.471 -3.555 1.00 88.69 464 PRO A O 1
ATOM 3448 N N . GLY A 1 465 ? 4.507 -35.256 -4.794 1.00 83.19 465 GLY A N 1
ATOM 3449 C CA . GLY A 1 465 ? 4.199 -34.624 -6.091 1.00 83.19 465 GLY A CA 1
ATOM 3450 C C . GLY A 1 465 ? 2.785 -34.034 -6.235 1.00 83.19 465 GLY A C 1
ATOM 3451 O O . GLY A 1 465 ? 2.570 -33.142 -7.041 1.00 83.19 465 GLY A O 1
ATOM 3452 N N . TRP A 1 466 ? 1.812 -34.464 -5.424 1.00 87.31 466 TRP A N 1
ATOM 3453 C CA . TRP A 1 466 ? 0.474 -33.850 -5.384 1.00 87.31 466 TRP A CA 1
ATOM 3454 C C . TRP A 1 466 ? 0.425 -32.537 -4.581 1.00 87.31 466 TRP A C 1
ATOM 3456 O O . TRP A 1 466 ? -0.571 -31.821 -4.635 1.00 87.31 466 TRP A O 1
ATOM 3466 N N . LEU A 1 467 ? 1.478 -32.218 -3.830 1.00 90.69 467 LEU A N 1
ATOM 3467 C CA . LEU A 1 467 ? 1.699 -30.937 -3.160 1.00 90.69 467 LEU A CA 1
ATOM 3468 C C . LEU A 1 467 ? 2.729 -30.086 -3.908 1.00 90.69 467 LEU A C 1
ATOM 3470 O O . LEU A 1 467 ? 3.210 -29.110 -3.356 1.00 90.69 467 LEU A O 1
ATOM 3474 N N . ASP A 1 468 ? 3.079 -30.413 -5.149 1.00 89.69 468 ASP A N 1
ATOM 3475 C CA . ASP A 1 468 ? 3.981 -29.568 -5.925 1.00 89.69 468 ASP A CA 1
ATOM 3476 C C . ASP A 1 468 ? 3.438 -28.114 -5.995 1.00 89.69 468 ASP A C 1
ATOM 3478 O O . ASP A 1 468 ? 2.290 -27.915 -6.402 1.00 89.69 468 ASP A O 1
ATOM 3482 N N . PRO A 1 469 ? 4.228 -27.085 -5.618 1.00 87.94 469 PRO A N 1
ATOM 3483 C CA . PRO A 1 469 ? 3.810 -25.684 -5.680 1.00 87.94 469 PRO A CA 1
ATOM 3484 C C . PRO A 1 469 ? 3.338 -25.189 -7.056 1.00 87.94 469 PRO A C 1
ATOM 3486 O O . PRO A 1 469 ? 2.567 -24.230 -7.101 1.00 87.94 469 PRO A O 1
ATOM 3489 N N . TYR A 1 470 ? 3.807 -25.787 -8.159 1.00 90.06 470 TYR A N 1
ATOM 3490 C CA . TYR A 1 470 ? 3.409 -25.436 -9.535 1.00 90.06 470 TYR A CA 1
ATOM 3491 C C . TYR A 1 470 ? 2.443 -26.452 -10.166 1.00 90.06 470 TYR A C 1
ATOM 3493 O O . TYR A 1 470 ? 1.898 -26.201 -11.242 1.00 90.06 470 TYR A O 1
ATOM 3501 N N . ALA A 1 471 ? 2.188 -27.576 -9.492 1.00 89.19 471 ALA A N 1
ATOM 3502 C CA . ALA A 1 471 ? 1.261 -28.614 -9.936 1.00 89.19 471 ALA A CA 1
ATOM 3503 C C . ALA A 1 471 ? 0.402 -29.141 -8.774 1.00 89.19 471 ALA A C 1
ATOM 3505 O O . ALA A 1 471 ? 0.226 -30.349 -8.600 1.00 89.19 471 ALA A O 1
ATOM 3506 N N . LEU A 1 472 ? -0.158 -28.223 -7.977 1.00 88.81 472 LEU A N 1
ATOM 3507 C CA . LEU A 1 472 ? -0.976 -28.545 -6.811 1.00 88.81 472 LEU A CA 1
ATOM 3508 C C . LEU A 1 472 ? -2.123 -29.499 -7.190 1.00 88.81 472 LEU A C 1
ATOM 3510 O O . LEU A 1 472 ? -2.863 -29.266 -8.148 1.00 88.81 472 LEU A O 1
ATOM 3514 N N . PHE A 1 473 ? -2.257 -30.587 -6.434 1.00 87.19 473 PHE A N 1
ATOM 3515 C CA . PHE A 1 473 ? -3.191 -31.695 -6.662 1.00 87.19 473 PHE A CA 1
ATOM 3516 C C . PHE A 1 473 ? -3.042 -32.408 -8.017 1.00 87.19 473 PHE A C 1
ATOM 3518 O O . PHE A 1 473 ? -3.983 -33.050 -8.480 1.00 87.19 473 PHE A O 1
ATOM 3525 N N . GLY A 1 474 ? -1.870 -32.322 -8.654 1.00 80.31 474 GLY A N 1
ATOM 3526 C CA . GLY A 1 474 ? -1.613 -32.932 -9.960 1.00 80.31 474 GLY A CA 1
ATOM 3527 C C . GLY A 1 474 ? -2.262 -32.189 -11.132 1.00 80.31 474 GLY A C 1
ATOM 3528 O O . GLY A 1 474 ? -2.398 -32.769 -12.206 1.00 80.31 474 GLY A O 1
ATOM 3529 N N . ALA A 1 475 ? -2.667 -30.928 -10.937 1.00 83.12 475 ALA A N 1
ATOM 3530 C CA . ALA A 1 475 ? -3.231 -30.063 -11.973 1.00 83.12 475 ALA A CA 1
ATOM 3531 C C . ALA A 1 475 ? -2.216 -28.969 -12.382 1.00 83.12 475 ALA A C 1
ATOM 3533 O O . ALA A 1 475 ? -2.273 -27.852 -11.849 1.00 83.12 475 ALA A O 1
ATOM 3534 N N . PRO A 1 476 ? -1.261 -29.273 -13.285 1.00 80.50 476 PRO A N 1
ATOM 3535 C CA . PRO A 1 476 ? -0.299 -28.289 -13.767 1.00 80.50 476 PRO A CA 1
ATOM 3536 C C . PRO A 1 476 ? -0.972 -27.269 -14.693 1.00 80.50 476 PRO A C 1
ATOM 3538 O O . PRO A 1 476 ? -1.878 -27.601 -15.456 1.00 80.50 476 PRO A O 1
ATOM 3541 N N . PHE A 1 477 ? -0.508 -26.023 -14.625 1.00 85.56 477 PHE A N 1
ATOM 3542 C CA . PHE A 1 477 ? -0.813 -24.982 -15.609 1.00 85.56 477 PHE A CA 1
ATOM 3543 C C . PHE A 1 477 ? 0.488 -24.598 -16.315 1.00 85.56 477 PHE A C 1
ATOM 3545 O O . PHE A 1 477 ? 1.560 -24.711 -15.724 1.00 85.56 477 PHE A O 1
ATOM 3552 N N . ASP A 1 478 ? 0.388 -24.077 -17.536 1.00 82.56 478 ASP A N 1
ATOM 3553 C CA . ASP A 1 478 ? 1.559 -23.673 -18.329 1.00 82.56 478 ASP A CA 1
ATOM 3554 C C . ASP A 1 478 ? 2.313 -22.468 -17.729 1.00 82.56 478 ASP A C 1
ATOM 3556 O O . ASP A 1 478 ? 3.474 -22.226 -18.047 1.00 82.56 478 ASP A O 1
ATOM 3560 N N . ASP A 1 479 ? 1.660 -21.704 -16.849 1.00 88.06 479 ASP A N 1
ATOM 3561 C CA . ASP A 1 479 ? 2.201 -20.497 -16.228 1.00 88.06 479 ASP A CA 1
ATOM 3562 C C . ASP A 1 479 ? 2.030 -20.552 -14.702 1.00 88.06 479 ASP A C 1
ATOM 3564 O O . ASP A 1 479 ? 0.911 -20.656 -14.182 1.00 88.06 479 ASP A O 1
ATOM 3568 N N . SER A 1 480 ? 3.146 -20.440 -13.975 1.00 89.06 480 SER A N 1
ATOM 3569 C CA . SER A 1 480 ? 3.178 -20.502 -12.509 1.00 89.06 480 SER A CA 1
ATOM 3570 C C . SER A 1 480 ? 2.375 -19.380 -11.849 1.00 89.06 480 SER A C 1
ATOM 3572 O O . SER A 1 480 ? 1.749 -19.598 -10.809 1.00 89.06 480 SER A O 1
ATOM 3574 N N . LEU A 1 481 ? 2.315 -18.195 -12.468 1.00 91.00 481 LEU A N 1
ATOM 3575 C CA . LEU A 1 481 ? 1.498 -17.092 -11.972 1.00 91.00 481 LEU A CA 1
ATOM 3576 C C . LEU A 1 481 ? 0.014 -17.437 -12.070 1.00 91.00 481 LEU A C 1
ATOM 3578 O O . LEU A 1 481 ? -0.731 -17.202 -11.119 1.00 91.00 481 LEU A O 1
ATOM 3582 N N . ILE A 1 482 ? -0.415 -17.994 -13.207 1.00 93.50 482 ILE A N 1
ATOM 3583 C CA . ILE A 1 482 ? -1.811 -18.393 -13.418 1.00 93.50 482 ILE A CA 1
ATOM 3584 C C . ILE A 1 482 ? -2.187 -19.471 -12.402 1.00 93.50 482 ILE A C 1
ATOM 3586 O O . ILE A 1 482 ? -3.193 -19.311 -11.708 1.00 93.50 482 ILE A O 1
ATOM 3590 N N . HIS A 1 483 ? -1.345 -20.498 -12.244 1.00 93.56 483 HIS A N 1
ATOM 3591 C CA . HIS A 1 483 ? -1.530 -21.557 -11.250 1.00 93.56 483 HIS A CA 1
ATOM 3592 C C . HIS A 1 483 ? -1.758 -20.982 -9.846 1.00 93.56 483 HIS A C 1
ATOM 3594 O O . HIS A 1 483 ? -2.786 -21.235 -9.207 1.00 93.56 483 HIS A O 1
ATOM 3600 N N . GLY A 1 484 ? -0.821 -20.152 -9.379 1.00 93.94 484 GLY A N 1
ATOM 3601 C CA . GLY A 1 484 ? -0.871 -19.596 -8.035 1.00 93.94 484 GLY A CA 1
ATOM 3602 C C . GLY A 1 484 ? -2.064 -18.669 -7.811 1.00 93.94 484 GLY A C 1
ATOM 3603 O O . GLY A 1 484 ? -2.683 -18.707 -6.746 1.00 93.94 484 GLY A O 1
ATOM 3604 N N . VAL A 1 485 ? -2.447 -17.861 -8.805 1.00 95.81 485 VAL A N 1
ATOM 3605 C CA . VAL A 1 485 ? -3.610 -16.959 -8.708 1.00 95.81 485 VAL A CA 1
ATOM 3606 C C . VAL A 1 485 ? -4.918 -17.740 -8.670 1.00 95.81 485 VAL A C 1
ATOM 3608 O O . VAL A 1 485 ? -5.759 -17.448 -7.820 1.00 95.81 485 VAL A O 1
ATOM 3611 N N . VAL A 1 486 ? -5.093 -18.735 -9.543 1.00 95.19 486 VAL A N 1
ATOM 3612 C CA . VAL A 1 486 ? -6.319 -19.547 -9.598 1.00 95.19 486 VAL A CA 1
ATOM 3613 C C . VAL A 1 486 ? -6.551 -20.255 -8.266 1.00 95.19 486 VAL A C 1
ATOM 3615 O O . VAL A 1 486 ? -7.643 -20.145 -7.704 1.00 95.19 486 VAL A O 1
ATOM 3618 N N . TRP A 1 487 ? -5.525 -20.904 -7.710 1.00 95.69 487 TRP A N 1
ATOM 3619 C CA . TRP A 1 487 ? -5.648 -21.601 -6.429 1.00 95.69 487 TRP A CA 1
ATOM 3620 C C . TRP A 1 487 ? -5.828 -20.646 -5.250 1.00 95.69 487 TRP A C 1
ATOM 3622 O O . TRP A 1 487 ? -6.750 -20.826 -4.455 1.00 95.69 487 TRP A O 1
ATOM 3632 N N . SER A 1 488 ? -4.995 -19.609 -5.136 1.00 97.25 488 SER A N 1
ATOM 3633 C CA . SER A 1 488 ? -5.072 -18.683 -4.000 1.00 97.25 488 SER A CA 1
ATOM 3634 C C . SER A 1 488 ? -6.366 -17.867 -3.995 1.00 97.25 488 SER A C 1
ATOM 3636 O O . SER A 1 488 ? -7.122 -17.908 -3.022 1.00 97.25 488 SER A O 1
ATOM 3638 N N . LEU A 1 489 ? -6.666 -17.160 -5.087 1.00 97.38 489 LEU A N 1
ATOM 3639 C CA . LEU A 1 489 ? -7.836 -16.289 -5.171 1.00 97.38 489 LEU A CA 1
ATOM 3640 C C . LEU A 1 489 ? -9.134 -17.098 -5.257 1.00 97.38 489 LEU A C 1
ATOM 3642 O O . LEU A 1 489 ? -10.121 -16.731 -4.620 1.00 97.38 489 LEU A O 1
ATOM 3646 N N . GLY A 1 490 ? -9.134 -18.213 -5.993 1.00 97.12 490 GLY A N 1
ATOM 3647 C CA . GLY A 1 490 ? -10.293 -19.099 -6.092 1.00 97.12 490 GLY A CA 1
ATOM 3648 C C . GLY A 1 490 ? -10.687 -19.665 -4.731 1.00 97.12 490 GLY A C 1
ATOM 3649 O O . GLY A 1 490 ? -11.853 -19.589 -4.337 1.00 97.12 490 GLY A O 1
ATOM 3650 N N . ALA A 1 491 ? -9.713 -20.148 -3.959 1.00 97.38 491 ALA A N 1
ATOM 3651 C CA . ALA A 1 491 ? -9.989 -20.701 -2.643 1.00 97.38 491 ALA A CA 1
ATOM 3652 C C . ALA A 1 491 ? -10.334 -19.617 -1.602 1.00 97.38 491 ALA A C 1
ATOM 3654 O O . ALA A 1 491 ? -11.187 -19.851 -0.743 1.00 97.38 491 ALA A O 1
ATOM 3655 N N . ASN A 1 492 ? -9.774 -18.407 -1.722 1.00 98.12 492 ASN A N 1
ATOM 3656 C CA . ASN A 1 492 ? -10.204 -17.241 -0.945 1.00 98.12 492 ASN A CA 1
ATOM 3657 C C . ASN A 1 492 ? -11.682 -16.912 -1.192 1.00 98.12 492 ASN A C 1
ATOM 3659 O O . ASN A 1 492 ? -12.462 -16.848 -0.242 1.00 98.12 492 ASN A O 1
ATOM 3663 N N . ILE A 1 493 ? -12.091 -16.769 -2.457 1.00 97.94 493 ILE A N 1
ATOM 3664 C CA . ILE A 1 493 ? -13.485 -16.489 -2.828 1.00 97.94 493 ILE A CA 1
ATOM 3665 C C . ILE A 1 493 ? -14.402 -17.609 -2.327 1.00 97.94 493 ILE A C 1
ATOM 3667 O O . ILE A 1 493 ? -15.424 -17.326 -1.698 1.00 97.94 493 ILE A O 1
ATOM 3671 N N . ALA A 1 494 ? -14.029 -18.873 -2.542 1.00 97.69 494 ALA A N 1
ATOM 3672 C CA . ALA A 1 494 ? -14.817 -20.020 -2.105 1.00 97.69 494 ALA A CA 1
ATOM 3673 C C . ALA A 1 494 ? -15.003 -20.038 -0.579 1.00 97.69 494 ALA A C 1
ATOM 3675 O O . ALA A 1 494 ? -16.131 -20.172 -0.095 1.00 97.69 494 ALA A O 1
ATOM 3676 N N . ALA A 1 495 ? -13.932 -19.848 0.195 1.00 97.19 495 ALA A N 1
ATOM 3677 C CA . ALA A 1 495 ? -14.002 -19.786 1.652 1.00 97.19 495 ALA A CA 1
ATOM 3678 C C . ALA A 1 495 ? -14.775 -18.548 2.137 1.00 97.19 495 ALA A C 1
ATOM 3680 O O . ALA A 1 495 ? -15.621 -18.669 3.027 1.00 97.19 495 ALA A O 1
ATOM 3681 N N . TYR A 1 496 ? -14.566 -17.382 1.518 1.00 97.00 496 TYR A N 1
ATOM 3682 C CA . TYR A 1 496 ? -15.305 -16.160 1.832 1.00 97.00 496 TYR A CA 1
ATOM 3683 C C . TYR A 1 496 ? -16.807 -16.350 1.646 1.00 97.00 496 TYR A C 1
ATOM 3685 O O . TYR A 1 496 ? -17.573 -16.036 2.559 1.00 97.00 496 TYR A O 1
ATOM 3693 N N . VAL A 1 497 ? -17.233 -16.908 0.511 1.00 96.19 497 VAL A N 1
ATOM 3694 C CA . VAL A 1 497 ? -18.649 -17.123 0.202 1.00 96.19 497 VAL A CA 1
ATOM 3695 C C . VAL A 1 497 ? -19.249 -18.198 1.109 1.00 96.19 497 VAL A C 1
ATOM 3697 O O . VAL A 1 497 ? -20.224 -17.938 1.816 1.00 96.19 497 VAL A O 1
ATOM 3700 N N . THR A 1 498 ? -18.653 -19.390 1.151 1.00 96.25 498 THR A N 1
ATOM 3701 C CA . THR A 1 498 ? -19.223 -20.543 1.870 1.00 96.25 498 THR A CA 1
ATOM 3702 C C . THR A 1 498 ? -19.303 -20.319 3.380 1.00 96.25 498 THR A C 1
ATOM 3704 O O . THR A 1 498 ? -20.335 -20.604 3.992 1.00 96.25 498 THR A O 1
ATOM 3707 N N . LEU A 1 499 ? -18.257 -19.768 4.001 1.00 94.75 499 LEU A N 1
ATOM 3708 C CA . LEU A 1 499 ? -18.230 -19.533 5.446 1.00 94.75 499 LEU A CA 1
ATOM 3709 C C . LEU A 1 499 ? -18.990 -18.266 5.839 1.00 94.75 499 LEU A C 1
ATOM 3711 O O . LEU A 1 499 ? -19.524 -18.202 6.951 1.00 94.75 499 LEU A O 1
ATOM 3715 N N . SER A 1 500 ? -19.113 -17.279 4.942 1.00 92.81 500 SER A N 1
ATOM 3716 C CA . SER A 1 500 ? -20.051 -16.177 5.171 1.00 92.81 500 SER A CA 1
ATOM 3717 C C . SER A 1 500 ? -21.479 -16.694 5.205 1.00 92.81 500 SER A C 1
ATOM 3719 O O . SER A 1 500 ? -22.189 -16.385 6.151 1.00 92.81 500 SER A O 1
ATOM 3721 N N . LEU A 1 501 ? -21.889 -17.547 4.263 1.00 91.62 501 LEU A N 1
ATOM 3722 C CA . LEU A 1 501 ? -23.249 -18.096 4.230 1.00 91.62 501 LEU A CA 1
ATOM 3723 C C . LEU A 1 501 ? -23.555 -19.027 5.414 1.00 91.62 501 LEU A C 1
ATOM 3725 O O . LEU A 1 501 ? -24.667 -18.991 5.933 1.00 91.62 501 LEU A O 1
ATOM 3729 N N . ARG A 1 502 ? -22.575 -19.814 5.878 1.00 92.06 502 ARG A N 1
ATOM 3730 C CA . ARG A 1 502 ? -22.748 -20.765 6.995 1.00 92.06 502 ARG A CA 1
ATOM 3731 C C . ARG A 1 502 ? -22.673 -20.146 8.392 1.00 92.06 502 ARG A C 1
ATOM 3733 O O . ARG A 1 502 ? -23.130 -20.763 9.350 1.00 92.06 502 ARG A O 1
ATOM 3740 N N . SER A 1 503 ? -22.059 -18.975 8.550 1.00 85.69 503 SER A N 1
ATOM 3741 C CA . SER A 1 503 ? -21.882 -18.377 9.878 1.00 85.69 503 SER A CA 1
ATOM 3742 C C . SER A 1 503 ? -23.154 -17.688 10.381 1.00 85.69 503 SER A C 1
ATOM 3744 O O . SER A 1 503 ? -23.883 -17.054 9.621 1.00 85.69 503 SER A O 1
ATOM 3746 N N . ARG A 1 504 ? -23.418 -17.806 11.692 1.00 74.75 504 ARG A N 1
ATOM 3747 C CA . ARG A 1 504 ? -24.550 -17.136 12.352 1.00 74.75 504 ARG A CA 1
ATOM 3748 C C . ARG A 1 504 ? -24.375 -15.618 12.312 1.00 74.75 504 ARG A C 1
ATOM 3750 O O . ARG A 1 504 ? -23.285 -15.104 12.563 1.00 74.75 504 ARG A O 1
ATOM 3757 N N . GLU A 1 505 ? -25.461 -14.908 12.033 1.00 68.81 505 GLU A N 1
ATOM 3758 C CA . GLU A 1 505 ? -25.481 -13.448 11.987 1.00 68.81 505 GLU A CA 1
ATOM 3759 C C . GLU A 1 505 ? -25.497 -12.853 13.396 1.00 68.81 505 GLU A C 1
ATOM 3761 O O . GLU A 1 505 ? -26.362 -13.173 14.209 1.00 68.81 505 GLU A O 1
ATOM 3766 N N . ARG A 1 506 ? -24.527 -11.986 13.699 1.00 63.44 506 ARG A N 1
ATOM 3767 C CA . ARG A 1 506 ? -24.491 -11.226 14.955 1.00 63.44 506 ARG A CA 1
ATOM 3768 C C . ARG A 1 506 ? -25.145 -9.863 14.741 1.00 63.44 506 ARG A C 1
ATOM 3770 O O . ARG A 1 506 ? -24.915 -9.232 13.712 1.00 63.44 506 ARG A O 1
ATOM 3777 N N . LEU A 1 507 ? -25.863 -9.355 15.746 1.00 54.69 507 LEU A N 1
ATOM 3778 C CA . LEU A 1 507 ? -26.530 -8.042 15.696 1.00 54.69 507 LEU A CA 1
ATOM 3779 C C . LEU A 1 507 ? -25.570 -6.907 15.279 1.00 54.69 507 LEU A C 1
ATOM 3781 O O . LEU A 1 507 ? -25.907 -6.066 14.452 1.00 54.69 507 LEU A O 1
ATOM 3785 N N . ARG A 1 508 ? -24.330 -6.939 15.787 1.00 60.19 508 ARG A N 1
ATOM 3786 C CA . ARG A 1 508 ? -23.265 -5.982 15.434 1.00 60.19 508 ARG A CA 1
ATOM 3787 C C . ARG A 1 508 ? -22.880 -6.021 13.952 1.00 60.19 508 ARG A C 1
ATOM 3789 O O . ARG A 1 508 ? -22.620 -4.971 13.375 1.00 60.19 508 ARG A O 1
ATOM 3796 N N . ASP A 1 509 ? -22.850 -7.206 13.345 1.00 62.28 509 ASP A N 1
ATOM 3797 C CA . ASP A 1 509 ? -22.520 -7.360 11.924 1.00 62.28 509 ASP A CA 1
ATOM 3798 C C . ASP A 1 509 ? -23.659 -6.815 11.049 1.00 62.28 509 ASP A C 1
ATOM 3800 O O . ASP A 1 509 ? -23.399 -6.169 10.034 1.00 62.28 509 ASP A O 1
ATOM 3804 N N . LYS A 1 510 ? -24.914 -6.996 11.488 1.00 64.69 510 LYS A N 1
ATOM 3805 C CA . LYS A 1 510 ? -26.106 -6.466 10.815 1.00 64.69 510 LYS A CA 1
ATOM 3806 C C . LYS A 1 510 ? -26.117 -4.936 10.797 1.00 64.69 510 LYS A C 1
ATOM 3808 O O . LYS A 1 510 ? -26.196 -4.358 9.715 1.00 64.69 510 LYS A O 1
ATOM 3813 N N . VAL A 1 511 ? -25.936 -4.296 11.958 1.00 60.09 511 VAL A N 1
ATOM 3814 C CA . VAL A 1 511 ? -25.877 -2.823 12.093 1.00 60.09 511 VAL A CA 1
ATOM 3815 C C . VAL A 1 511 ? -24.752 -2.220 11.249 1.00 60.09 511 VAL A C 1
ATOM 3817 O O . VAL A 1 511 ? -24.921 -1.183 10.618 1.00 60.09 511 VAL A O 1
ATOM 3820 N N . GLN A 1 512 ? -23.594 -2.873 11.187 1.00 65.50 512 GLN A N 1
ATOM 3821 C CA . GLN A 1 512 ? -22.478 -2.358 10.398 1.00 65.50 512 GLN A CA 1
ATOM 3822 C C . GLN A 1 512 ? -22.665 -2.587 8.889 1.00 65.50 512 GLN A C 1
ATOM 3824 O O . GLN A 1 512 ? -22.255 -1.758 8.075 1.00 65.50 512 GLN A O 1
ATOM 3829 N N . SER A 1 513 ? -23.299 -3.697 8.496 1.00 60.56 513 SER A N 1
ATOM 3830 C CA . SER A 1 513 ? -23.599 -3.988 7.091 1.00 60.56 513 SER A CA 1
ATOM 3831 C C . SER A 1 513 ? -24.560 -2.974 6.471 1.00 60.56 513 SER A C 1
ATOM 3833 O O . SER A 1 513 ? -24.384 -2.609 5.309 1.00 60.56 513 SER A O 1
ATOM 3835 N N . SER A 1 514 ? -25.531 -2.469 7.242 1.00 66.25 514 SER A N 1
ATOM 3836 C CA . SER A 1 514 ? -26.475 -1.457 6.762 1.00 66.25 514 SER A CA 1
ATOM 3837 C C . SER A 1 514 ? -25.801 -0.112 6.504 1.00 66.25 514 SER A C 1
ATOM 3839 O O . SER A 1 514 ? -26.178 0.563 5.556 1.00 66.25 514 SER A O 1
ATOM 3841 N N . VAL A 1 515 ? -24.755 0.242 7.262 1.00 67.38 515 VAL A N 1
ATOM 3842 C CA . VAL A 1 515 ? -23.971 1.472 7.029 1.00 67.38 515 VAL A CA 1
ATOM 3843 C C . VAL A 1 515 ? -23.147 1.392 5.737 1.00 67.38 515 VAL A C 1
ATOM 3845 O O . VAL A 1 515 ? -22.981 2.392 5.044 1.00 67.38 515 VAL A O 1
ATOM 3848 N N . PHE A 1 516 ? -22.634 0.206 5.398 1.00 76.50 516 PHE A N 1
ATOM 3849 C CA . PHE A 1 516 ? -21.759 0.013 4.236 1.00 76.50 516 PHE A CA 1
ATOM 3850 C C . PHE A 1 516 ? -22.513 -0.273 2.925 1.00 76.50 516 PHE A C 1
ATOM 3852 O O . PHE A 1 516 ? -22.030 0.108 1.860 1.00 76.50 516 PHE A O 1
ATOM 3859 N N . VAL A 1 517 ? -23.663 -0.958 2.986 1.00 74.12 517 VAL A N 1
ATOM 3860 C CA . VAL A 1 517 ? -24.422 -1.421 1.802 1.00 74.12 517 VAL A CA 1
ATOM 3861 C C . VAL A 1 517 ? -25.765 -0.689 1.634 1.00 74.12 517 VAL A C 1
ATOM 3863 O O . VAL A 1 517 ? -26.447 -0.866 0.624 1.00 74.12 517 VAL A O 1
ATOM 3866 N N . GLY A 1 518 ? -26.198 0.099 2.620 1.00 57.88 518 GLY A N 1
ATOM 3867 C CA . GLY A 1 518 ? -27.411 0.913 2.522 1.00 57.88 518 GLY A CA 1
ATOM 3868 C C . GLY A 1 518 ? -27.257 2.054 1.515 1.00 57.88 518 GLY A C 1
ATOM 3869 O O . GLY A 1 518 ? -26.180 2.642 1.395 1.00 57.88 518 GLY A O 1
ATOM 3870 N N . ASP A 1 519 ? -28.338 2.375 0.800 1.00 45.25 519 ASP A N 1
ATOM 3871 C CA . ASP A 1 519 ? -28.425 3.665 0.121 1.00 45.25 519 ASP A CA 1
ATOM 3872 C C . ASP A 1 519 ? -28.417 4.783 1.171 1.00 45.25 519 ASP A C 1
ATOM 3874 O O . ASP A 1 519 ? -28.847 4.563 2.308 1.00 45.25 519 ASP A O 1
ATOM 3878 N N . PRO A 1 520 ? -27.903 5.978 0.831 1.00 41.59 520 PRO A N 1
ATOM 3879 C CA . PRO A 1 520 ? -28.028 7.146 1.678 1.00 41.59 520 PRO A CA 1
ATOM 3880 C C . PRO A 1 520 ? -29.490 7.588 1.648 1.00 41.59 520 PRO A C 1
ATOM 3882 O O . PRO A 1 520 ? -29.817 8.608 1.049 1.00 41.59 520 PRO A O 1
ATOM 3885 N N . GLU A 1 521 ? -30.381 6.833 2.281 1.00 31.27 521 GLU A N 1
ATOM 3886 C CA . GLU A 1 521 ? -31.540 7.494 2.843 1.00 31.27 521 GLU A CA 1
ATOM 3887 C C . GLU A 1 521 ? -30.977 8.555 3.788 1.00 31.27 521 GLU A C 1
ATOM 3889 O O . GLU A 1 521 ? -30.092 8.245 4.603 1.00 31.27 521 GLU A O 1
ATOM 3894 N N . PRO A 1 522 ? -31.402 9.820 3.657 1.00 32.28 522 PRO A N 1
ATOM 3895 C CA . PRO A 1 522 ? -31.241 10.724 4.762 1.00 32.28 522 PRO A CA 1
ATOM 3896 C C . PRO A 1 522 ? -32.012 10.037 5.882 1.00 32.28 522 PRO A C 1
ATOM 3898 O O . PRO A 1 522 ? -33.239 10.035 5.890 1.00 32.28 522 PRO A O 1
ATOM 3901 N N . LEU A 1 523 ? -31.293 9.418 6.820 1.00 35.09 523 LEU A N 1
ATOM 3902 C CA . LEU A 1 523 ? -31.735 9.459 8.199 1.00 35.09 523 LEU A CA 1
ATOM 3903 C C . LEU A 1 523 ? -32.004 10.938 8.400 1.00 35.09 523 LEU A C 1
ATOM 3905 O O . LEU A 1 523 ? -31.060 11.733 8.451 1.00 35.09 523 LEU A O 1
ATOM 3909 N N . GLY A 1 524 ? -33.284 11.303 8.284 1.00 26.64 524 GLY A N 1
ATOM 3910 C CA . GLY A 1 524 ? -33.726 12.662 8.457 1.00 26.64 524 GLY A CA 1
ATOM 3911 C C . GLY A 1 524 ? -33.045 13.138 9.717 1.00 26.64 524 GLY A C 1
ATOM 3912 O O . GLY A 1 524 ? -32.920 12.382 10.683 1.00 26.64 524 GLY A O 1
ATOM 3913 N N . HIS A 1 525 ? -32.521 14.353 9.668 1.00 32.81 525 HIS A N 1
ATOM 3914 C CA . HIS A 1 525 ? -32.256 15.071 10.888 1.00 32.81 525 HIS A CA 1
ATOM 3915 C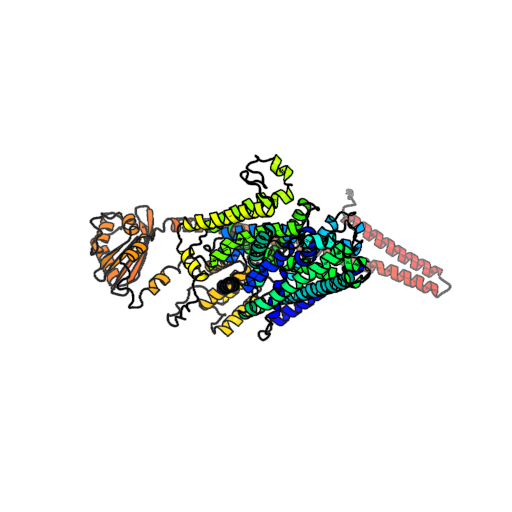 C . HIS A 1 525 ? -33.542 14.983 11.710 1.00 32.81 525 HIS A C 1
ATOM 3917 O O . HIS A 1 525 ? -34.500 15.700 11.439 1.00 32.81 525 HIS A O 1
ATOM 3923 N N . THR A 1 526 ? -33.600 14.054 12.663 1.00 26.72 526 THR A N 1
ATOM 3924 C CA . THR A 1 526 ? -34.582 14.081 13.731 1.00 26.72 526 THR A CA 1
ATOM 3925 C C . THR A 1 526 ? -34.121 15.217 14.631 1.00 26.72 526 THR A C 1
ATOM 3927 O O . THR A 1 526 ? -33.540 15.030 15.696 1.00 26.72 526 THR A O 1
ATOM 3930 N N . GLU A 1 527 ? -34.298 16.440 14.132 1.00 33.12 527 GLU A N 1
ATOM 3931 C CA . GLU A 1 527 ? -34.557 17.584 14.979 1.00 33.12 527 GLU A CA 1
ATOM 3932 C C . GLU A 1 527 ? -35.820 17.227 15.750 1.00 33.12 527 GLU A C 1
ATOM 3934 O O . GLU A 1 527 ? -36.912 17.255 15.193 1.00 33.12 527 GLU A O 1
ATOM 3939 N N . THR A 1 528 ? -35.631 16.763 16.983 1.00 30.69 528 THR A N 1
ATOM 3940 C CA . THR A 1 528 ? -36.513 16.825 18.160 1.00 30.69 528 THR A CA 1
ATOM 3941 C C . THR A 1 528 ? -36.324 15.565 19.000 1.00 30.69 528 THR A C 1
ATOM 3943 O O . THR A 1 528 ? -36.700 14.460 18.626 1.00 30.69 528 THR A O 1
ATOM 3946 N N . GLY A 1 529 ? -35.701 15.755 20.158 1.00 29.30 529 GLY A N 1
ATOM 3947 C CA . GLY A 1 529 ? -35.455 14.712 21.145 1.00 29.30 529 GLY A CA 1
ATOM 3948 C C . GLY A 1 529 ? -34.401 15.205 22.119 1.00 29.30 529 GLY A C 1
ATOM 3949 O O . GLY A 1 529 ? -33.216 15.016 21.884 1.00 29.30 529 GLY A O 1
ATOM 3950 N N . THR A 1 530 ? -34.857 15.940 23.132 1.00 29.70 530 THR A N 1
ATOM 3951 C CA . THR A 1 530 ? -34.125 16.427 24.312 1.00 29.70 530 THR A CA 1
ATOM 3952 C C . THR A 1 530 ? -32.758 15.778 24.539 1.00 29.70 530 THR A C 1
ATOM 3954 O O . THR A 1 530 ? -32.655 14.587 24.823 1.00 29.70 530 THR A O 1
ATOM 3957 N N . SER A 1 531 ? -31.722 16.610 24.448 1.00 35.22 531 SER A N 1
ATOM 3958 C CA . SER A 1 531 ? -30.350 16.344 24.862 1.00 35.22 531 SER A CA 1
ATOM 3959 C C . SER A 1 531 ? -30.297 15.997 26.352 1.00 35.22 531 SER A C 1
ATOM 3961 O O . SER A 1 531 ? -30.138 16.883 27.192 1.00 35.22 531 SER A O 1
ATOM 3963 N N . ASP A 1 532 ? -30.438 14.715 26.682 1.00 38.47 532 ASP A N 1
ATOM 3964 C CA . ASP A 1 532 ? -30.027 14.207 27.987 1.00 38.47 532 ASP A CA 1
ATOM 3965 C C . ASP A 1 532 ? -28.485 14.222 28.017 1.00 38.47 532 ASP A C 1
ATOM 3967 O O . ASP A 1 532 ? -27.847 13.600 27.159 1.00 38.47 532 ASP A O 1
ATOM 3971 N N . PRO A 1 533 ? -27.851 14.957 28.947 1.00 41.41 533 PRO A N 1
ATOM 3972 C CA . PRO A 1 533 ? -26.400 15.020 29.022 1.00 41.41 533 PRO A CA 1
ATOM 3973 C C . PRO A 1 533 ? -25.839 13.621 29.289 1.00 41.41 533 PRO A C 1
ATOM 3975 O O . PRO A 1 533 ? -26.234 12.956 30.249 1.00 41.41 533 PRO A O 1
ATOM 3978 N N . VAL A 1 534 ? -24.883 13.185 28.457 1.00 46.41 534 VAL A N 1
ATOM 3979 C CA . VAL A 1 534 ? -24.043 12.017 28.747 1.00 46.41 534 VAL A CA 1
ATOM 3980 C C . VAL A 1 534 ? -23.277 12.345 30.026 1.00 46.41 534 VAL A C 1
ATOM 3982 O O . VAL A 1 534 ? -22.275 13.060 30.014 1.00 46.41 534 VAL A O 1
ATOM 3985 N N . ALA A 1 535 ? -23.815 11.903 31.158 1.00 48.00 535 ALA A N 1
ATOM 3986 C CA . ALA A 1 535 ? -23.288 12.232 32.467 1.00 48.00 535 ALA A CA 1
ATOM 3987 C C . ALA A 1 535 ? -21.889 11.617 32.631 1.00 48.00 535 ALA A C 1
ATOM 3989 O O . ALA A 1 535 ? -21.764 10.403 32.773 1.00 48.00 535 ALA A O 1
ATOM 3990 N N . SER A 1 536 ? -20.854 12.469 32.560 1.00 58.81 536 SER A N 1
ATOM 3991 C CA . SER A 1 536 ? -19.589 12.431 33.334 1.00 58.81 536 SER A CA 1
ATOM 3992 C C . SER A 1 536 ? -18.372 13.034 32.612 1.00 58.81 536 SER A C 1
ATOM 3994 O O . SER A 1 536 ? -17.346 13.235 33.258 1.00 58.81 536 SER A O 1
ATOM 3996 N N . VAL A 1 537 ? -18.443 13.356 31.311 1.00 71.25 537 VAL A N 1
ATOM 3997 C CA . VAL A 1 537 ? -17.264 13.837 30.558 1.00 71.25 537 VAL A CA 1
ATOM 3998 C C . VAL A 1 537 ? -17.421 15.275 30.099 1.00 71.25 537 VAL A C 1
ATOM 4000 O O . VAL A 1 537 ? -18.443 15.636 29.526 1.00 71.25 537 VAL A O 1
ATOM 4003 N N . THR A 1 538 ? -16.381 16.080 30.317 1.00 84.12 538 THR A N 1
ATOM 4004 C CA . THR A 1 538 ? -16.349 17.500 29.954 1.00 84.12 538 THR A CA 1
ATOM 4005 C C . THR A 1 538 ? -15.632 17.746 28.622 1.00 84.12 538 THR A C 1
ATOM 4007 O O . THR A 1 538 ? -14.741 16.966 28.261 1.00 84.12 538 THR A O 1
ATOM 4010 N N . PRO A 1 539 ? -15.956 18.823 27.876 1.00 86.31 539 PRO A N 1
ATOM 4011 C CA . PRO A 1 539 ? -15.198 19.241 26.695 1.00 86.31 539 PRO A CA 1
ATOM 4012 C C . PRO A 1 539 ? -13.692 19.355 26.961 1.00 86.31 539 PRO A C 1
ATOM 4014 O O . PRO A 1 539 ? -12.889 18.822 26.193 1.00 86.31 539 PRO A O 1
ATOM 4017 N N . ASN A 1 540 ? -13.298 19.945 28.095 1.00 84.56 540 ASN A N 1
ATOM 4018 C CA . ASN A 1 540 ? -11.898 20.011 28.523 1.00 84.56 540 ASN A CA 1
ATOM 4019 C C . ASN A 1 540 ? -11.300 18.624 28.816 1.00 84.56 540 ASN A C 1
ATOM 4021 O O . ASN A 1 540 ? -10.133 18.372 28.501 1.00 84.56 540 ASN A O 1
ATOM 4025 N N . GLY A 1 541 ? -12.089 17.698 29.365 1.00 81.94 541 GLY A N 1
ATOM 4026 C CA . GLY A 1 541 ? -11.703 16.302 29.570 1.00 81.94 541 GLY A CA 1
ATOM 4027 C C . GLY A 1 541 ? -11.453 15.563 28.253 1.00 81.94 541 GLY A C 1
ATOM 4028 O O . GLY A 1 541 ? -10.412 14.921 28.100 1.00 81.94 541 GLY A O 1
ATOM 4029 N N . LEU A 1 542 ? -12.343 15.716 27.265 1.00 85.19 542 LEU A N 1
ATOM 4030 C CA . LEU A 1 542 ? -12.169 15.177 25.907 1.00 85.19 542 LEU A CA 1
ATOM 4031 C C . LEU A 1 542 ? -10.945 15.770 25.209 1.00 85.19 542 LEU A C 1
ATOM 4033 O O . LEU A 1 542 ? -10.172 15.045 24.583 1.00 85.19 542 LEU A O 1
ATOM 4037 N N . LYS A 1 543 ? -10.743 17.080 25.351 1.00 86.06 543 LYS A N 1
ATOM 4038 C CA . LYS A 1 543 ? -9.591 17.796 24.805 1.00 86.06 543 LYS A CA 1
ATOM 4039 C C . LYS A 1 543 ? -8.286 17.307 25.428 1.00 86.06 543 LYS A C 1
ATOM 4041 O O . LYS A 1 543 ? -7.343 16.982 24.715 1.00 86.06 543 LYS A O 1
ATOM 4046 N N . THR A 1 544 ? -8.259 17.144 26.750 1.00 83.12 544 THR A N 1
ATOM 4047 C CA . THR A 1 544 ? -7.119 16.572 27.484 1.00 83.12 544 THR A CA 1
ATOM 4048 C C . THR A 1 544 ? -6.845 15.136 27.046 1.00 83.12 544 THR A C 1
ATOM 4050 O O . THR A 1 544 ? -5.691 14.760 26.845 1.00 83.12 544 THR A O 1
ATOM 4053 N N . LEU A 1 545 ? -7.893 14.329 26.859 1.00 81.44 545 LEU A N 1
ATOM 4054 C CA . LEU A 1 545 ? -7.780 12.960 26.365 1.00 81.44 545 LEU A CA 1
ATOM 4055 C C . LEU A 1 545 ? -7.176 12.920 24.956 1.00 81.44 545 LEU A C 1
ATOM 4057 O O . LEU A 1 545 ? -6.235 12.164 24.721 1.00 81.44 545 LEU A O 1
ATOM 4061 N N . ALA A 1 546 ? -7.676 13.751 24.040 1.00 82.62 546 ALA A N 1
ATOM 4062 C CA . ALA A 1 546 ? -7.168 13.859 22.676 1.00 82.62 546 ALA A CA 1
ATOM 4063 C C . ALA A 1 546 ? -5.695 14.302 22.650 1.00 82.62 546 ALA A C 1
ATOM 4065 O O . ALA A 1 546 ? -4.875 13.654 21.995 1.00 82.62 546 ALA A O 1
ATOM 4066 N N . SER A 1 547 ? -5.335 15.324 23.431 1.00 82.62 547 SER A N 1
ATOM 4067 C CA . SER A 1 547 ? -3.971 15.868 23.520 1.00 82.62 547 SER A CA 1
ATOM 4068 C C . SER A 1 547 ? -2.940 14.908 24.124 1.00 82.62 547 SER A C 1
ATOM 4070 O O . SER A 1 547 ? -1.742 15.146 24.002 1.00 82.62 547 SER A O 1
ATOM 4072 N N . ARG A 1 548 ? -3.355 13.795 24.751 1.00 76.75 548 ARG A N 1
ATOM 4073 C CA . ARG A 1 548 ? -2.416 12.734 25.174 1.00 76.75 548 ARG A CA 1
ATOM 4074 C C . ARG A 1 548 ? -1.857 11.946 23.988 1.00 76.75 548 ARG A C 1
ATOM 4076 O O . ARG A 1 548 ? -0.719 11.482 24.042 1.00 76.75 548 ARG A O 1
ATOM 4083 N N . PHE A 1 549 ? -2.649 11.784 22.929 1.00 74.44 549 PHE A N 1
ATOM 4084 C CA . PHE A 1 549 ? -2.318 10.924 21.787 1.00 74.44 549 PHE A CA 1
ATOM 4085 C C . PHE A 1 549 ? -1.991 11.703 20.510 1.00 74.44 549 PHE A C 1
ATOM 4087 O O . PHE A 1 549 ? -1.258 11.196 19.661 1.00 74.44 549 PHE A O 1
ATOM 4094 N N . LEU A 1 550 ? -2.522 12.916 20.384 1.00 73.44 550 LEU A N 1
ATOM 4095 C CA . LEU A 1 550 ? -2.378 13.813 19.237 1.00 73.44 550 LEU A CA 1
ATOM 4096 C C . LEU A 1 550 ? -1.543 15.046 19.620 1.00 73.44 550 LEU A C 1
ATOM 4098 O O . LEU A 1 550 ? -1.292 15.283 20.801 1.00 73.44 550 LEU A O 1
ATOM 4102 N N . ASN A 1 551 ? -1.113 15.844 18.638 1.00 71.50 551 ASN A N 1
ATOM 4103 C CA . ASN A 1 551 ? -0.427 17.109 18.909 1.00 71.50 551 ASN A CA 1
ATOM 4104 C C . ASN A 1 551 ? -1.386 18.111 19.588 1.00 71.50 551 ASN A C 1
ATOM 4106 O O . ASN A 1 551 ? -2.463 18.361 19.033 1.00 71.50 551 ASN A O 1
ATOM 4110 N N . PRO A 1 552 ? -1.010 18.727 20.727 1.00 74.62 552 PRO A N 1
ATOM 4111 C CA . PRO A 1 552 ? -1.850 19.703 21.421 1.00 74.62 552 PRO A CA 1
ATOM 4112 C C . PRO A 1 552 ? -2.362 20.841 20.526 1.00 74.62 552 PRO A C 1
ATOM 4114 O O . PRO A 1 552 ? -3.544 21.168 20.578 1.00 74.62 552 PRO A O 1
ATOM 4117 N N . GLU A 1 553 ? -1.520 21.390 19.641 1.00 72.81 553 GLU A N 1
ATOM 4118 C CA . GLU A 1 553 ? -1.921 22.473 18.725 1.00 72.81 553 GLU A CA 1
ATOM 4119 C C . GLU A 1 553 ? -2.988 22.020 17.714 1.00 72.81 553 GLU A C 1
ATOM 4121 O O . GLU A 1 553 ? -3.906 22.765 17.372 1.00 72.81 553 GLU A O 1
ATOM 4126 N N . ALA A 1 554 ? -2.884 20.783 17.222 1.00 67.75 554 ALA A N 1
ATOM 4127 C CA . ALA A 1 554 ? -3.832 20.241 16.253 1.00 67.75 554 ALA A CA 1
ATOM 4128 C C . ALA A 1 554 ? -5.179 19.902 16.898 1.00 67.75 554 ALA A C 1
ATOM 4130 O O . ALA A 1 554 ? -6.220 20.052 16.256 1.00 67.75 554 ALA A O 1
ATOM 4131 N N . VAL A 1 555 ? -5.163 19.456 18.156 1.00 79.38 555 VAL A N 1
ATOM 4132 C CA . VAL A 1 555 ? -6.378 19.242 18.951 1.00 79.38 555 VAL A CA 1
ATOM 4133 C C . VAL A 1 555 ? -7.079 20.575 19.201 1.00 79.38 555 VAL A C 1
ATOM 4135 O O . VAL A 1 555 ? -8.284 20.660 18.978 1.00 79.38 555 VAL A O 1
ATOM 4138 N N . GLU A 1 556 ? -6.331 21.622 19.561 1.00 82.19 556 GLU A N 1
ATOM 4139 C CA . GLU A 1 556 ? -6.861 22.979 19.740 1.00 82.19 556 GLU A CA 1
ATOM 4140 C C . GLU A 1 556 ? -7.593 23.467 18.485 1.00 82.19 556 GLU A C 1
ATOM 4142 O O . GLU A 1 556 ? -8.775 23.805 18.537 1.00 82.19 556 GLU A O 1
ATOM 4147 N N . HIS A 1 557 ? -6.923 23.403 17.330 1.00 77.62 557 HIS A N 1
ATOM 4148 C CA . HIS A 1 557 ? -7.517 23.779 16.048 1.00 77.62 557 HIS A CA 1
ATOM 4149 C C . HIS A 1 557 ? -8.748 22.934 15.703 1.00 77.62 557 HIS A C 1
ATOM 4151 O O . HIS A 1 557 ? -9.752 23.477 15.255 1.00 77.62 557 HIS A O 1
ATOM 4157 N N . ALA A 1 558 ? -8.701 21.615 15.910 1.00 77.50 558 ALA A N 1
ATOM 4158 C CA . ALA A 1 558 ? -9.811 20.732 15.558 1.00 77.50 558 ALA A CA 1
ATOM 4159 C C . ALA A 1 558 ? -11.066 20.975 16.412 1.00 77.50 558 ALA A C 1
ATOM 4161 O O . ALA A 1 558 ? -12.179 20.807 15.905 1.00 77.50 558 ALA A O 1
ATOM 4162 N N . PHE A 1 559 ? -10.887 21.345 17.681 1.00 88.06 559 PHE A N 1
ATOM 4163 C CA . PHE A 1 559 ? -11.973 21.699 18.595 1.00 88.06 559 PHE A CA 1
ATOM 4164 C C . PHE A 1 559 ? -12.521 23.097 18.269 1.00 88.06 559 PHE A C 1
ATOM 4166 O O . PHE A 1 559 ? -13.734 23.243 18.143 1.00 88.06 559 PHE A O 1
ATOM 4173 N N . ALA A 1 560 ? -11.655 24.080 18.000 1.00 83.25 560 ALA A N 1
ATOM 4174 C CA . ALA A 1 560 ? -12.071 25.418 17.567 1.00 83.25 560 ALA A CA 1
ATOM 4175 C C . ALA A 1 560 ? -12.818 25.401 16.217 1.00 83.25 560 ALA A C 1
ATOM 4177 O O . ALA A 1 560 ? -13.843 26.062 16.051 1.00 83.25 560 ALA A O 1
ATOM 4178 N N . ASP A 1 561 ? -12.348 24.605 15.250 1.00 77.88 561 ASP A N 1
ATOM 4179 C CA . ASP A 1 561 ? -13.035 24.412 13.969 1.00 77.88 561 ASP A CA 1
ATOM 4180 C C . ASP A 1 561 ? -14.397 23.738 14.149 1.00 77.88 561 ASP A C 1
ATOM 4182 O O . ASP A 1 561 ? -15.353 24.089 13.457 1.00 77.88 561 ASP A O 1
ATOM 4186 N N . PHE A 1 562 ? -14.494 22.770 15.063 1.00 81.94 562 PHE A N 1
ATOM 4187 C CA . PHE A 1 562 ? -15.762 22.123 15.379 1.00 81.94 562 PHE A CA 1
ATOM 4188 C C . PHE A 1 562 ? -16.754 23.123 15.976 1.00 81.94 562 PHE A C 1
ATOM 4190 O O . PHE A 1 562 ? -17.880 23.197 15.489 1.00 81.94 562 PHE A O 1
ATOM 4197 N N . GLU A 1 563 ? -16.331 23.925 16.951 1.00 86.25 563 GLU A N 1
ATOM 4198 C CA . GLU A 1 563 ? -17.161 24.961 17.575 1.00 86.25 563 GLU A CA 1
ATOM 4199 C C . GLU A 1 563 ? -17.642 25.994 16.550 1.00 86.25 563 GLU A C 1
ATOM 4201 O O . GLU A 1 563 ? -18.828 26.305 16.487 1.00 86.25 563 GLU A O 1
ATOM 4206 N N . ARG A 1 564 ? -16.763 26.429 15.639 1.00 80.00 564 ARG A N 1
ATOM 4207 C CA . ARG A 1 564 ? -17.120 27.364 14.561 1.00 80.00 564 ARG A CA 1
ATOM 4208 C C . ARG A 1 564 ? -18.150 26.801 13.574 1.00 80.00 564 ARG A C 1
ATOM 4210 O O . ARG A 1 564 ? -18.971 27.557 13.064 1.00 80.00 564 ARG A O 1
ATOM 4217 N N . VAL A 1 565 ? -18.069 25.510 13.243 1.00 75.25 565 VAL A N 1
ATOM 4218 C CA . VAL A 1 565 ? -18.939 24.875 12.231 1.00 75.25 565 VAL A CA 1
ATOM 4219 C C . VAL A 1 565 ? -20.263 24.397 12.824 1.00 75.25 565 VAL A C 1
ATOM 4221 O O . VAL A 1 565 ? -21.288 24.479 12.155 1.00 75.25 565 VAL A O 1
ATOM 4224 N N . SER A 1 566 ? -20.239 23.867 14.046 1.00 77.25 566 SER A N 1
ATOM 4225 C CA . SER A 1 566 ? -21.413 23.275 14.699 1.00 77.25 566 SER A CA 1
ATOM 4226 C C . SER A 1 566 ? -22.154 24.245 15.618 1.00 77.25 566 SER A C 1
ATOM 4228 O O . SER A 1 566 ? -23.322 24.015 15.910 1.00 77.25 566 SER A O 1
ATOM 4230 N N . GLY A 1 567 ? -21.494 25.310 16.090 1.00 77.56 567 GLY A N 1
ATOM 4231 C CA . GLY A 1 567 ? -22.017 26.195 17.134 1.00 77.56 567 GLY A CA 1
ATOM 4232 C C . GLY A 1 567 ? -22.038 25.568 18.535 1.00 77.56 567 GLY A C 1
ATOM 4233 O O . GLY A 1 567 ? -22.501 26.210 19.473 1.00 77.56 567 GLY A O 1
ATOM 4234 N N . VAL A 1 568 ? -21.554 24.330 18.691 1.00 82.06 568 VAL A N 1
ATOM 4235 C CA . VAL A 1 568 ? -21.500 23.615 19.972 1.00 82.06 568 VAL A CA 1
ATOM 4236 C C . VAL A 1 568 ? -20.202 23.976 20.704 1.00 82.06 568 VAL A C 1
ATOM 4238 O O . VAL A 1 568 ? -19.129 23.836 20.108 1.00 82.06 568 VAL A O 1
ATOM 4241 N N . PRO A 1 569 ? -20.253 24.391 21.985 1.00 80.94 569 PRO A N 1
ATOM 4242 C CA . PRO A 1 569 ? -19.061 24.773 22.736 1.00 80.94 569 PRO A CA 1
ATOM 4243 C C . PRO A 1 569 ? -18.085 23.596 22.862 1.00 80.94 569 PRO A C 1
ATOM 4245 O O . PRO A 1 569 ? -18.434 22.521 23.356 1.00 80.94 569 PRO A O 1
ATOM 4248 N N . ALA A 1 570 ? -16.841 23.801 22.421 1.00 81.50 570 ALA A N 1
ATOM 4249 C CA . ALA A 1 570 ? -15.784 22.789 22.460 1.00 81.50 570 ALA A CA 1
ATOM 4250 C C . ALA A 1 570 ? -14.827 22.977 23.652 1.00 81.50 570 ALA A C 1
ATOM 4252 O O . ALA A 1 570 ? -13.790 22.318 23.744 1.00 81.50 570 ALA A O 1
ATOM 4253 N N . SER A 1 571 ? -15.167 23.867 24.582 1.00 82.50 571 SER A N 1
ATOM 4254 C CA . SER A 1 571 ? -14.394 24.162 25.786 1.00 82.50 571 SER A CA 1
ATOM 4255 C C . SER A 1 571 ? -15.305 24.293 27.007 1.00 82.50 571 SER A C 1
ATOM 4257 O O . SER A 1 571 ? -16.499 24.562 26.882 1.00 82.50 571 SER A O 1
ATOM 4259 N N . GLY A 1 572 ? -14.738 24.056 28.191 1.00 81.44 572 GLY A N 1
ATOM 4260 C CA . GLY A 1 572 ? -15.445 24.157 29.469 1.00 81.44 572 GLY A CA 1
ATOM 4261 C C . GLY A 1 572 ? -15.537 22.842 30.241 1.00 81.44 572 GLY A C 1
ATOM 4262 O O . GLY A 1 572 ? -15.185 21.768 29.744 1.00 81.44 572 GLY A O 1
ATOM 4263 N N . ASP A 1 573 ? -16.021 22.963 31.478 1.00 77.94 573 ASP A N 1
ATOM 4264 C CA . ASP A 1 573 ? -16.110 21.872 32.459 1.00 77.94 573 ASP A CA 1
ATOM 4265 C C . ASP A 1 573 ? -17.550 21.362 32.666 1.00 77.94 573 ASP A C 1
ATOM 4267 O O . ASP A 1 573 ? -17.815 20.556 33.554 1.00 77.94 573 ASP A O 1
ATOM 4271 N N . GLY A 1 574 ? -18.493 21.817 31.834 1.00 74.38 574 GLY A N 1
ATOM 4272 C CA . GLY A 1 574 ? -19.848 21.264 31.765 1.00 74.38 574 GLY A CA 1
ATOM 4273 C C . GLY A 1 574 ? -19.891 19.911 31.048 1.00 74.38 574 GLY A C 1
ATOM 4274 O O . GLY A 1 574 ? -18.885 19.456 30.509 1.00 74.38 574 GLY A O 1
ATOM 4275 N N . ALA A 1 575 ? -21.059 19.265 31.012 1.00 71.88 575 ALA A N 1
ATOM 4276 C CA . ALA A 1 575 ? -21.238 18.019 30.265 1.00 71.88 575 ALA A CA 1
ATOM 4277 C C . ALA A 1 575 ? -20.981 18.238 28.763 1.00 71.88 575 ALA A C 1
ATOM 4279 O O . ALA A 1 575 ? -21.498 19.183 28.167 1.00 71.88 575 ALA A O 1
ATOM 4280 N N . ALA A 1 576 ? -20.172 17.369 28.158 1.00 77.44 576 ALA A N 1
ATOM 4281 C CA . ALA A 1 576 ? -19.874 17.427 26.737 1.00 77.44 576 ALA A CA 1
ATOM 4282 C C . ALA A 1 576 ? -21.086 16.994 25.909 1.00 77.44 576 ALA A C 1
ATOM 4284 O O . ALA A 1 576 ? -21.723 15.978 26.192 1.00 77.44 576 ALA A O 1
ATOM 4285 N N . ASP A 1 577 ? -21.348 17.734 24.835 1.00 75.12 577 ASP A N 1
ATOM 4286 C CA . ASP A 1 577 ? -22.322 17.332 23.829 1.00 75.12 577 ASP A CA 1
ATOM 4287 C C . ASP A 1 577 ? -21.881 16.022 23.150 1.00 75.12 577 ASP A C 1
ATOM 4289 O O . ASP A 1 577 ? -20.695 15.804 22.863 1.00 75.12 577 ASP A O 1
ATOM 4293 N N . TRP A 1 578 ? -22.842 15.150 22.848 1.00 68.56 578 TRP A N 1
ATOM 4294 C CA . TRP A 1 578 ? -22.594 13.899 22.136 1.00 68.56 578 TRP A CA 1
ATOM 4295 C C . TRP A 1 578 ? -21.891 14.108 20.785 1.00 68.56 578 TRP A C 1
ATOM 4297 O O . TRP A 1 578 ? -21.034 13.308 20.396 1.00 68.56 578 TRP A O 1
ATOM 4307 N N . GLN A 1 579 ? -22.182 15.202 20.080 1.00 75.25 579 GLN A N 1
ATOM 4308 C CA . GLN A 1 579 ? -21.509 15.546 18.828 1.00 75.25 579 GLN A CA 1
ATOM 4309 C C . GLN A 1 579 ? -20.003 15.769 19.035 1.00 75.25 579 GLN A C 1
ATOM 4311 O O . GLN A 1 579 ? -19.194 15.320 18.215 1.00 75.25 579 GLN A O 1
ATOM 4316 N N . LEU A 1 580 ? -19.610 16.397 20.149 1.00 81.50 580 LEU A N 1
ATOM 4317 C CA . LEU A 1 580 ? -18.207 16.608 20.510 1.00 81.50 580 LEU A CA 1
ATOM 4318 C C . LEU A 1 580 ? -17.529 15.294 20.926 1.00 81.50 580 LEU A C 1
ATOM 4320 O O . LEU A 1 580 ? -16.379 15.043 20.547 1.00 81.50 580 LEU A O 1
ATOM 4324 N N . VAL A 1 581 ? -18.243 14.423 21.645 1.00 76.81 581 VAL A N 1
ATOM 4325 C CA . VAL A 1 581 ? -17.783 13.062 21.979 1.00 76.81 581 VAL A CA 1
ATOM 4326 C C . VAL A 1 581 ? -17.497 12.268 20.701 1.00 76.81 581 VAL A C 1
ATOM 4328 O O . VAL A 1 581 ? -16.396 11.738 20.531 1.00 76.81 581 VAL A O 1
ATOM 4331 N N . GLN A 1 582 ? -18.438 12.251 19.753 1.00 72.50 582 GLN A N 1
ATOM 4332 C CA . GLN A 1 582 ? -18.279 11.556 18.476 1.00 72.50 582 GLN A CA 1
ATOM 4333 C C . GLN A 1 582 ? -17.147 12.164 17.635 1.00 72.50 582 GLN A C 1
ATOM 4335 O O . GLN A 1 582 ? -16.380 11.444 16.991 1.00 72.50 582 GLN A O 1
ATOM 4340 N N . ARG A 1 583 ? -16.997 13.494 17.647 1.00 80.06 583 ARG A N 1
ATOM 4341 C CA . ARG A 1 583 ? -15.885 14.180 16.979 1.00 80.06 583 ARG A CA 1
ATOM 4342 C C . ARG A 1 583 ? -14.543 13.781 17.587 1.00 80.06 583 ARG A C 1
ATOM 4344 O O . ARG A 1 583 ? -13.610 13.501 16.835 1.00 80.06 583 ARG A O 1
ATOM 4351 N N . THR A 1 584 ? -14.464 13.694 18.911 1.00 83.25 584 THR A N 1
ATOM 4352 C CA . THR A 1 584 ? -13.261 13.277 19.641 1.00 83.25 584 THR A CA 1
ATOM 4353 C C . THR A 1 584 ? -12.931 11.807 19.379 1.00 83.25 584 THR A C 1
ATOM 4355 O O . THR A 1 584 ? -11.767 11.484 19.149 1.00 83.25 584 THR A O 1
ATOM 4358 N N . GLU A 1 585 ? -13.933 10.922 19.304 1.00 77.25 585 GLU A N 1
ATOM 4359 C CA . GLU A 1 585 ? -13.752 9.530 18.866 1.00 77.25 585 GLU A CA 1
ATOM 4360 C C . GLU A 1 585 ? -13.094 9.465 17.485 1.00 77.25 585 GLU A C 1
ATOM 4362 O O . GLU A 1 585 ? -12.109 8.752 17.303 1.00 77.25 585 GLU A O 1
ATOM 4367 N N . ARG A 1 586 ? -13.599 10.245 16.517 1.00 72.94 586 ARG A N 1
ATOM 4368 C CA . ARG A 1 586 ? -13.051 10.297 15.150 1.00 72.94 586 ARG A CA 1
ATOM 4369 C C . ARG A 1 586 ? -11.614 10.824 15.128 1.00 72.94 586 ARG A C 1
ATOM 4371 O O . ARG A 1 586 ? -10.781 10.300 14.390 1.00 72.94 586 ARG A O 1
ATOM 4378 N N . LEU A 1 587 ? -11.308 11.832 15.947 1.00 75.44 587 LEU A N 1
ATOM 4379 C CA . LEU A 1 587 ? -9.951 12.368 16.087 1.00 75.44 587 LEU A CA 1
ATOM 4380 C C . LEU A 1 587 ? -8.994 11.312 16.651 1.00 75.44 587 LEU A C 1
ATOM 4382 O O . LEU A 1 587 ? -7.943 11.061 16.066 1.00 75.44 587 LEU A O 1
ATOM 4386 N N . LEU A 1 588 ? -9.378 10.625 17.725 1.00 77.06 588 LEU A N 1
ATOM 4387 C CA . LEU A 1 588 ? -8.585 9.541 18.310 1.00 77.06 588 LEU A CA 1
ATOM 4388 C C . LEU A 1 588 ? -8.432 8.352 17.348 1.00 77.06 588 LEU A C 1
ATOM 4390 O O . LEU A 1 588 ? -7.344 7.782 17.246 1.00 77.06 588 LEU A O 1
ATOM 4394 N N . ALA A 1 589 ? -9.492 7.996 16.614 1.00 71.12 589 ALA A N 1
ATOM 4395 C CA . ALA A 1 589 ? -9.499 6.891 15.653 1.00 71.12 589 ALA A CA 1
ATOM 4396 C C . ALA A 1 589 ? -8.483 7.107 14.532 1.00 71.12 589 ALA A C 1
ATOM 4398 O O . ALA A 1 589 ? -7.817 6.163 14.115 1.00 71.12 589 ALA A O 1
ATOM 4399 N N . SER A 1 590 ? -8.300 8.358 14.110 1.00 65.94 590 SER A N 1
ATOM 4400 C CA . SER A 1 590 ? -7.326 8.708 13.081 1.00 65.94 590 SER A CA 1
ATOM 4401 C C . SER A 1 590 ? -5.872 8.406 13.498 1.00 65.94 590 SER A C 1
ATOM 4403 O O . SER A 1 590 ? -5.056 8.015 12.663 1.00 65.94 590 SER A O 1
ATOM 4405 N N . ALA A 1 591 ? -5.544 8.504 14.792 1.00 67.25 591 ALA A N 1
ATOM 4406 C CA . ALA A 1 591 ? -4.203 8.215 15.306 1.00 67.25 591 ALA A CA 1
ATOM 4407 C C . ALA A 1 591 ? -4.019 6.769 15.790 1.00 67.25 591 ALA A C 1
ATOM 4409 O O . ALA A 1 591 ? -2.949 6.198 15.577 1.00 67.25 591 ALA A O 1
ATOM 4410 N N . LEU A 1 592 ? -5.035 6.195 16.443 1.00 64.56 592 LEU A N 1
ATOM 4411 C CA . LEU A 1 592 ? -4.953 4.920 17.172 1.00 64.56 592 LEU A CA 1
ATOM 4412 C C . LEU A 1 592 ? -5.671 3.749 16.476 1.00 64.56 592 LEU A C 1
ATOM 4414 O O . LEU A 1 592 ? -5.558 2.608 16.930 1.00 64.56 592 LEU A O 1
ATOM 4418 N N . GLY A 1 593 ? -6.436 4.020 15.417 1.00 61.41 593 GLY A N 1
ATOM 4419 C CA . GLY A 1 593 ? -7.408 3.096 14.831 1.00 61.41 593 GLY A CA 1
ATOM 4420 C C . GLY A 1 593 ? -8.763 3.137 15.551 1.00 61.41 593 GLY A C 1
ATOM 4421 O O . GLY A 1 593 ? -8.845 3.365 16.766 1.00 61.41 593 GLY A O 1
ATOM 4422 N N . ALA A 1 594 ? -9.851 2.891 14.811 1.00 62.19 594 ALA A N 1
ATOM 4423 C CA . ALA A 1 594 ? -11.225 3.030 15.307 1.00 62.19 594 ALA A CA 1
ATOM 4424 C C . ALA A 1 594 ? -11.537 2.139 16.524 1.00 62.19 594 ALA A C 1
ATOM 4426 O O . ALA A 1 594 ? -12.236 2.554 17.452 1.00 62.19 594 ALA A O 1
ATOM 4427 N N . SER A 1 595 ? -10.996 0.916 16.564 1.00 60.09 595 SER A N 1
ATOM 4428 C CA . SER A 1 595 ? -11.212 0.000 17.691 1.00 60.09 595 SER A CA 1
ATOM 4429 C C . SER A 1 595 ? -10.524 0.453 18.977 1.00 60.09 595 SER A C 1
ATOM 4431 O O . SER A 1 595 ? -11.060 0.231 20.061 1.00 60.09 595 SER A O 1
ATOM 4433 N N . SER A 1 596 ? -9.346 1.067 18.867 1.00 67.31 596 SER A N 1
ATOM 4434 C CA . SER A 1 596 ? -8.535 1.494 20.012 1.00 67.31 596 SER A CA 1
ATOM 4435 C C . SER A 1 596 ? -9.064 2.806 20.588 1.00 67.31 596 SER A C 1
ATOM 4437 O O . SER A 1 596 ? -9.211 2.931 21.802 1.00 67.31 596 SER A O 1
ATOM 4439 N N . ALA A 1 597 ? -9.450 3.743 19.716 1.00 71.56 597 ALA A N 1
ATOM 4440 C CA . ALA A 1 597 ? -10.058 5.015 20.096 1.00 71.56 597 ALA A CA 1
ATOM 4441 C C . ALA A 1 597 ? -11.315 4.840 20.951 1.00 71.56 597 ALA A C 1
ATOM 4443 O O . ALA A 1 597 ? -11.465 5.515 21.964 1.00 71.56 597 ALA A O 1
ATOM 4444 N N . ARG A 1 598 ? -12.175 3.874 20.606 1.00 64.56 598 ARG A N 1
ATOM 4445 C CA . ARG A 1 598 ? -13.359 3.545 21.412 1.00 64.56 598 ARG A CA 1
ATOM 4446 C C . ARG A 1 598 ? -13.028 3.036 22.797 1.00 64.56 598 ARG A C 1
ATOM 4448 O O . ARG A 1 598 ? -13.717 3.399 23.734 1.00 64.56 598 ARG A O 1
ATOM 4455 N N . VAL A 1 599 ? -12.016 2.183 22.933 1.00 62.84 599 VAL A N 1
ATOM 4456 C CA . VAL A 1 599 ? -11.622 1.658 24.248 1.00 62.84 599 VAL A CA 1
ATOM 4457 C C . VAL A 1 599 ? -11.103 2.795 25.126 1.00 62.84 599 VAL A C 1
ATOM 4459 O O . VAL A 1 599 ? -11.477 2.887 26.290 1.00 62.84 599 VAL A O 1
ATOM 4462 N N . VAL A 1 600 ? -10.304 3.695 24.549 1.00 70.56 600 VAL A N 1
ATOM 4463 C CA . VAL A 1 600 ? -9.796 4.892 25.233 1.00 70.56 600 VAL A CA 1
ATOM 4464 C C . VAL A 1 600 ? -10.938 5.832 25.633 1.00 70.56 600 VAL A C 1
ATOM 4466 O O . VAL A 1 600 ? -10.987 6.284 26.772 1.00 70.56 600 VAL A O 1
ATOM 4469 N N . LEU A 1 601 ? -11.881 6.084 24.725 1.00 72.06 601 LEU A N 1
ATOM 4470 C CA . LEU A 1 601 ? -13.018 6.967 24.969 1.00 72.06 601 LEU A CA 1
ATOM 4471 C C . LEU A 1 601 ? -14.022 6.364 25.965 1.00 72.06 601 LEU A C 1
ATOM 4473 O O . LEU A 1 601 ? -14.464 7.052 26.874 1.00 72.06 601 LEU A O 1
ATOM 4477 N N . ALA A 1 602 ? -14.325 5.069 25.866 1.00 63.00 602 ALA A N 1
ATOM 4478 C CA . ALA A 1 602 ? -15.192 4.360 26.810 1.00 63.00 602 ALA A CA 1
ATOM 4479 C C . ALA A 1 602 ? -14.571 4.271 28.212 1.00 63.00 602 ALA A C 1
ATOM 4481 O O . ALA A 1 602 ? -15.286 4.357 29.205 1.00 63.00 602 ALA A O 1
ATOM 4482 N N . SER A 1 603 ? -13.242 4.149 28.302 1.00 61.78 603 SER A N 1
ATOM 4483 C CA . SER A 1 603 ? -12.527 4.246 29.577 1.00 61.78 603 SER A CA 1
ATOM 4484 C C . SER A 1 603 ? -12.610 5.647 30.188 1.00 61.78 603 SER A C 1
ATOM 4486 O O . SER A 1 603 ? -12.506 5.763 31.404 1.00 61.78 603 SER A O 1
ATOM 4488 N N . ALA A 1 604 ? -12.774 6.691 29.371 1.00 66.00 604 ALA A N 1
ATOM 4489 C CA . ALA A 1 604 ? -12.936 8.066 29.835 1.00 66.00 604 ALA A CA 1
ATOM 4490 C C . ALA A 1 604 ? -14.394 8.415 30.188 1.00 66.00 604 ALA A C 1
ATOM 4492 O O . ALA A 1 604 ? -14.604 9.253 31.054 1.00 66.00 604 ALA A O 1
ATOM 4493 N N . ILE A 1 605 ? -15.379 7.768 29.547 1.00 63.44 605 ILE A N 1
ATOM 4494 C CA . ILE A 1 605 ? -16.826 8.026 29.721 1.00 63.44 605 ILE A CA 1
ATOM 4495 C C . ILE A 1 605 ? -17.459 7.244 30.891 1.00 63.44 605 ILE A C 1
ATOM 4497 O O . ILE A 1 605 ? -18.604 7.485 31.253 1.00 63.44 605 ILE A O 1
ATOM 4501 N N . GLY A 1 606 ? -16.715 6.351 31.544 1.00 52.75 606 GLY A N 1
ATOM 4502 C CA . GLY A 1 606 ? -17.267 5.487 32.590 1.00 52.75 606 GLY A CA 1
ATOM 4503 C C . GLY A 1 606 ? -18.020 4.297 31.980 1.00 52.75 606 GLY A C 1
ATOM 4504 O O . GLY A 1 606 ? -18.814 4.418 31.049 1.00 52.75 606 GLY A O 1
ATOM 4505 N N . GLY A 1 607 ? -17.699 3.094 32.450 1.00 37.88 607 GLY A N 1
ATOM 4506 C CA . GLY A 1 607 ? -18.048 1.842 31.783 1.00 37.88 607 GLY A CA 1
ATOM 4507 C C . GLY A 1 607 ? -19.552 1.557 31.615 1.00 37.88 607 GLY A C 1
ATOM 4508 O O . GLY A 1 607 ? -20.337 1.621 32.551 1.00 37.88 607 GLY A O 1
ATOM 4509 N N . ASN A 1 608 ? -19.902 1.094 30.412 1.00 35.16 608 ASN A N 1
ATOM 4510 C CA . ASN A 1 608 ? -20.930 0.085 30.106 1.00 35.16 608 ASN A CA 1
ATOM 4511 C C . ASN A 1 608 ? -22.431 0.352 30.389 1.00 35.16 608 ASN A C 1
ATOM 4513 O O . ASN A 1 608 ? -23.220 -0.564 30.170 1.00 35.16 608 ASN A O 1
ATOM 4517 N N . GLN A 1 609 ? -22.872 1.545 30.802 1.00 39.84 609 GLN A N 1
ATOM 4518 C CA . GLN A 1 609 ? -24.287 1.764 31.186 1.00 39.84 609 GLN A CA 1
ATOM 4519 C C . GLN A 1 609 ? -25.231 2.326 30.095 1.00 39.84 609 GLN A C 1
ATOM 4521 O O . GLN A 1 609 ? -26.434 2.402 30.321 1.00 39.84 609 GLN A O 1
ATOM 4526 N N . VAL A 1 610 ? -24.745 2.686 28.901 1.00 40.72 610 VAL A N 1
ATOM 4527 C CA . VAL A 1 610 ? -25.505 3.583 27.992 1.00 40.72 610 VAL A CA 1
ATOM 4528 C C . VAL A 1 610 ? -26.381 2.871 26.931 1.00 40.72 610 VAL A C 1
ATOM 4530 O O . VAL A 1 610 ? -27.263 3.486 26.356 1.00 40.72 610 VAL A O 1
ATOM 4533 N N . ALA A 1 611 ? -26.242 1.565 26.669 1.00 46.12 611 ALA A N 1
ATOM 4534 C CA . ALA A 1 611 ? -26.787 0.988 25.422 1.00 46.12 611 ALA A CA 1
ATOM 4535 C C . ALA A 1 611 ? -28.262 0.501 25.416 1.00 46.12 611 ALA A C 1
ATOM 4537 O O . ALA A 1 611 ? -28.813 0.331 24.331 1.00 46.12 611 ALA A O 1
ATOM 4538 N N . LEU A 1 612 ? -28.911 0.226 26.560 1.00 42.03 612 LEU A N 1
ATOM 4539 C CA . LEU A 1 612 ? -30.257 -0.401 26.583 1.00 42.03 612 LEU A CA 1
ATOM 4540 C C . LEU A 1 612 ? -31.412 0.611 26.710 1.00 42.03 612 LEU A C 1
ATOM 4542 O O . LEU A 1 612 ? -32.502 0.373 26.192 1.00 42.03 612 LEU A O 1
ATOM 4546 N N . ARG A 1 613 ? -31.159 1.754 27.360 1.00 43.62 613 ARG A N 1
ATOM 4547 C CA . ARG A 1 613 ? -32.141 2.830 27.577 1.00 43.62 613 ARG A CA 1
ATOM 4548 C C . ARG A 1 613 ? -32.564 3.493 26.259 1.00 43.62 613 ARG A C 1
ATOM 4550 O O . ARG A 1 613 ? -33.749 3.750 26.073 1.00 43.62 613 ARG A O 1
ATOM 4557 N N . ASP A 1 614 ? -31.620 3.662 25.332 1.00 44.44 614 ASP A N 1
ATOM 4558 C CA . ASP A 1 614 ? -31.827 4.349 24.047 1.00 44.44 614 ASP A CA 1
ATOM 4559 C C . ASP A 1 614 ? -32.593 3.510 23.013 1.00 44.44 614 ASP A C 1
ATOM 4561 O O . ASP A 1 614 ? -33.242 4.047 22.121 1.00 44.44 614 ASP A O 1
ATOM 4565 N N . VAL A 1 615 ? -32.542 2.179 23.125 1.00 43.84 615 VAL A N 1
ATOM 4566 C CA . VAL A 1 615 ? -33.294 1.277 22.236 1.00 43.84 615 VAL A CA 1
ATOM 4567 C C . VAL A 1 615 ? -34.761 1.191 22.663 1.00 43.84 615 VAL A C 1
ATOM 4569 O O . VAL A 1 615 ? -35.641 1.073 21.814 1.00 43.84 615 VAL A O 1
ATOM 4572 N N . LEU A 1 616 ? -35.032 1.273 23.969 1.00 43.25 616 LEU A N 1
ATOM 4573 C CA . LEU A 1 616 ? -36.388 1.219 24.519 1.00 43.25 616 LEU A CA 1
ATOM 4574 C C . LEU A 1 616 ? -37.113 2.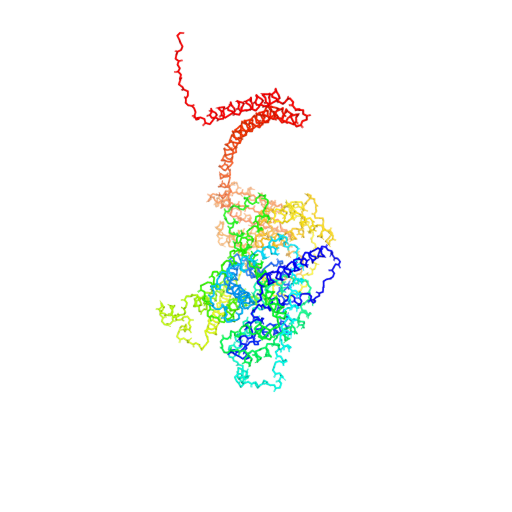572 24.435 1.00 43.25 616 LEU A C 1
ATOM 4576 O O . LEU A 1 616 ? -38.326 2.586 24.253 1.00 43.25 616 LEU A O 1
ATOM 4580 N N . SER A 1 617 ? -36.397 3.701 24.489 1.00 42.62 617 SER A N 1
ATOM 4581 C CA . SER A 1 617 ? -36.995 5.039 24.339 1.00 42.62 617 SER A CA 1
ATOM 4582 C C . SER A 1 617 ? -37.460 5.356 22.911 1.00 42.62 617 SER A C 1
ATOM 4584 O O . SER A 1 617 ? -38.349 6.183 22.729 1.00 42.62 617 SER A O 1
ATOM 4586 N N . MET A 1 618 ? -36.928 4.667 21.894 1.00 39.69 618 MET A N 1
ATOM 4587 C CA . MET A 1 618 ? -37.368 4.809 20.497 1.00 39.69 618 MET A CA 1
ATOM 4588 C C . MET A 1 618 ? -38.736 4.171 20.200 1.00 39.69 618 MET A C 1
ATOM 4590 O O . MET A 1 618 ? -39.263 4.356 19.105 1.00 39.69 618 MET A O 1
ATOM 4594 N N . LEU A 1 619 ? -39.315 3.415 21.138 1.00 41.91 619 LEU A N 1
ATOM 4595 C CA . LEU A 1 619 ? -40.514 2.605 20.897 1.00 41.91 619 LEU A CA 1
ATOM 4596 C C . LEU A 1 619 ? -41.842 3.261 21.303 1.00 41.91 619 LEU A C 1
ATOM 4598 O O . LEU A 1 619 ? -42.886 2.729 20.937 1.00 41.91 619 LEU A O 1
ATOM 4602 N N . ASP A 1 620 ? -41.827 4.409 21.985 1.00 42.88 620 ASP A N 1
ATOM 4603 C CA . ASP A 1 620 ? -43.049 5.002 22.561 1.00 42.88 620 ASP A CA 1
ATOM 4604 C C . ASP A 1 620 ? -43.599 6.234 21.825 1.00 42.88 620 ASP A C 1
ATOM 4606 O O . ASP A 1 620 ? -44.548 6.885 22.277 1.00 42.88 620 ASP A O 1
ATOM 4610 N N . HIS A 1 621 ? -43.085 6.541 20.632 1.00 38.22 621 HIS A N 1
ATOM 4611 C CA . HIS A 1 621 ? -43.740 7.522 19.771 1.00 38.22 621 HIS A CA 1
ATOM 4612 C C . HIS A 1 621 ? -44.878 6.861 18.984 1.00 38.22 621 HIS A C 1
ATOM 4614 O O . HIS A 1 621 ? -44.671 6.069 18.068 1.00 38.22 621 HIS A O 1
ATOM 4620 N N . LYS A 1 622 ? -46.103 7.186 19.420 1.00 39.44 622 LYS A N 1
ATOM 4621 C CA . LYS A 1 622 ? -47.405 6.725 18.920 1.00 39.44 622 LYS A CA 1
ATOM 4622 C C . LYS A 1 622 ? -47.453 6.421 17.413 1.00 39.44 622 LYS A C 1
ATOM 4624 O O . LYS A 1 622 ? -47.042 7.221 16.576 1.00 39.44 622 LYS A O 1
ATOM 4629 N N . THR A 1 623 ? -48.174 5.333 17.118 1.00 48.66 623 THR A N 1
ATOM 4630 C CA . THR A 1 623 ? -48.844 4.978 15.847 1.00 48.66 623 THR A CA 1
ATOM 4631 C C . THR A 1 623 ? -47.995 4.462 14.681 1.00 48.66 623 THR A C 1
ATOM 4633 O O . THR A 1 623 ? -47.956 5.099 13.635 1.00 48.66 623 THR A O 1
ATOM 4636 N N . GLN A 1 624 ? -47.451 3.234 14.776 1.00 40.03 624 GLN A N 1
ATOM 4637 C CA . GLN A 1 624 ? -47.197 2.438 13.554 1.00 40.03 624 GLN A CA 1
ATOM 4638 C C . GLN A 1 624 ? -47.014 0.911 13.705 1.00 40.03 624 GLN A C 1
ATOM 4640 O O . GLN A 1 624 ? -46.370 0.284 12.866 1.00 40.03 624 GLN A O 1
ATOM 4645 N N . ALA A 1 625 ? -47.578 0.272 14.734 1.00 41.56 625 ALA A N 1
ATOM 4646 C CA . ALA A 1 625 ? -47.232 -1.122 15.043 1.00 41.56 625 ALA A CA 1
ATOM 4647 C C . ALA A 1 625 ? -48.402 -2.027 15.471 1.00 41.56 625 ALA A C 1
ATOM 4649 O O . ALA A 1 625 ? -48.176 -3.033 16.135 1.00 41.56 625 ALA A O 1
ATOM 4650 N N . GLU A 1 626 ? -49.642 -1.774 15.039 1.00 43.28 626 GLU A N 1
ATOM 4651 C CA . GLU A 1 626 ? -50.755 -2.722 15.284 1.00 43.28 626 GLU A CA 1
ATOM 4652 C C . GLU A 1 626 ? -50.614 -4.065 14.523 1.00 43.28 626 GLU A C 1
ATOM 4654 O O . GLU A 1 626 ? -51.454 -4.953 14.643 1.00 43.28 626 GLU A O 1
ATOM 4659 N N . ARG A 1 627 ? -49.514 -4.268 13.783 1.00 41.81 627 ARG A N 1
ATOM 4660 C CA . ARG A 1 627 ? -49.087 -5.569 13.232 1.00 41.81 627 ARG A CA 1
ATOM 4661 C C . ARG A 1 627 ? -47.611 -5.887 13.489 1.00 41.81 627 ARG A C 1
ATOM 4663 O O . ARG A 1 627 ? -46.982 -6.583 12.697 1.00 41.81 627 ARG A O 1
ATOM 4670 N N . PHE A 1 628 ? -47.026 -5.369 14.567 1.00 42.00 628 PHE A N 1
ATOM 4671 C CA . PHE A 1 628 ? -45.713 -5.843 14.999 1.00 42.00 628 PHE A CA 1
ATOM 4672 C C . PHE A 1 628 ? -45.922 -7.143 15.775 1.00 42.00 628 PHE A C 1
ATOM 4674 O O . PHE A 1 628 ? -46.391 -7.132 16.912 1.00 42.00 628 PHE A O 1
ATOM 4681 N N . ASP A 1 629 ? -45.692 -8.268 15.095 1.00 47.44 629 ASP A N 1
ATOM 4682 C CA . ASP A 1 629 ? -46.023 -9.611 15.566 1.00 47.44 629 ASP A CA 1
ATOM 4683 C C . ASP A 1 629 ? -45.618 -9.827 17.027 1.00 47.44 629 ASP A C 1
ATOM 4685 O O . ASP A 1 629 ? -44.446 -9.739 17.400 1.00 47.44 629 ASP A O 1
ATOM 4689 N N . ARG A 1 630 ? -46.603 -10.196 17.848 1.00 47.53 630 ARG A N 1
ATOM 4690 C CA . ARG A 1 630 ? -46.462 -10.597 19.259 1.00 47.53 630 ARG A CA 1
ATOM 4691 C C . ARG A 1 630 ? -45.318 -11.609 19.468 1.00 47.53 630 ARG A C 1
ATOM 4693 O O . ARG A 1 630 ? -44.649 -11.584 20.495 1.00 47.53 630 ARG A O 1
ATOM 4700 N N . HIS A 1 631 ? -45.039 -12.427 18.449 1.00 44.03 631 HIS A N 1
ATOM 4701 C CA . HIS A 1 631 ? -43.925 -13.378 18.394 1.00 44.03 631 HIS A CA 1
ATOM 4702 C C . HIS A 1 631 ? -42.533 -12.730 18.382 1.00 44.03 631 HIS A C 1
ATOM 4704 O O . HIS A 1 631 ? -41.599 -13.294 18.949 1.00 44.03 631 HIS A O 1
ATOM 4710 N N . MET A 1 632 ? -42.361 -11.566 17.751 1.00 43.94 632 MET A N 1
ATOM 4711 C CA . MET A 1 632 ? -41.066 -10.884 17.663 1.00 43.94 632 MET A CA 1
ATOM 4712 C C . MET A 1 632 ? -40.684 -10.244 18.999 1.00 43.94 632 MET A C 1
ATOM 4714 O O . MET A 1 632 ? -39.535 -10.361 19.417 1.00 43.94 632 MET A O 1
ATOM 4718 N N . LEU A 1 633 ? -41.648 -9.641 19.703 1.00 53.84 633 LEU A N 1
ATOM 4719 C CA . LEU A 1 633 ? -41.441 -9.100 21.052 1.00 53.84 633 LEU A CA 1
ATOM 4720 C C . LEU A 1 633 ? -41.118 -10.208 22.057 1.00 53.84 633 LEU A C 1
ATOM 4722 O O . LEU A 1 633 ? -40.163 -10.089 22.822 1.00 53.84 633 LEU A O 1
ATOM 4726 N N . GLN A 1 634 ? -41.853 -11.319 21.988 1.00 52.88 634 GLN A N 1
ATOM 4727 C CA . GLN A 1 634 ? -41.575 -12.497 22.803 1.00 52.88 634 GLN A CA 1
ATOM 4728 C C . GLN A 1 634 ? -40.176 -13.056 22.481 1.00 52.88 634 GLN A C 1
ATOM 4730 O O . GLN A 1 634 ? -39.372 -13.248 23.382 1.00 52.88 634 GLN A O 1
ATOM 4735 N N . SER A 1 635 ? -39.803 -13.157 21.199 1.00 53.16 635 SER A N 1
ATOM 4736 C CA . SER A 1 635 ? -38.463 -13.608 20.776 1.00 53.16 635 SER A CA 1
ATOM 4737 C C . SER A 1 635 ? -37.315 -12.681 21.203 1.00 53.16 635 SER A C 1
ATOM 4739 O O . SER A 1 635 ? -36.191 -13.149 21.404 1.00 53.16 635 SER A O 1
ATOM 4741 N N . MET A 1 636 ? -37.555 -11.369 21.315 1.00 54.69 636 MET A N 1
ATOM 4742 C CA . MET A 1 636 ? -36.555 -10.416 21.815 1.00 54.69 636 MET A CA 1
ATOM 4743 C C . MET A 1 636 ? -36.342 -10.558 23.320 1.00 54.69 636 MET A C 1
ATOM 4745 O O . MET A 1 636 ? -35.196 -10.559 23.763 1.00 54.69 636 MET A O 1
ATOM 4749 N N . LEU A 1 637 ? -37.424 -10.713 24.087 1.00 66.12 637 LEU A N 1
ATOM 4750 C CA . LEU A 1 637 ? -37.359 -10.924 25.534 1.00 66.12 637 LEU A CA 1
ATOM 4751 C C . LEU A 1 637 ? -36.698 -12.267 25.883 1.00 66.12 637 LEU A C 1
ATOM 4753 O O . LEU A 1 637 ? -35.895 -12.325 26.815 1.00 66.12 637 LEU A O 1
ATOM 4757 N N . GLU A 1 638 ? -36.959 -13.318 25.099 1.00 73.25 638 GLU A N 1
ATOM 4758 C CA . GLU A 1 638 ? -36.407 -14.662 25.329 1.00 73.25 638 GLU A CA 1
ATOM 4759 C C . GLU A 1 638 ? -34.885 -14.768 25.159 1.00 73.25 638 GLU A C 1
ATOM 4761 O O . GLU A 1 638 ? -34.252 -15.623 25.769 1.00 73.25 638 GLU A O 1
ATOM 4766 N N . ASN A 1 639 ? -34.260 -13.895 24.364 1.00 58.38 639 ASN A N 1
ATOM 4767 C CA . ASN A 1 639 ? -32.808 -13.937 24.143 1.00 58.38 639 ASN A CA 1
ATOM 4768 C C . ASN A 1 639 ? -31.999 -13.086 25.139 1.00 58.38 639 ASN A C 1
ATOM 4770 O O . ASN A 1 639 ? -30.771 -13.016 25.030 1.00 58.38 639 ASN A O 1
ATOM 4774 N N . ILE A 1 640 ? -32.658 -12.414 26.087 1.00 75.62 640 ILE A N 1
ATOM 4775 C CA . ILE A 1 640 ? -31.988 -11.615 27.115 1.00 75.62 640 ILE A CA 1
ATOM 4776 C C . ILE A 1 640 ? -31.648 -12.519 28.301 1.00 75.62 640 ILE A C 1
ATOM 4778 O O . ILE A 1 640 ? -32.516 -13.162 28.877 1.00 75.62 640 ILE A O 1
ATOM 4782 N N . SER A 1 641 ? -30.373 -12.535 28.696 1.00 70.19 641 SER A N 1
ATOM 4783 C CA . SER A 1 641 ? -29.863 -13.369 29.795 1.00 70.19 641 SER A CA 1
ATOM 4784 C C . SER A 1 641 ? -30.285 -12.903 31.195 1.00 70.19 641 SER A C 1
ATOM 4786 O O . SER A 1 641 ? -29.981 -13.569 32.178 1.00 70.19 641 SER A O 1
ATOM 4788 N N . GLN A 1 642 ? -30.933 -11.743 31.304 1.00 83.38 642 GLN A N 1
ATOM 4789 C CA . GLN A 1 642 ? -31.505 -11.221 32.546 1.00 83.38 642 GLN A CA 1
ATOM 4790 C C . GLN A 1 642 ? -32.969 -11.644 32.650 1.00 83.38 642 GLN A C 1
ATOM 4792 O O . GLN A 1 642 ? -33.681 -11.636 31.646 1.00 83.38 642 GLN A O 1
ATOM 4797 N N . GLY A 1 643 ? -33.433 -11.968 33.856 1.00 86.25 643 GLY A N 1
ATOM 4798 C CA . GLY A 1 643 ? -34.848 -12.250 34.085 1.00 86.25 643 GLY A CA 1
ATOM 4799 C C . GLY A 1 643 ? -35.666 -10.970 33.951 1.00 86.25 643 GLY A C 1
ATOM 4800 O O . GLY A 1 643 ? -35.338 -9.968 34.583 1.00 86.25 643 GLY A O 1
ATOM 4801 N N . ILE A 1 644 ? -36.719 -10.984 33.139 1.00 86.06 644 ILE A N 1
ATOM 4802 C CA . ILE A 1 644 ? -37.605 -9.833 32.931 1.00 86.06 644 ILE A CA 1
ATOM 4803 C C . ILE A 1 644 ? -39.044 -10.252 33.219 1.00 86.06 644 ILE A C 1
ATOM 4805 O O . ILE A 1 644 ? -39.507 -11.278 32.723 1.00 86.06 644 ILE A O 1
ATOM 4809 N N . SER A 1 645 ? -39.764 -9.421 33.972 1.00 87.19 645 SER A N 1
ATOM 4810 C CA . SER A 1 645 ? -41.213 -9.527 34.162 1.00 87.19 645 SER A CA 1
ATOM 4811 C C . SER A 1 645 ? -41.886 -8.180 33.920 1.00 87.19 645 SER A C 1
ATOM 4813 O O . SER A 1 645 ? -41.412 -7.153 34.412 1.00 87.19 645 SER A O 1
ATOM 4815 N N . VAL A 1 646 ? -43.010 -8.189 33.210 1.00 84.62 646 VAL A N 1
ATOM 4816 C CA . VAL A 1 646 ? -43.817 -7.003 32.907 1.00 84.62 646 VAL A CA 1
ATOM 4817 C C . VAL A 1 646 ? -45.228 -7.213 33.439 1.00 84.62 646 VAL A C 1
ATOM 4819 O O . VAL A 1 646 ? -45.850 -8.238 33.145 1.00 84.62 646 VAL A O 1
ATOM 4822 N N . VAL A 1 647 ? -45.736 -6.243 34.199 1.00 84.81 647 VAL A N 1
ATOM 4823 C CA . VAL A 1 647 ? -47.108 -6.232 34.724 1.00 84.81 647 VAL A CA 1
ATOM 4824 C C . VAL A 1 647 ? -47.884 -5.016 34.221 1.00 84.81 647 VAL A C 1
ATOM 4826 O O . VAL A 1 647 ? -47.290 -3.972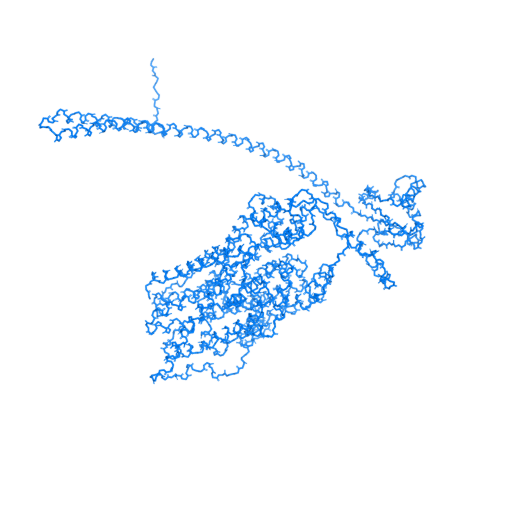 33.958 1.00 84.81 647 VAL A O 1
ATOM 4829 N N . ASP A 1 648 ? -49.200 -5.150 34.082 1.00 84.94 648 ASP A N 1
ATOM 4830 C CA . ASP A 1 648 ? -50.110 -4.058 33.714 1.00 84.94 648 ASP A CA 1
ATOM 4831 C C . ASP A 1 648 ? -50.483 -3.154 34.909 1.00 84.94 648 ASP A C 1
ATOM 4833 O O . ASP A 1 648 ? -49.953 -3.300 36.015 1.00 84.94 648 ASP A O 1
ATOM 4837 N N . ALA A 1 649 ? -51.395 -2.200 34.684 1.00 83.56 649 ALA A N 1
ATOM 4838 C CA . ALA A 1 649 ? -51.857 -1.252 35.702 1.00 83.56 649 ALA A CA 1
ATOM 4839 C C . ALA A 1 649 ? -52.596 -1.898 36.884 1.00 83.56 649 ALA A C 1
ATOM 4841 O O . ALA A 1 649 ? -52.547 -1.385 38.005 1.00 83.56 649 ALA A O 1
ATOM 4842 N N . ASP A 1 650 ? -53.200 -3.066 36.669 1.00 82.94 650 ASP A N 1
ATOM 4843 C CA . ASP A 1 650 ? -53.822 -3.869 37.720 1.00 82.94 650 ASP A CA 1
ATOM 4844 C C . ASP A 1 650 ? -52.818 -4.806 38.414 1.00 82.94 650 ASP A C 1
ATOM 4846 O O . ASP A 1 650 ? -53.188 -5.567 39.313 1.00 82.94 650 ASP A O 1
ATOM 4850 N N . GLN A 1 651 ? -51.533 -4.709 38.047 1.00 85.88 651 GLN A N 1
ATOM 4851 C CA . GLN A 1 651 ? -50.416 -5.529 38.518 1.00 85.88 651 GLN A CA 1
ATOM 4852 C C . GLN A 1 651 ? -50.558 -7.010 38.189 1.00 85.88 651 GLN A C 1
ATOM 4854 O O . GLN A 1 651 ? -50.167 -7.897 38.961 1.00 85.88 651 GLN A O 1
ATOM 4859 N N . ARG A 1 652 ? -51.119 -7.284 37.016 1.00 86.38 652 ARG A N 1
ATOM 4860 C CA . ARG A 1 652 ? -51.204 -8.623 36.453 1.00 86.38 652 ARG A CA 1
ATOM 4861 C C . ARG A 1 652 ? -50.096 -8.821 35.436 1.00 86.38 652 ARG A C 1
ATOM 4863 O O . ARG A 1 652 ? -49.769 -7.923 34.667 1.00 86.38 652 ARG A O 1
ATOM 4870 N N . LEU A 1 653 ? -49.499 -10.004 35.451 1.00 84.88 653 LEU A N 1
ATOM 4871 C CA . LEU A 1 653 ? -48.395 -10.356 34.570 1.00 84.88 653 LEU A CA 1
ATOM 4872 C C . LEU A 1 653 ? -48.857 -10.394 33.107 1.00 84.88 653 LEU A C 1
ATOM 4874 O O . LEU A 1 653 ? -49.797 -11.115 32.771 1.00 84.88 653 LEU A O 1
ATOM 4878 N N . VAL A 1 654 ? -48.175 -9.649 32.238 1.00 83.50 654 VAL A N 1
ATOM 4879 C CA . VAL A 1 654 ? -48.477 -9.577 30.797 1.00 83.50 654 VAL A CA 1
ATOM 4880 C C . VAL A 1 654 ? -47.363 -10.142 29.920 1.00 83.50 654 VAL A C 1
ATOM 4882 O O . VAL A 1 654 ? -47.650 -10.625 28.826 1.00 83.50 654 VAL A O 1
ATOM 4885 N N . ALA A 1 655 ? -46.112 -10.120 30.389 1.00 81.19 655 ALA A N 1
ATOM 4886 C CA . ALA A 1 655 ? -44.976 -10.713 29.689 1.00 81.19 655 ALA A CA 1
ATOM 4887 C C . ALA A 1 655 ? -43.857 -11.115 30.660 1.00 81.19 655 ALA A C 1
ATOM 4889 O O . ALA A 1 655 ? -43.665 -10.488 31.703 1.00 81.19 655 ALA A O 1
ATOM 4890 N N . TRP A 1 656 ? -43.109 -12.152 30.296 1.00 88.19 656 TRP A N 1
ATOM 4891 C CA . TRP A 1 656 ? -41.905 -12.617 30.981 1.00 88.19 656 TRP A CA 1
ATOM 4892 C C . TRP A 1 656 ? -41.005 -13.361 29.985 1.00 88.19 656 TRP A C 1
ATOM 4894 O O . TRP A 1 656 ? -41.452 -13.672 28.880 1.00 88.19 656 TRP A O 1
ATOM 4904 N N . ASN A 1 657 ? -39.755 -13.632 30.358 1.00 85.25 657 ASN A N 1
ATOM 4905 C CA . ASN A 1 657 ? -38.846 -14.482 29.584 1.00 85.25 657 ASN A CA 1
ATOM 4906 C C . ASN A 1 657 ? -38.451 -15.757 30.346 1.00 85.25 657 ASN A C 1
ATOM 4908 O O . ASN A 1 657 ? -38.672 -15.861 31.555 1.00 85.25 657 ASN A O 1
ATOM 4912 N N . THR A 1 658 ? -37.834 -16.720 29.659 1.00 82.38 658 THR A N 1
ATOM 4913 C CA . THR A 1 658 ? -37.390 -17.987 30.269 1.00 82.38 658 THR A CA 1
ATOM 4914 C C . THR A 1 658 ? -36.387 -17.754 31.401 1.00 82.38 658 THR A C 1
ATOM 4916 O O . THR A 1 658 ? -36.511 -18.365 32.457 1.00 82.38 658 THR A O 1
ATOM 4919 N N . ALA A 1 659 ? -35.477 -16.781 31.261 1.00 83.62 659 ALA A N 1
ATOM 4920 C CA . ALA A 1 659 ? -34.515 -16.437 32.313 1.00 83.62 659 ALA A CA 1
ATOM 4921 C C . ALA A 1 659 ? -35.188 -16.020 33.637 1.00 83.62 659 ALA A C 1
ATOM 4923 O O . ALA A 1 659 ? -34.640 -16.264 34.709 1.00 83.62 659 ALA A O 1
ATOM 4924 N N . TYR A 1 660 ? -36.381 -15.415 33.592 1.00 87.38 660 TYR A N 1
ATOM 4925 C CA . TYR A 1 660 ? -37.165 -15.103 34.789 1.00 87.38 660 TYR A CA 1
ATOM 4926 C C . TYR A 1 660 ? -37.709 -16.367 35.472 1.00 87.38 660 TYR A C 1
ATOM 4928 O O . TYR A 1 660 ? -37.678 -16.459 36.699 1.00 87.38 660 TYR A O 1
ATOM 4936 N N . LEU A 1 661 ? -38.170 -17.349 34.691 1.00 86.44 661 LEU A N 1
ATOM 4937 C CA . LEU A 1 661 ? -38.654 -18.631 35.212 1.00 86.44 661 LEU A CA 1
ATOM 4938 C C . LEU A 1 661 ? -37.515 -19.458 35.810 1.00 86.44 661 LEU A C 1
ATOM 4940 O O . LEU A 1 661 ? -37.639 -19.930 36.939 1.00 86.44 661 LEU A O 1
ATOM 4944 N N . ASP A 1 662 ? -36.401 -19.569 35.087 1.00 83.56 662 ASP A N 1
ATOM 4945 C CA . ASP A 1 662 ? -35.215 -20.323 35.505 1.00 83.56 662 ASP A CA 1
ATOM 4946 C C . ASP A 1 662 ? -34.597 -19.747 36.779 1.00 83.56 662 ASP A C 1
ATOM 4948 O O . ASP A 1 662 ? -34.088 -20.479 37.627 1.00 83.56 662 ASP A O 1
ATOM 4952 N N . LEU A 1 663 ? -34.646 -18.421 36.937 1.00 84.31 663 LEU A N 1
ATOM 4953 C CA . LEU A 1 663 ? -34.101 -17.774 38.118 1.00 84.31 663 LEU A CA 1
ATOM 4954 C C . LEU A 1 663 ? -34.877 -18.192 39.371 1.00 84.31 663 LEU A C 1
ATOM 4956 O O . LEU A 1 663 ? -34.263 -18.645 40.332 1.00 84.31 663 LEU A O 1
ATOM 4960 N N . PHE A 1 664 ? -36.207 -18.085 39.349 1.00 83.69 664 PHE A N 1
ATOM 4961 C CA . PHE A 1 664 ? -37.062 -18.287 40.526 1.00 83.69 664 PHE A CA 1
ATOM 4962 C C . PHE A 1 664 ? -37.641 -19.701 40.668 1.00 83.69 664 PHE A C 1
ATOM 4964 O O . PHE A 1 664 ? -38.229 -20.008 41.703 1.00 83.69 664 PHE A O 1
ATOM 4971 N N . HIS A 1 665 ? -37.454 -20.570 39.670 1.00 81.75 665 HIS A N 1
ATOM 4972 C CA . HIS A 1 665 ? -37.959 -21.948 39.651 1.00 81.75 665 HIS A CA 1
ATOM 4973 C C . HIS A 1 665 ? -39.474 -22.027 39.920 1.00 81.75 665 HIS A C 1
ATOM 4975 O O . HIS A 1 665 ? -39.942 -22.811 40.751 1.00 81.75 665 HIS A O 1
ATOM 4981 N N . TYR A 1 666 ? -40.256 -21.176 39.248 1.00 84.19 666 TYR A N 1
ATOM 4982 C CA . TYR A 1 666 ? -41.710 -21.191 39.403 1.00 84.19 666 TYR A CA 1
ATOM 4983 C C . TYR A 1 666 ? -42.334 -22.460 38.790 1.00 84.19 666 TYR A C 1
ATOM 4985 O O . TYR A 1 666 ? -41.913 -22.885 37.713 1.00 84.19 666 TYR A O 1
ATOM 4993 N N . PRO A 1 667 ? -43.390 -23.034 39.399 1.00 80.81 667 PRO A N 1
ATOM 4994 C CA . PRO A 1 667 ? -44.184 -24.082 38.769 1.00 80.81 667 PRO A CA 1
ATOM 4995 C C . PRO A 1 667 ? -44.863 -23.547 37.502 1.00 80.81 667 PRO A C 1
ATOM 4997 O O . PRO A 1 667 ? -45.417 -22.445 37.518 1.00 80.81 667 PRO A O 1
ATOM 5000 N N . ASN A 1 668 ? -44.889 -24.342 36.429 1.00 71.94 668 ASN A N 1
ATOM 5001 C CA . ASN A 1 668 ? -45.465 -23.938 35.135 1.00 71.94 668 ASN A CA 1
ATOM 5002 C C . ASN A 1 668 ? -46.945 -23.512 35.221 1.00 71.94 668 ASN A C 1
ATOM 5004 O O . ASN A 1 668 ? -47.416 -22.732 34.402 1.00 71.94 668 ASN A O 1
ATOM 5008 N N . GLU A 1 669 ? -47.675 -23.994 36.226 1.00 76.75 669 GLU A N 1
ATOM 5009 C CA . GLU A 1 669 ? -49.088 -23.674 36.471 1.00 76.75 669 GLU A CA 1
ATOM 5010 C C . GLU A 1 669 ? -49.289 -22.313 37.164 1.00 76.75 669 GLU A C 1
ATOM 5012 O O . GLU A 1 669 ? -50.391 -21.764 37.155 1.00 76.75 669 GLU A O 1
ATOM 5017 N N . LEU A 1 670 ? -48.237 -21.754 37.775 1.00 81.69 670 LEU A N 1
ATOM 5018 C CA . LEU A 1 670 ? -48.307 -20.516 38.555 1.00 81.69 670 LEU A CA 1
ATOM 5019 C C . LEU A 1 670 ? -48.149 -19.263 37.676 1.00 81.69 670 LEU A C 1
ATOM 5021 O O . LEU A 1 670 ? -48.753 -18.221 37.952 1.00 81.69 670 LEU A O 1
ATOM 5025 N N . VAL A 1 671 ? -47.345 -19.356 36.614 1.00 84.31 671 VAL A N 1
ATOM 5026 C CA . VAL A 1 671 ? -46.994 -18.222 35.750 1.00 84.31 671 VAL A CA 1
ATOM 5027 C C . VAL A 1 671 ? -47.809 -18.279 34.462 1.00 84.31 671 VAL A C 1
ATOM 5029 O O . VAL A 1 671 ? -47.437 -18.925 33.489 1.00 84.31 671 VAL A O 1
ATOM 5032 N N . THR A 1 672 ? -48.942 -17.578 34.462 1.00 82.75 672 THR A N 1
ATOM 5033 C CA . THR A 1 672 ? -49.812 -17.430 33.291 1.00 82.75 672 THR A CA 1
ATOM 5034 C C . THR A 1 672 ? -50.126 -15.957 33.054 1.00 82.75 672 THR A C 1
ATOM 5036 O O . THR A 1 672 ? -50.009 -15.123 33.958 1.00 82.75 672 THR A O 1
ATOM 5039 N N . VAL A 1 673 ? -50.514 -15.614 31.823 1.00 82.44 673 VAL A N 1
ATOM 5040 C CA . VAL A 1 673 ? -50.953 -14.250 31.502 1.00 82.44 673 VAL A CA 1
ATOM 5041 C C . VAL A 1 673 ? -52.156 -13.901 32.379 1.00 82.44 673 VAL A C 1
ATOM 5043 O O . VAL A 1 673 ? -53.130 -14.648 32.435 1.00 82.44 673 VAL A O 1
ATOM 5046 N N . GLY A 1 674 ? -52.088 -12.764 33.068 1.00 81.38 674 GLY A N 1
ATOM 5047 C CA . GLY A 1 674 ? -53.122 -12.314 33.994 1.00 81.38 674 GLY A CA 1
ATOM 5048 C C . GLY A 1 674 ? -52.899 -12.712 35.458 1.00 81.38 674 GLY A C 1
ATOM 5049 O O . GLY A 1 674 ? -53.664 -12.245 36.311 1.00 81.38 674 GLY A O 1
ATOM 5050 N N . THR A 1 675 ? -51.880 -13.523 3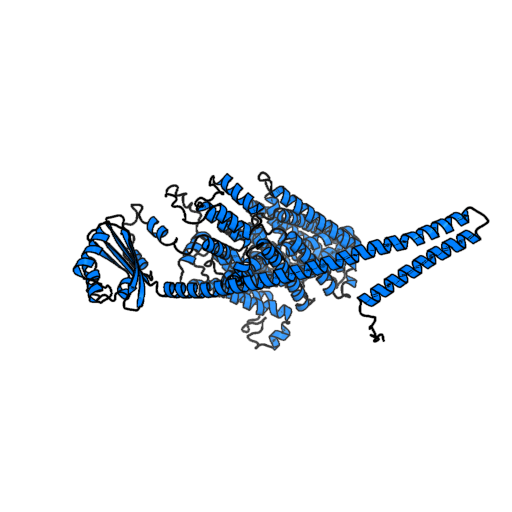5.786 1.00 88.19 675 THR A N 1
ATOM 5051 C CA . THR A 1 675 ? -51.531 -13.849 37.182 1.00 88.19 675 THR A CA 1
ATOM 5052 C C . THR A 1 675 ? -51.204 -12.559 37.953 1.00 88.19 675 THR A C 1
ATOM 5054 O O . THR A 1 675 ? -50.324 -11.810 37.525 1.00 88.19 675 THR A O 1
ATOM 5057 N N . PRO A 1 676 ? -51.860 -12.277 39.096 1.00 89.31 676 PRO A N 1
ATOM 5058 C CA . PRO A 1 676 ? -51.489 -11.148 39.949 1.00 89.31 676 PRO A CA 1
ATOM 5059 C C . PRO A 1 676 ? -50.061 -11.310 40.482 1.00 89.31 676 PRO A C 1
ATOM 5061 O O . PRO A 1 676 ? -49.744 -12.348 41.068 1.00 89.31 676 PRO A O 1
ATOM 5064 N N . VAL A 1 677 ? -49.221 -10.279 40.346 1.00 88.25 677 VAL A N 1
ATOM 5065 C CA . VAL A 1 677 ? -47.808 -10.331 40.774 1.00 88.25 677 VAL A CA 1
ATOM 5066 C C . VAL A 1 677 ? -47.656 -10.631 42.267 1.00 88.25 677 VAL A C 1
ATOM 5068 O O . VAL A 1 677 ? -46.697 -11.286 42.666 1.00 88.25 677 VAL A O 1
ATOM 5071 N N . ALA A 1 678 ? -48.649 -10.250 43.078 1.00 87.88 678 ALA A N 1
ATOM 5072 C CA . ALA A 1 678 ? -48.724 -10.580 44.499 1.00 87.88 678 ALA A CA 1
ATOM 5073 C C . ALA A 1 678 ? -48.554 -12.088 44.764 1.00 87.88 678 ALA A C 1
ATOM 5075 O O . ALA A 1 678 ? -47.787 -12.466 45.642 1.00 87.88 678 ALA A O 1
ATOM 5076 N N . LYS A 1 679 ? -49.164 -12.957 43.941 1.00 87.75 679 LYS A N 1
ATOM 5077 C CA . LYS A 1 679 ? -49.035 -14.419 44.086 1.00 87.75 679 LYS A CA 1
ATOM 5078 C C . LYS A 1 679 ? -47.614 -14.921 43.820 1.00 87.75 679 LYS A C 1
ATOM 5080 O O . LYS A 1 679 ? -47.174 -15.877 44.452 1.00 87.75 679 LYS A O 1
ATOM 5085 N N . LEU A 1 680 ? -46.900 -14.291 42.885 1.00 88.31 680 LEU A N 1
ATOM 5086 C CA . LEU A 1 680 ? -45.508 -14.634 42.571 1.00 88.31 680 LEU A CA 1
ATOM 5087 C C . LEU A 1 680 ? -44.571 -14.175 43.690 1.00 88.31 680 LEU A C 1
ATOM 5089 O O . LEU A 1 680 ? -43.668 -14.906 44.091 1.00 88.31 680 LEU A O 1
ATOM 5093 N N . ILE A 1 681 ? -44.825 -12.987 44.242 1.00 86.75 681 ILE A N 1
ATOM 5094 C CA . ILE A 1 681 ? -44.091 -12.463 45.395 1.00 86.75 681 ILE A CA 1
ATOM 5095 C C . ILE A 1 681 ? -44.304 -13.374 46.616 1.00 86.75 681 ILE A C 1
ATOM 5097 O O . ILE A 1 681 ? -43.321 -13.792 47.223 1.00 86.75 681 ILE A O 1
ATOM 5101 N N . GLU A 1 682 ? -45.543 -13.769 46.922 1.00 84.56 682 GLU A N 1
ATOM 5102 C CA . GLU A 1 682 ? -45.861 -14.719 48.003 1.00 84.56 682 GLU A CA 1
ATOM 5103 C C . GLU A 1 682 ? -45.175 -16.080 47.822 1.00 84.56 682 GLU A C 1
ATOM 5105 O O . GLU A 1 682 ? -44.682 -16.663 48.790 1.00 84.56 682 GLU A O 1
ATOM 5110 N N . TYR A 1 683 ? -45.116 -16.596 46.589 1.00 86.06 683 TYR A N 1
ATOM 5111 C CA . TYR A 1 683 ? -44.391 -17.833 46.301 1.00 86.06 683 TYR A CA 1
ATOM 5112 C C . TYR A 1 683 ? -42.894 -17.692 46.589 1.00 86.06 683 TYR A C 1
ATOM 5114 O O . TYR A 1 683 ? -42.297 -18.594 47.177 1.00 86.06 683 TYR A O 1
ATOM 5122 N N . ASN A 1 684 ? -42.292 -16.550 46.246 1.00 85.56 684 ASN A N 1
ATOM 5123 C CA . ASN A 1 684 ? -40.887 -16.287 46.549 1.00 85.56 684 ASN A CA 1
ATOM 5124 C C . ASN A 1 684 ? -40.620 -16.248 48.060 1.00 85.56 684 ASN A C 1
ATOM 5126 O O . ASN A 1 684 ? -39.576 -16.729 48.492 1.00 85.56 684 ASN A O 1
ATOM 5130 N N . PHE A 1 685 ? -41.563 -15.755 48.871 1.00 81.06 685 PHE A N 1
ATOM 5131 C CA . PHE A 1 685 ? -41.473 -15.860 50.333 1.00 81.06 685 PHE A CA 1
ATOM 5132 C C . PHE A 1 685 ? -41.538 -17.312 50.811 1.00 81.06 685 PHE A C 1
ATOM 5134 O O . PHE A 1 685 ? -40.666 -17.760 51.549 1.00 81.06 685 PHE A O 1
ATOM 5141 N N . LYS A 1 686 ? -42.536 -18.080 50.352 1.00 78.56 686 LYS A N 1
ATOM 5142 C CA . LYS A 1 686 ? -42.694 -19.497 50.733 1.00 78.56 686 LYS A CA 1
ATOM 5143 C C . LYS A 1 686 ? -41.502 -20.362 50.321 1.00 78.56 686 LYS A C 1
ATOM 5145 O O . LYS A 1 686 ? -41.181 -21.325 51.006 1.00 78.56 686 LYS A O 1
ATOM 5150 N N . SER A 1 687 ? -40.853 -20.000 49.220 1.00 75.19 687 SER A N 1
ATOM 5151 C CA . SER A 1 687 ? -39.689 -20.698 48.668 1.00 75.19 687 SER A CA 1
ATOM 5152 C C . SER A 1 687 ? -38.362 -20.234 49.284 1.00 75.19 687 SER A C 1
ATOM 5154 O O . SER A 1 687 ? -37.303 -20.667 48.838 1.00 75.19 687 SER A O 1
ATOM 5156 N N . GLY A 1 688 ? -38.398 -19.332 50.273 1.00 73.75 688 GLY A N 1
ATOM 5157 C CA . GLY A 1 688 ? -37.220 -18.837 50.986 1.00 73.75 688 GLY A CA 1
ATOM 5158 C C . GLY A 1 688 ? -36.392 -17.794 50.231 1.00 73.75 688 GLY A C 1
ATOM 5159 O O . GLY A 1 688 ? -35.370 -17.364 50.739 1.00 73.75 688 GLY A O 1
ATOM 5160 N N . TRP A 1 689 ? -36.811 -17.334 49.047 1.00 73.94 689 TRP A N 1
ATOM 5161 C CA . TRP A 1 689 ? -36.080 -16.333 48.251 1.00 73.94 689 TRP A CA 1
ATOM 5162 C C . TRP A 1 689 ? -36.089 -14.926 48.859 1.00 73.94 689 TRP A C 1
ATOM 5164 O O . TRP A 1 689 ? -35.395 -14.027 48.368 1.00 73.94 689 TRP A O 1
ATOM 5174 N N . ILE A 1 690 ? -36.947 -14.693 49.850 1.00 71.69 690 ILE A N 1
ATOM 5175 C CA . ILE A 1 690 ? -37.150 -13.402 50.498 1.00 71.69 690 ILE A CA 1
ATOM 5176 C C . ILE A 1 690 ? -37.422 -13.646 51.982 1.00 71.69 690 ILE A C 1
ATOM 5178 O O . ILE A 1 690 ? -38.333 -14.400 52.313 1.00 71.69 690 ILE A O 1
ATOM 5182 N N . ASP A 1 691 ? -36.663 -12.981 52.848 1.00 68.06 691 ASP A N 1
ATOM 5183 C CA . ASP A 1 691 ? -36.882 -12.996 54.294 1.00 68.06 691 ASP A CA 1
ATOM 5184 C C . ASP A 1 691 ? -37.943 -11.951 54.691 1.00 68.06 691 ASP A C 1
ATOM 5186 O O . ASP A 1 691 ? -37.972 -10.852 54.129 1.00 68.06 691 ASP A O 1
ATOM 5190 N N . GLY A 1 692 ? -38.808 -12.276 55.658 1.00 71.88 692 GLY A N 1
ATOM 5191 C CA . GLY A 1 692 ? -39.831 -11.369 56.205 1.00 71.88 692 GLY A CA 1
ATOM 5192 C C . GLY A 1 692 ? -41.230 -11.987 56.304 1.00 71.88 692 GLY A C 1
ATOM 5193 O O . GLY A 1 692 ? -41.429 -13.146 55.942 1.00 71.88 692 GLY A O 1
ATOM 5194 N N . ASP A 1 693 ? -42.202 -11.209 56.797 1.00 75.06 693 ASP A N 1
ATOM 5195 C CA . ASP A 1 693 ? -43.620 -11.598 56.792 1.00 75.06 693 ASP A CA 1
ATOM 5196 C C . ASP A 1 693 ? -44.177 -11.527 55.351 1.00 75.06 693 ASP A C 1
ATOM 5198 O O . ASP A 1 693 ? -44.203 -10.436 54.762 1.00 75.06 693 ASP A O 1
ATOM 5202 N N . PRO A 1 694 ? -44.634 -12.656 54.767 1.00 74.31 694 PRO A N 1
ATOM 5203 C CA . PRO A 1 694 ? -45.128 -12.699 53.394 1.00 74.31 694 PRO A CA 1
ATOM 5204 C C . PRO A 1 694 ? -46.288 -11.738 53.119 1.00 74.31 694 PRO A C 1
ATOM 5206 O O . PRO A 1 694 ? -46.383 -11.212 52.008 1.00 74.31 694 PRO A O 1
ATOM 5209 N N . ALA A 1 695 ? -47.179 -11.513 54.090 1.00 74.56 695 ALA A N 1
ATOM 5210 C CA . ALA A 1 695 ? -48.390 -10.722 53.874 1.00 74.56 695 ALA A CA 1
ATOM 5211 C C . ALA A 1 695 ? -48.082 -9.217 53.825 1.00 74.56 695 ALA A C 1
ATOM 5213 O O . ALA A 1 695 ? -48.488 -8.518 52.892 1.00 74.56 695 ALA A O 1
ATOM 5214 N N . GLU A 1 696 ? -47.310 -8.728 54.795 1.00 78.06 696 GLU A N 1
ATOM 5215 C CA . GLU A 1 696 ? -46.994 -7.305 54.928 1.00 78.06 696 GLU A CA 1
ATOM 5216 C C . GLU A 1 696 ? -46.072 -6.816 53.797 1.00 78.06 696 GLU A C 1
ATOM 5218 O O . GLU A 1 696 ? -46.293 -5.765 53.186 1.00 78.06 696 GLU A O 1
ATOM 5223 N N . GLU A 1 697 ? -45.055 -7.608 53.458 1.00 75.38 697 GLU A N 1
ATOM 5224 C CA . GLU A 1 697 ? -44.033 -7.222 52.486 1.00 75.38 697 GLU A CA 1
ATOM 5225 C C . GLU A 1 697 ? -44.529 -7.355 51.034 1.00 75.38 697 GLU A C 1
ATOM 5227 O O . GLU A 1 697 ? -44.172 -6.539 50.177 1.00 75.38 697 GLU A O 1
ATOM 5232 N N . THR A 1 698 ? -45.430 -8.306 50.753 1.00 81.56 698 THR A N 1
ATOM 5233 C CA . THR A 1 698 ? -46.130 -8.371 49.456 1.00 81.56 698 THR A CA 1
ATOM 5234 C C . THR A 1 698 ? -46.985 -7.126 49.245 1.00 81.56 698 THR A C 1
ATOM 5236 O O . THR A 1 698 ? -46.903 -6.495 48.188 1.00 81.56 698 THR A O 1
ATOM 5239 N N . GLN A 1 699 ? -47.754 -6.722 50.260 1.00 83.06 699 GLN A N 1
ATOM 5240 C CA . GLN A 1 699 ? -48.607 -5.538 50.182 1.00 83.06 699 GLN A CA 1
ATOM 5241 C C . GLN A 1 699 ? -47.790 -4.254 49.998 1.00 83.06 699 GLN A C 1
ATOM 5243 O O . GLN A 1 699 ? -48.149 -3.408 49.175 1.00 83.06 699 GLN A O 1
ATOM 5248 N N . ARG A 1 700 ? -46.652 -4.134 50.691 1.00 82.56 700 ARG A N 1
ATOM 5249 C CA . ARG A 1 700 ? -45.718 -3.008 50.554 1.00 82.56 700 ARG A CA 1
ATOM 5250 C C . ARG A 1 700 ? -45.154 -2.892 49.134 1.00 82.56 700 ARG A C 1
ATOM 5252 O O . ARG A 1 700 ? -45.156 -1.804 48.559 1.00 82.56 700 ARG A O 1
ATOM 5259 N N . ARG A 1 701 ? -44.718 -4.005 48.536 1.00 81.88 701 ARG A N 1
ATOM 5260 C CA . ARG A 1 701 ? -44.135 -4.029 47.178 1.00 81.88 701 ARG A CA 1
ATOM 5261 C C . ARG A 1 701 ? -45.163 -3.753 46.095 1.00 81.88 701 ARG A C 1
ATOM 5263 O O . ARG A 1 701 ? -44.905 -2.954 45.200 1.00 81.88 701 ARG A O 1
ATOM 5270 N N . VAL A 1 702 ? -46.347 -4.341 46.223 1.00 83.31 702 VAL A N 1
ATOM 5271 C CA . VAL A 1 702 ? -47.505 -4.043 45.372 1.00 83.31 702 VAL A CA 1
ATOM 5272 C C . VAL A 1 702 ? -47.846 -2.555 45.461 1.00 83.31 702 VAL A C 1
ATOM 5274 O O . VAL A 1 702 ? -47.940 -1.889 44.432 1.00 83.31 702 VAL A O 1
ATOM 5277 N N . ALA A 1 703 ? -47.956 -1.977 46.658 1.00 83.19 703 ALA A N 1
ATOM 5278 C CA . ALA A 1 703 ? -48.218 -0.544 46.806 1.00 83.19 703 ALA A CA 1
ATOM 5279 C C . ALA A 1 703 ? -47.133 0.319 46.133 1.00 83.19 703 ALA A C 1
ATOM 5281 O O . ALA A 1 703 ? -47.453 1.288 45.445 1.00 83.19 703 ALA A O 1
ATOM 5282 N N . HIS A 1 704 ? -45.864 -0.077 46.247 1.00 81.31 704 HIS A N 1
ATOM 5283 C CA . HIS A 1 704 ? -44.738 0.620 45.627 1.00 81.31 704 HIS A CA 1
ATOM 5284 C C . HIS A 1 704 ? -44.768 0.568 44.089 1.00 81.31 704 HIS A C 1
ATOM 5286 O O . HIS A 1 704 ? -44.481 1.576 43.439 1.00 81.31 704 HIS A O 1
ATOM 5292 N N . MET A 1 705 ? -45.141 -0.575 43.501 1.00 81.75 705 MET A N 1
ATOM 5293 C CA . MET A 1 705 ? -45.318 -0.716 42.048 1.00 81.75 705 MET A CA 1
ATOM 5294 C C . MET A 1 705 ? -46.476 0.160 41.545 1.00 81.75 705 MET A C 1
ATOM 5296 O O . MET A 1 705 ? -46.343 0.831 40.527 1.00 81.75 705 MET A O 1
ATOM 5300 N N . ARG A 1 706 ? -47.588 0.222 42.297 1.00 81.06 706 ARG A N 1
ATOM 5301 C CA . ARG A 1 706 ? -48.765 1.069 41.998 1.00 81.06 706 ARG A CA 1
ATOM 5302 C C . ARG A 1 706 ? -48.464 2.560 42.091 1.00 81.06 706 ARG A C 1
ATOM 5304 O O . ARG A 1 706 ? -48.989 3.339 41.307 1.00 81.06 706 ARG A O 1
ATOM 5311 N N . ALA A 1 707 ? -47.618 2.950 43.039 1.00 79.94 707 ALA A N 1
ATOM 5312 C CA . ALA A 1 707 ? -47.189 4.332 43.205 1.00 79.94 707 ALA A CA 1
ATOM 5313 C C . ALA A 1 707 ? -46.211 4.796 42.106 1.00 79.94 707 ALA A C 1
ATOM 5315 O O . ALA A 1 707 ? -45.850 5.968 42.078 1.00 79.94 707 ALA A O 1
ATOM 5316 N N . GLY A 1 708 ? -45.767 3.896 41.218 1.00 74.12 708 GLY A N 1
ATOM 5317 C CA . GLY A 1 708 ? -44.929 4.233 40.067 1.00 74.12 708 GLY A CA 1
ATOM 5318 C C . GLY A 1 708 ? -43.503 4.659 40.423 1.00 74.12 708 GLY A C 1
ATOM 5319 O O . GLY A 1 708 ? -42.799 5.213 39.589 1.00 74.12 708 GLY A O 1
ATOM 5320 N N . HIS A 1 709 ? -43.046 4.411 41.647 1.00 74.75 709 HIS A N 1
ATOM 5321 C CA . HIS A 1 709 ? -41.691 4.773 42.046 1.00 74.75 709 HIS A CA 1
ATOM 5322 C C . HIS A 1 709 ? -40.681 3.806 41.431 1.00 74.75 709 HIS A C 1
ATOM 5324 O O . HIS A 1 709 ? -40.826 2.586 41.558 1.00 74.75 709 HIS A O 1
ATOM 5330 N N . GLN A 1 710 ? -39.638 4.347 40.807 1.00 75.38 710 GLN A N 1
ATOM 5331 C CA . GLN A 1 710 ? -38.470 3.569 40.414 1.00 75.38 710 GLN A CA 1
ATOM 5332 C C . GLN A 1 710 ? -37.744 3.071 41.667 1.00 75.38 710 GLN A C 1
ATOM 5334 O O . GLN A 1 710 ? -37.554 3.829 42.618 1.00 75.38 710 GLN A O 1
ATOM 5339 N N . HIS A 1 711 ? -37.308 1.814 41.664 1.00 76.00 711 HIS A N 1
ATOM 5340 C CA . HIS A 1 711 ? -36.420 1.305 42.703 1.00 76.00 711 HIS A CA 1
ATOM 5341 C C . HIS A 1 711 ? -35.297 0.469 42.101 1.00 76.00 711 HIS A C 1
ATOM 5343 O O . HIS A 1 711 ? -35.493 -0.283 41.149 1.00 76.00 711 HIS A O 1
ATOM 5349 N N . THR A 1 712 ? -34.114 0.587 42.692 1.00 79.44 712 THR A N 1
ATOM 5350 C CA . THR A 1 712 ? -32.986 -0.303 42.429 1.00 79.44 712 THR A CA 1
ATOM 5351 C C . THR A 1 712 ? -32.442 -0.757 43.764 1.00 79.44 712 THR A C 1
ATOM 5353 O O . THR A 1 712 ? -32.139 0.074 44.618 1.00 79.44 712 THR A O 1
ATOM 5356 N N . TYR A 1 713 ? -32.299 -2.062 43.944 1.00 80.25 713 TYR A N 1
ATOM 5357 C CA . TYR A 1 713 ? -31.605 -2.598 45.103 1.00 80.25 713 TYR A CA 1
ATOM 5358 C C . TYR A 1 713 ? -30.852 -3.874 44.743 1.00 80.25 713 TYR A C 1
ATOM 5360 O O . TYR A 1 713 ? -31.177 -4.583 43.787 1.00 80.25 713 TYR A O 1
ATOM 5368 N N . GLU A 1 714 ? -29.813 -4.147 45.519 1.00 85.69 714 GLU A N 1
ATOM 5369 C CA . GLU A 1 714 ? -29.026 -5.367 45.429 1.00 85.69 714 GLU A CA 1
ATOM 5370 C C . GLU A 1 714 ? -29.299 -6.204 46.664 1.00 85.69 714 GLU A C 1
ATOM 5372 O O . GLU A 1 714 ? -29.379 -5.684 47.777 1.00 85.69 714 GLU A O 1
ATOM 5377 N N . ARG A 1 715 ? -29.428 -7.511 46.480 1.00 82.75 715 ARG A N 1
ATOM 5378 C CA . ARG A 1 715 ? -29.535 -8.437 47.600 1.00 82.75 715 ARG A CA 1
ATOM 5379 C C . ARG A 1 715 ? -28.721 -9.685 47.344 1.00 82.75 715 ARG A C 1
ATOM 5381 O O . ARG A 1 715 ? -28.567 -10.115 46.203 1.00 82.75 715 ARG A O 1
ATOM 5388 N N . ARG A 1 716 ? -28.233 -10.279 48.426 1.00 82.75 716 ARG A N 1
ATOM 5389 C CA . ARG A 1 716 ? -27.711 -11.639 48.403 1.00 82.75 716 ARG A CA 1
ATOM 5390 C C . ARG A 1 716 ? -28.857 -12.588 48.716 1.00 82.75 716 ARG A C 1
ATOM 5392 O O . ARG A 1 716 ? -29.569 -12.381 49.692 1.00 82.75 716 ARG A O 1
ATOM 5399 N N . ASN A 1 717 ? -29.026 -13.594 47.883 1.00 78.62 717 ASN A N 1
ATOM 5400 C CA . ASN A 1 717 ? -30.045 -14.613 48.047 1.00 78.62 717 ASN A CA 1
ATOM 5401 C C . ASN A 1 717 ? -29.516 -15.801 48.877 1.00 78.62 717 ASN A C 1
ATOM 5403 O O . ASN A 1 717 ? -28.296 -15.958 49.016 1.00 78.62 717 ASN A O 1
ATOM 5407 N N . PRO A 1 718 ? -30.412 -16.666 49.391 1.00 72.62 718 PRO A N 1
ATOM 5408 C CA . PRO A 1 718 ? -30.031 -17.845 50.177 1.00 72.62 718 PRO A CA 1
ATOM 5409 C C . PRO A 1 718 ? -29.169 -18.859 49.415 1.00 72.62 718 PRO A C 1
ATOM 5411 O O . PRO A 1 718 ? -28.362 -19.559 50.015 1.00 72.62 718 PRO A O 1
ATOM 5414 N N . ASP A 1 719 ? -29.300 -18.912 48.088 1.00 74.81 719 ASP A N 1
ATOM 5415 C CA . ASP A 1 719 ? -28.478 -19.743 47.199 1.00 74.81 719 ASP A CA 1
ATOM 5416 C C . ASP A 1 719 ? -27.049 -19.197 46.993 1.00 74.81 719 ASP A C 1
ATOM 5418 O O . ASP A 1 719 ? -26.246 -19.779 46.266 1.00 74.81 719 ASP A O 1
ATOM 5422 N N . GLY A 1 720 ? -26.717 -18.075 47.637 1.00 76.94 720 GLY A N 1
ATOM 5423 C CA . GLY A 1 720 ? -25.407 -17.438 47.586 1.00 76.94 720 GLY A CA 1
ATOM 5424 C C . GLY A 1 720 ? -25.227 -16.443 46.441 1.00 76.94 720 GLY A C 1
ATOM 5425 O O . GLY A 1 720 ? -24.218 -15.731 46.454 1.00 76.94 720 GLY A O 1
ATOM 5426 N N . ARG A 1 721 ? -26.184 -16.334 45.508 1.00 83.06 721 ARG A N 1
ATOM 5427 C CA . ARG A 1 721 ? -26.117 -15.385 44.388 1.00 83.06 721 ARG A CA 1
ATOM 5428 C C . ARG A 1 721 ? -26.430 -13.959 44.828 1.00 83.06 721 ARG A C 1
ATOM 5430 O O . ARG A 1 721 ? -27.239 -13.729 45.726 1.00 83.06 721 ARG A O 1
ATOM 5437 N N . TYR A 1 722 ? -25.813 -12.984 44.173 1.00 85.38 722 TYR A N 1
ATOM 5438 C CA . TYR A 1 722 ? -26.168 -11.574 44.302 1.00 85.38 722 TYR A CA 1
ATOM 5439 C C . TYR A 1 722 ? -27.083 -11.177 43.148 1.00 85.38 722 TYR A C 1
ATOM 5441 O O . TYR A 1 722 ? -26.685 -11.268 41.990 1.00 85.38 722 TYR A O 1
ATOM 5449 N N . LEU A 1 723 ? -28.289 -10.703 43.454 1.00 87.19 723 LEU A N 1
ATOM 5450 C CA . LEU A 1 723 ? -29.211 -10.171 42.457 1.00 87.19 723 LEU A CA 1
ATOM 5451 C C . LEU A 1 723 ? -29.320 -8.659 42.569 1.00 87.19 723 LEU A C 1
ATOM 5453 O O . LEU A 1 723 ? -29.595 -8.127 43.645 1.00 87.19 723 LEU A O 1
ATOM 5457 N N . ARG A 1 724 ? -29.194 -7.984 41.429 1.00 87.44 724 ARG A N 1
ATOM 5458 C CA . ARG A 1 724 ? -29.630 -6.601 41.254 1.00 87.44 724 ARG A CA 1
ATOM 5459 C C . ARG A 1 724 ? -31.036 -6.603 40.675 1.00 87.44 724 ARG A C 1
ATOM 5461 O O . ARG A 1 724 ? -31.269 -7.191 39.616 1.00 87.44 724 ARG A O 1
ATOM 5468 N N . ILE A 1 725 ? -31.954 -5.952 41.377 1.00 86.50 725 ILE A N 1
ATOM 5469 C CA . ILE A 1 725 ? -33.364 -5.857 41.009 1.00 86.50 725 ILE A CA 1
ATOM 5470 C C . ILE A 1 725 ? -33.657 -4.399 40.691 1.00 86.50 725 ILE A C 1
ATOM 5472 O O . ILE A 1 725 ? -33.434 -3.522 41.528 1.00 86.50 725 ILE A O 1
ATOM 5476 N N . VAL A 1 726 ? -34.126 -4.150 39.471 1.00 83.75 726 VAL A N 1
ATOM 5477 C CA . VAL A 1 726 ? -34.457 -2.809 38.981 1.00 83.75 726 VAL A CA 1
ATOM 5478 C C . VAL A 1 726 ? -35.914 -2.799 38.546 1.00 83.75 726 VAL A C 1
ATOM 5480 O O . VAL A 1 726 ? -36.283 -3.500 37.604 1.00 83.75 726 VAL A O 1
ATOM 5483 N N . GLY A 1 727 ? -36.731 -2.014 39.239 1.00 84.25 727 GLY A N 1
ATOM 5484 C CA . GLY A 1 727 ? -38.141 -1.800 38.947 1.00 84.25 727 GLY A CA 1
ATOM 5485 C C . GLY A 1 727 ? -38.372 -0.414 38.358 1.00 84.25 727 GLY A C 1
ATOM 5486 O O . GLY A 1 727 ? -37.955 0.579 38.955 1.00 84.25 727 GLY A O 1
ATOM 5487 N N . ASN A 1 728 ? -39.038 -0.341 37.205 1.00 79.31 728 ASN A N 1
ATOM 5488 C CA . ASN A 1 728 ? -39.394 0.916 36.549 1.00 79.31 728 ASN A CA 1
ATOM 5489 C C . ASN A 1 728 ? -40.887 0.931 36.182 1.00 79.31 728 ASN A C 1
ATOM 5491 O O . ASN A 1 728 ? -41.382 -0.059 35.633 1.00 79.31 728 ASN A O 1
ATOM 5495 N N . PRO A 1 729 ? -41.608 2.040 36.421 1.00 80.88 729 PRO A N 1
ATOM 5496 C CA . PRO A 1 729 ? -42.947 2.218 35.870 1.00 80.88 729 PRO A CA 1
ATOM 5497 C C . PRO A 1 729 ? -42.898 2.291 34.338 1.00 80.88 729 PRO A C 1
ATOM 5499 O O . PRO A 1 729 ? -41.919 2.757 33.754 1.00 80.88 729 PRO A O 1
ATOM 5502 N N . THR A 1 730 ? -43.977 1.870 33.684 1.00 73.44 730 THR A N 1
ATOM 5503 C CA . THR A 1 730 ? -44.150 2.007 32.229 1.00 73.44 730 THR A CA 1
ATOM 5504 C C . THR A 1 730 ? -45.121 3.137 31.888 1.00 73.44 730 THR A C 1
ATOM 5506 O O . THR A 1 730 ? -46.092 3.355 32.626 1.00 73.44 730 THR A O 1
ATOM 5509 N N . PRO A 1 731 ? -44.916 3.841 30.761 1.00 55.41 731 PRO A N 1
ATOM 5510 C CA . PRO A 1 731 ? -45.913 4.757 30.216 1.00 55.41 731 PRO A CA 1
ATOM 5511 C C . PRO A 1 731 ? -47.213 3.991 29.908 1.00 55.41 731 PRO A C 1
ATOM 5513 O O . PRO A 1 731 ? -47.227 3.089 29.080 1.00 55.41 731 PRO A O 1
ATOM 5516 N N . GLY A 1 732 ? -48.304 4.301 30.620 1.00 62.47 732 GLY A N 1
ATOM 5517 C CA . GLY A 1 732 ? -49.582 3.571 30.516 1.00 62.47 732 GLY A CA 1
ATOM 5518 C C . GLY A 1 732 ? -50.019 2.816 31.779 1.00 62.47 732 GLY A C 1
ATOM 5519 O O . GLY A 1 732 ? -51.100 2.235 31.788 1.00 62.47 732 GLY A O 1
ATOM 5520 N N . GLY A 1 733 ? -49.230 2.866 32.859 1.00 68.25 733 GLY A N 1
ATOM 5521 C CA . GLY A 1 733 ? -49.661 2.453 34.201 1.00 68.25 733 GLY A CA 1
ATOM 5522 C C . GLY A 1 733 ? -49.154 1.091 34.681 1.00 68.25 733 GLY A C 1
ATOM 5523 O O . GLY A 1 733 ? -49.411 0.750 35.826 1.00 68.25 733 GLY A O 1
ATOM 5524 N N . GLY A 1 734 ? -48.412 0.335 33.867 1.00 81.75 734 GLY A N 1
ATOM 5525 C CA . GLY A 1 734 ? -47.784 -0.932 34.267 1.00 81.75 734 GLY A CA 1
ATOM 5526 C C . GLY A 1 734 ? -46.395 -0.776 34.896 1.00 81.75 734 GLY A C 1
ATOM 5527 O O . GLY A 1 734 ? -45.903 0.338 35.091 1.00 81.75 734 GLY A O 1
ATOM 5528 N N . TYR A 1 735 ? -45.716 -1.893 35.154 1.00 82.25 735 TYR A N 1
ATOM 5529 C CA . TYR A 1 735 ? -44.409 -1.918 35.815 1.00 82.25 735 TYR A CA 1
ATOM 5530 C C . TYR A 1 735 ? -43.504 -3.009 35.221 1.00 82.25 735 TYR A C 1
ATOM 5532 O O . TYR A 1 735 ? -43.929 -4.150 35.037 1.00 82.25 735 TYR A O 1
ATOM 5540 N N . VAL A 1 736 ? -42.250 -2.672 34.918 1.00 85.12 736 VAL A N 1
ATOM 5541 C CA . VAL A 1 736 ? -41.233 -3.607 34.408 1.00 85.12 736 VAL A CA 1
ATOM 5542 C C . VAL A 1 736 ? -40.206 -3.849 35.498 1.00 85.12 736 VAL A C 1
ATOM 5544 O O . VAL A 1 736 ? -39.706 -2.907 36.114 1.00 85.12 736 VAL A O 1
ATOM 5547 N N . THR A 1 737 ? -39.868 -5.112 35.727 1.00 86.31 737 THR A N 1
ATOM 5548 C CA . THR A 1 737 ? -38.829 -5.498 36.679 1.00 86.31 737 THR A CA 1
ATOM 5549 C C . THR A 1 737 ? -37.790 -6.372 36.001 1.00 86.31 737 THR A C 1
ATOM 5551 O O . THR A 1 737 ? -38.125 -7.369 35.359 1.00 86.31 737 THR A O 1
ATOM 5554 N N . THR A 1 738 ? -36.528 -5.991 36.174 1.00 85.69 738 THR A N 1
ATOM 5555 C CA . THR A 1 738 ? -35.368 -6.716 35.663 1.00 85.69 738 THR A CA 1
ATOM 5556 C C . THR A 1 738 ? -34.572 -7.299 36.824 1.00 85.69 738 THR A C 1
ATOM 5558 O O . THR A 1 738 ? -34.253 -6.598 37.786 1.00 85.69 738 THR A O 1
ATOM 5561 N N . PHE A 1 739 ? -34.216 -8.575 36.705 1.00 88.44 739 PHE A N 1
ATOM 5562 C CA . PHE A 1 739 ? -33.443 -9.351 37.666 1.00 88.44 739 PHE A CA 1
ATOM 5563 C C . PHE A 1 739 ? -32.117 -9.755 37.022 1.00 88.44 739 PHE A C 1
ATOM 5565 O O . PHE A 1 739 ? -32.083 -10.536 36.070 1.00 88.44 739 PHE A O 1
ATOM 5572 N N . THR A 1 740 ? -31.017 -9.206 37.530 1.00 86.62 740 THR A N 1
ATOM 5573 C CA . THR A 1 740 ? -29.668 -9.490 37.024 1.00 86.62 740 THR A CA 1
ATOM 5574 C C . THR A 1 740 ? -28.857 -10.207 38.087 1.00 86.62 740 THR A C 1
ATOM 5576 O O . THR A 1 740 ? -28.709 -9.687 39.191 1.00 86.62 740 THR A O 1
ATOM 5579 N N . ASP A 1 741 ? -28.298 -11.364 37.744 1.00 86.25 741 ASP A N 1
ATOM 5580 C CA . ASP A 1 741 ? -27.275 -12.011 38.560 1.00 86.25 741 ASP A CA 1
ATOM 5581 C C . ASP A 1 741 ? -25.950 -11.251 38.420 1.00 86.25 741 ASP A C 1
ATOM 5583 O O . ASP A 1 741 ? -25.360 -11.191 37.344 1.00 86.25 741 ASP A O 1
ATOM 5587 N N . ILE A 1 742 ? -25.517 -10.623 39.512 1.00 85.56 742 ILE A N 1
ATOM 5588 C CA . ILE A 1 742 ? -24.288 -9.828 39.617 1.00 85.56 742 ILE A CA 1
ATOM 5589 C C . ILE A 1 742 ? -23.243 -10.527 40.499 1.00 85.56 742 ILE A C 1
ATOM 5591 O O . ILE A 1 742 ? -22.318 -9.885 40.997 1.00 85.56 742 ILE A O 1
ATOM 5595 N N . THR A 1 743 ? -23.376 -11.837 40.731 1.00 80.88 743 THR A N 1
ATOM 5596 C CA . THR A 1 743 ? -22.470 -12.597 41.610 1.00 80.88 743 THR A CA 1
ATOM 5597 C C . THR A 1 743 ? -21.025 -12.514 41.135 1.00 80.88 743 THR A C 1
ATOM 5599 O O . THR A 1 743 ? -20.128 -12.202 41.916 1.00 80.88 743 THR A O 1
ATOM 5602 N N . GLU A 1 744 ? -20.792 -12.731 39.841 1.00 78.69 744 GLU A N 1
ATOM 5603 C CA . GLU A 1 744 ? -19.451 -12.668 39.258 1.00 78.69 744 GLU A CA 1
ATOM 5604 C C . GLU A 1 744 ? -18.875 -11.244 39.306 1.00 78.69 744 GLU A C 1
ATOM 5606 O O . GLU A 1 744 ? -17.692 -11.059 39.587 1.00 78.69 744 GLU A O 1
ATOM 5611 N N . ASP A 1 745 ? -19.720 -10.227 39.109 1.00 75.81 745 ASP A N 1
ATOM 5612 C CA . ASP A 1 745 ? -19.323 -8.822 39.219 1.00 75.81 745 ASP A CA 1
ATOM 5613 C C . ASP A 1 745 ? -18.915 -8.469 40.652 1.00 75.81 745 ASP A C 1
ATOM 5615 O O . ASP A 1 745 ? -17.883 -7.830 40.844 1.00 75.81 745 ASP A O 1
ATOM 5619 N N . LYS A 1 746 ? -19.661 -8.939 41.660 1.00 79.94 746 LYS A N 1
ATOM 5620 C CA . LYS A 1 746 ? -19.334 -8.733 43.080 1.00 79.94 746 LYS A CA 1
ATOM 5621 C C . LYS A 1 746 ? -18.061 -9.458 43.506 1.00 79.94 746 LYS A C 1
ATOM 5623 O O . LYS A 1 746 ? -17.293 -8.924 44.305 1.00 79.94 746 LYS A O 1
ATOM 5628 N N . LEU A 1 747 ? -17.812 -10.654 42.971 1.00 77.12 747 LEU A N 1
ATOM 5629 C CA . LEU A 1 747 ? -16.560 -11.379 43.205 1.00 77.12 747 LEU A CA 1
ATOM 5630 C C . LEU A 1 747 ? -15.371 -10.661 42.551 1.00 77.12 747 LEU A C 1
ATOM 5632 O O . LEU A 1 747 ? -14.329 -10.510 43.188 1.00 77.12 747 LEU A O 1
ATOM 5636 N N . ARG A 1 748 ? -15.539 -10.157 41.321 1.00 72.50 748 ARG A N 1
ATOM 5637 C CA . ARG A 1 748 ? -14.518 -9.354 40.632 1.00 72.50 748 ARG A CA 1
ATOM 5638 C C . ARG A 1 748 ? -14.253 -8.025 41.341 1.00 72.50 748 ARG A C 1
ATOM 5640 O O . ARG A 1 748 ? -13.093 -7.660 41.482 1.00 72.50 748 ARG A O 1
ATOM 5647 N N . GLU A 1 749 ? -15.290 -7.335 41.815 1.00 75.00 749 GLU A N 1
ATOM 5648 C CA . GLU A 1 749 ? -15.182 -6.089 42.590 1.00 75.00 749 GLU A CA 1
ATOM 5649 C C . GLU A 1 749 ? -14.351 -6.300 43.862 1.00 75.00 749 GLU A C 1
ATOM 5651 O O . GLU A 1 749 ? -13.407 -5.554 44.109 1.00 75.00 749 GLU A O 1
ATOM 5656 N N . ARG A 1 750 ? -14.624 -7.371 44.618 1.00 76.12 750 ARG A N 1
ATOM 5657 C CA . ARG A 1 750 ? -13.835 -7.718 45.812 1.00 76.12 750 ARG A CA 1
ATOM 5658 C C . ARG A 1 750 ? -12.381 -8.046 45.489 1.00 76.12 750 ARG A C 1
ATOM 5660 O O . ARG A 1 750 ? -11.494 -7.520 46.149 1.00 76.12 750 ARG A O 1
ATOM 5667 N N . ALA A 1 751 ? -12.138 -8.850 44.454 1.00 74.69 751 ALA A N 1
ATOM 5668 C CA . ALA A 1 751 ? -10.778 -9.174 44.024 1.00 74.69 751 ALA A CA 1
ATOM 5669 C C . ALA A 1 751 ? -10.000 -7.925 43.561 1.00 74.69 751 ALA A C 1
ATOM 5671 O O . ALA A 1 751 ? -8.794 -7.830 43.771 1.00 74.69 751 ALA A O 1
ATOM 5672 N N . LEU A 1 752 ? -10.685 -6.955 42.946 1.00 71.62 752 LEU A N 1
ATOM 5673 C CA . LEU A 1 752 ? -10.110 -5.669 42.546 1.00 71.62 752 LEU A CA 1
ATOM 5674 C C . LEU A 1 752 ? -9.753 -4.792 43.746 1.00 71.62 752 LEU A C 1
ATOM 5676 O O . LEU A 1 752 ? -8.680 -4.198 43.737 1.00 71.62 752 LEU A O 1
ATOM 5680 N N . ILE A 1 753 ? -10.620 -4.719 44.759 1.00 73.50 753 ILE A N 1
ATOM 5681 C CA . ILE A 1 753 ? -10.349 -3.972 45.996 1.00 73.50 753 ILE A CA 1
ATOM 5682 C C . ILE A 1 753 ? -9.120 -4.558 46.697 1.00 73.50 753 ILE A C 1
ATOM 5684 O O . ILE A 1 753 ? -8.176 -3.826 46.975 1.00 73.50 753 ILE A O 1
ATOM 5688 N N . GLU A 1 754 ? -9.073 -5.878 46.871 1.00 75.94 754 GLU A N 1
ATOM 5689 C CA . GLU A 1 754 ? -7.949 -6.576 47.509 1.00 75.94 754 GLU A CA 1
ATOM 5690 C C . GLU A 1 754 ? -6.634 -6.406 46.721 1.00 75.94 754 GLU A C 1
ATOM 5692 O O . GLU A 1 754 ? -5.565 -6.139 47.283 1.00 75.94 754 GLU A O 1
ATOM 5697 N N . ALA A 1 755 ? -6.702 -6.481 45.387 1.00 70.31 755 ALA A N 1
ATOM 5698 C CA . ALA A 1 755 ? -5.552 -6.218 44.528 1.00 70.31 755 ALA A CA 1
ATOM 5699 C C . ALA A 1 755 ? -5.094 -4.752 44.604 1.00 70.31 755 ALA A C 1
ATOM 5701 O O . ALA A 1 755 ? -3.888 -4.497 44.573 1.00 70.31 755 ALA A O 1
ATOM 5702 N N . ASN A 1 756 ? -6.025 -3.798 44.706 1.00 71.75 756 ASN A N 1
ATOM 5703 C CA . ASN A 1 756 ? -5.707 -2.378 44.807 1.00 71.75 756 ASN A CA 1
ATOM 5704 C C . ASN A 1 756 ? -5.080 -2.036 46.163 1.00 71.75 756 ASN A C 1
ATOM 5706 O O . ASN A 1 756 ? -4.065 -1.356 46.188 1.00 71.75 756 ASN A O 1
ATOM 5710 N N . GLU A 1 757 ? -5.586 -2.579 47.271 1.00 77.06 757 GLU A N 1
ATOM 5711 C CA . GLU A 1 757 ? -4.965 -2.431 48.599 1.00 77.06 757 GLU A CA 1
ATOM 5712 C C . GLU A 1 757 ? -3.528 -2.983 48.612 1.00 77.06 757 GLU A C 1
ATOM 5714 O O . GLU A 1 757 ? -2.591 -2.341 49.104 1.00 77.06 757 GLU A O 1
ATOM 5719 N N . THR A 1 758 ? -3.321 -4.142 47.979 1.00 79.31 758 THR A N 1
ATOM 5720 C CA . THR A 1 758 ? -1.987 -4.744 47.828 1.00 79.31 758 THR A CA 1
ATOM 5721 C C . THR A 1 758 ? -1.067 -3.874 46.962 1.00 79.31 758 THR A C 1
ATOM 5723 O O . THR A 1 758 ? 0.123 -3.727 47.253 1.00 79.31 758 THR A O 1
ATOM 5726 N N . LEU A 1 759 ? -1.597 -3.289 45.885 1.00 72.50 759 LEU A N 1
ATOM 5727 C CA . LEU A 1 759 ? -0.859 -2.390 44.997 1.00 72.50 759 LEU A CA 1
ATOM 5728 C C . LEU A 1 759 ? -0.524 -1.061 45.672 1.00 72.50 759 LEU A C 1
ATOM 5730 O O . LEU A 1 759 ? 0.610 -0.616 45.552 1.00 72.50 759 LEU A O 1
ATOM 5734 N N . GLU A 1 760 ? -1.459 -0.445 46.391 1.00 75.69 760 GLU A N 1
ATOM 5735 C CA . GLU A 1 760 ? -1.237 0.804 47.123 1.00 75.69 760 GLU A CA 1
ATOM 5736 C C . GLU A 1 760 ? -0.156 0.641 48.186 1.00 75.69 760 GLU A C 1
ATOM 5738 O O . GLU A 1 760 ? 0.703 1.512 48.323 1.00 75.69 760 GLU A O 1
ATOM 5743 N N . THR A 1 761 ? -0.152 -0.498 48.881 1.00 81.88 761 THR A N 1
ATOM 5744 C CA . THR A 1 761 ? 0.902 -0.840 49.842 1.00 81.88 761 THR A CA 1
ATOM 5745 C C . THR A 1 761 ? 2.264 -0.901 49.147 1.00 81.88 761 THR A C 1
ATOM 5747 O O . THR A 1 761 ? 3.181 -0.178 49.533 1.00 81.88 761 THR A O 1
ATOM 5750 N N . ARG A 1 762 ? 2.376 -1.646 48.038 1.00 78.75 762 ARG A N 1
ATOM 5751 C CA . ARG A 1 762 ? 3.629 -1.726 47.262 1.00 78.75 762 ARG A CA 1
ATOM 5752 C C . ARG A 1 762 ? 4.053 -0.394 46.654 1.00 78.75 762 ARG A C 1
ATOM 5754 O O . ARG A 1 762 ? 5.245 -0.135 46.531 1.00 78.75 762 ARG A O 1
ATOM 5761 N N . VAL A 1 763 ? 3.105 0.428 46.206 1.00 80.25 763 VAL A N 1
ATOM 5762 C CA . VAL A 1 763 ? 3.407 1.749 45.645 1.00 80.25 763 VAL A CA 1
ATOM 5763 C C . VAL A 1 763 ? 3.981 2.639 46.736 1.00 80.25 763 VAL A C 1
ATOM 5765 O O . VAL A 1 763 ? 5.023 3.232 46.496 1.00 80.25 763 VAL A O 1
ATOM 5768 N N . ARG A 1 764 ? 3.384 2.679 47.935 1.00 79.50 764 ARG A N 1
ATOM 5769 C CA . ARG A 1 764 ? 3.934 3.457 49.058 1.00 79.50 764 ARG A CA 1
ATOM 5770 C C . ARG A 1 764 ? 5.334 2.994 49.446 1.00 79.50 764 ARG A C 1
ATOM 5772 O O . ARG A 1 764 ? 6.209 3.840 49.577 1.00 79.50 764 ARG A O 1
ATOM 5779 N N . GLU A 1 765 ? 5.554 1.684 49.560 1.00 85.06 765 GLU A N 1
ATOM 5780 C CA . GLU A 1 765 ? 6.884 1.117 49.834 1.00 85.06 765 GLU A CA 1
ATOM 5781 C C . GLU A 1 765 ? 7.903 1.552 48.771 1.00 85.06 765 GLU A C 1
ATOM 5783 O O . GLU A 1 765 ? 8.947 2.108 49.092 1.00 85.06 765 GLU A O 1
ATOM 5788 N N . ARG A 1 766 ? 7.573 1.404 47.482 1.00 81.88 766 ARG A N 1
ATOM 5789 C CA . ARG A 1 766 ? 8.488 1.779 46.391 1.00 81.88 766 ARG A CA 1
ATOM 5790 C C . ARG A 1 766 ? 8.696 3.282 46.265 1.00 81.88 766 ARG A C 1
ATOM 5792 O O . ARG A 1 766 ? 9.767 3.695 45.835 1.00 81.88 766 ARG A O 1
ATOM 5799 N N . THR A 1 767 ? 7.693 4.096 46.579 1.00 78.44 767 THR A N 1
ATOM 5800 C CA . THR A 1 767 ? 7.836 5.554 46.609 1.00 78.44 767 THR A CA 1
ATOM 5801 C C . THR A 1 767 ? 8.779 5.968 47.730 1.00 78.44 767 THR A C 1
ATOM 5803 O O . THR A 1 767 ? 9.650 6.792 47.481 1.00 78.44 767 THR A O 1
ATOM 5806 N N . HIS A 1 768 ? 8.673 5.344 48.904 1.00 86.31 768 HIS A N 1
ATOM 5807 C CA . HIS A 1 768 ? 9.593 5.580 50.011 1.00 86.31 768 HIS A CA 1
ATOM 5808 C C . HIS A 1 768 ? 11.037 5.192 49.650 1.00 86.31 768 HIS A C 1
ATOM 5810 O O . HIS A 1 768 ? 11.924 6.037 49.747 1.00 86.31 768 HIS A O 1
ATOM 5816 N N . ASP A 1 769 ? 11.256 3.988 49.103 1.00 85.25 769 ASP A N 1
ATOM 5817 C CA . ASP A 1 769 ? 12.583 3.548 48.634 1.00 85.25 769 ASP A CA 1
ATOM 5818 C C . ASP A 1 769 ? 13.184 4.519 47.599 1.00 85.25 769 ASP A C 1
ATOM 5820 O O . ASP A 1 769 ? 14.384 4.795 47.589 1.00 85.25 769 ASP A O 1
ATOM 5824 N N . LEU A 1 770 ? 12.355 5.015 46.672 1.00 79.00 770 LEU A N 1
ATOM 5825 C CA . LEU A 1 770 ? 12.797 5.939 45.628 1.00 79.00 770 LEU A CA 1
ATOM 5826 C C . LEU A 1 770 ? 13.130 7.323 46.182 1.00 79.00 770 LEU A C 1
ATOM 5828 O O . LEU A 1 770 ? 14.050 7.957 45.670 1.00 79.00 770 LEU A O 1
ATOM 5832 N N . GLU A 1 771 ? 12.394 7.798 47.185 1.00 85.00 771 GLU A N 1
ATOM 5833 C CA . GLU A 1 771 ? 12.693 9.055 47.870 1.00 85.00 771 GLU A CA 1
ATOM 5834 C C . GLU A 1 771 ? 14.024 8.968 48.621 1.00 85.00 771 GLU A C 1
ATOM 5836 O O . GLU A 1 771 ? 14.838 9.882 48.486 1.00 85.00 771 GLU A O 1
ATOM 5841 N N . GLU A 1 772 ? 14.292 7.859 49.316 1.00 90.25 772 GLU A N 1
ATOM 5842 C CA . GLU A 1 772 ? 15.592 7.613 49.957 1.00 90.25 772 GLU A CA 1
ATOM 5843 C C . GLU A 1 772 ? 16.727 7.571 48.924 1.00 90.25 772 GLU A C 1
ATOM 5845 O O . GLU A 1 772 ? 17.687 8.335 49.020 1.00 90.25 772 GLU A O 1
ATOM 5850 N N . MET A 1 773 ? 16.585 6.774 47.857 1.00 82.38 773 MET A N 1
ATOM 5851 C CA . MET A 1 773 ? 17.601 6.703 46.797 1.00 82.38 773 MET A CA 1
ATOM 5852 C C . MET A 1 773 ? 17.829 8.048 46.095 1.00 82.38 773 MET A C 1
ATOM 5854 O O . MET A 1 773 ? 18.951 8.356 45.687 1.00 82.38 773 MET A O 1
ATOM 5858 N N . ALA A 1 774 ? 16.777 8.848 45.908 1.00 85.00 774 ALA A N 1
ATOM 5859 C CA . ALA A 1 774 ? 16.892 10.169 45.300 1.00 85.00 774 ALA A CA 1
ATOM 5860 C C . ALA A 1 774 ? 17.652 11.147 46.207 1.00 85.00 774 ALA A C 1
ATOM 5862 O O . ALA A 1 774 ? 18.447 11.939 45.698 1.00 85.00 774 ALA A O 1
ATOM 5863 N N . GLN A 1 775 ? 17.441 11.078 47.525 1.00 87.50 775 GLN A N 1
ATOM 5864 C CA . GLN A 1 775 ? 18.190 11.874 48.499 1.00 87.50 775 GLN A CA 1
ATOM 5865 C C . GLN A 1 775 ? 19.668 11.476 48.527 1.00 87.50 775 GLN A C 1
ATOM 5867 O O . GLN A 1 775 ? 20.532 12.352 48.443 1.00 87.50 775 GLN A O 1
ATOM 5872 N N . ASP A 1 776 ? 19.965 10.177 48.540 1.00 87.12 776 ASP A N 1
ATOM 5873 C CA . ASP A 1 776 ? 21.340 9.669 48.482 1.00 87.12 776 ASP A CA 1
ATOM 5874 C C . ASP A 1 776 ? 22.057 10.114 47.201 1.00 87.12 776 ASP A C 1
ATOM 5876 O O . ASP A 1 776 ? 23.215 10.544 47.231 1.00 87.12 776 ASP A O 1
ATOM 5880 N N . LEU A 1 777 ? 21.359 10.066 46.061 1.00 83.25 777 LEU A N 1
ATOM 5881 C CA . LEU A 1 777 ? 21.908 10.509 44.783 1.00 83.25 777 LEU A CA 1
ATOM 5882 C C . LEU A 1 777 ? 22.172 12.022 44.762 1.00 83.25 777 LEU A C 1
ATOM 5884 O O . LEU A 1 777 ? 23.186 12.454 44.212 1.00 83.25 777 LEU A O 1
ATOM 5888 N N . ASP A 1 778 ? 21.279 12.829 45.338 1.00 85.12 778 ASP A N 1
ATOM 5889 C CA . ASP A 1 778 ? 21.441 14.285 45.430 1.00 85.12 778 ASP A CA 1
ATOM 5890 C C . ASP A 1 778 ? 22.633 14.661 46.326 1.00 85.12 778 ASP A C 1
ATOM 5892 O O . ASP A 1 778 ? 23.433 15.525 45.957 1.00 85.12 778 ASP A O 1
ATOM 5896 N N . LEU A 1 779 ? 22.820 13.954 47.446 1.00 87.00 779 LEU A N 1
ATOM 5897 C CA . LEU A 1 779 ? 23.993 14.105 48.312 1.00 87.00 779 LEU A CA 1
ATOM 5898 C C . LEU A 1 779 ? 25.289 13.747 47.572 1.00 87.00 779 LEU A C 1
ATOM 5900 O O . LEU A 1 779 ? 26.193 14.580 47.481 1.00 87.00 779 LEU A O 1
ATOM 5904 N N . ALA A 1 780 ? 25.352 12.566 46.951 1.00 85.06 780 ALA A N 1
ATOM 5905 C CA . ALA A 1 780 ? 26.530 12.132 46.197 1.00 85.06 780 ALA A CA 1
ATOM 5906 C C . ALA A 1 780 ? 26.862 13.081 45.031 1.00 85.06 780 ALA A C 1
ATOM 5908 O O . ALA A 1 780 ? 28.030 13.352 44.735 1.00 85.06 780 ALA A O 1
ATOM 5909 N N . ARG A 1 781 ? 25.833 13.620 44.367 1.00 79.88 781 ARG A N 1
ATOM 5910 C CA . ARG A 1 781 ? 25.996 14.594 43.287 1.00 79.88 781 ARG A CA 1
ATOM 5911 C C . ARG A 1 781 ? 26.563 15.917 43.797 1.00 79.88 781 ARG A C 1
ATOM 5913 O O . ARG A 1 781 ? 27.477 16.442 43.162 1.00 79.88 781 ARG A O 1
ATOM 5920 N N . ARG A 1 782 ? 26.053 16.454 44.911 1.00 83.31 782 ARG A N 1
ATOM 5921 C CA . ARG A 1 782 ? 26.571 17.699 45.508 1.00 83.31 782 ARG A CA 1
ATOM 5922 C C . ARG A 1 782 ? 28.031 17.565 45.919 1.00 83.31 782 ARG A C 1
ATOM 5924 O O . ARG A 1 782 ? 28.811 18.475 45.644 1.00 83.31 782 ARG A O 1
ATOM 5931 N N . ASP A 1 783 ? 28.412 16.426 46.487 1.00 82.62 783 ASP A N 1
ATOM 5932 C CA . ASP A 1 783 ? 29.806 16.151 46.846 1.00 82.62 783 ASP A CA 1
ATOM 5933 C C . ASP A 1 783 ? 30.708 16.108 45.604 1.00 82.62 783 ASP A C 1
ATOM 5935 O O . ASP A 1 783 ? 31.769 16.742 45.570 1.00 82.62 783 ASP A O 1
ATOM 5939 N N . ALA A 1 784 ? 30.264 15.437 44.536 1.00 78.88 784 ALA A N 1
ATOM 5940 C CA . ALA A 1 784 ? 30.998 15.380 43.274 1.00 78.88 784 ALA A CA 1
ATOM 5941 C C . ALA A 1 784 ? 31.124 16.760 42.598 1.00 78.88 784 ALA A C 1
ATOM 5943 O O . ALA A 1 784 ? 32.205 17.128 42.127 1.00 78.88 784 ALA A O 1
ATOM 5944 N N . GLU A 1 785 ? 30.045 17.548 42.564 1.00 79.25 785 GLU A N 1
ATOM 5945 C CA . GLU A 1 785 ? 30.049 18.914 42.028 1.00 79.25 785 GLU A CA 1
ATOM 5946 C C . GLU A 1 785 ? 30.955 19.838 42.858 1.00 79.25 785 GLU A C 1
ATOM 5948 O O . GLU A 1 785 ? 31.739 20.602 42.287 1.00 79.25 785 GLU A O 1
ATOM 5953 N N . GLY A 1 786 ? 30.931 19.721 44.190 1.00 79.56 786 GLY A N 1
ATOM 5954 C CA . GLY A 1 786 ? 31.813 20.458 45.099 1.00 79.56 786 GLY A CA 1
ATOM 5955 C C . GLY A 1 786 ? 33.294 20.133 44.882 1.00 79.56 786 GLY A C 1
ATOM 5956 O O . GLY A 1 786 ? 34.130 21.042 44.780 1.00 79.56 786 GLY A O 1
ATOM 5957 N N . ALA A 1 787 ? 33.626 18.849 44.729 1.00 77.31 787 ALA A N 1
ATOM 5958 C CA . ALA A 1 787 ? 34.980 18.408 44.405 1.00 77.31 787 ALA A CA 1
ATOM 5959 C C . ALA A 1 787 ? 35.435 18.930 43.029 1.00 77.31 787 ALA A C 1
ATOM 5961 O O . ALA A 1 787 ? 36.553 19.435 42.888 1.00 77.31 787 ALA A O 1
ATOM 5962 N N . ASN A 1 788 ? 34.563 18.883 42.018 1.00 71.25 788 ASN A N 1
ATOM 5963 C CA . ASN A 1 788 ? 34.882 19.358 40.670 1.00 71.25 788 ASN A CA 1
ATOM 5964 C C . ASN A 1 788 ? 35.058 20.889 40.610 1.00 71.25 788 ASN A C 1
ATOM 5966 O O . ASN A 1 788 ? 35.981 21.398 39.966 1.00 71.25 788 ASN A O 1
ATOM 5970 N N . ALA A 1 789 ? 34.227 21.641 41.338 1.00 75.88 789 ALA A N 1
ATOM 5971 C CA . ALA A 1 789 ? 34.361 23.091 41.470 1.00 75.88 789 ALA A CA 1
ATOM 5972 C C . ALA A 1 789 ? 35.679 23.482 42.158 1.00 75.88 789 ALA A C 1
ATOM 5974 O O . ALA A 1 789 ? 36.315 24.466 41.769 1.00 75.88 789 ALA A O 1
ATOM 5975 N N . SER A 1 790 ? 36.110 22.698 43.149 1.00 75.69 790 SER A N 1
ATOM 5976 C CA . SER A 1 790 ? 37.387 22.895 43.843 1.00 75.69 790 SER A CA 1
ATOM 5977 C C . SER A 1 790 ? 38.577 22.601 42.924 1.00 75.69 790 SER A C 1
ATOM 5979 O O . SER A 1 790 ? 39.488 23.425 42.844 1.00 75.69 790 SER A O 1
ATOM 5981 N N . LYS A 1 791 ? 38.525 21.515 42.133 1.00 75.69 791 LYS A N 1
ATOM 5982 C CA . LYS A 1 791 ? 39.525 21.216 41.086 1.00 75.69 791 LYS A CA 1
ATOM 5983 C C . LYS A 1 791 ? 39.622 22.329 40.045 1.00 75.69 791 LYS A C 1
ATOM 5985 O O . LYS A 1 791 ? 40.720 22.751 39.700 1.00 75.69 791 LYS A O 1
ATOM 5990 N N . THR A 1 792 ? 38.486 22.847 39.580 1.00 73.56 792 THR A N 1
ATOM 5991 C CA . THR A 1 792 ? 38.458 23.928 38.581 1.00 73.56 792 THR A CA 1
ATOM 5992 C C . THR A 1 792 ? 39.067 25.220 39.133 1.00 73.56 792 THR A C 1
ATOM 5994 O O . THR A 1 792 ? 39.876 25.853 38.457 1.00 73.56 792 THR A O 1
ATOM 5997 N N . ARG A 1 793 ? 38.740 25.594 40.382 1.00 77.56 793 ARG A N 1
ATOM 5998 C CA . ARG A 1 793 ? 39.347 26.755 41.059 1.00 77.56 793 ARG A CA 1
ATOM 5999 C C . ARG A 1 793 ? 40.850 26.586 41.266 1.00 77.56 793 ARG A C 1
ATOM 6001 O O . ARG A 1 793 ? 41.595 27.524 40.999 1.00 77.56 793 ARG A O 1
ATOM 6008 N N . PHE A 1 794 ? 41.290 25.402 41.688 1.00 79.31 794 PHE A N 1
ATOM 6009 C CA . PHE A 1 794 ? 42.708 25.095 41.857 1.00 79.31 794 PHE A CA 1
ATOM 6010 C C . PHE A 1 794 ? 43.474 25.190 40.531 1.00 79.31 794 PHE A C 1
ATOM 6012 O O . PHE A 1 794 ? 44.489 25.875 40.468 1.00 79.31 794 PHE A O 1
ATOM 6019 N N . LEU A 1 795 ? 42.953 24.597 39.448 1.00 76.75 795 LEU A N 1
ATOM 6020 C CA . LEU A 1 795 ? 43.572 24.675 38.118 1.00 76.75 795 LEU A CA 1
ATOM 6021 C C . LEU A 1 795 ? 43.635 26.110 37.579 1.00 76.75 795 LEU A C 1
ATOM 6023 O O . LEU A 1 795 ? 44.627 26.484 36.952 1.00 76.75 795 LEU A O 1
ATOM 6027 N N . ALA A 1 796 ? 42.605 26.923 37.826 1.00 76.50 796 ALA A N 1
ATOM 6028 C CA . ALA A 1 796 ? 42.593 28.326 37.422 1.00 76.50 796 ALA A CA 1
ATOM 6029 C C . ALA A 1 796 ? 43.645 29.157 38.180 1.00 76.50 796 ALA A C 1
ATOM 6031 O O . ALA A 1 796 ? 44.380 29.917 37.550 1.00 76.50 796 ALA A O 1
ATOM 6032 N N . ALA A 1 797 ? 43.755 28.979 39.503 1.00 78.56 797 ALA A N 1
ATOM 6033 C CA . ALA A 1 797 ? 44.772 29.642 40.323 1.00 78.56 797 ALA A CA 1
ATOM 6034 C C . ALA A 1 797 ? 46.191 29.201 39.926 1.00 78.56 797 ALA A C 1
ATOM 6036 O O . ALA A 1 797 ? 47.037 30.038 39.627 1.00 78.56 797 ALA A O 1
ATOM 6037 N N . ALA A 1 798 ? 46.410 27.891 39.785 1.00 79.19 798 ALA A N 1
ATOM 6038 C CA . ALA A 1 798 ? 47.670 27.325 39.315 1.00 79.19 798 ALA A CA 1
ATOM 6039 C C . ALA A 1 798 ? 48.080 27.872 37.938 1.00 79.19 798 ALA A C 1
ATOM 6041 O O . ALA A 1 798 ? 49.234 28.228 37.725 1.00 79.19 798 ALA A O 1
ATOM 6042 N N . SER A 1 799 ? 47.133 27.991 37.001 1.00 76.69 799 SER A N 1
ATOM 6043 C CA . SER A 1 799 ? 47.403 28.564 35.675 1.00 76.69 799 SER A CA 1
ATOM 6044 C C . SER A 1 799 ? 47.821 30.033 35.757 1.00 76.69 799 SER A C 1
ATOM 6046 O O . SER A 1 799 ? 48.702 30.459 35.011 1.00 76.69 799 SER A O 1
ATOM 6048 N N . HIS A 1 800 ? 47.210 30.811 36.656 1.00 81.44 800 HIS A N 1
ATOM 6049 C CA . HIS A 1 800 ? 47.584 32.207 36.875 1.00 81.44 800 HIS A CA 1
ATOM 6050 C C . HIS A 1 800 ? 49.016 32.328 37.411 1.00 81.44 800 HIS A C 1
ATOM 6052 O O . HIS A 1 800 ? 49.824 33.069 36.843 1.00 81.44 800 HIS A O 1
ATOM 6058 N N . ASP A 1 801 ? 49.339 31.545 38.438 1.00 82.94 801 ASP A N 1
ATOM 6059 C CA . ASP A 1 801 ? 50.646 31.563 39.100 1.00 82.94 801 ASP A CA 1
ATOM 6060 C C . ASP A 1 801 ? 51.763 31.041 38.187 1.00 82.94 801 ASP A C 1
ATOM 6062 O O . ASP A 1 801 ? 52.896 31.507 38.273 1.00 82.94 801 ASP A O 1
ATOM 6066 N N . LEU A 1 802 ? 51.448 30.141 37.247 1.00 81.62 802 LEU A N 1
ATOM 6067 C CA . LEU A 1 802 ? 52.381 29.685 36.209 1.00 81.62 802 LEU A CA 1
ATOM 6068 C C . LEU A 1 802 ? 52.611 30.721 35.102 1.00 81.62 802 LEU A C 1
ATOM 6070 O O . LEU A 1 802 ? 53.721 30.847 34.578 1.00 81.62 802 LEU A O 1
ATOM 6074 N N . LEU A 1 803 ? 51.577 31.475 34.720 1.00 78.62 803 LEU A N 1
ATOM 6075 C CA . LEU A 1 803 ? 51.679 32.473 33.653 1.00 78.62 803 LEU A CA 1
ATOM 6076 C C . LEU A 1 803 ? 52.500 33.699 34.069 1.00 78.62 803 LEU A C 1
ATOM 6078 O O . LEU A 1 803 ? 53.169 34.288 33.219 1.00 78.62 803 LEU A O 1
ATOM 6082 N N . GLN A 1 804 ? 52.472 34.091 35.345 1.00 84.31 804 GLN A N 1
ATOM 6083 C CA . GLN A 1 804 ? 53.238 35.236 35.854 1.00 84.31 804 GLN A CA 1
ATOM 6084 C C . GLN A 1 804 ? 54.754 35.144 35.576 1.00 84.31 804 GLN A C 1
ATOM 6086 O O . GLN A 1 804 ? 55.279 36.047 34.914 1.00 84.31 804 GLN A O 1
ATOM 6091 N N . PRO A 1 805 ? 55.477 34.087 36.000 1.00 83.06 805 PRO A N 1
ATOM 6092 C CA . PRO A 1 805 ? 56.907 33.962 35.739 1.00 83.06 805 PRO A CA 1
ATOM 6093 C C . PRO A 1 805 ? 57.217 33.801 34.245 1.00 83.06 805 PRO A C 1
ATOM 6095 O O . PRO A 1 805 ? 58.184 34.387 33.761 1.00 83.06 805 PRO A O 1
ATOM 6098 N N . LEU A 1 806 ? 56.377 33.097 33.477 1.00 82.44 806 LEU A N 1
ATOM 6099 C CA . LEU A 1 806 ? 56.561 32.958 32.025 1.00 82.44 806 LEU A CA 1
ATOM 6100 C C . LEU A 1 806 ? 56.423 34.296 31.285 1.00 82.44 806 LEU A C 1
ATOM 6102 O O . LEU A 1 806 ? 57.221 34.608 30.398 1.00 82.44 806 LEU A O 1
ATOM 6106 N N . ASN A 1 807 ? 55.443 35.118 31.665 1.00 80.88 807 ASN A N 1
ATOM 6107 C CA . ASN A 1 807 ? 55.287 36.461 31.113 1.00 80.88 807 ASN A CA 1
ATOM 6108 C C . ASN A 1 807 ? 56.455 37.370 31.519 1.00 80.88 807 ASN A C 1
ATOM 6110 O O . ASN A 1 807 ? 56.959 38.112 30.676 1.00 80.88 807 ASN A O 1
ATOM 6114 N N . ALA A 1 808 ? 56.933 37.275 32.765 1.00 82.94 808 ALA A N 1
ATOM 6115 C CA . ALA A 1 808 ? 58.117 38.002 33.222 1.00 82.94 808 ALA A CA 1
ATOM 6116 C C . ALA A 1 808 ? 59.375 37.596 32.434 1.00 82.94 808 ALA A C 1
ATOM 6118 O O . ALA A 1 808 ? 60.094 38.464 31.938 1.00 82.94 808 ALA A O 1
ATOM 6119 N N . ALA A 1 809 ? 59.598 36.294 32.225 1.00 83.06 809 ALA A N 1
ATOM 6120 C CA . ALA A 1 809 ? 60.687 35.785 31.393 1.00 83.06 809 ALA A CA 1
ATOM 6121 C C . ALA A 1 809 ? 60.609 36.332 29.963 1.00 83.06 809 ALA A C 1
ATOM 6123 O O . ALA A 1 809 ? 61.610 36.786 29.408 1.00 83.06 809 ALA A O 1
ATOM 6124 N N . ARG A 1 810 ? 59.406 36.357 29.379 1.00 78.94 810 ARG A N 1
ATOM 6125 C CA . ARG A 1 810 ? 59.169 36.890 28.033 1.00 78.94 810 ARG A CA 1
ATOM 6126 C C . ARG A 1 810 ? 59.434 38.396 27.943 1.00 78.94 810 ARG A C 1
ATOM 6128 O O . ARG A 1 810 ? 59.988 38.835 26.938 1.00 78.94 810 ARG A O 1
ATOM 6135 N N . LEU A 1 811 ? 59.087 39.174 28.971 1.00 81.69 811 LEU A N 1
ATOM 6136 C CA . LEU A 1 811 ? 59.421 40.601 29.054 1.00 81.69 811 LEU A CA 1
ATOM 6137 C C . LEU A 1 811 ? 60.937 40.819 29.148 1.00 81.69 811 LEU A C 1
ATOM 6139 O O . LEU A 1 811 ? 61.470 41.630 28.391 1.00 81.69 811 LEU A O 1
ATOM 6143 N N . PHE A 1 812 ? 61.642 40.058 29.994 1.00 81.44 812 PHE A N 1
ATOM 6144 C CA . PHE A 1 812 ? 63.104 40.135 30.100 1.00 81.44 812 PHE A CA 1
ATOM 6145 C C . PHE A 1 812 ? 63.794 39.763 28.776 1.00 81.44 812 PHE A C 1
ATOM 6147 O O . PHE A 1 812 ? 64.647 40.513 28.299 1.00 81.44 812 PHE A O 1
ATOM 6154 N N . LEU A 1 813 ? 63.367 38.680 28.119 1.00 78.44 813 LEU A N 1
ATOM 6155 C CA . LEU A 1 813 ? 63.849 38.289 26.785 1.00 78.44 813 LEU A CA 1
ATOM 6156 C C . LEU A 1 813 ? 63.526 39.332 25.707 1.00 78.44 813 LEU A C 1
ATOM 6158 O O . LEU A 1 813 ? 64.352 39.593 24.836 1.00 78.44 813 LEU A O 1
ATOM 6162 N N . GLY A 1 814 ? 62.352 39.963 25.778 1.00 73.69 814 GLY A N 1
ATOM 6163 C CA . GLY A 1 814 ? 61.966 41.056 24.886 1.00 73.69 814 GLY A CA 1
ATOM 6164 C C . GLY A 1 814 ? 62.856 42.290 25.044 1.00 73.69 814 GLY A C 1
ATOM 6165 O O . GLY A 1 814 ? 63.261 42.872 24.042 1.00 73.69 814 GLY A O 1
ATOM 6166 N N . SER A 1 815 ? 63.219 42.652 26.280 1.00 72.69 815 SER A N 1
ATOM 6167 C CA . SER A 1 815 ? 64.114 43.786 26.557 1.00 72.69 815 SER A CA 1
ATOM 6168 C C . SER A 1 815 ? 65.564 43.563 26.113 1.00 72.69 815 SER A C 1
ATOM 6170 O O . SER A 1 815 ? 66.246 44.528 25.792 1.00 72.69 815 SER A O 1
ATOM 6172 N N . ILE A 1 816 ? 66.023 42.310 25.997 1.00 70.50 816 ILE A N 1
ATOM 6173 C CA . ILE A 1 816 ? 67.370 41.983 25.484 1.00 70.50 816 ILE A CA 1
ATOM 6174 C C . ILE A 1 816 ? 67.521 42.339 23.999 1.00 70.50 816 ILE A C 1
ATOM 6176 O O . ILE A 1 816 ? 68.622 42.620 23.541 1.00 70.50 816 ILE A O 1
ATOM 6180 N N . ARG A 1 817 ? 66.422 42.395 23.235 1.00 59.62 817 ARG A N 1
ATOM 6181 C CA . ARG A 1 817 ? 66.454 42.881 21.844 1.00 59.62 817 ARG A CA 1
ATOM 6182 C C . ARG A 1 817 ? 66.690 44.391 21.723 1.00 59.62 817 ARG A C 1
ATOM 6184 O O . ARG A 1 817 ? 66.887 44.851 20.603 1.00 59.62 817 ARG A O 1
ATOM 6191 N N . ALA A 1 818 ? 66.634 45.141 22.824 1.00 61.28 818 ALA A N 1
ATOM 6192 C CA . ALA A 1 818 ? 66.690 46.600 22.820 1.00 61.28 818 ALA A CA 1
ATOM 6193 C C . ALA A 1 818 ? 67.999 47.196 23.377 1.00 61.28 818 ALA A C 1
ATOM 6195 O O . ALA A 1 818 ? 68.190 48.396 23.212 1.00 61.28 818 ALA A O 1
ATOM 6196 N N . ASP A 1 819 ? 68.890 46.411 24.002 1.00 56.50 819 ASP A N 1
ATOM 6197 C CA . ASP A 1 819 ? 70.106 46.937 24.647 1.00 56.50 819 ASP A CA 1
ATOM 6198 C C . ASP A 1 819 ? 71.286 45.937 24.590 1.00 56.50 819 ASP A C 1
ATOM 6200 O O . ASP A 1 819 ? 71.110 44.745 24.852 1.00 56.50 819 ASP A O 1
ATOM 6204 N N . GLU A 1 820 ? 72.500 46.399 24.254 1.00 58.44 820 GLU A N 1
ATOM 6205 C CA . GLU A 1 820 ? 73.692 45.551 24.002 1.00 58.44 820 GLU A CA 1
ATOM 6206 C C . GLU A 1 820 ? 74.395 45.035 25.283 1.00 58.44 820 GLU A C 1
ATOM 6208 O O . GLU A 1 820 ? 75.367 44.282 25.204 1.00 58.44 820 GLU A O 1
ATOM 6213 N N . GLN A 1 821 ? 73.880 45.338 26.483 1.00 63.47 821 GLN A N 1
ATOM 6214 C CA . GLN A 1 821 ? 74.350 44.766 27.761 1.00 63.47 821 GLN A CA 1
ATOM 6215 C C . GLN A 1 821 ? 73.351 43.743 28.343 1.00 63.47 821 GLN A C 1
ATOM 6217 O O . GLN A 1 821 ? 72.737 43.935 29.390 1.00 63.47 821 GLN A O 1
ATOM 6222 N N . GLY A 1 822 ? 73.187 42.609 27.654 1.00 61.84 822 GLY A N 1
ATOM 6223 C CA . GLY A 1 822 ? 72.111 41.638 27.916 1.00 61.84 822 GLY A CA 1
ATOM 6224 C C . GLY A 1 822 ? 72.333 40.576 29.011 1.00 61.84 822 GLY A C 1
ATOM 6225 O O . GLY A 1 822 ? 71.388 39.858 29.338 1.00 61.84 822 GLY A O 1
ATOM 6226 N N . GLN A 1 823 ? 73.522 40.429 29.612 1.00 65.94 823 GLN A N 1
ATOM 6227 C CA . GLN A 1 823 ? 73.801 39.279 30.503 1.00 65.94 823 GLN A CA 1
ATOM 6228 C C . GLN A 1 823 ? 72.933 39.237 31.777 1.00 65.94 823 GLN A C 1
ATOM 6230 O O . GLN A 1 823 ? 72.470 38.167 32.174 1.00 65.94 823 GLN A O 1
ATOM 6235 N N . GLY A 1 824 ? 72.659 40.387 32.404 1.00 71.06 824 GLY A N 1
ATOM 6236 C CA . GLY A 1 824 ? 71.852 40.442 33.632 1.00 71.06 824 GLY A CA 1
ATOM 6237 C C . GLY A 1 824 ? 70.367 40.125 33.413 1.00 71.06 824 GLY A C 1
ATOM 6238 O O . GLY A 1 824 ? 69.715 39.560 34.292 1.00 71.06 824 GLY A O 1
ATOM 6239 N N . LEU A 1 825 ? 69.835 40.455 32.234 1.00 75.69 825 LEU A N 1
ATOM 6240 C CA . LEU A 1 825 ? 68.446 40.181 31.856 1.00 75.69 825 LEU A CA 1
ATOM 6241 C C . LEU A 1 825 ? 68.247 38.713 31.466 1.00 75.69 825 LEU A C 1
ATOM 6243 O O . LEU A 1 825 ? 67.215 38.140 31.813 1.00 75.69 825 LEU A O 1
ATOM 6247 N N . VAL A 1 826 ? 69.248 38.083 30.836 1.00 77.00 826 VAL A N 1
ATOM 6248 C CA . VAL A 1 826 ? 69.212 36.645 30.512 1.00 77.00 826 VAL A CA 1
ATOM 6249 C C . VAL A 1 826 ? 69.135 35.831 31.800 1.00 77.00 826 VAL A C 1
ATOM 6251 O O . VAL A 1 826 ? 68.271 34.971 31.926 1.00 77.00 826 VAL A O 1
ATOM 6254 N N . LEU A 1 827 ? 69.957 36.171 32.799 1.00 79.56 827 LEU A N 1
ATOM 6255 C CA . LEU A 1 827 ? 69.950 35.485 34.094 1.00 79.56 827 LEU A CA 1
ATOM 6256 C C . LEU A 1 827 ? 68.603 35.623 34.829 1.00 79.56 827 LEU A C 1
ATOM 6258 O O . LEU A 1 827 ? 68.175 34.708 35.528 1.00 79.56 827 LEU A O 1
ATOM 6262 N N . ARG A 1 828 ? 67.915 36.765 34.690 1.00 81.12 828 ARG A N 1
ATOM 6263 C CA . ARG A 1 828 ? 66.588 36.981 35.297 1.00 81.12 828 ARG A CA 1
ATOM 6264 C C . ARG A 1 828 ? 65.477 36.241 34.555 1.00 81.12 828 ARG A C 1
ATOM 6266 O O . ARG A 1 828 ? 64.576 35.723 35.208 1.00 81.12 828 ARG A O 1
ATOM 6273 N N . ALA A 1 829 ? 65.549 36.169 33.225 1.00 82.19 829 ALA A N 1
ATOM 6274 C CA . ALA A 1 829 ? 64.632 35.359 32.429 1.00 82.19 829 ALA A CA 1
ATOM 6275 C C . ALA A 1 829 ? 64.774 33.869 32.761 1.00 82.19 829 ALA A C 1
ATOM 6277 O O . ALA A 1 829 ? 63.768 33.196 32.970 1.00 82.19 829 ALA A O 1
ATOM 6278 N N . ASP A 1 830 ? 66.013 33.389 32.876 1.00 81.12 830 ASP A N 1
ATOM 6279 C CA . ASP A 1 830 ? 66.320 32.004 33.231 1.00 81.12 830 ASP A CA 1
ATOM 6280 C C . ASP A 1 830 ? 65.787 31.652 34.628 1.00 81.12 830 ASP A C 1
ATOM 6282 O O . ASP A 1 830 ? 65.047 30.684 34.784 1.00 81.12 830 ASP A O 1
ATOM 6286 N N . LYS A 1 831 ? 66.013 32.521 35.626 1.00 83.69 831 LYS A N 1
ATOM 6287 C CA . LYS A 1 831 ? 65.425 32.356 36.967 1.00 83.69 831 LYS A CA 1
ATOM 6288 C C . LYS A 1 831 ? 63.896 32.312 36.955 1.00 83.69 831 LYS A C 1
ATOM 6290 O O . LYS A 1 831 ? 63.313 31.514 37.678 1.00 83.69 831 LYS A O 1
ATOM 6295 N N . ALA A 1 832 ? 63.240 33.145 36.147 1.00 85.88 832 ALA A N 1
ATOM 6296 C CA . ALA A 1 832 ? 61.782 33.135 36.046 1.00 85.88 832 ALA A CA 1
ATOM 6297 C C . ALA A 1 832 ? 61.262 31.831 35.409 1.00 85.88 832 ALA A C 1
ATOM 6299 O O . ALA A 1 832 ? 60.296 31.254 35.904 1.00 85.88 832 ALA A O 1
ATOM 6300 N N . ILE A 1 833 ? 61.928 31.316 34.369 1.00 84.56 833 ILE A N 1
ATOM 6301 C CA . ILE A 1 833 ? 61.599 30.007 33.780 1.00 84.56 833 ILE A CA 1
ATOM 6302 C C . ILE A 1 833 ? 61.823 28.884 34.800 1.00 84.56 833 ILE A C 1
ATOM 6304 O O . ILE A 1 833 ? 60.983 27.995 34.918 1.00 84.56 833 ILE A O 1
ATOM 6308 N N . GLN A 1 834 ? 62.905 28.949 35.575 1.00 84.38 834 GLN A N 1
ATOM 6309 C CA . GLN A 1 834 ? 63.207 27.957 36.602 1.00 84.38 834 GLN A CA 1
ATOM 6310 C C . GLN A 1 834 ? 62.147 27.933 37.713 1.00 84.38 834 GLN A C 1
ATOM 6312 O O . GLN A 1 834 ? 61.685 26.858 38.086 1.00 84.38 834 GLN A O 1
ATOM 6317 N N . SER A 1 835 ? 61.673 29.097 38.170 1.00 84.38 835 SER A N 1
ATOM 6318 C CA . SER A 1 835 ? 60.550 29.171 39.116 1.00 84.38 835 SER A CA 1
ATOM 6319 C C . SER A 1 835 ? 59.250 28.596 38.539 1.00 84.38 835 SER A C 1
ATOM 6321 O O . SER A 1 835 ? 58.485 27.967 39.266 1.00 84.38 835 SER A O 1
ATOM 6323 N N . ALA A 1 836 ? 58.995 28.767 37.236 1.00 84.88 836 ALA A N 1
ATOM 6324 C CA . ALA A 1 836 ? 57.853 28.128 36.583 1.00 84.88 836 ALA A CA 1
ATOM 6325 C C . ALA A 1 836 ? 58.002 26.593 36.539 1.00 84.88 836 ALA A C 1
ATOM 6327 O O . ALA A 1 836 ? 57.028 25.887 36.796 1.00 84.88 836 ALA A O 1
ATOM 6328 N N . ASP A 1 837 ? 59.205 26.070 36.265 1.00 83.44 837 ASP A N 1
ATOM 6329 C CA . ASP A 1 837 ? 59.477 24.621 36.277 1.00 83.44 837 ASP A CA 1
ATOM 6330 C C . ASP A 1 837 ? 59.262 24.014 37.673 1.00 83.44 837 ASP A C 1
ATOM 6332 O O . ASP A 1 837 ? 58.622 22.969 37.805 1.00 83.44 837 ASP A O 1
ATOM 6336 N N . GLU A 1 838 ? 59.719 24.692 38.730 1.00 84.12 838 GLU A N 1
ATOM 6337 C CA . GLU A 1 838 ? 59.506 24.260 40.119 1.00 84.12 838 GLU A CA 1
ATOM 6338 C C . GLU A 1 838 ? 58.015 24.187 40.483 1.00 84.12 838 GLU A C 1
ATOM 6340 O O . GLU A 1 838 ? 57.571 23.199 41.076 1.00 84.12 838 GLU A O 1
ATOM 6345 N N . LEU A 1 839 ? 57.215 25.175 40.068 1.00 83.56 839 LEU A N 1
ATOM 6346 C CA . LEU A 1 839 ? 55.765 25.172 40.284 1.00 83.56 839 LEU A CA 1
ATOM 6347 C C . LEU A 1 839 ? 55.064 24.032 39.527 1.00 83.56 839 LEU A C 1
ATOM 6349 O O . LEU A 1 839 ? 54.183 23.376 40.087 1.00 83.56 839 LEU A O 1
ATOM 6353 N N . ILE A 1 840 ? 55.466 23.751 38.280 1.00 82.56 840 ILE A N 1
ATOM 6354 C CA . ILE A 1 840 ? 54.913 22.634 37.492 1.00 82.56 840 ILE A CA 1
ATOM 6355 C C . ILE A 1 840 ? 55.241 21.293 38.154 1.00 82.56 840 ILE A C 1
ATOM 6357 O O . ILE A 1 840 ? 54.366 20.428 38.249 1.00 82.56 840 ILE A O 1
ATOM 6361 N N . ARG A 1 841 ? 56.473 21.115 38.643 1.00 81.75 841 ARG A N 1
ATOM 6362 C CA . ARG A 1 841 ? 56.869 19.902 39.375 1.00 81.75 841 ARG A CA 1
ATOM 6363 C C . ARG A 1 841 ? 56.045 19.725 40.648 1.00 81.75 841 ARG A C 1
ATOM 6365 O O . ARG A 1 841 ? 55.501 18.643 40.847 1.00 81.75 841 ARG A O 1
ATOM 6372 N N . GLY A 1 842 ? 55.859 20.787 41.435 1.00 82.06 842 GLY A N 1
ATOM 6373 C CA . GLY A 1 842 ? 55.008 20.751 42.629 1.00 82.06 842 GLY A CA 1
ATOM 6374 C C . GLY A 1 842 ? 53.552 20.371 42.322 1.00 82.06 842 GLY A C 1
ATOM 6375 O O . GLY A 1 842 ? 52.965 19.539 43.013 1.00 82.06 842 GLY A O 1
ATOM 6376 N N . LEU A 1 843 ? 52.978 20.905 41.239 1.00 81.25 843 LEU A N 1
ATOM 6377 C CA . LEU A 1 843 ? 51.635 20.541 40.763 1.00 81.25 843 LEU A CA 1
ATOM 6378 C C . LEU A 1 843 ? 51.531 19.073 40.329 1.00 81.25 843 LEU A C 1
ATOM 6380 O O . LEU A 1 843 ? 50.534 18.408 40.618 1.00 81.25 843 LEU A O 1
ATOM 6384 N N . LEU A 1 844 ? 52.552 18.558 39.642 1.00 76.06 844 LEU A N 1
ATOM 6385 C CA . LEU A 1 844 ? 52.613 17.152 39.243 1.00 76.06 844 LEU A CA 1
ATOM 6386 C C . LEU A 1 844 ? 52.751 16.222 40.452 1.00 76.06 844 LEU A C 1
ATOM 6388 O O . LEU A 1 844 ? 52.126 15.161 40.459 1.00 76.06 844 LEU A O 1
ATOM 6392 N N . ASP A 1 845 ? 53.503 16.618 41.478 1.00 78.44 845 ASP A N 1
ATOM 6393 C CA . ASP A 1 845 ? 53.637 15.849 42.717 1.00 78.44 845 ASP A CA 1
ATOM 6394 C C . ASP A 1 845 ? 52.312 15.792 43.494 1.00 78.44 845 ASP A C 1
ATOM 6396 O O . ASP A 1 845 ? 51.910 14.711 43.929 1.00 78.44 845 ASP A O 1
ATOM 6400 N N . ILE A 1 846 ? 51.564 16.901 43.569 1.00 75.81 846 ILE A N 1
ATOM 6401 C CA . ILE A 1 846 ? 50.201 16.920 44.135 1.00 75.81 846 ILE A CA 1
ATOM 6402 C C . ILE A 1 846 ? 49.261 16.011 43.329 1.00 75.81 846 ILE A C 1
ATOM 6404 O O . ILE A 1 846 ? 48.542 15.196 43.901 1.00 75.81 846 ILE A O 1
ATOM 6408 N N . SER A 1 847 ? 49.302 16.078 41.995 1.00 73.12 847 SER A N 1
ATOM 6409 C CA . SER A 1 847 ? 48.478 15.216 41.131 1.00 73.12 847 SER A CA 1
ATOM 6410 C C . SER A 1 847 ? 48.791 13.721 41.312 1.00 73.12 847 SER A C 1
ATOM 6412 O O . SER A 1 847 ? 47.884 12.881 41.297 1.00 73.12 847 SER A O 1
ATOM 6414 N N . ARG A 1 848 ? 50.069 13.379 41.533 1.00 72.00 848 ARG A N 1
ATOM 6415 C CA . ARG A 1 848 ? 50.518 12.011 41.837 1.00 72.00 848 ARG A CA 1
ATOM 6416 C C . ARG A 1 848 ? 50.081 11.535 43.222 1.00 72.00 848 ARG A C 1
ATOM 6418 O O . ARG A 1 848 ? 49.808 10.339 43.358 1.00 72.00 848 ARG A O 1
ATOM 6425 N N . LEU A 1 849 ? 50.012 12.429 44.212 1.00 73.56 849 LEU A N 1
ATOM 6426 C CA . LEU A 1 849 ? 49.435 12.140 45.530 1.00 73.56 849 LEU A CA 1
ATOM 6427 C C . LEU A 1 849 ? 47.930 11.849 45.414 1.00 73.56 849 LEU A C 1
ATOM 6429 O O . LEU A 1 849 ? 47.480 10.815 45.903 1.00 73.56 849 LEU A O 1
ATOM 6433 N N . ASP A 1 850 ? 47.182 12.686 44.691 1.00 67.38 850 ASP A N 1
ATOM 6434 C CA . ASP A 1 850 ? 45.724 12.555 44.522 1.00 67.38 850 ASP A CA 1
ATOM 6435 C C . ASP A 1 850 ? 45.301 11.267 43.796 1.00 67.38 850 ASP A C 1
ATOM 6437 O O . ASP A 1 850 ? 44.261 10.688 44.107 1.00 67.38 850 ASP A O 1
ATOM 6441 N N . HIS A 1 851 ? 46.098 10.789 42.835 1.00 70.06 851 HIS A N 1
ATOM 6442 C CA . HIS A 1 851 ? 45.812 9.543 42.108 1.00 70.06 851 HIS A CA 1
ATOM 6443 C C . HIS A 1 851 ? 46.294 8.276 42.840 1.00 70.06 851 HIS A C 1
ATOM 6445 O O . HIS A 1 851 ? 46.231 7.183 42.278 1.00 70.06 851 HIS A O 1
ATOM 6451 N N . GLY A 1 852 ? 46.779 8.395 44.084 1.00 64.12 852 GLY A N 1
ATOM 6452 C CA . GLY A 1 852 ? 47.202 7.249 44.899 1.00 64.12 852 GLY A CA 1
ATOM 6453 C C . GLY A 1 852 ? 48.497 6.576 44.427 1.00 64.12 852 GLY A C 1
ATOM 6454 O O . GLY A 1 852 ? 48.807 5.465 44.849 1.00 64.12 852 GLY A O 1
ATOM 6455 N N . SER A 1 853 ? 49.273 7.238 43.563 1.00 57.59 853 SER A N 1
ATOM 6456 C CA . SER A 1 853 ? 50.530 6.718 42.998 1.00 57.59 853 SER A CA 1
ATOM 6457 C C . SER A 1 853 ? 51.733 6.786 43.955 1.00 57.59 853 SER A C 1
ATOM 6459 O O . SER A 1 853 ? 52.817 6.319 43.605 1.00 57.59 853 SER A O 1
ATOM 6461 N N . ILE A 1 854 ? 51.564 7.345 45.159 1.00 65.62 854 ILE A N 1
ATOM 6462 C CA . ILE A 1 854 ? 52.600 7.442 46.197 1.00 65.62 854 ILE A CA 1
ATOM 6463 C C . ILE A 1 854 ? 52.085 6.753 47.465 1.00 65.62 854 ILE A C 1
ATOM 6465 O O . ILE A 1 854 ? 51.134 7.215 48.087 1.00 65.62 854 ILE A O 1
ATOM 6469 N N . ALA A 1 855 ? 52.720 5.645 47.857 1.00 60.38 855 ALA A N 1
ATOM 6470 C CA . ALA A 1 855 ? 52.402 4.935 49.093 1.00 60.38 855 ALA A CA 1
ATOM 6471 C C . ALA A 1 855 ? 53.184 5.553 50.272 1.00 60.38 855 ALA A C 1
ATOM 6473 O O . ALA A 1 855 ? 54.419 5.481 50.275 1.00 60.38 855 ALA A O 1
ATOM 6474 N N . PRO A 1 856 ? 52.522 6.160 51.275 1.00 70.19 856 PRO A N 1
ATOM 6475 C CA . PRO A 1 856 ? 53.216 6.733 52.423 1.00 70.19 856 PRO A CA 1
ATOM 6476 C C . PRO A 1 856 ? 53.855 5.623 53.269 1.00 70.19 856 PRO A C 1
ATOM 6478 O O . PRO A 1 856 ? 53.198 4.649 53.634 1.00 70.19 856 PRO A O 1
ATOM 6481 N N . LYS A 1 857 ? 55.140 5.775 53.612 1.00 71.94 857 LYS A N 1
ATOM 6482 C CA . LYS A 1 857 ? 55.805 4.963 54.641 1.00 71.94 857 LYS A CA 1
ATOM 6483 C C . LYS A 1 857 ? 55.771 5.731 55.965 1.00 71.94 857 LYS A C 1
ATOM 6485 O O . LYS A 1 857 ? 56.559 6.663 56.118 1.00 71.94 857 LYS A O 1
ATOM 6490 N N . PRO A 1 858 ? 54.877 5.389 56.905 1.00 72.81 858 PRO A N 1
ATOM 6491 C CA . PRO A 1 858 ? 54.863 6.035 58.208 1.00 72.81 858 PRO A CA 1
ATOM 6492 C C . PRO A 1 858 ? 56.147 5.689 58.973 1.00 72.81 858 PRO A C 1
ATOM 6494 O O . PRO A 1 858 ? 56.560 4.530 59.018 1.00 72.81 858 PRO A O 1
ATOM 6497 N N . VAL A 1 859 ? 56.773 6.699 59.573 1.00 77.88 859 VAL A N 1
ATOM 6498 C CA . VAL A 1 859 ? 57.909 6.544 60.490 1.00 77.88 859 VAL A CA 1
ATOM 6499 C C . VAL A 1 859 ? 57.452 7.032 61.860 1.00 77.88 859 VAL A C 1
ATOM 6501 O O . VAL A 1 859 ? 56.892 8.121 61.970 1.00 77.88 859 VAL A O 1
ATOM 6504 N N . GLN A 1 860 ? 57.659 6.220 62.897 1.00 59.41 860 GLN A N 1
ATOM 6505 C CA . GLN A 1 860 ? 57.455 6.649 64.279 1.00 59.41 860 GLN A CA 1
ATOM 6506 C C . GLN A 1 860 ? 58.564 7.630 64.659 1.00 59.41 860 GLN A C 1
ATOM 6508 O O . GLN A 1 860 ? 59.746 7.298 64.576 1.00 59.41 860 GLN A O 1
ATOM 6513 N N . LEU A 1 861 ? 58.171 8.845 65.033 1.00 65.44 861 LEU A N 1
ATOM 6514 C CA . LEU A 1 861 ? 59.080 9.842 65.589 1.00 65.44 861 LEU A CA 1
ATOM 6515 C C . LEU A 1 861 ? 59.383 9.486 67.061 1.00 65.44 861 LEU A C 1
ATOM 6517 O O . LEU A 1 861 ? 58.483 8.962 67.724 1.00 65.44 861 LEU A O 1
ATOM 6521 N N . PRO A 1 862 ? 60.621 9.713 67.543 1.00 62.44 862 PRO A N 1
ATOM 6522 C CA . PRO A 1 862 ? 61.016 9.442 68.926 1.00 62.44 862 PRO A CA 1
ATOM 6523 C C . PRO A 1 862 ? 60.310 10.332 69.954 1.00 62.44 862 PRO A C 1
ATOM 6525 O O . PRO A 1 862 ? 59.921 11.470 69.595 1.00 62.44 862 PRO A O 1
#